Protein AF-0000000087009519 (afdb_homodimer)

pLDDT: mean 85.81, std 14.4, range [35.56, 98.75]

Nearest PDB structures (foldseek):
  3fkq-assembly1_A-2  TM=5.319E-01  e=2.788E-12  Agathobacter rectalis
  5auq-assembly4_D  TM=7.251E-01  e=7.169E-06  Thermococcus kodakarensis KOD1
  5auq-assembly2_B  TM=7.111E-01  e=2.049E-05  Thermococcus kodakarensis KOD1
  5auq-assembly1_A  TM=6.808E-01  e=6.018E-06  Thermococcus kodakarensis KOD1
  2qez-assembly4_C  TM=3.106E-01  e=1.372E-01  Listeria monocytogenes serotype 4b str. F2365

Solvent-accessible surface area (backbone atoms only — not comparable to full-atom values): 41038 Å² total; per-residue (Å²): 110,24,25,33,38,32,52,55,72,68,53,42,52,47,24,46,51,58,22,48,74,72,70,47,47,74,36,50,63,39,81,27,90,46,54,69,47,44,49,50,39,28,74,66,55,62,26,49,33,34,42,32,36,58,78,43,72,81,63,28,46,59,51,49,55,57,42,39,74,51,16,41,43,31,35,25,44,52,93,64,73,79,63,48,31,60,58,44,40,46,66,57,55,83,44,44,76,37,66,78,38,39,69,58,49,39,51,48,61,68,54,52,68,68,69,69,75,63,70,70,78,62,73,57,63,64,54,65,61,44,50,95,80,37,32,43,37,35,35,42,34,31,26,53,91,45,58,58,59,67,59,48,51,51,35,38,42,40,61,50,22,74,76,40,62,29,33,37,34,34,49,15,48,61,67,43,55,53,30,56,56,52,56,33,74,85,45,46,16,45,54,52,49,34,47,26,56,27,56,10,45,84,76,61,65,73,80,34,41,51,78,54,50,66,86,48,53,64,43,36,36,29,28,16,43,81,48,41,82,55,44,78,71,41,42,44,74,41,38,56,52,48,54,46,52,48,17,58,71,45,25,29,30,42,32,41,34,47,46,54,80,76,80,82,82,55,91,72,50,89,47,20,47,46,50,35,46,68,72,61,41,61,29,41,35,39,35,24,25,40,34,70,66,30,47,50,40,38,53,53,42,51,52,53,39,60,71,67,62,58,70,81,82,78,41,52,34,36,37,26,26,58,32,40,42,58,47,46,35,90,53,26,65,63,45,50,49,50,57,37,39,74,74,66,57,64,90,52,57,75,46,58,30,54,58,51,63,60,58,52,29,43,20,48,75,65,48,42,37,50,51,72,78,39,56,84,38,72,49,29,50,35,44,47,54,55,40,50,59,50,56,76,72,98,110,25,26,32,38,30,52,55,72,69,53,41,52,45,23,45,51,58,22,47,74,71,71,47,48,74,36,51,65,40,81,28,90,45,53,68,49,44,50,50,39,29,76,66,54,63,25,49,33,35,42,32,34,59,78,42,72,80,64,29,47,60,51,49,54,56,42,40,74,50,16,42,45,32,35,25,43,52,96,64,73,79,62,47,32,61,58,43,41,45,64,58,55,84,44,44,76,38,66,78,39,38,69,58,49,39,49,47,61,68,54,50,69,68,69,70,73,62,72,71,78,62,73,57,63,65,54,66,64,44,51,95,79,36,33,43,37,34,34,41,33,30,26,54,90,47,58,58,59,66,59,48,52,53,34,37,42,42,61,48,22,73,76,39,59,27,33,36,36,36,49,15,48,61,67,45,56,54,32,55,55,52,55,32,74,84,45,46,17,43,56,53,50,34,48,27,56,27,56,10,46,85,75,63,65,73,80,34,42,50,78,53,50,67,86,48,54,66,42,37,35,30,27,18,42,82,49,40,84,54,42,78,71,42,42,45,74,41,39,56,51,47,53,46,52,48,16,61,72,44,25,29,30,41,33,42,34,47,46,55,79,77,79,82,81,54,92,73,49,89,48,19,48,47,52,34,47,68,74,61,42,61,28,42,35,40,35,24,25,41,34,70,66,30,46,51,39,40,51,52,41,52,53,53,39,59,72,67,62,57,70,81,81,78,41,51,35,37,38,26,26,58,31,40,41,57,48,46,35,91,53,26,64,62,45,50,49,49,58,38,37,74,75,68,56,67,90,52,56,75,46,58,30,54,57,50,63,59,58,52,30,44,21,48,75,65,47,42,38,50,50,72,78,39,56,83,37,70,48,29,50,34,43,48,55,56,40,51,58,51,55,74,71,94

Secondary structure (DSSP, 8-state):
--EEEE--HHHHHHHHHHHHHTT-GGGEEEE-SSHHHHHHHHHTT--SEEEEETT-TT--HHHHHHHHTTSEEEEEPPSS---THHHHHHHTSSPEEE-S-HHHHHHHHHHGGG--S-----THHHHHHS-TTPPPEEEEE--TT---HHHHHHHHHHHHHTTS-EEEEEE-SSS--HHHHTT-----HHHHHHHHHHHT----SGGG-B---GGGTT-EEE---SSGGGGGGS-HHHHHHHHHHHHHHHSEEEEEE-S--PPP-SSS-TTHHHHHHHHH-SEEEEEEESSHHHHHHHHHHHHHHHHTT----S-EEEEEEEE-HHHH-SSHHHHHHHHHHHTT--SS-EEEEE--HHHHHHHHHHT--HHHHSTTSHHHHHHHHHHHHHHTT-/--EEEE--HHHHHHHHHHHHHTT-GGGEEEE-SSHHHHHHHHHTT--SEEEEETT-TT--HHHHHHHHTTSEEEEEPPSS---THHHHHHHTSSPEEE-S-HHHHHHHHHHGGG--S-----THHHHHHS-TTPPPEEEEE--TT---HHHHHHHHHHHHHTTS-EEEEEE-SSS--HHHHTT-----HHHHHHHHHHHT----SGGG-B---GGGTT-EEE---SSGGGGGGS-HHHHHHHHHHHHHHHSEEEEEE-S------SSS-TTHHHHHHHHH-SEEEEEEESSHHHHHHHHHHHHHHHHTT----S-EEEEEEEE-HHHH-SSHHHHHHHHHHHTT--SS-EEEEE--HHHHHHHHHHT--HHHHSTTSHHHHHHHHHHHHHHTT-

Foldseek 3Di:
DAEEEADPPVLVVLLCVLCVVVPNNVSHVDHDPALVVLLVCQVVLVHAEYEHEPPGPPPWCLSQVSSLQRHAYEYEYDPDNPFQRVVLNVLQPRHHYHYSDSNRVNVCSVVVPDDDRSPDSPPVSLVVLQDPQFAFEEEQEAAAPFDDSLLLLLQLLLVLCVPFFEEEEEAALADFDNCLLQVFDDDALVLVQLVCSGSRHDRDSPVSWTDGDCLSPNYIYRGHDSHSVCLQSHALSSLLNVRSVCRRPGNYYYYYYHYDADDDDDPGGSCSNVVSSLVRGPAYEHEFELAPVRLVSRLVVVVVCVVVVSDPPVRYAYEYEQFDCVGQHDPSQVSSQVVCVVSPNHSHHYAYAHHDPVLSVVCSVVSHRCCSVPVPDPRVVSSVVVSVSVVVRD/DAEEEADPPVLVVLLCVLCVVVPNNVSHVDHDPALVVLLVCQVVLVHAEYEHEPPGPPPWCLSQVSSLQRHAYEYEYDPDNPFQRVVLNVLQPRHHYHYSDSNRVNVCSVVVPDDDRSPDSPPVSLVVLQDPQFAFEEEQEAAAPFDDSLLLLLQLLLVLCVPFFEEEEEAALADFDNCLLQVFDDDALVLVQLVCSGSRHDRDSPVSWTDGDCLSPNYIYRGHDSHSVCLQSHALSSLLNVRSVCRRVGNYYYYYYHHDADDDDDPGGSCSNVVSSLVRGPAYEHEFELAPVRLVSRLVVVVVCVVVVSDPPVRYAYEYEQFDCVGQHDPSQVSSQVVCVVSPNHSHHYAYAHHDPVLSVVCSVVSHRCCSVPVPDPRVVSSVVVSVSVVVRD

InterPro domains:
  IPR0274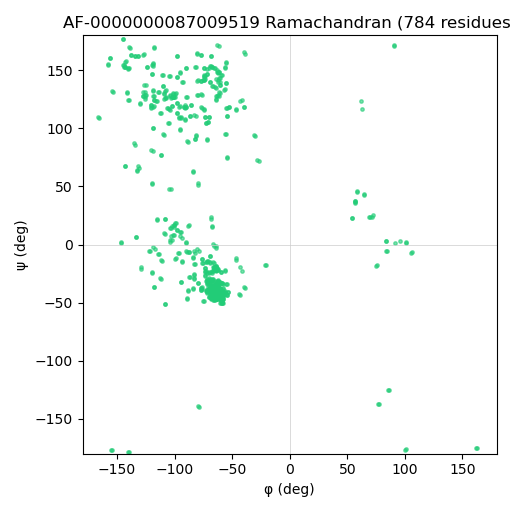17 P-loop containing nucleoside triphosphate hydrolase [G3DSA:3.40.50.300] (133-390)
  IPR027417 P-loop containing nucleoside triphosphate hydrolase [SSF52540] (136-393)

Organism: NCBI:txid2722751

Structure (mmCIF, N/CA/C/O backbone):
data_AF-0000000087009519-model_v1
#
loop_
_entity.id
_entity.type
_entity.pdbx_description
1 polymer 'Uncharacterized protein'
#
loop_
_atom_site.group_PDB
_atom_site.id
_atom_site.type_symbol
_atom_site.label_atom_id
_atom_site.label_alt_id
_atom_site.label_comp_id
_atom_site.label_asym_id
_atom_site.label_entity_id
_atom_site.label_seq_id
_atom_site.pdbx_PDB_ins_code
_atom_site.Cartn_x
_atom_site.Cartn_y
_atom_site.Cartn_z
_atom_site.occupancy
_atom_site.B_iso_or_equiv
_atom_site.auth_seq_id
_atom_site.auth_comp_id
_atom_site.auth_asym_id
_atom_site.auth_atom_id
_atom_site.pdbx_PDB_model_num
ATOM 1 N N . MET A 1 1 ? -41.25 -16.688 3.658 1 59.81 1 MET A N 1
ATOM 2 C CA . MET A 1 1 ? -39.969 -16.734 2.957 1 59.81 1 MET A CA 1
ATOM 3 C C . MET A 1 1 ? -40.125 -16.297 1.504 1 59.81 1 MET A C 1
ATOM 5 O O . MET A 1 1 ? -41.156 -16.609 0.869 1 59.81 1 MET A O 1
ATOM 9 N N . SER A 1 2 ? -39.5 -15.258 1.015 1 84.94 2 SER A N 1
ATOM 10 C CA . SER A 1 2 ? -39.656 -14.578 -0.261 1 84.94 2 SER A CA 1
ATOM 11 C C . SER A 1 2 ? -38.5 -14.844 -1.209 1 84.94 2 SER A C 1
ATOM 13 O O . SER A 1 2 ? -37.375 -15.062 -0.768 1 84.94 2 SER A O 1
ATOM 15 N N . VAL A 1 3 ? -38.969 -15.188 -2.502 1 91.38 3 VAL A N 1
ATOM 16 C CA . VAL A 1 3 ? -38 -15.664 -3.482 1 91.38 3 VAL A CA 1
ATOM 17 C C . VAL A 1 3 ? -37.812 -14.609 -4.574 1 91.38 3 VAL A C 1
ATOM 19 O O . VAL A 1 3 ? -38.781 -14.008 -5.039 1 91.38 3 VAL A O 1
ATOM 22 N N . LEU A 1 4 ? -36.562 -14.414 -4.902 1 93.19 4 LEU A N 1
ATOM 23 C CA . LEU A 1 4 ? -36.188 -13.695 -6.117 1 93.19 4 LEU A CA 1
ATOM 24 C C . LEU A 1 4 ? -36.031 -14.656 -7.293 1 93.19 4 LEU A C 1
ATOM 26 O O . LEU A 1 4 ? -35.25 -15.594 -7.23 1 93.19 4 LEU A O 1
ATOM 30 N N . LEU A 1 5 ? -36.875 -14.438 -8.281 1 93.88 5 LEU A N 1
ATOM 31 C CA . LEU A 1 5 ? -36.875 -15.352 -9.414 1 93.88 5 LEU A CA 1
ATOM 32 C C . LEU A 1 5 ? -36.25 -14.688 -10.648 1 93.88 5 LEU A C 1
ATOM 34 O O . LEU A 1 5 ? -36.625 -13.555 -10.984 1 93.88 5 LEU A O 1
ATOM 38 N N . CYS A 1 6 ? -35.25 -15.352 -11.211 1 93.88 6 CYS A N 1
ATOM 39 C CA . CYS A 1 6 ? -34.625 -14.875 -12.445 1 93.88 6 CYS A CA 1
ATOM 40 C C . CYS A 1 6 ? -34.438 -16.031 -13.422 1 93.88 6 CYS A C 1
ATOM 42 O O . CYS A 1 6 ? -33.344 -16.625 -13.445 1 93.88 6 CYS A O 1
ATOM 44 N N . LEU A 1 7 ? -35.469 -16.297 -14.172 1 92.75 7 LEU A N 1
ATOM 45 C CA . LEU A 1 7 ? -35.469 -17.422 -15.102 1 92.75 7 LEU A CA 1
ATOM 46 C C . LEU A 1 7 ? -35.844 -16.969 -16.5 1 92.75 7 LEU A C 1
ATOM 48 O O . LEU A 1 7 ? -36.25 -15.82 -16.703 1 92.75 7 LEU A O 1
ATOM 52 N N . SER A 1 8 ? -35.562 -17.828 -17.469 1 87.75 8 SER A N 1
ATOM 53 C CA . SER A 1 8 ? -36.062 -17.547 -18.812 1 87.75 8 SER A CA 1
ATOM 54 C C . SER A 1 8 ? -37.594 -17.359 -18.797 1 87.75 8 SER A C 1
ATOM 56 O O . SER A 1 8 ? -38.281 -17.875 -17.906 1 87.75 8 SER A O 1
ATOM 58 N N . SER A 1 9 ? -38.031 -16.641 -19.828 1 85.06 9 SER A N 1
ATOM 59 C CA . SER A 1 9 ? -39.469 -16.281 -19.891 1 85.06 9 SER A CA 1
ATOM 60 C C . SER A 1 9 ? -40.344 -17.516 -19.828 1 85.06 9 SER A C 1
ATOM 62 O O . SER A 1 9 ? -41.344 -17.547 -19.094 1 85.06 9 SER A O 1
ATOM 64 N N . GLU A 1 10 ? -39.938 -18.578 -20.547 1 87.56 10 GLU A N 1
ATOM 65 C CA . GLU A 1 10 ? -40.75 -19.781 -20.609 1 87.56 10 GLU A CA 1
ATOM 66 C C . GLU A 1 10 ? -40.781 -20.5 -19.25 1 87.56 10 GLU A C 1
ATOM 68 O O . GLU A 1 10 ? -41.844 -20.859 -18.766 1 87.56 10 GLU A O 1
ATOM 73 N N . LEU A 1 11 ? -39.656 -20.625 -18.672 1 91.12 11 LEU A N 1
ATOM 74 C CA . LEU A 1 11 ? -39.562 -21.328 -17.406 1 91.12 11 LEU A CA 1
ATOM 75 C C . LEU A 1 11 ? -40.188 -20.516 -16.281 1 91.12 11 LEU A C 1
ATOM 77 O O . LEU A 1 11 ? -40.844 -21.078 -15.398 1 91.12 11 LEU A O 1
ATOM 81 N N . ASP A 1 12 ? -40.031 -19.328 -16.344 1 91.88 12 ASP A N 1
ATOM 82 C CA . ASP A 1 12 ? -40.594 -18.391 -15.367 1 91.88 12 ASP A CA 1
ATOM 83 C C . ASP A 1 12 ? -42.125 -18.516 -15.328 1 91.88 12 ASP A C 1
ATOM 85 O O . ASP A 1 12 ? -42.719 -18.688 -14.258 1 91.88 12 ASP A O 1
ATOM 89 N N . SER A 1 13 ? -42.656 -18.469 -16.516 1 91.81 13 SER A N 1
ATOM 90 C CA . SER A 1 13 ? -44.094 -18.562 -16.641 1 91.81 13 SER A CA 1
ATOM 91 C C . SER A 1 13 ? -44.625 -19.906 -16.125 1 91.81 13 SER A C 1
ATOM 93 O O . SER A 1 13 ? -45.656 -19.969 -15.453 1 91.81 13 SER A O 1
ATOM 95 N N . ALA A 1 14 ? -43.875 -20.938 -16.469 1 93.38 14 ALA A N 1
ATOM 96 C CA . ALA A 1 14 ? -44.25 -22.297 -16.062 1 93.38 14 ALA A CA 1
ATOM 97 C C . ALA A 1 14 ? -44.219 -22.438 -14.539 1 93.38 14 ALA A C 1
ATOM 99 O O . ALA A 1 14 ? -45.094 -23.031 -13.938 1 93.38 14 ALA A O 1
ATOM 100 N N . VAL A 1 15 ? -43.219 -21.875 -13.922 1 94.38 15 VAL A N 1
ATOM 101 C CA . VAL A 1 15 ? -43.062 -21.938 -12.477 1 94.38 15 VAL A CA 1
ATOM 102 C C . VAL A 1 15 ? -44.188 -21.172 -11.797 1 94.38 15 VAL A C 1
ATOM 104 O O . VAL A 1 15 ? -44.812 -21.656 -10.844 1 94.38 15 VAL A O 1
ATOM 107 N N . LEU A 1 16 ? -44.5 -20.047 -12.328 1 92.62 16 LEU A N 1
ATO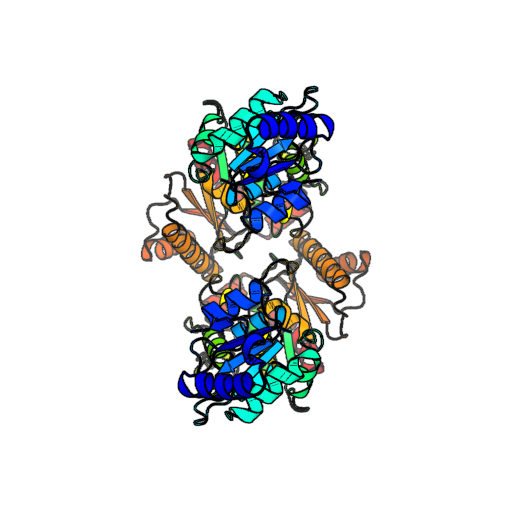M 108 C CA . LEU A 1 16 ? -45.562 -19.219 -11.773 1 92.62 16 LEU A CA 1
ATOM 109 C C . LEU A 1 16 ? -46.906 -19.938 -11.875 1 92.62 16 LEU A C 1
ATOM 111 O O . LEU A 1 16 ? -47.75 -19.859 -10.953 1 92.62 16 LEU A O 1
ATOM 115 N N . ALA A 1 17 ? -47.094 -20.578 -12.992 1 93.12 17 ALA A N 1
ATOM 116 C CA . ALA A 1 17 ? -48.312 -21.328 -13.18 1 93.12 17 ALA A CA 1
ATOM 117 C C . ALA A 1 17 ? -48.469 -22.422 -12.125 1 93.12 17 ALA A C 1
ATOM 119 O O . ALA A 1 17 ? -49.562 -22.594 -11.547 1 93.12 17 ALA A O 1
ATOM 120 N N . HIS A 1 18 ? -47.406 -23.062 -11.867 1 92.88 18 HIS A N 1
ATOM 121 C CA . HIS A 1 18 ? -47.438 -24.125 -10.867 1 92.88 18 HIS A CA 1
ATOM 122 C C . HIS A 1 18 ? -47.719 -23.578 -9.477 1 92.88 18 HIS A C 1
ATOM 124 O O . HIS A 1 18 ? -48.469 -24.172 -8.711 1 92.88 18 HIS A O 1
ATOM 130 N N . LEU A 1 19 ? -47.219 -22.438 -9.188 1 91.88 19 LEU A N 1
ATOM 131 C CA . LEU A 1 19 ? -47.406 -21.828 -7.879 1 91.88 19 LEU A CA 1
ATOM 132 C C . LEU A 1 19 ? -48.812 -21.234 -7.75 1 91.88 19 LEU A C 1
ATOM 134 O O . LEU A 1 19 ? -49.406 -21.266 -6.668 1 91.88 19 LEU A O 1
ATOM 138 N N . ALA A 1 20 ? -49.219 -20.703 -8.812 1 90.81 20 ALA A N 1
ATOM 139 C CA . ALA A 1 20 ? -50.562 -20.141 -8.812 1 90.81 20 ALA A CA 1
ATOM 140 C C . ALA A 1 20 ? -51.625 -21.219 -8.555 1 90.81 20 ALA A C 1
ATOM 142 O O . ALA A 1 20 ? -52.625 -20.953 -7.871 1 90.81 20 ALA A O 1
ATOM 143 N N . GLU A 1 21 ? -51.406 -22.375 -9.047 1 91.06 21 GLU A N 1
ATOM 144 C CA . GLU A 1 21 ? -52.312 -23.5 -8.859 1 91.06 21 GLU A CA 1
ATOM 145 C C . GLU A 1 21 ? -52.469 -23.844 -7.379 1 91.06 21 GLU A C 1
ATOM 147 O O . GLU A 1 21 ? -53.562 -24.266 -6.949 1 91.06 21 GLU A O 1
ATOM 152 N N . THR A 1 22 ? -51.469 -23.641 -6.648 1 88.75 22 THR A N 1
ATOM 153 C CA . THR A 1 22 ? -51.5 -23.969 -5.227 1 88.75 22 THR A CA 1
ATOM 154 C C . THR A 1 22 ? -51.688 -22.719 -4.391 1 88.75 22 THR A C 1
ATOM 156 O O . THR A 1 22 ? -51.625 -22.766 -3.16 1 88.75 22 THR A O 1
ATOM 159 N N . GLY A 1 23 ? -51.875 -21.578 -5.012 1 89.12 23 GLY A N 1
ATOM 160 C CA . GLY A 1 23 ? -52.094 -20.312 -4.328 1 89.12 23 GLY A CA 1
ATOM 161 C C . GLY A 1 23 ? -50.844 -19.766 -3.66 1 89.12 23 GLY A C 1
ATOM 162 O O . GLY A 1 23 ? -50.938 -19.031 -2.668 1 89.12 23 GLY A O 1
ATOM 163 N N . GLU A 1 24 ? -49.719 -20.156 -4.184 1 89.44 24 GLU A N 1
ATOM 164 C CA . GLU A 1 24 ? -48.469 -19.797 -3.496 1 89.44 24 GLU A CA 1
ATOM 165 C C . GLU A 1 24 ? -47.625 -18.875 -4.348 1 89.44 24 GLU A C 1
ATOM 167 O O . GLU A 1 24 ? -46.406 -18.781 -4.152 1 89.44 24 GLU A O 1
ATOM 172 N N . ALA A 1 25 ? -48.188 -18.188 -5.309 1 89.31 25 ALA A N 1
ATOM 173 C CA . ALA A 1 25 ? -47.469 -17.266 -6.188 1 89.31 25 ALA A CA 1
ATOM 174 C C . ALA A 1 25 ? -46.875 -16.109 -5.395 1 89.31 25 ALA A C 1
ATOM 176 O O . ALA A 1 25 ? -45.906 -15.477 -5.84 1 89.31 25 ALA A O 1
ATOM 177 N N . HIS A 1 26 ? -47.438 -15.891 -4.227 1 87.25 26 HIS A N 1
ATOM 178 C CA . HIS A 1 26 ? -47 -14.781 -3.383 1 87.25 26 HIS A CA 1
ATOM 179 C C . HIS A 1 26 ? -45.594 -15.039 -2.828 1 87.25 26 HIS A C 1
ATOM 181 O O . HIS A 1 26 ? -44.938 -14.125 -2.316 1 87.25 26 HIS A O 1
ATOM 187 N N . LEU A 1 27 ? -45.156 -16.219 -2.9 1 89.69 27 LEU A N 1
ATOM 188 C CA . LEU A 1 27 ? -43.812 -16.562 -2.424 1 89.69 27 LEU A CA 1
ATOM 189 C C . LEU A 1 27 ? -42.75 -15.891 -3.281 1 89.69 27 LEU A C 1
ATOM 191 O O . LEU A 1 27 ? -41.594 -15.75 -2.852 1 89.69 27 LEU A O 1
ATOM 195 N N . ILE A 1 28 ? -43.125 -15.531 -4.512 1 91.81 28 ILE A N 1
ATOM 196 C CA . ILE A 1 28 ? -42.219 -14.781 -5.379 1 91.81 28 ILE A CA 1
ATOM 197 C C . ILE A 1 28 ? -42.375 -13.289 -5.098 1 91.81 28 ILE A C 1
ATOM 199 O O . ILE A 1 28 ? -43.375 -12.68 -5.426 1 91.81 28 ILE A O 1
ATOM 203 N N . VAL A 1 29 ? -41.406 -12.758 -4.547 1 91.19 29 VAL A N 1
ATOM 204 C CA . VAL A 1 29 ? -41.5 -11.359 -4.145 1 91.19 29 VAL A CA 1
ATOM 205 C C . VAL A 1 29 ? -41.094 -10.461 -5.309 1 91.19 29 VAL A C 1
ATOM 207 O O . VAL A 1 29 ? -41.5 -9.297 -5.367 1 91.19 29 VAL A O 1
ATOM 210 N N . ARG A 1 30 ? -40.219 -11.023 -6.176 1 91.12 30 ARG A N 1
ATOM 211 C CA . ARG A 1 30 ? -39.781 -10.242 -7.336 1 91.12 30 ARG A CA 1
ATOM 212 C C . ARG A 1 30 ? -39.375 -11.148 -8.484 1 91.12 30 ARG A C 1
ATOM 214 O O . ARG A 1 30 ? -38.656 -12.141 -8.266 1 91.12 30 ARG A O 1
ATOM 221 N N . ARG A 1 31 ? -39.906 -10.789 -9.586 1 92.19 31 ARG A N 1
ATOM 222 C CA . ARG A 1 31 ? -39.438 -11.367 -10.836 1 92.19 31 ARG A CA 1
ATOM 223 C C . ARG A 1 31 ? -38.375 -10.477 -11.5 1 92.19 31 ARG A C 1
ATOM 225 O O . ARG A 1 31 ? -38.719 -9.398 -12 1 92.19 31 ARG A O 1
ATOM 232 N N . CYS A 1 32 ? -37.156 -11.023 -11.453 1 93.62 32 CYS A N 1
ATOM 233 C CA . CYS A 1 32 ? -36.031 -10.203 -11.898 1 93.62 32 CYS A CA 1
ATOM 234 C C . CYS A 1 32 ? -35.719 -10.461 -13.375 1 93.62 32 CYS A C 1
ATOM 236 O O . CYS A 1 32 ? -35.719 -11.602 -13.82 1 93.62 32 CYS A O 1
ATOM 238 N N . ALA A 1 33 ? -35.406 -9.328 -14.062 1 90.44 33 ALA A N 1
ATOM 239 C CA . ALA A 1 33 ? -35.094 -9.445 -15.484 1 90.44 33 ALA A CA 1
ATOM 240 C C . ALA A 1 33 ? -33.656 -9.844 -15.688 1 90.44 33 ALA A C 1
ATOM 242 O O . ALA A 1 33 ? -33.281 -10.438 -16.719 1 90.44 33 ALA A O 1
ATOM 243 N N . ASP A 1 34 ? -32.875 -9.461 -14.773 1 89.88 34 ASP A N 1
ATOM 244 C CA . ASP A 1 34 ? -31.438 -9.727 -14.906 1 89.88 34 ASP A CA 1
ATOM 245 C C . ASP A 1 34 ? -30.75 -9.766 -13.539 1 89.88 34 ASP A C 1
ATOM 247 O O . ASP A 1 34 ? -31.422 -9.664 -12.508 1 89.88 34 ASP A O 1
ATOM 251 N N . MET A 1 35 ? -29.469 -9.922 -13.555 1 87.88 35 MET A N 1
ATOM 252 C CA . MET A 1 35 ? -28.688 -10.094 -12.328 1 87.88 35 MET A CA 1
ATOM 253 C C . MET A 1 35 ? -28.656 -8.797 -11.531 1 87.88 35 MET A C 1
ATOM 255 O O . MET A 1 35 ? -28.516 -8.812 -10.305 1 87.88 35 MET A O 1
ATOM 259 N N . VAL A 1 36 ? -28.734 -7.703 -12.195 1 85.75 36 VAL A N 1
ATOM 260 C CA . VAL A 1 36 ? -28.734 -6.414 -11.508 1 85.75 36 VAL A CA 1
ATOM 261 C C . VAL A 1 36 ? -29.938 -6.328 -10.578 1 85.75 36 VAL A C 1
ATOM 263 O O . VAL A 1 36 ? -29.812 -5.938 -9.414 1 85.75 36 VAL A O 1
ATOM 266 N N . GLU A 1 37 ? -31.047 -6.758 -11.023 1 87 37 GLU A N 1
ATOM 267 C CA . GLU A 1 37 ? -32.281 -6.738 -10.234 1 87 37 GLU A CA 1
ATOM 268 C C . GLU A 1 37 ? -32.219 -7.754 -9.102 1 87 37 GLU A C 1
ATOM 270 O O . GLU A 1 37 ? -32.688 -7.48 -7.992 1 87 37 GLU A O 1
ATOM 275 N N . VAL A 1 38 ? -31.609 -8.898 -9.422 1 92.06 38 VAL A N 1
ATOM 276 C CA . VAL A 1 38 ? -31.484 -9.914 -8.383 1 92.06 38 VAL A CA 1
ATOM 277 C C . VAL A 1 38 ? -30.625 -9.375 -7.242 1 92.06 38 VAL A C 1
ATOM 279 O O . VAL A 1 38 ? -31 -9.469 -6.07 1 92.06 38 VAL A O 1
ATOM 282 N N . LEU A 1 39 ? -29.516 -8.781 -7.609 1 88.38 39 LEU A N 1
ATOM 283 C CA . LEU A 1 39 ? -28.578 -8.266 -6.617 1 88.38 39 LEU A CA 1
ATOM 284 C C . LEU A 1 39 ? -29.203 -7.129 -5.816 1 88.38 39 LEU A C 1
ATOM 286 O O . LEU A 1 39 ? -29.031 -7.051 -4.598 1 88.38 39 LEU A O 1
ATOM 290 N N . ALA A 1 40 ? -29.906 -6.32 -6.527 1 85.12 40 ALA A N 1
ATOM 291 C CA . ALA A 1 40 ? -30.609 -5.23 -5.848 1 85.12 40 ALA A CA 1
ATOM 292 C C . ALA A 1 40 ? -31.625 -5.762 -4.84 1 85.12 40 ALA A C 1
ATOM 294 O O . ALA A 1 40 ? -31.688 -5.281 -3.709 1 85.12 40 ALA A O 1
ATOM 295 N N . GLY A 1 41 ? -32.375 -6.699 -5.207 1 85.88 41 GLY A N 1
ATOM 296 C CA . GLY A 1 41 ? -33.344 -7.316 -4.324 1 85.88 41 GLY A CA 1
ATOM 297 C C . GLY A 1 41 ? -32.719 -8.016 -3.131 1 85.88 41 GLY A C 1
ATOM 298 O O . GLY A 1 41 ? -33.219 -7.906 -2.008 1 85.88 41 GLY A O 1
ATOM 299 N N . ALA A 1 42 ? -31.641 -8.688 -3.404 1 86 42 ALA A N 1
ATOM 300 C CA . ALA A 1 42 ? -30.922 -9.383 -2.342 1 86 42 ALA A CA 1
ATOM 301 C C . ALA A 1 42 ? -30.344 -8.391 -1.327 1 86 42 ALA A C 1
ATOM 303 O O . ALA A 1 42 ? -30.484 -8.586 -0.117 1 86 42 ALA A O 1
ATOM 304 N N . ARG A 1 43 ? -29.781 -7.34 -1.814 1 78.75 43 ARG A N 1
ATOM 305 C CA . ARG A 1 43 ? -29.188 -6.312 -0.96 1 78.75 43 ARG A CA 1
ATOM 306 C C . ARG A 1 43 ? -30.266 -5.629 -0.114 1 78.75 43 ARG A C 1
ATOM 308 O O . ARG A 1 43 ? -30.016 -5.277 1.041 1 78.75 43 ARG A O 1
ATOM 315 N N . ALA A 1 44 ? -31.359 -5.539 -0.75 1 76.94 44 ALA A N 1
ATOM 316 C CA . ALA A 1 44 ? -32.5 -4.93 -0.053 1 76.94 44 ALA A CA 1
ATOM 317 C C . ALA A 1 44 ? -33.156 -5.922 0.899 1 76.94 44 ALA A C 1
ATOM 319 O O . ALA A 1 44 ? -34.062 -5.57 1.634 1 76.94 44 ALA A O 1
ATOM 320 N N . ARG A 1 45 ? -32.688 -7.18 0.863 1 77.88 45 ARG A N 1
ATOM 321 C CA . ARG A 1 45 ? -33.188 -8.266 1.714 1 77.88 45 ARG A CA 1
ATOM 322 C C . ARG A 1 45 ? -34.688 -8.461 1.549 1 77.88 45 ARG A C 1
ATOM 324 O O . ARG A 1 45 ? -35.375 -8.711 2.525 1 77.88 45 ARG A O 1
ATOM 331 N N . ILE A 1 46 ? -35.125 -8.273 0.321 1 82.38 46 ILE A N 1
ATOM 332 C CA . ILE A 1 46 ? -36.562 -8.445 0.095 1 82.38 46 ILE A CA 1
ATOM 333 C C . ILE A 1 46 ? -36.875 -9.922 -0.133 1 82.38 46 ILE A C 1
ATOM 335 O O . ILE A 1 46 ? -38.062 -10.32 -0.14 1 82.38 46 ILE A O 1
ATOM 339 N N . GLY A 1 47 ? -35.938 -10.75 -0.32 1 83.88 47 GLY A N 1
ATOM 340 C CA . GLY A 1 47 ? -36.062 -12.188 -0.48 1 83.88 47 GLY A CA 1
ATOM 341 C C . GLY A 1 47 ? -35.062 -12.969 0.339 1 83.88 47 GLY A C 1
ATOM 342 O O . GLY A 1 47 ? -34.062 -12.406 0.828 1 83.88 47 GLY A O 1
ATOM 343 N N . THR A 1 48 ? -35.344 -14.242 0.518 1 85.06 48 THR A N 1
ATOM 344 C CA . THR A 1 48 ? -34.438 -15.086 1.284 1 85.06 48 THR A CA 1
ATOM 345 C C . THR A 1 48 ? -33.75 -16.109 0.379 1 85.06 48 THR A C 1
ATOM 347 O O . THR A 1 48 ? -32.75 -16.734 0.767 1 85.06 48 THR A O 1
ATOM 350 N N . LEU A 1 49 ? -34.219 -16.312 -0.831 1 88.94 49 LEU A N 1
ATOM 351 C CA . LEU A 1 49 ? -33.719 -17.25 -1.82 1 88.94 49 LEU A CA 1
ATOM 352 C C . LEU A 1 49 ? -33.781 -16.641 -3.221 1 88.94 49 LEU A C 1
ATOM 354 O O . LEU A 1 49 ? -34.781 -16.016 -3.592 1 88.94 49 LEU A O 1
ATOM 358 N N . ALA A 1 50 ? -32.656 -16.766 -3.842 1 91.56 50 ALA A N 1
ATOM 359 C CA . ALA A 1 50 ? -32.625 -16.406 -5.254 1 91.56 50 ALA A CA 1
ATOM 360 C C . ALA A 1 50 ? -32.5 -17.641 -6.137 1 91.56 50 ALA A C 1
ATOM 362 O O . ALA A 1 50 ? -31.656 -18.5 -5.918 1 91.56 50 ALA A O 1
ATOM 363 N N . ILE A 1 51 ? -33.406 -17.781 -7.082 1 91.62 51 ILE A N 1
ATOM 364 C CA . ILE A 1 51 ? -33.375 -18.844 -8.07 1 91.62 51 ILE A CA 1
ATOM 365 C C . ILE A 1 51 ? -33.094 -18.266 -9.453 1 91.62 51 ILE A C 1
ATOM 367 O O . ILE A 1 51 ? -33.875 -17.516 -10 1 91.62 51 ILE A O 1
ATOM 371 N N . ILE A 1 52 ? -31.906 -18.656 -9.906 1 91.38 52 ILE A N 1
ATOM 372 C CA . ILE A 1 52 ? -31.375 -17.984 -11.078 1 91.38 52 ILE A CA 1
ATOM 373 C C . ILE A 1 52 ? -31.031 -19.016 -12.156 1 91.38 52 ILE A C 1
ATOM 375 O O . ILE A 1 52 ? -30.453 -20.062 -11.859 1 91.38 52 ILE A O 1
ATOM 379 N N . SER A 1 53 ? -31.422 -18.625 -13.406 1 89.88 53 SER A N 1
ATOM 380 C CA . SER A 1 53 ? -31.031 -19.484 -14.523 1 89.88 53 SER A CA 1
ATOM 381 C C . SER A 1 53 ? -29.531 -19.438 -14.758 1 89.88 53 SER A C 1
ATOM 383 O O . SER A 1 53 ? -28.906 -18.375 -14.656 1 89.88 53 SER A O 1
ATOM 385 N N . GLU A 1 54 ? -28.922 -20.562 -15.055 1 82.56 54 GLU A N 1
ATOM 386 C CA . GLU A 1 54 ? -27.469 -20.688 -15.266 1 82.56 54 GLU A CA 1
ATOM 387 C C . GLU A 1 54 ? -27.016 -19.797 -16.422 1 82.56 54 GLU A C 1
ATOM 389 O O . GLU A 1 54 ? -25.859 -19.375 -16.453 1 82.56 54 GLU A O 1
ATOM 394 N N . ASP A 1 55 ? -27.938 -19.453 -17.344 1 80.44 55 ASP A N 1
ATOM 395 C CA . ASP A 1 55 ? -27.547 -18.75 -18.562 1 80.44 55 ASP A CA 1
ATOM 396 C C . ASP A 1 55 ? -27.719 -17.25 -18.406 1 80.44 55 ASP A C 1
ATOM 398 O O . ASP A 1 55 ? -27.609 -16.5 -19.375 1 80.44 55 ASP A O 1
ATOM 402 N N . MET A 1 56 ? -28.016 -16.906 -17.219 1 83.31 56 MET A N 1
ATOM 403 C CA . MET A 1 56 ? -28.188 -15.477 -17 1 83.31 56 MET A CA 1
ATOM 404 C C . MET A 1 56 ? -26.859 -14.727 -17.219 1 83.31 56 MET A C 1
ATOM 406 O O . MET A 1 56 ? -25.812 -15.188 -16.781 1 83.31 56 MET A O 1
ATOM 410 N N . GLU A 1 57 ? -27.016 -13.641 -17.922 1 81.06 57 GLU A N 1
ATOM 411 C CA . GLU A 1 57 ? -25.844 -12.797 -18.156 1 81.06 57 GLU A CA 1
ATOM 412 C C . GLU A 1 57 ? -25.281 -12.281 -16.844 1 81.06 57 GLU A C 1
ATOM 414 O O . GLU A 1 57 ? -26.031 -11.898 -15.938 1 81.06 57 GLU A O 1
ATOM 419 N N . TYR A 1 58 ? -23.969 -12.406 -16.625 1 75.94 58 TYR A N 1
ATOM 420 C CA . TYR A 1 58 ? -23.219 -11.867 -15.5 1 75.94 58 TYR A CA 1
ATOM 421 C C . TYR A 1 58 ? -23.297 -12.781 -14.289 1 75.94 58 TYR A C 1
ATOM 423 O O . TYR A 1 58 ? -22.938 -12.391 -13.18 1 75.94 58 TYR A O 1
ATOM 431 N N . LEU A 1 59 ? -24 -13.945 -14.531 1 78.44 59 LEU A N 1
ATOM 432 C CA . LEU A 1 59 ? -23.906 -14.945 -13.469 1 78.44 59 LEU A CA 1
ATOM 433 C C . LEU A 1 59 ? -22.5 -15.547 -13.422 1 78.44 59 LEU A C 1
ATOM 435 O O . LEU A 1 59 ? -22.078 -16.234 -14.359 1 78.44 59 LEU A O 1
ATOM 439 N N . ASP A 1 60 ? -21.828 -15.242 -12.453 1 76.12 60 ASP A N 1
ATOM 440 C CA . ASP A 1 60 ? -20.484 -15.758 -12.281 1 76.12 60 ASP A CA 1
ATOM 441 C C . ASP A 1 60 ? -20.172 -16 -10.805 1 76.12 60 ASP A C 1
ATOM 443 O O . ASP A 1 60 ? -21.031 -15.812 -9.945 1 76.12 60 ASP A O 1
ATOM 447 N N . VAL A 1 61 ? -19.031 -16.516 -10.516 1 75.25 61 VAL A N 1
ATOM 448 C CA . VAL A 1 61 ? -18.641 -16.906 -9.172 1 75.25 61 VAL A CA 1
ATOM 449 C C . VAL A 1 61 ? -18.719 -15.695 -8.234 1 75.25 61 VAL A C 1
ATOM 451 O O . VAL A 1 61 ? -19.203 -15.805 -7.105 1 75.25 61 VAL A O 1
ATOM 454 N N . THR A 1 62 ? -18.312 -14.562 -8.68 1 74.44 62 THR A N 1
ATOM 455 C CA . THR A 1 62 ? -18.281 -13.344 -7.875 1 74.44 62 THR A CA 1
ATOM 456 C C . THR A 1 62 ? -19.703 -12.906 -7.516 1 74.44 62 THR A C 1
ATOM 458 O O . THR A 1 62 ? -20 -12.641 -6.348 1 74.44 62 THR A O 1
ATOM 461 N N . THR A 1 63 ? -20.5 -12.922 -8.523 1 78.94 63 THR A N 1
ATOM 462 C CA . THR A 1 63 ? -21.859 -12.469 -8.289 1 78.94 63 THR A CA 1
ATOM 463 C C . THR A 1 63 ? -22.609 -13.445 -7.391 1 78.94 63 THR A C 1
ATOM 465 O O . THR A 1 63 ? -23.391 -13.039 -6.523 1 78.94 63 THR A O 1
ATOM 468 N N . VAL A 1 64 ? -22.344 -14.664 -7.539 1 79.31 64 VAL A N 1
ATOM 469 C CA . VAL A 1 64 ? -23 -15.672 -6.703 1 79.31 64 VAL A CA 1
ATOM 470 C C . VAL A 1 64 ? -22.5 -15.547 -5.266 1 79.31 64 VAL A C 1
ATOM 472 O O . VAL A 1 64 ? -23.297 -15.609 -4.32 1 79.31 64 VAL A O 1
ATOM 475 N N . SER A 1 65 ? -21.25 -15.375 -5.18 1 75.5 65 SER A N 1
ATOM 476 C CA . SER A 1 65 ? -20.688 -15.195 -3.85 1 75.5 65 SER A CA 1
ATOM 477 C C . SER A 1 65 ? -21.266 -13.969 -3.162 1 75.5 65 SER A C 1
ATOM 479 O O . SER A 1 65 ? -21.562 -14 -1.965 1 75.5 65 SER A O 1
ATOM 481 N N . GLN A 1 66 ? -21.438 -12.945 -3.92 1 76.19 66 GLN A N 1
ATOM 482 C CA . GLN A 1 66 ? -22.047 -11.734 -3.391 1 76.19 66 GLN A CA 1
ATOM 483 C C . GLN A 1 66 ? -23.484 -11.992 -2.947 1 76.19 66 GLN A C 1
ATOM 485 O O . GLN A 1 66 ? -23.891 -11.578 -1.857 1 76.19 66 GLN A O 1
ATOM 490 N N . LEU A 1 67 ? -24.156 -12.688 -3.77 1 80.38 67 LEU A N 1
ATOM 491 C CA . LEU A 1 67 ? -25.562 -12.977 -3.482 1 80.38 67 LEU A CA 1
ATOM 492 C C . LEU A 1 67 ? -25.688 -13.828 -2.219 1 80.38 67 LEU A C 1
ATOM 494 O O . LEU A 1 67 ? -26.594 -13.594 -1.405 1 80.38 67 LEU A O 1
ATOM 498 N N . ARG A 1 68 ? -24.766 -14.656 -2.037 1 78.81 68 ARG A N 1
ATOM 499 C CA . ARG A 1 68 ? -24.844 -15.609 -0.932 1 78.81 68 ARG A CA 1
ATOM 500 C C . ARG A 1 68 ? -24.641 -14.906 0.407 1 78.81 68 ARG A C 1
ATOM 502 O O . ARG A 1 68 ? -24.938 -15.477 1.461 1 78.81 68 ARG A O 1
ATOM 509 N N . GLN A 1 69 ? -24.188 -13.75 0.314 1 72.06 69 GLN A N 1
ATOM 510 C CA . GLN A 1 69 ? -24.047 -12.961 1.536 1 72.06 69 GLN A CA 1
ATOM 511 C C . GLN A 1 69 ? -25.422 -12.484 2.029 1 72.06 69 GLN A C 1
ATOM 513 O O . GLN A 1 69 ? -25.562 -12.133 3.199 1 72.06 69 GLN A O 1
ATOM 518 N N . TYR A 1 70 ? -26.359 -12.492 1.133 1 76 70 TYR A N 1
ATOM 519 C CA . TYR A 1 70 ? -27.641 -11.883 1.462 1 76 70 TYR A CA 1
ATOM 520 C C . TYR A 1 70 ? -28.766 -12.922 1.414 1 76 70 TYR A C 1
ATOM 522 O O . TYR A 1 70 ? -29.719 -12.844 2.193 1 76 70 TYR A O 1
ATOM 530 N N . VAL A 1 71 ? -28.609 -13.812 0.461 1 81.31 71 VAL A N 1
ATOM 531 C CA . VAL A 1 71 ? -29.719 -14.734 0.205 1 81.31 71 VAL A CA 1
ATOM 532 C C . VAL A 1 71 ? -29.172 -16.109 -0.137 1 81.31 71 VAL A C 1
ATOM 534 O O . VAL A 1 71 ? -28.016 -16.25 -0.54 1 81.31 71 VAL A O 1
ATOM 537 N N . GLY A 1 72 ? -29.984 -17.172 0.154 1 81.12 72 GLY A N 1
ATOM 538 C CA . GLY A 1 72 ? -29.703 -18.438 -0.472 1 81.12 72 GLY A CA 1
ATOM 539 C C . GLY A 1 72 ? -29.734 -18.391 -1.987 1 81.12 72 GLY A C 1
ATOM 540 O O . GLY A 1 72 ? -30.484 -17.594 -2.564 1 81.12 72 GLY A O 1
ATOM 541 N N . VAL A 1 73 ? -28.891 -19.172 -2.6 1 85.38 73 VAL A N 1
ATOM 542 C CA . VAL A 1 73 ? -28.844 -19.125 -4.059 1 85.38 73 VAL A CA 1
ATOM 543 C C . VAL A 1 73 ? -29.031 -20.531 -4.629 1 85.38 73 VAL A C 1
ATOM 545 O O . VAL A 1 73 ? -28.375 -21.484 -4.191 1 85.38 73 VAL A O 1
ATOM 548 N N . ALA A 1 74 ? -29.969 -20.625 -5.496 1 86.06 74 ALA A N 1
ATOM 549 C CA . ALA A 1 74 ? -30.141 -21.812 -6.328 1 86.06 74 ALA A CA 1
ATOM 550 C C . ALA A 1 74 ? -30 -21.469 -7.809 1 86.06 74 ALA A C 1
ATOM 552 O O . ALA A 1 74 ? -30.547 -20.469 -8.273 1 86.06 74 ALA A O 1
ATOM 553 N N . VAL A 1 75 ? -29.219 -22.281 -8.445 1 87.5 75 VAL A N 1
ATOM 554 C CA . VAL A 1 75 ? -29.016 -22.062 -9.875 1 87.5 75 VAL A CA 1
ATOM 555 C C . VAL A 1 75 ? -29.719 -23.172 -10.664 1 87.5 75 VAL A C 1
ATOM 557 O O . VAL A 1 75 ? -29.594 -24.344 -10.352 1 87.5 75 VAL A O 1
ATOM 560 N N . VAL A 1 76 ? -30.5 -22.719 -11.641 1 87.19 76 VAL A N 1
ATOM 561 C CA . VAL A 1 76 ? -31.234 -23.656 -12.484 1 87.19 76 VAL A CA 1
ATOM 562 C C . VAL A 1 76 ? -30.391 -24 -13.719 1 87.19 76 VAL A C 1
ATOM 564 O O . VAL A 1 76 ? -30.031 -23.109 -14.5 1 87.19 76 VAL A O 1
ATOM 567 N N . ALA A 1 77 ? -30.078 -25.266 -13.828 1 82.56 77 ALA A N 1
ATOM 568 C CA . ALA A 1 77 ? -29.25 -25.719 -14.938 1 82.56 77 ALA A CA 1
ATOM 569 C C . ALA A 1 77 ? -29.953 -25.5 -16.281 1 82.56 77 ALA A C 1
ATOM 571 O O . ALA A 1 77 ? -31.172 -25.531 -16.359 1 82.56 77 ALA A O 1
ATOM 572 N N . SER A 1 78 ? -29.109 -25.125 -17.234 1 75.88 78 SER A N 1
ATOM 573 C CA . SER A 1 78 ? -29.641 -24.984 -18.594 1 75.88 78 SER A CA 1
ATOM 574 C C . SER A 1 78 ? -29.891 -26.344 -19.234 1 75.88 78 SER A C 1
ATOM 576 O O . SER A 1 78 ? -29.266 -27.344 -18.859 1 75.88 78 SER A O 1
ATOM 578 N N . THR A 1 79 ? -30.938 -26.406 -20.016 1 66.88 79 THR A N 1
ATOM 579 C CA . THR A 1 79 ? -31.172 -27.609 -20.781 1 66.88 79 THR A CA 1
ATOM 580 C C . THR A 1 79 ? -30.047 -27.844 -21.797 1 66.88 79 THR A C 1
ATOM 582 O O . THR A 1 79 ? -29.891 -28.969 -22.297 1 66.88 79 THR A O 1
ATOM 585 N N . HIS A 1 80 ? -29.328 -26.797 -22.062 1 61.31 80 HIS A N 1
ATOM 586 C CA . HIS A 1 80 ? -28.156 -26.875 -22.953 1 61.31 80 HIS A CA 1
ATOM 587 C C . HIS A 1 80 ? -26.891 -26.484 -22.219 1 61.31 80 HIS A C 1
ATOM 589 O O . HIS A 1 80 ? -26.5 -25.312 -22.203 1 61.31 80 HIS A O 1
ATOM 595 N N . PRO A 1 81 ? -26.438 -27.453 -21.516 1 53.56 81 PRO A N 1
ATOM 596 C CA . PRO A 1 81 ? -25.281 -27.109 -20.688 1 53.56 81 PRO A CA 1
ATOM 597 C C . PRO A 1 81 ? -24.125 -26.5 -21.469 1 53.56 81 PRO A C 1
ATOM 599 O O . PRO A 1 81 ? -23.641 -27.109 -22.438 1 53.56 81 PRO A O 1
ATOM 602 N N . HIS A 1 82 ? -24.219 -25.359 -21.828 1 51.28 82 HIS A N 1
ATOM 603 C CA . HIS A 1 82 ? -23.125 -24.828 -22.641 1 51.28 82 HIS A CA 1
ATOM 604 C C . HIS A 1 82 ? -21.844 -24.688 -21.828 1 51.28 82 HIS A C 1
ATOM 606 O O . HIS A 1 82 ? -20.75 -24.672 -22.375 1 51.28 82 HIS A O 1
ATOM 612 N N . GLY A 1 83 ? -21.922 -24.406 -20.516 1 54.66 83 GLY A N 1
ATOM 613 C CA . GLY A 1 83 ? -20.672 -24.031 -19.844 1 54.66 83 GLY A CA 1
ATOM 614 C C . GLY A 1 83 ? -20.547 -24.609 -18.453 1 54.66 83 GLY A C 1
ATOM 615 O O . GLY A 1 83 ? -21.453 -25.297 -17.969 1 54.66 83 GLY A O 1
ATOM 616 N N . ASN A 1 84 ? -19.297 -24.844 -18 1 57.09 84 ASN A N 1
ATOM 617 C CA . ASN A 1 84 ? -18.812 -25.406 -16.75 1 57.09 84 ASN A CA 1
ATOM 618 C C . ASN A 1 84 ? -19.094 -24.5 -15.562 1 57.09 84 ASN A C 1
ATOM 620 O O . ASN A 1 84 ? -18.531 -24.688 -14.477 1 57.09 84 ASN A O 1
ATOM 624 N N . ILE A 1 85 ? -19.953 -23.609 -15.805 1 58.88 85 ILE A N 1
ATOM 625 C CA . ILE A 1 85 ? -20.141 -22.656 -14.711 1 58.88 85 ILE A CA 1
ATOM 626 C C . ILE A 1 85 ? -20.781 -23.359 -13.516 1 58.88 85 ILE A C 1
ATOM 628 O O . ILE A 1 85 ? -20.453 -23.062 -12.359 1 58.88 85 ILE A O 1
ATOM 632 N N . ILE A 1 86 ? -21.578 -24.344 -13.891 1 61.94 86 ILE A N 1
ATOM 633 C CA . ILE A 1 86 ? -22.281 -25.031 -12.812 1 61.94 86 ILE A CA 1
ATOM 634 C C . ILE A 1 86 ? -21.25 -25.719 -11.898 1 61.94 86 ILE A C 1
ATOM 636 O O . ILE A 1 86 ? -21.406 -25.719 -10.672 1 61.94 86 ILE A O 1
ATOM 640 N N . ASP A 1 87 ? -20.281 -26.203 -12.617 1 62.84 87 ASP A N 1
ATOM 641 C CA . ASP A 1 87 ? -19.266 -26.875 -11.805 1 62.84 87 ASP A CA 1
ATOM 642 C C . ASP A 1 87 ? -18.531 -25.875 -10.922 1 62.84 87 ASP A C 1
ATOM 644 O O . ASP A 1 87 ? -18.219 -26.172 -9.766 1 62.84 87 ASP A O 1
ATOM 648 N N . ASP A 1 88 ? -18.375 -24.797 -11.516 1 62.06 88 ASP A N 1
ATOM 649 C CA . ASP A 1 88 ? -17.656 -23.766 -10.766 1 62.06 88 ASP A CA 1
ATOM 650 C C . ASP A 1 88 ? -18.531 -23.203 -9.641 1 62.06 88 ASP A C 1
ATOM 652 O O . ASP A 1 88 ? -18.031 -22.953 -8.539 1 62.06 88 ASP A O 1
ATOM 656 N N . ILE A 1 89 ? -19.703 -23.094 -10.023 1 63.41 89 ILE A N 1
ATOM 657 C CA . ILE A 1 89 ? -20.625 -22.562 -9.031 1 63.41 89 ILE A CA 1
ATOM 658 C C . ILE A 1 89 ? -20.844 -23.594 -7.922 1 63.41 89 ILE A C 1
ATOM 660 O O . ILE A 1 89 ? -20.938 -23.234 -6.746 1 63.41 89 ILE A O 1
ATOM 664 N N . ARG A 1 90 ? -20.781 -24.797 -8.414 1 59.47 90 ARG A N 1
ATOM 665 C CA . ARG A 1 90 ? -20.922 -25.875 -7.438 1 59.47 90 ARG A CA 1
ATOM 666 C C . ARG A 1 90 ? -19.766 -25.859 -6.438 1 59.47 90 ARG A C 1
ATOM 668 O O . ARG A 1 90 ? -19.953 -26.188 -5.266 1 59.47 90 ARG A O 1
ATOM 675 N N . SER A 1 91 ? -18.75 -25.422 -7.055 1 57.19 91 SER A N 1
ATOM 676 C CA . SER A 1 91 ? -17.547 -25.406 -6.215 1 57.19 91 SER A CA 1
ATOM 677 C C . SER A 1 91 ? -17.641 -24.344 -5.129 1 57.19 91 SER A C 1
ATOM 679 O O . SER A 1 91 ? -16.891 -24.359 -4.156 1 57.19 91 SER A O 1
ATOM 681 N N . LEU A 1 92 ? -18.453 -23.359 -5.398 1 58.25 92 LEU A N 1
ATOM 682 C CA . LEU A 1 92 ? -18.641 -22.328 -4.383 1 58.25 92 LEU A CA 1
ATOM 683 C C . LEU A 1 92 ? -19.297 -22.906 -3.135 1 58.25 92 LEU A C 1
ATOM 685 O O . LEU A 1 92 ? -19.344 -22.266 -2.086 1 58.25 92 LEU A O 1
ATOM 689 N N . GLY A 1 93 ? -19.625 -24 -3.068 1 51.44 93 GLY A N 1
ATOM 690 C CA . GLY A 1 93 ? -20.234 -24.578 -1.879 1 51.44 93 GLY A CA 1
ATOM 691 C C . GLY A 1 93 ? -21.562 -23.953 -1.52 1 51.44 93 GLY A C 1
ATOM 692 O O . GLY A 1 93 ? -21.828 -22.812 -1.887 1 51.44 93 GLY A O 1
ATOM 693 N N . ASP A 1 94 ? -22.609 -24.703 -1.549 1 60.97 94 ASP A N 1
ATOM 694 C CA . ASP A 1 94 ? -23.906 -24.406 -0.95 1 60.97 94 ASP A CA 1
ATOM 695 C C . ASP A 1 94 ? -24.859 -23.797 -1.973 1 60.97 94 ASP A C 1
ATOM 697 O O . ASP A 1 94 ? -25.812 -23.109 -1.606 1 60.97 94 ASP A O 1
ATOM 701 N N . VAL A 1 95 ? -24.25 -23.766 -3.188 1 71.31 95 VAL A N 1
ATOM 702 C CA . VAL A 1 95 ? -25.219 -23.344 -4.191 1 71.31 95 VAL A CA 1
ATOM 703 C C . VAL A 1 95 ? -26 -24.547 -4.703 1 71.31 95 VAL A C 1
ATOM 705 O O . VAL A 1 95 ? -25.406 -25.547 -5.137 1 71.31 95 VAL A O 1
ATOM 708 N N . GLU A 1 96 ? -27.266 -24.469 -4.5 1 76.25 96 GLU A N 1
ATOM 709 C CA . GLU A 1 96 ? -28.141 -25.547 -4.98 1 76.25 96 GLU A CA 1
ATOM 710 C C . GLU A 1 96 ? -28.359 -25.438 -6.488 1 76.25 96 GLU A C 1
ATOM 712 O O . GLU A 1 96 ? -28.531 -24.344 -7.027 1 76.25 96 GLU A O 1
ATOM 717 N N . VAL A 1 97 ? -28.109 -26.625 -7.105 1 81.81 97 VAL A N 1
ATOM 718 C CA . VAL A 1 97 ? -28.391 -26.672 -8.539 1 81.81 97 VAL A CA 1
ATOM 719 C C . VAL A 1 97 ? -29.703 -27.406 -8.781 1 81.81 97 VAL A C 1
ATOM 721 O O . VAL A 1 97 ? -29.891 -28.531 -8.32 1 81.81 97 VAL A O 1
ATOM 724 N N . LEU A 1 98 ? -30.594 -26.719 -9.508 1 83.88 98 LEU A N 1
ATOM 725 C CA . LEU A 1 98 ? -31.906 -27.281 -9.805 1 83.88 98 LEU A CA 1
ATOM 726 C C . LEU A 1 98 ? -32.031 -27.641 -11.273 1 83.88 98 LEU A C 1
ATOM 728 O O . LEU A 1 98 ? -31.406 -27.016 -12.133 1 83.88 98 LEU A O 1
ATOM 732 N N . ALA A 1 99 ? -32.781 -28.734 -11.539 1 85.06 99 ALA A N 1
ATOM 733 C CA . ALA A 1 99 ? -33.094 -29.062 -12.922 1 85.06 99 ALA A CA 1
ATOM 734 C C . ALA A 1 99 ? -34.062 -28.031 -13.523 1 85.06 99 ALA A C 1
ATOM 736 O O . ALA A 1 99 ? -34.812 -27.391 -12.797 1 85.06 99 ALA A O 1
ATOM 737 N N . PRO A 1 100 ? -33.969 -27.922 -14.805 1 88.75 100 PRO A N 1
ATOM 738 C CA . PRO A 1 100 ? -34.812 -26.938 -15.461 1 88.75 100 PRO A CA 1
ATOM 739 C C . PRO A 1 100 ? -36.25 -27.438 -15.656 1 88.75 100 PRO A C 1
ATOM 741 O O . PRO A 1 100 ? -36.781 -27.406 -16.781 1 88.75 100 PRO A O 1
ATOM 744 N N . GLN A 1 101 ? -36.781 -27.906 -14.57 1 90.75 101 GLN A N 1
ATOM 745 C CA . GLN A 1 101 ? -38.156 -28.375 -14.539 1 90.75 101 GLN A CA 1
ATOM 746 C C . GLN A 1 101 ? -39.031 -27.516 -13.625 1 90.75 101 GLN A C 1
ATOM 748 O O . GLN A 1 101 ? -38.75 -27.406 -12.43 1 90.75 101 GLN A O 1
ATOM 753 N N . ALA A 1 102 ? -40.031 -27.031 -14.219 1 92.62 102 ALA A N 1
ATOM 754 C CA . ALA A 1 102 ? -40.844 -26.047 -13.523 1 92.62 102 ALA A CA 1
ATOM 755 C C . ALA A 1 102 ? -41.406 -26.625 -12.211 1 92.62 102 ALA A C 1
ATOM 757 O O . ALA A 1 102 ? -41.438 -25.938 -11.195 1 92.62 102 ALA A O 1
ATOM 758 N N . HIS A 1 103 ? -41.812 -27.859 -12.266 1 90.62 103 HIS A N 1
ATOM 759 C CA . HIS A 1 103 ? -42.406 -28.469 -11.078 1 90.62 103 HIS A CA 1
ATOM 760 C C . HIS A 1 103 ? -41.375 -28.609 -9.961 1 90.62 103 HIS A C 1
ATOM 762 O O . HIS A 1 103 ? -41.688 -28.422 -8.789 1 90.62 103 HIS A O 1
ATOM 768 N N . GLU A 1 104 ? -40.188 -28.906 -10.305 1 89.19 104 GLU A N 1
ATOM 769 C CA . GLU A 1 104 ? -39.125 -29.062 -9.312 1 89.19 104 GLU A CA 1
ATOM 770 C C . GLU A 1 104 ? -38.75 -27.703 -8.711 1 89.19 104 GLU A C 1
ATOM 772 O O . GLU A 1 104 ? -38.531 -27.609 -7.504 1 89.19 104 GLU A O 1
ATOM 777 N N . ILE A 1 105 ? -38.688 -26.719 -9.523 1 92.31 105 ILE A N 1
ATOM 778 C CA . ILE A 1 105 ? -38.375 -25.375 -9.078 1 92.31 105 ILE A CA 1
ATOM 779 C C . ILE A 1 105 ? -39.469 -24.859 -8.141 1 92.31 105 ILE A C 1
ATOM 781 O O . ILE A 1 105 ? -39.156 -24.297 -7.078 1 92.31 105 ILE A O 1
ATOM 785 N N . ALA A 1 106 ? -40.688 -25.047 -8.492 1 91.75 106 ALA A N 1
ATOM 786 C CA . ALA A 1 106 ? -41.812 -24.641 -7.66 1 91.75 106 ALA A CA 1
ATOM 787 C C . ALA A 1 106 ? -41.781 -25.344 -6.305 1 91.75 106 ALA A C 1
ATOM 789 O O . ALA A 1 106 ? -42.062 -24.719 -5.27 1 91.75 106 ALA A O 1
ATOM 790 N N . GLU A 1 107 ? -41.438 -26.609 -6.355 1 88.62 107 GLU A N 1
ATOM 791 C CA . GLU A 1 107 ? -41.344 -27.359 -5.109 1 88.62 107 GLU A CA 1
ATOM 792 C C . GLU A 1 107 ? -40.25 -26.797 -4.207 1 88.62 107 GLU A C 1
ATOM 794 O O . GLU A 1 107 ? -40.406 -26.703 -2.988 1 88.62 107 GLU A O 1
ATOM 799 N N . ARG A 1 108 ? -39.156 -26.438 -4.844 1 87.94 108 ARG A N 1
ATOM 800 C CA . ARG A 1 108 ? -38.062 -25.859 -4.074 1 87.94 108 ARG A CA 1
ATOM 801 C C . ARG A 1 108 ? -38.469 -24.516 -3.455 1 87.94 108 ARG A C 1
ATOM 803 O O . ARG A 1 108 ? -38.094 -24.203 -2.332 1 87.94 108 ARG A O 1
ATOM 810 N N . ILE A 1 109 ? -39.156 -23.734 -4.141 1 88.62 109 ILE A N 1
ATOM 811 C CA . ILE A 1 109 ? -39.656 -22.453 -3.65 1 88.62 109 ILE A CA 1
ATOM 812 C C . ILE A 1 109 ? -40.562 -22.672 -2.441 1 88.62 109 ILE A C 1
ATOM 814 O O . ILE A 1 109 ? -40.438 -21.969 -1.437 1 88.62 109 ILE A O 1
ATOM 818 N N . ARG A 1 110 ? -41.312 -23.688 -2.49 1 84 110 ARG A N 1
ATOM 819 C CA . ARG A 1 110 ? -42.25 -24.016 -1.405 1 84 110 ARG A CA 1
ATOM 820 C C . ARG A 1 110 ? -41.5 -24.438 -0.151 1 84 110 ARG A C 1
ATOM 822 O O . ARG A 1 110 ? -41.875 -24.094 0.965 1 84 110 ARG A O 1
ATOM 829 N N . SER A 1 111 ? -40.406 -25.156 -0.481 1 75.81 111 SER A N 1
ATOM 830 C CA . SER A 1 111 ? -39.656 -25.703 0.635 1 75.81 111 SER A CA 1
ATOM 831 C C . SER A 1 111 ? -38.688 -24.656 1.213 1 75.81 111 SER A C 1
ATOM 833 O O . SER A 1 111 ? -38.062 -24.891 2.246 1 75.81 111 SER A O 1
ATOM 835 N N . ALA A 1 112 ? -38.25 -23.688 0.477 1 64.19 112 ALA A N 1
ATOM 836 C CA . ALA A 1 112 ? -37.281 -22.656 0.885 1 64.19 112 ALA A CA 1
ATOM 837 C C . ALA A 1 112 ? -37.656 -22.094 2.258 1 64.19 112 ALA A C 1
ATOM 839 O O . ALA A 1 112 ? -36.875 -21.344 2.85 1 64.19 112 ALA A O 1
ATOM 840 N N . LYS A 1 113 ? -38.844 -22.375 2.779 1 51.12 113 LYS A N 1
ATOM 841 C CA . LYS A 1 113 ? -39.188 -21.938 4.137 1 51.12 113 LYS A CA 1
ATOM 842 C C . LYS A 1 113 ? -38 -22.203 5.09 1 51.12 113 LYS A C 1
ATOM 844 O O . LYS A 1 113 ? -37.812 -21.469 6.059 1 51.12 113 LYS A O 1
ATOM 849 N N . LEU A 1 114 ? -37.281 -23.391 5.027 1 41.03 114 LEU A N 1
ATOM 850 C CA . LEU A 1 114 ? -36.438 -23.891 6.102 1 41.03 114 LEU A CA 1
ATOM 851 C C . LEU A 1 114 ? -34.969 -23.562 5.828 1 41.03 114 LEU A C 1
ATOM 853 O O . LEU A 1 114 ? -34.062 -24.078 6.504 1 41.03 114 LEU A O 1
ATOM 857 N N . VAL A 1 115 ? -34.656 -23.172 4.738 1 40.47 115 VAL A N 1
ATOM 858 C CA . VAL A 1 115 ? -33.219 -23.219 4.488 1 40.47 115 VAL A CA 1
ATOM 859 C C . VAL A 1 115 ? -32.5 -22.141 5.316 1 40.47 115 VAL A C 1
ATOM 861 O O . VAL A 1 115 ? -32.844 -20.953 5.242 1 40.47 115 VAL A O 1
ATOM 864 N N . GLU A 1 116 ? -31.844 -22.547 6.352 1 39.97 116 GLU A N 1
ATOM 865 C CA . GLU A 1 116 ? -30.938 -21.906 7.293 1 39.97 116 GLU A CA 1
ATOM 866 C C . GLU A 1 116 ? -30.016 -20.922 6.578 1 39.97 116 GLU A C 1
ATOM 868 O O . GLU A 1 116 ? -29.828 -21 5.363 1 39.97 116 GLU A O 1
ATOM 873 N N . SER A 1 117 ? -29.422 -20.078 7.391 1 39.97 117 SER A N 1
ATOM 874 C CA . SER A 1 117 ? -28.422 -19.016 7.219 1 39.97 117 SER A CA 1
ATOM 875 C C . SER A 1 117 ? -27.328 -19.438 6.254 1 39.97 117 SER A C 1
ATOM 877 O O . SER A 1 117 ? -26.953 -20.609 6.203 1 39.97 117 SER A O 1
ATOM 879 N N . PRO A 1 118 ? -27.109 -18.672 5.219 1 41.19 118 PRO A N 1
ATOM 880 C CA . PRO A 1 118 ? -25.984 -18.938 4.324 1 41.19 118 PRO A CA 1
ATOM 881 C C . PRO A 1 118 ? -24.797 -19.562 5.047 1 41.19 118 PRO A C 1
ATOM 883 O O . PRO A 1 118 ? -24.375 -19.078 6.102 1 41.19 118 PRO A O 1
ATOM 886 N N . ARG A 1 119 ? -24.641 -20.797 5.086 1 36.53 119 ARG A N 1
ATOM 887 C CA . ARG A 1 119 ? -23.438 -21.406 5.645 1 36.53 119 ARG A CA 1
ATOM 888 C C . ARG A 1 119 ? -22.188 -20.703 5.109 1 36.53 119 ARG A C 1
ATOM 890 O O . ARG A 1 119 ? -22.125 -20.344 3.932 1 36.53 119 ARG A O 1
ATOM 897 N N . SER A 1 120 ? -21.484 -20.094 5.996 1 37.19 120 SER A N 1
ATOM 898 C CA . SER A 1 120 ? -20.172 -19.516 5.738 1 37.19 120 SER A CA 1
ATOM 899 C C . SER A 1 120 ? -19.328 -20.406 4.82 1 37.19 120 SER A C 1
ATOM 901 O O . SER A 1 120 ? -19.5 -21.625 4.82 1 37.19 120 SER A O 1
ATOM 903 N N . PHE A 1 121 ? -18.953 -19.984 3.707 1 37.31 121 PHE A N 1
ATOM 904 C CA . PHE A 1 121 ? -17.984 -20.625 2.83 1 37.31 121 PHE A CA 1
ATOM 905 C C . PHE A 1 121 ? -16.984 -21.453 3.635 1 37.31 121 PHE A C 1
ATOM 907 O O . PHE A 1 121 ? -16.172 -20.891 4.371 1 37.31 121 PHE A O 1
ATOM 914 N N . ASP A 1 122 ? -17.328 -22.594 4.199 1 35.91 122 ASP A N 1
ATOM 915 C CA . ASP A 1 122 ? -16.375 -23.406 4.918 1 35.91 122 ASP A CA 1
ATOM 916 C C . ASP A 1 122 ? -15.156 -23.719 4.047 1 35.91 122 ASP A C 1
ATOM 918 O O . ASP A 1 122 ? -15.297 -24.078 2.877 1 35.91 122 ASP A O 1
ATOM 922 N N . GLY A 1 123 ? -14 -23.219 4.281 1 40.06 123 GLY A N 1
ATOM 923 C CA . GLY A 1 123 ? -12.641 -23.594 3.904 1 40.06 123 GLY A CA 1
ATOM 924 C C . GLY A 1 123 ? -12.523 -25.047 3.518 1 40.06 123 GLY A C 1
ATOM 925 O O . GLY A 1 123 ? -11.461 -25.484 3.061 1 40.06 123 GLY A O 1
ATOM 926 N N . ASP A 1 124 ? -13.477 -25.844 3.887 1 41.09 124 ASP A N 1
ATOM 927 C CA . ASP A 1 124 ? -13.297 -27.297 3.812 1 41.09 124 ASP A CA 1
ATOM 928 C C . ASP A 1 124 ? -13.445 -27.797 2.377 1 41.09 124 ASP A C 1
ATOM 930 O O . ASP A 1 124 ? -12.781 -28.75 1.978 1 41.09 124 ASP A O 1
ATOM 934 N N . TYR A 1 125 ? -14.367 -27.266 1.634 1 41.47 125 TYR A N 1
ATOM 935 C CA . TYR A 1 125 ? -14.57 -27.812 0.295 1 41.47 125 TYR A CA 1
ATOM 936 C C . TYR A 1 125 ? -13.344 -27.578 -0.578 1 41.47 125 TYR A C 1
ATOM 938 O O . TYR A 1 125 ? -12.969 -28.453 -1.373 1 41.47 125 TYR A O 1
ATOM 946 N N . LEU A 1 126 ? -12.75 -26.406 -0.471 1 45.97 126 LEU A N 1
ATOM 947 C CA . LEU A 1 126 ? -11.547 -26.141 -1.259 1 45.97 126 LEU A CA 1
ATOM 948 C C . LEU A 1 126 ? -10.422 -27.094 -0.874 1 45.97 126 LEU A C 1
ATOM 950 O O . LEU A 1 126 ? -9.594 -27.453 -1.713 1 45.97 126 LEU A O 1
ATOM 954 N N . ALA A 1 127 ? -10.438 -27.469 0.411 1 47.09 127 ALA A N 1
ATOM 955 C CA . ALA A 1 127 ? -9.469 -28.453 0.902 1 47.09 127 ALA A CA 1
ATOM 956 C C . ALA A 1 127 ? -9.664 -29.797 0.222 1 47.09 127 ALA A C 1
ATOM 958 O O . ALA A 1 127 ? -8.688 -30.516 -0.036 1 47.09 127 ALA A O 1
ATOM 959 N N . GLU A 1 128 ? -10.867 -30.094 -0.113 1 48.31 128 GLU A N 1
ATOM 960 C CA . GLU A 1 128 ? -11.141 -31.391 -0.727 1 48.31 128 GLU A CA 1
ATOM 961 C C . GLU A 1 128 ? -10.617 -31.438 -2.16 1 48.31 128 GLU A C 1
ATOM 963 O O . GLU A 1 128 ? -10.305 -32.531 -2.67 1 48.31 128 GLU A O 1
ATOM 968 N N . GLN A 1 129 ? -10.477 -30.266 -2.709 1 52.28 129 GLN A N 1
ATOM 969 C CA . GLN A 1 129 ? -10.055 -30.328 -4.105 1 52.28 129 GLN A CA 1
ATOM 970 C C . GLN A 1 129 ? -8.547 -30.484 -4.219 1 52.28 129 GLN A C 1
ATOM 972 O O . GLN A 1 129 ? -8.031 -30.828 -5.285 1 52.28 129 GLN A O 1
ATOM 977 N N . LYS A 1 130 ? -7.902 -30.188 -3.125 1 56.38 130 LYS A N 1
ATOM 978 C CA . LYS A 1 130 ? -6.465 -30.422 -3.166 1 56.38 130 LYS A CA 1
ATOM 979 C C . LYS A 1 130 ? -6.148 -31.906 -3.123 1 56.38 130 LYS A C 1
ATOM 981 O O . LYS A 1 130 ? -6.473 -32.594 -2.148 1 56.38 130 LYS A O 1
ATOM 986 N N . ARG A 1 131 ? -5.781 -32.406 -4.324 1 58.97 131 ARG A N 1
ATOM 987 C CA . ARG A 1 131 ? -5.379 -33.781 -4.422 1 58.97 131 ARG A CA 1
ATOM 988 C C . ARG A 1 131 ? -4.16 -34.062 -3.549 1 58.97 131 ARG A C 1
ATOM 990 O O . ARG A 1 131 ? -3.373 -33.156 -3.264 1 58.97 131 ARG A O 1
ATOM 997 N N . ALA A 1 132 ? -4.113 -35.219 -2.869 1 55.66 132 ALA A N 1
ATOM 998 C CA . ALA A 1 132 ? -2.992 -35.688 -2.059 1 55.66 132 ALA A CA 1
ATOM 999 C C . ALA A 1 132 ? -1.662 -35.406 -2.764 1 55.66 132 ALA A C 1
ATOM 1001 O O . ALA A 1 132 ? -0.64 -35.188 -2.113 1 55.66 132 ALA A O 1
ATOM 1002 N N . THR A 1 133 ? -1.762 -35.25 -4.129 1 67.25 133 THR A N 1
ATOM 1003 C CA . THR A 1 133 ? -0.539 -35.156 -4.918 1 67.25 133 THR A CA 1
ATOM 1004 C C . THR A 1 133 ? -0.287 -33.688 -5.312 1 67.25 133 THR A C 1
ATOM 1006 O O . THR A 1 133 ? 0.671 -33.406 -6.027 1 67.25 133 THR A O 1
ATOM 1009 N N . ALA A 1 134 ? -0.96 -32.812 -4.699 1 74.69 134 ALA A N 1
ATOM 1010 C CA . ALA A 1 134 ? -0.825 -31.422 -5.121 1 74.69 134 ALA A CA 1
ATOM 1011 C C . ALA A 1 134 ? 0.447 -30.797 -4.555 1 74.69 134 ALA A C 1
ATOM 1013 O O . ALA A 1 134 ? 0.918 -31.188 -3.486 1 74.69 134 ALA A O 1
ATOM 1014 N N . GLY A 1 135 ? 1.055 -29.984 -5.395 1 93 135 GLY A N 1
ATOM 1015 C CA . GLY A 1 135 ? 2.201 -29.234 -4.93 1 93 135 GLY A CA 1
ATOM 1016 C C . GLY A 1 135 ? 1.861 -28.266 -3.807 1 93 135 GLY A C 1
ATOM 1017 O O . GLY A 1 135 ? 0.709 -28.188 -3.377 1 93 135 GLY A O 1
ATOM 1018 N N . LYS A 1 136 ? 2.834 -27.719 -3.258 1 95.06 136 LYS A N 1
ATOM 1019 C CA . LYS A 1 136 ? 2.688 -26.812 -2.131 1 95.06 136 LYS A CA 1
ATOM 1020 C C . LYS A 1 136 ? 2.658 -25.359 -2.605 1 95.06 136 LYS A C 1
ATOM 1022 O O . LYS A 1 136 ? 3.26 -25.016 -3.627 1 95.06 136 LYS A O 1
ATOM 1027 N N . LEU A 1 137 ? 1.917 -24.562 -1.854 1 96.62 137 LEU A N 1
ATOM 1028 C CA . LEU A 1 137 ? 1.868 -23.125 -2.08 1 96.62 137 LEU A CA 1
ATOM 1029 C C . LEU A 1 137 ? 2.809 -22.391 -1.131 1 96.62 137 LEU A C 1
ATOM 1031 O O . LEU A 1 137 ? 2.613 -22.422 0.087 1 96.62 137 LEU A O 1
ATOM 1035 N N . VAL A 1 138 ? 3.855 -21.781 -1.685 1 97.44 138 VAL A N 1
ATOM 1036 C CA . VAL A 1 138 ? 4.844 -21.031 -0.928 1 97.44 138 VAL A CA 1
ATOM 1037 C C . VAL A 1 138 ? 4.609 -19.531 -1.126 1 97.44 138 VAL A C 1
ATOM 1039 O O . VAL A 1 138 ? 4.758 -19.016 -2.236 1 97.44 138 VAL A O 1
ATOM 1042 N N . ALA A 1 139 ? 4.281 -18.844 -0.081 1 97.69 139 ALA A N 1
ATOM 1043 C CA . ALA A 1 139 ? 3.963 -17.422 -0.172 1 97.69 139 ALA A CA 1
ATOM 1044 C C . ALA A 1 139 ? 5.141 -16.562 0.285 1 97.69 139 ALA A C 1
ATOM 1046 O O . ALA A 1 139 ? 5.734 -16.828 1.333 1 97.69 139 ALA A O 1
ATOM 1047 N N . PHE A 1 140 ? 5.559 -15.633 -0.536 1 98 140 PHE A N 1
ATOM 1048 C CA . PHE A 1 140 ? 6.484 -14.562 -0.183 1 98 140 PHE A CA 1
ATOM 1049 C C . PHE A 1 140 ? 5.73 -13.289 0.183 1 98 140 PHE A C 1
ATOM 1051 O O . PHE A 1 140 ? 5.121 -12.656 -0.679 1 98 140 PHE A O 1
ATOM 1058 N N . TRP A 1 141 ? 5.746 -12.977 1.407 1 96.75 141 TRP A N 1
ATOM 1059 C CA . TRP A 1 141 ? 4.945 -11.891 1.958 1 96.75 141 TRP A CA 1
ATOM 1060 C C . TRP A 1 141 ? 5.738 -11.102 2.994 1 96.75 141 TRP A C 1
ATOM 1062 O O . TRP A 1 141 ? 6.918 -11.375 3.219 1 96.75 141 TRP A O 1
ATOM 1072 N N . GLY A 1 142 ? 5.184 -10.133 3.609 1 95.31 142 GLY A N 1
ATOM 1073 C CA . GLY A 1 142 ? 5.828 -9.328 4.641 1 95.31 142 GLY A CA 1
ATOM 1074 C C . GLY A 1 142 ? 5.133 -8.008 4.891 1 95.31 142 GLY A C 1
ATOM 1075 O O . GLY A 1 142 ? 4.031 -7.773 4.387 1 95.31 142 GLY A O 1
ATOM 1076 N N . PRO A 1 143 ? 5.773 -7.266 5.727 1 92.94 143 PRO A N 1
ATOM 1077 C CA . PRO A 1 143 ? 5.188 -5.957 6.023 1 92.94 143 PRO A CA 1
ATOM 1078 C C . PRO A 1 143 ? 5.234 -5.004 4.828 1 92.94 143 PRO A C 1
ATOM 1080 O O . PRO A 1 143 ? 5.988 -5.238 3.881 1 92.94 143 PRO A O 1
ATOM 1083 N N . GLU A 1 144 ? 4.438 -3.98 4.887 1 88.06 144 GLU A N 1
ATOM 1084 C CA . GLU A 1 144 ? 4.496 -2.908 3.898 1 88.06 144 GLU A CA 1
ATOM 1085 C C . GLU A 1 144 ? 5.844 -2.197 3.932 1 88.06 144 GLU A C 1
ATOM 1087 O O . GLU A 1 144 ? 6.449 -2.049 4.996 1 88.06 144 GLU A O 1
ATOM 1092 N N . GLY A 1 145 ? 6.227 -1.734 2.762 1 81.19 145 GLY A N 1
ATOM 1093 C CA . GLY A 1 145 ? 7.426 -0.916 2.691 1 81.19 145 GLY A CA 1
ATOM 1094 C C . GLY A 1 145 ? 8.703 -1.732 2.619 1 81.19 145 GLY A C 1
ATOM 1095 O O . GLY A 1 145 ? 9.797 -1.176 2.484 1 81.19 145 GLY A O 1
ATOM 1096 N N . SER A 1 146 ? 8.57 -3.031 2.752 1 75.5 146 SER A N 1
ATOM 1097 C CA . SER A 1 146 ? 9.75 -3.879 2.609 1 75.5 146 SER A CA 1
ATOM 1098 C C . SER A 1 146 ? 10.172 -4 1.147 1 75.5 146 SER A C 1
ATOM 1100 O O . SER A 1 146 ? 9.328 -3.934 0.248 1 75.5 146 SER A O 1
ATOM 1102 N N . HIS A 1 147 ? 11.477 -4.094 0.975 1 83.69 147 HIS A N 1
ATOM 1103 C CA . HIS A 1 147 ? 11.992 -4.207 -0.385 1 83.69 147 HIS A CA 1
ATOM 1104 C C . HIS A 1 147 ? 12.758 -5.508 -0.575 1 83.69 147 HIS A C 1
ATOM 1106 O O . HIS A 1 147 ? 13.18 -6.133 0.402 1 83.69 147 HIS A O 1
ATOM 1112 N N . GLY A 1 148 ? 12.805 -5.949 -1.761 1 92.19 148 GLY A N 1
ATOM 1113 C CA . GLY A 1 148 ? 13.617 -7.102 -2.109 1 92.19 148 GLY A CA 1
ATOM 1114 C C . GLY A 1 148 ? 12.805 -8.359 -2.344 1 92.19 148 GLY A C 1
ATOM 1115 O O . GLY A 1 148 ? 13.344 -9.375 -2.793 1 92.19 148 GLY A O 1
ATOM 1116 N N . ARG A 1 149 ? 11.586 -8.32 -2.088 1 95.44 149 ARG A N 1
ATOM 1117 C CA . ARG A 1 149 ? 10.75 -9.508 -2.174 1 95.44 149 ARG A CA 1
ATOM 1118 C C . ARG A 1 149 ? 10.75 -10.078 -3.59 1 95.44 149 ARG A C 1
ATOM 1120 O O . ARG A 1 149 ? 10.961 -11.281 -3.783 1 95.44 149 ARG A O 1
ATOM 1127 N N . SER A 1 150 ? 10.586 -9.25 -4.586 1 95.5 150 SER A N 1
ATOM 1128 C CA . SER A 1 150 ? 10.516 -9.727 -5.969 1 95.5 150 SER A CA 1
ATOM 1129 C C . SER A 1 150 ? 11.852 -10.312 -6.418 1 95.5 150 SER A C 1
ATOM 1131 O O . SER A 1 150 ? 11.883 -11.297 -7.156 1 95.5 150 SER A O 1
ATOM 1133 N N . SER A 1 151 ? 12.938 -9.695 -5.965 1 96.88 151 SER A N 1
ATOM 1134 C CA . SER A 1 151 ? 14.25 -10.258 -6.258 1 96.88 151 SER A CA 1
ATOM 1135 C C . SER A 1 151 ? 14.414 -11.641 -5.633 1 96.88 151 SER A C 1
ATOM 1137 O O . SER A 1 151 ? 14.945 -12.555 -6.262 1 96.88 151 SER A O 1
ATOM 1139 N N . LEU A 1 152 ? 13.961 -11.734 -4.398 1 98 152 LEU A N 1
ATOM 1140 C CA . LEU A 1 152 ? 14.031 -13.008 -3.689 1 98 152 LEU A CA 1
ATOM 1141 C C . LEU A 1 152 ? 13.211 -14.07 -4.402 1 98 152 LEU A C 1
ATOM 1143 O O . LEU A 1 152 ? 13.656 -15.211 -4.551 1 98 152 LEU A O 1
ATOM 1147 N N . VAL A 1 153 ? 12.016 -13.711 -4.832 1 98.44 153 VAL A N 1
ATOM 1148 C CA . VAL A 1 153 ? 11.141 -14.641 -5.531 1 98.44 153 VAL A CA 1
ATOM 1149 C C . VAL A 1 153 ? 11.828 -15.141 -6.805 1 98.44 153 VAL A C 1
ATOM 1151 O O . VAL A 1 153 ? 11.883 -16.344 -7.059 1 98.44 153 VAL A O 1
ATOM 1154 N N . ARG A 1 154 ? 12.383 -14.211 -7.582 1 98.25 154 ARG A N 1
ATOM 1155 C CA . ARG A 1 154 ? 13.07 -14.586 -8.805 1 98.25 154 ARG A CA 1
ATOM 1156 C C . ARG A 1 154 ? 14.227 -15.547 -8.508 1 98.25 154 ARG A C 1
ATOM 1158 O O . ARG A 1 154 ? 14.312 -16.625 -9.109 1 98.25 154 ARG A O 1
ATOM 1165 N N . ASP A 1 155 ? 15.016 -15.164 -7.598 1 98.69 155 ASP A N 1
ATOM 1166 C CA . ASP A 1 155 ? 16.25 -15.891 -7.359 1 98.69 155 ASP A CA 1
ATOM 1167 C C . ASP A 1 155 ? 15.977 -17.25 -6.707 1 98.69 155 ASP A C 1
ATOM 1169 O O . ASP A 1 155 ? 16.594 -18.25 -7.07 1 98.69 155 ASP A O 1
ATOM 1173 N N . CYS A 1 156 ? 15.07 -17.312 -5.758 1 98.69 156 CYS A N 1
ATOM 1174 C CA . CYS A 1 156 ? 14.703 -18.594 -5.148 1 98.69 156 CYS A CA 1
ATOM 1175 C C . CYS A 1 156 ? 14.047 -19.516 -6.168 1 98.69 156 CYS A C 1
ATOM 1177 O O . CYS A 1 156 ? 14.305 -20.719 -6.172 1 98.69 156 CYS A O 1
ATOM 1179 N N . SER A 1 157 ? 13.219 -18.938 -7.012 1 98.44 157 SER A N 1
ATOM 1180 C CA . SER A 1 157 ? 12.477 -19.75 -7.965 1 98.44 157 SER A CA 1
ATOM 1181 C C . SER A 1 157 ? 13.414 -20.453 -8.945 1 98.44 157 SER A C 1
ATOM 1183 O O . SER A 1 157 ? 13.18 -21.594 -9.328 1 98.44 157 SER A O 1
ATOM 1185 N N . VAL A 1 158 ? 14.43 -19.75 -9.359 1 97.88 158 VAL A N 1
ATOM 1186 C CA . VAL A 1 158 ? 15.391 -20.328 -10.289 1 97.88 158 VAL A CA 1
ATOM 1187 C C . VAL A 1 158 ? 16.109 -21.516 -9.625 1 97.88 158 VAL A C 1
ATOM 1189 O O . VAL A 1 158 ? 16.344 -22.531 -10.258 1 97.88 158 VAL A O 1
ATOM 1192 N N . VAL A 1 159 ? 16.453 -21.375 -8.375 1 97.94 159 VAL A N 1
ATOM 1193 C CA . VAL A 1 159 ? 17.109 -22.438 -7.625 1 97.94 159 VAL A CA 1
ATOM 1194 C C . VAL A 1 159 ? 16.141 -23.594 -7.414 1 97.94 159 VAL A C 1
ATOM 1196 O O . VAL A 1 159 ? 16.469 -24.75 -7.684 1 97.94 159 VAL A O 1
ATOM 1199 N N . LEU A 1 160 ? 14.938 -23.312 -7.016 1 97.5 160 LEU A N 1
ATOM 1200 C CA . LEU A 1 160 ? 13.945 -24.328 -6.695 1 97.5 160 LEU A CA 1
ATOM 1201 C C . LEU A 1 160 ? 13.5 -25.078 -7.949 1 97.5 160 LEU A C 1
ATOM 1203 O O . LEU A 1 160 ? 13.203 -26.266 -7.898 1 97.5 160 LEU A O 1
ATOM 1207 N N . ALA A 1 161 ? 13.398 -24.359 -9.047 1 95.75 161 ALA A N 1
ATOM 1208 C CA . ALA A 1 161 ? 12.945 -24.938 -10.312 1 95.75 161 ALA A CA 1
ATOM 1209 C C . ALA A 1 161 ? 13.922 -26 -10.805 1 95.75 161 ALA A C 1
ATOM 1211 O O . ALA A 1 161 ? 13.578 -26.828 -11.656 1 95.75 161 ALA A O 1
ATOM 1212 N N . GLY A 1 162 ? 15.125 -25.938 -10.352 1 91.94 162 GLY A N 1
ATOM 1213 C CA . GLY A 1 162 ? 16.094 -26.969 -10.688 1 91.94 162 GLY A CA 1
ATOM 1214 C C . GLY A 1 162 ? 15.766 -28.328 -10.094 1 91.94 162 GLY A C 1
ATOM 1215 O O . GLY A 1 162 ? 16.281 -29.344 -10.539 1 91.94 162 GLY A O 1
ATOM 1216 N N . HIS A 1 163 ? 14.875 -28.375 -9.148 1 88.25 163 HIS A N 1
ATOM 1217 C CA . HIS A 1 163 ? 14.586 -29.609 -8.422 1 88.25 163 HIS A CA 1
ATOM 1218 C C . HIS A 1 163 ? 13.188 -30.109 -8.742 1 88.25 163 HIS A C 1
ATOM 1220 O O . HIS A 1 163 ? 12.914 -31.312 -8.602 1 88.25 163 HIS A O 1
ATOM 1226 N N . SER A 1 164 ? 12.289 -29.266 -9.055 1 86.38 164 SER A N 1
ATOM 1227 C CA . SER A 1 164 ? 10.906 -29.641 -9.297 1 86.38 164 SER A CA 1
ATOM 1228 C C . SER A 1 164 ? 10.203 -28.625 -10.195 1 86.38 164 SER A C 1
ATOM 1230 O O . SER A 1 164 ? 10.695 -27.516 -10.383 1 86.38 164 SER A O 1
ATOM 1232 N N . GLN A 1 165 ? 9.172 -29.047 -10.75 1 88.88 165 GLN A N 1
ATOM 1233 C CA . GLN A 1 165 ? 8.336 -28.109 -11.484 1 88.88 165 GLN A CA 1
ATOM 1234 C C . GLN A 1 165 ? 7.875 -26.953 -10.586 1 88.88 165 GLN A C 1
ATOM 1236 O O . GLN A 1 165 ? 7.504 -27.172 -9.43 1 88.88 165 GLN A O 1
ATOM 1241 N N . LEU A 1 166 ? 8.008 -25.797 -11.117 1 96.44 166 LEU A N 1
ATOM 1242 C CA . LEU A 1 166 ? 7.699 -24.656 -10.281 1 96.44 166 LEU A CA 1
ATOM 1243 C C . LEU A 1 166 ? 6.949 -23.594 -11.07 1 96.44 166 LEU A C 1
ATOM 1245 O O . LEU A 1 166 ? 7.387 -23.172 -12.148 1 96.44 166 LEU A O 1
ATOM 1249 N N . LEU A 1 167 ? 5.781 -23.219 -10.578 1 97.81 167 LEU A N 1
ATOM 1250 C CA . LEU A 1 167 ? 5.043 -22.062 -11.094 1 97.81 167 LEU A CA 1
ATOM 1251 C C . LEU A 1 167 ? 5.211 -20.859 -10.188 1 97.81 167 LEU A C 1
ATOM 1253 O O . LEU A 1 167 ? 5.07 -20.969 -8.961 1 97.81 167 LEU A O 1
ATOM 1257 N N . VAL A 1 168 ? 5.625 -19.781 -10.797 1 98.38 168 VAL A N 1
ATOM 1258 C CA . VAL A 1 168 ? 5.684 -18.5 -10.086 1 98.38 168 VAL A CA 1
ATOM 1259 C C . VAL A 1 168 ? 4.457 -17.672 -10.43 1 98.38 168 VAL A C 1
ATOM 1261 O O . VAL A 1 168 ? 4.094 -17.531 -11.602 1 98.38 168 VAL A O 1
ATOM 1264 N N . VAL A 1 169 ? 3.771 -17.141 -9.422 1 98.12 169 VAL A N 1
ATOM 1265 C CA . VAL A 1 169 ? 2.604 -16.281 -9.625 1 98.12 169 VAL A CA 1
ATOM 1266 C C . VAL A 1 169 ? 2.873 -14.898 -9.047 1 98.12 169 VAL A C 1
ATOM 1268 O O . VAL A 1 169 ? 3.283 -14.766 -7.895 1 98.12 169 VAL A O 1
ATOM 1271 N N . ASP A 1 170 ? 2.73 -13.898 -9.875 1 97.25 170 ASP A N 1
ATOM 1272 C CA . ASP A 1 170 ? 2.764 -12.523 -9.383 1 97.25 170 ASP A CA 1
ATOM 1273 C C . ASP A 1 170 ? 1.41 -12.117 -8.805 1 97.25 170 ASP A C 1
ATOM 1275 O O . ASP A 1 170 ? 0.531 -11.656 -9.539 1 97.25 170 ASP A O 1
ATOM 1279 N N . GLY A 1 171 ? 1.293 -12.289 -7.508 1 96.69 171 GLY A N 1
ATOM 1280 C CA . GLY A 1 171 ? 0.062 -11.945 -6.812 1 96.69 171 GLY A CA 1
ATOM 1281 C C . GLY A 1 171 ? 0.115 -10.586 -6.141 1 96.69 171 GLY A C 1
ATOM 1282 O O . GLY A 1 171 ? -0.698 -10.289 -5.262 1 96.69 171 GLY A O 1
ATOM 1283 N N . ASP A 1 172 ? 1.097 -9.781 -6.449 1 94.75 172 ASP A N 1
ATOM 1284 C CA . ASP A 1 172 ? 1.187 -8.43 -5.906 1 94.75 172 ASP A CA 1
ATOM 1285 C C . ASP A 1 172 ? 0.163 -7.508 -6.562 1 94.75 172 ASP A C 1
ATOM 1287 O O . ASP A 1 172 ? 0.344 -7.078 -7.703 1 94.75 172 ASP A O 1
ATOM 1291 N N . THR A 1 173 ? -0.825 -7.129 -5.781 1 92.06 173 THR A N 1
ATOM 1292 C CA . THR A 1 173 ? -1.911 -6.32 -6.324 1 92.06 173 THR A CA 1
ATOM 1293 C C . THR A 1 173 ? -1.595 -4.832 -6.195 1 92.06 173 THR A C 1
ATOM 1295 O O . THR A 1 173 ? -2.406 -3.984 -6.574 1 92.06 173 THR A O 1
ATOM 1298 N N . VAL A 1 174 ? -0.418 -4.508 -5.668 1 90.19 174 VAL A N 1
ATOM 1299 C CA . VAL A 1 174 ? -0.08 -3.113 -5.414 1 90.19 174 VAL A CA 1
ATOM 1300 C C . VAL A 1 174 ? 0.979 -2.646 -6.41 1 90.19 174 VAL A C 1
ATOM 1302 O O . VAL A 1 174 ? 0.794 -1.639 -7.098 1 90.19 174 VAL A O 1
ATOM 1305 N N . SER A 1 175 ? 1.991 -3.4 -6.488 1 89.25 175 SER A N 1
ATOM 1306 C CA . SER A 1 175 ? 3.096 -3.033 -7.367 1 89.25 175 SER A CA 1
ATOM 1307 C C . SER A 1 175 ? 3.703 -4.262 -8.039 1 89.25 175 SER A C 1
ATOM 1309 O O . SER A 1 175 ? 4.871 -4.586 -7.809 1 89.25 175 SER A O 1
ATOM 1311 N N . PRO A 1 176 ? 2.947 -4.906 -8.922 1 91.81 176 PRO A N 1
ATOM 1312 C CA . PRO A 1 176 ? 3.482 -6.098 -9.586 1 91.81 176 PRO A CA 1
ATOM 1313 C C . PRO A 1 176 ? 4.738 -5.801 -10.398 1 91.81 176 PRO A C 1
ATOM 1315 O O . PRO A 1 176 ? 4.816 -4.773 -11.078 1 91.81 176 PRO A O 1
ATOM 1318 N N . SER A 1 177 ? 5.77 -6.703 -10.312 1 92.81 177 SER A N 1
ATOM 1319 C CA . SER A 1 177 ? 7.02 -6.391 -11 1 92.81 177 SER A CA 1
ATOM 1320 C C . SER A 1 177 ? 7.695 -7.656 -11.516 1 92.81 177 SER A C 1
ATOM 1322 O O . SER A 1 177 ? 8.75 -7.586 -12.148 1 92.81 177 SER A O 1
ATOM 1324 N N . LEU A 1 178 ? 7.141 -8.836 -11.359 1 96.12 178 LEU A N 1
ATOM 1325 C CA . LEU A 1 178 ? 7.844 -10.078 -11.68 1 96.12 178 LEU A CA 1
ATOM 1326 C C . LEU A 1 178 ? 8.047 -10.211 -13.188 1 96.12 178 LEU A C 1
ATOM 1328 O O . LEU A 1 178 ? 9.023 -10.82 -13.633 1 96.12 178 LEU A O 1
ATOM 1332 N N . ALA A 1 179 ? 7.121 -9.656 -14.008 1 94.56 179 ALA A N 1
ATOM 1333 C CA . ALA A 1 179 ? 7.34 -9.688 -15.453 1 94.56 179 ALA A CA 1
ATOM 1334 C C . ALA A 1 179 ? 8.695 -9.086 -15.812 1 94.56 179 ALA A C 1
ATOM 1336 O O . ALA A 1 179 ? 9.438 -9.648 -16.625 1 94.56 179 ALA A O 1
ATOM 1337 N N . GLN A 1 180 ? 9.023 -7.996 -15.203 1 93.56 180 GLN A N 1
ATOM 1338 C CA . GLN A 1 180 ? 10.297 -7.34 -15.461 1 93.56 180 GLN A CA 1
ATOM 1339 C C . GLN A 1 180 ? 11.461 -8.156 -14.898 1 93.56 180 GLN A C 1
ATOM 1341 O O . GLN A 1 180 ? 12.516 -8.266 -15.523 1 93.56 180 GLN A O 1
ATOM 1346 N N . PHE A 1 181 ? 11.273 -8.727 -13.766 1 96 181 PHE A N 1
ATOM 1347 C CA . PHE A 1 181 ? 12.336 -9.492 -13.117 1 96 181 PHE A CA 1
ATOM 1348 C C . PHE A 1 181 ? 12.664 -10.742 -13.922 1 96 181 PHE A C 1
ATOM 1350 O O . PHE A 1 181 ? 13.805 -11.203 -13.914 1 96 181 PHE A O 1
ATOM 1357 N N . PHE A 1 182 ? 11.672 -11.266 -14.617 1 96.75 182 PHE A N 1
ATOM 1358 C CA . PHE A 1 182 ? 11.898 -12.453 -15.422 1 96.75 182 PHE A CA 1
ATOM 1359 C C . PHE A 1 182 ? 12.062 -12.094 -16.891 1 96.75 182 PHE A C 1
ATOM 1361 O O . PHE A 1 182 ? 12.086 -12.969 -17.75 1 96.75 182 PHE A O 1
ATOM 1368 N N . ASP A 1 183 ? 12.141 -10.844 -17.125 1 94.88 183 ASP A N 1
ATOM 1369 C CA . ASP A 1 183 ? 12.43 -10.32 -18.453 1 94.88 183 ASP A CA 1
ATOM 1370 C C . ASP A 1 183 ? 11.398 -10.789 -19.469 1 94.88 183 ASP A C 1
ATOM 1372 O O . ASP A 1 183 ? 11.758 -11.32 -20.531 1 94.88 183 ASP A O 1
ATOM 1376 N N . VAL A 1 184 ? 10.164 -10.688 -19.047 1 93.31 184 VAL A N 1
ATOM 1377 C CA . VAL A 1 184 ? 9.078 -11.008 -19.953 1 93.31 184 VAL A CA 1
ATOM 1378 C C . VAL A 1 184 ? 8.203 -9.781 -20.172 1 93.31 184 VAL A C 1
ATOM 1380 O O . VAL A 1 184 ? 8.25 -8.828 -19.391 1 93.31 184 VAL A O 1
ATOM 1383 N N . ALA A 1 185 ? 7.527 -9.742 -21.25 1 86.69 185 ALA A N 1
ATOM 1384 C CA . ALA A 1 185 ? 6.598 -8.648 -21.531 1 86.69 185 ALA A CA 1
ATOM 1385 C C . ALA A 1 185 ? 5.461 -8.617 -20.516 1 86.69 185 ALA A C 1
ATOM 1387 O O . ALA A 1 185 ? 5.082 -9.664 -19.969 1 86.69 185 ALA A O 1
ATOM 1388 N N . GLU A 1 186 ? 5.008 -7.449 -20.312 1 81.56 186 GLU A N 1
ATOM 1389 C CA . GLU A 1 186 ? 3.859 -7.328 -19.422 1 81.56 186 GLU A CA 1
ATOM 1390 C C . GLU A 1 186 ? 2.645 -8.055 -19.984 1 81.56 186 GLU A C 1
ATOM 1392 O O . GLU A 1 186 ? 2.389 -8.008 -21.188 1 81.56 186 GLU A O 1
ATOM 1397 N N . SER A 1 187 ? 2.105 -8.852 -19.172 1 81.62 187 SER A N 1
ATOM 1398 C CA . SER A 1 187 ? 0.863 -9.555 -19.469 1 81.62 187 SER A CA 1
ATOM 1399 C C . SER A 1 187 ? -0.061 -9.594 -18.266 1 81.62 187 SER A C 1
ATOM 1401 O O . SER A 1 187 ? 0.285 -9.086 -17.188 1 81.62 187 SER A O 1
ATOM 1403 N N . SER A 1 188 ? -1.307 -10.008 -18.484 1 85.38 188 SER A N 1
ATOM 1404 C CA . SER A 1 188 ? -2.275 -10.117 -17.391 1 85.38 188 SER A CA 1
ATOM 1405 C C . SER A 1 188 ? -2.768 -11.547 -17.234 1 85.38 188 SER A C 1
ATOM 1407 O O . SER A 1 188 ? -3.975 -11.797 -17.188 1 85.38 188 SER A O 1
ATOM 1409 N N . GLY A 1 189 ? -1.713 -12.422 -17.109 1 91.19 189 GLY A N 1
ATOM 1410 C CA . GLY A 1 189 ? -2.049 -13.836 -17.047 1 91.19 189 GLY A CA 1
ATOM 1411 C C . GLY A 1 189 ? -2.938 -14.172 -15.859 1 91.19 189 GLY A C 1
ATOM 1412 O O . GLY A 1 189 ? -3.898 -14.938 -16 1 91.19 189 GLY A O 1
ATOM 1413 N N . LEU A 1 190 ? -2.643 -13.617 -14.742 1 94.25 190 LEU A N 1
ATOM 1414 C CA . LEU A 1 190 ? -3.41 -13.898 -13.531 1 94.25 190 LEU A CA 1
ATOM 1415 C C . LEU A 1 190 ? -4.848 -13.414 -13.68 1 94.25 190 LEU A C 1
ATOM 1417 O O . LEU A 1 190 ? -5.785 -14.102 -13.266 1 94.25 190 LEU A O 1
ATOM 1421 N N . ILE A 1 191 ? -4.988 -12.258 -14.273 1 91.75 191 ILE A N 1
ATOM 1422 C CA . ILE A 1 191 ? -6.316 -11.703 -14.5 1 91.75 191 ILE A CA 1
ATOM 1423 C C . ILE A 1 191 ? -7.082 -12.578 -15.484 1 91.75 191 ILE A C 1
ATOM 1425 O O . ILE A 1 191 ? -8.273 -12.844 -15.297 1 91.75 191 ILE A O 1
ATOM 1429 N N . GLY A 1 192 ? -6.371 -12.992 -16.531 1 89.56 192 GLY A N 1
ATOM 1430 C CA . GLY A 1 192 ? -6.988 -13.898 -17.484 1 89.56 192 GLY A CA 1
ATOM 1431 C C . GLY A 1 192 ? -7.477 -15.188 -16.844 1 89.56 192 GLY A C 1
ATOM 1432 O O . GLY A 1 192 ? -8.602 -15.633 -17.109 1 89.56 192 GLY A O 1
ATOM 1433 N N . LEU A 1 193 ? -6.672 -15.773 -16.016 1 91.62 193 LEU A N 1
ATOM 1434 C CA . LEU A 1 193 ? -7.051 -16.984 -15.297 1 91.62 193 LEU A CA 1
ATOM 1435 C C . LEU A 1 193 ? -8.242 -16.734 -14.383 1 91.62 193 LEU A C 1
ATOM 1437 O O . LEU A 1 193 ? -9.188 -17.531 -14.344 1 91.62 193 LEU A O 1
ATOM 1441 N N . ALA A 1 194 ? -8.203 -15.633 -13.664 1 90.06 194 ALA A N 1
ATOM 1442 C CA . ALA A 1 194 ? -9.297 -15.258 -12.766 1 90.06 194 ALA A CA 1
ATOM 1443 C C . ALA A 1 194 ? -10.609 -15.125 -13.523 1 90.06 194 ALA A C 1
ATOM 1445 O O . ALA A 1 194 ? -11.656 -15.562 -13.039 1 90.06 194 ALA A O 1
ATOM 1446 N N . ARG A 1 195 ? -10.516 -14.555 -14.648 1 84.75 195 ARG A N 1
ATOM 1447 C CA . ARG A 1 195 ? -11.703 -14.375 -15.469 1 84.75 195 ARG A CA 1
ATOM 1448 C C . ARG A 1 195 ? -12.266 -15.719 -15.922 1 84.75 195 ARG A C 1
ATOM 1450 O O . ARG A 1 195 ? -13.477 -15.93 -15.914 1 84.75 195 ARG A O 1
ATOM 1457 N N . MET A 1 196 ? -11.398 -16.578 -16.312 1 82.25 196 MET A N 1
ATOM 1458 C CA . MET A 1 196 ? -11.828 -17.922 -16.703 1 82.25 196 MET A CA 1
ATOM 1459 C C . MET A 1 196 ? -12.531 -18.641 -15.562 1 82.25 196 MET A C 1
ATOM 1461 O O . MET A 1 196 ? -13.578 -19.25 -15.758 1 82.25 196 MET A O 1
ATOM 1465 N N . ILE A 1 197 ? -11.938 -18.531 -14.43 1 81.5 197 ILE A N 1
ATOM 1466 C CA . ILE A 1 197 ? -12.492 -19.156 -13.242 1 81.5 197 ILE A CA 1
ATOM 1467 C C . ILE A 1 197 ? -13.852 -18.547 -12.914 1 81.5 197 ILE A C 1
ATOM 1469 O O . ILE A 1 197 ? -14.812 -19.266 -12.648 1 81.5 197 ILE A O 1
ATOM 1473 N N . ASP A 1 198 ? -13.906 -17.25 -12.992 1 80.5 198 ASP A N 1
ATOM 1474 C CA . ASP A 1 198 ? -15.117 -16.516 -12.625 1 80.5 198 ASP A CA 1
ATOM 1475 C C . ASP A 1 198 ? -16.266 -16.875 -13.555 1 80.5 198 ASP A C 1
ATOM 1477 O O . ASP A 1 198 ? -17.406 -17 -13.109 1 80.5 198 ASP A O 1
ATOM 1481 N N . GLN A 1 199 ? -15.914 -17.047 -14.789 1 70.06 199 GLN A N 1
ATOM 1482 C CA . GLN A 1 199 ? -16.922 -17.297 -15.812 1 70.06 199 GLN A CA 1
ATOM 1483 C C . GLN A 1 199 ? -17.234 -18.781 -15.922 1 70.06 199 GLN A C 1
ATOM 1485 O O . GLN A 1 199 ? -18.172 -19.172 -16.625 1 70.06 199 GLN A O 1
ATOM 1490 N N . GLY A 1 200 ? -16.562 -19.562 -15.273 1 65.56 200 GLY A N 1
ATOM 1491 C CA . GLY A 1 200 ? -16.797 -21 -15.328 1 65.56 200 GLY A CA 1
ATOM 1492 C C . GLY A 1 200 ? -16.422 -21.609 -16.656 1 65.56 200 GLY A C 1
ATOM 1493 O O . GLY A 1 200 ? -17.047 -22.594 -17.094 1 65.56 200 GLY A O 1
ATOM 1494 N N . ARG A 1 201 ? -15.594 -21.062 -17.406 1 63.91 201 ARG A N 1
ATOM 1495 C CA . ARG A 1 201 ? -15.133 -21.578 -18.688 1 63.91 201 ARG A CA 1
ATOM 1496 C C . ARG A 1 201 ? -14.055 -22.641 -18.5 1 63.91 201 ARG A C 1
ATOM 1498 O O . ARG A 1 201 ? -13.555 -22.828 -17.391 1 63.91 201 ARG A O 1
ATOM 1505 N N . ASN A 1 202 ? -13.898 -23.281 -19.562 1 69.25 202 ASN A N 1
ATOM 1506 C CA . ASN A 1 202 ? -12.75 -24.172 -19.578 1 69.25 202 ASN A CA 1
ATOM 1507 C C . ASN A 1 202 ? -11.453 -23.438 -19.25 1 69.25 202 ASN A C 1
ATOM 1509 O O . ASN A 1 202 ? -11.125 -22.438 -19.875 1 69.25 202 ASN A O 1
ATOM 1513 N N . ILE A 1 203 ? -10.93 -23.922 -18.141 1 76.75 203 ILE A N 1
ATOM 1514 C CA . ILE A 1 203 ? -9.727 -23.266 -17.641 1 76.75 203 ILE A CA 1
ATOM 1515 C C . ILE A 1 203 ? -8.5 -23.781 -18.375 1 76.75 203 ILE A C 1
ATOM 1517 O O . ILE A 1 203 ? -8.211 -24.984 -18.328 1 76.75 203 ILE A O 1
ATOM 1521 N N . ASP A 1 204 ? -7.895 -22.969 -19.172 1 83.69 204 ASP A N 1
ATOM 1522 C CA . ASP A 1 204 ? -6.594 -23.234 -19.781 1 83.69 204 ASP A CA 1
ATOM 1523 C C . ASP A 1 204 ? -5.512 -22.344 -19.188 1 83.69 204 ASP A C 1
ATOM 1525 O O . ASP A 1 204 ? -5.266 -21.234 -19.688 1 83.69 204 ASP A O 1
ATOM 1529 N N . CYS A 1 205 ? -4.855 -22.859 -18.234 1 88.06 205 CYS A N 1
ATOM 1530 C CA . CYS A 1 205 ? -3.848 -22.078 -17.516 1 88.06 205 CYS A CA 1
ATOM 1531 C C . CYS A 1 205 ? -2.607 -21.859 -18.391 1 88.06 205 CYS A C 1
ATOM 1533 O O . CYS A 1 205 ? -1.954 -20.828 -18.297 1 88.06 205 CYS A O 1
ATOM 1535 N N . ASP A 1 206 ? -2.34 -22.766 -19.266 1 91.81 206 ASP A N 1
ATOM 1536 C CA . ASP A 1 206 ? -1.119 -22.734 -20.062 1 91.81 206 ASP A CA 1
ATOM 1537 C C . ASP A 1 206 ? -1.099 -21.516 -20.984 1 91.81 206 ASP A C 1
ATOM 1539 O O . ASP A 1 206 ? -0.046 -20.906 -21.188 1 91.81 206 ASP A O 1
ATOM 1543 N N . VAL A 1 207 ? -2.271 -21.156 -21.438 1 90.94 207 VAL A N 1
ATOM 1544 C CA . VAL A 1 207 ? -2.352 -20.047 -22.391 1 90.94 207 VAL A CA 1
ATOM 1545 C C . VAL A 1 207 ? -2.096 -18.734 -21.656 1 90.94 207 VAL A C 1
ATOM 1547 O O . VAL A 1 207 ? -1.756 -17.734 -22.297 1 90.94 207 VAL A O 1
ATOM 1550 N N . MET A 1 208 ? -2.164 -18.797 -20.375 1 92.38 208 MET A N 1
ATOM 1551 C CA . MET A 1 208 ? -2.021 -17.562 -19.594 1 92.38 208 MET A CA 1
ATOM 1552 C C . MET A 1 208 ? -0.585 -17.391 -19.109 1 92.38 208 MET A C 1
ATOM 1554 O O . MET A 1 208 ? -0.218 -16.328 -18.625 1 92.38 208 MET A O 1
ATOM 1558 N N . LEU A 1 209 ? 0.251 -18.406 -19.312 1 95.44 209 LEU A N 1
ATOM 1559 C CA . LEU A 1 209 ? 1.626 -18.375 -18.828 1 95.44 209 LEU A CA 1
ATOM 1560 C C . LEU A 1 209 ? 2.477 -17.438 -19.688 1 95.44 209 LEU A C 1
ATOM 1562 O O . LEU A 1 209 ? 2.316 -17.391 -20.906 1 95.44 209 LEU A O 1
ATOM 1566 N N . SER A 1 210 ? 3.393 -16.703 -19.016 1 94.56 210 SER A N 1
ATOM 1567 C CA . SER A 1 210 ? 4.375 -15.891 -19.734 1 94.56 210 SER A CA 1
ATOM 1568 C C . SER A 1 210 ? 5.461 -16.766 -20.359 1 94.56 210 SER A C 1
ATOM 1570 O O . SER A 1 210 ? 5.75 -17.859 -19.859 1 94.56 210 SER A O 1
ATOM 1572 N N . SER A 1 211 ? 6.047 -16.312 -21.438 1 92.56 211 SER A N 1
ATOM 1573 C CA . SER A 1 211 ? 7.176 -16.984 -22.062 1 92.56 211 SER A CA 1
ATOM 1574 C C . SER A 1 211 ? 8.484 -16.625 -21.375 1 92.56 211 SER A C 1
ATOM 1576 O O . SER A 1 211 ? 9.188 -15.703 -21.797 1 92.56 211 SER A O 1
ATOM 1578 N N . VAL A 1 212 ? 8.859 -17.375 -20.422 1 95.94 212 VAL A N 1
ATOM 1579 C CA . VAL A 1 212 ? 10.055 -17.094 -19.641 1 95.94 212 VAL A CA 1
ATOM 1580 C C . VAL A 1 212 ? 11.297 -17.547 -20.391 1 95.94 212 VAL A C 1
ATOM 1582 O O . VAL A 1 212 ? 11.359 -18.688 -20.859 1 95.94 212 VAL A O 1
ATOM 1585 N N . PRO A 1 213 ? 12.289 -16.688 -20.547 1 95.94 213 PRO A N 1
ATOM 1586 C CA . PRO A 1 213 ? 13.539 -17.078 -21.203 1 95.94 213 PRO A CA 1
ATOM 1587 C C . PRO A 1 213 ? 14.188 -18.281 -20.531 1 95.94 213 PRO A C 1
ATOM 1589 O O . PRO A 1 213 ? 14.117 -18.438 -19.297 1 95.94 213 PRO A O 1
ATOM 1592 N N . LYS A 1 214 ? 14.922 -19.047 -21.234 1 94.38 214 LYS A N 1
ATOM 1593 C CA . LYS A 1 214 ? 15.531 -20.297 -20.781 1 94.38 214 LYS A CA 1
ATOM 1594 C C . LYS A 1 214 ? 16.578 -20.031 -19.688 1 94.38 214 LYS A C 1
ATOM 1596 O O . LYS A 1 214 ? 16.875 -20.922 -18.891 1 94.38 214 LYS A O 1
ATOM 1601 N N . ILE A 1 215 ? 17.047 -18.844 -19.672 1 95 215 ILE A N 1
ATOM 1602 C CA . ILE A 1 215 ? 18.094 -18.484 -18.734 1 95 215 ILE A CA 1
ATOM 1603 C C . ILE A 1 215 ? 17.562 -18.594 -17.297 1 95 215 ILE A C 1
ATOM 1605 O O . ILE A 1 215 ? 18.328 -18.719 -16.344 1 95 215 ILE A O 1
ATOM 1609 N N . PHE A 1 216 ? 16.266 -18.594 -17.125 1 96.25 216 PHE A N 1
ATOM 1610 C CA . PHE A 1 216 ? 15.641 -18.719 -15.812 1 96.25 216 PHE A CA 1
ATOM 1611 C C . PHE A 1 216 ? 15.266 -20.172 -15.531 1 96.25 216 PHE A C 1
ATOM 1613 O O . PHE A 1 216 ? 14.508 -20.453 -14.609 1 96.25 216 PHE A O 1
ATOM 1620 N N . GLY A 1 217 ? 15.727 -21.109 -16.359 1 94.06 217 GLY A N 1
ATOM 1621 C CA . GLY A 1 217 ? 15.461 -22.531 -16.172 1 94.06 217 GLY A CA 1
ATOM 1622 C C . GLY A 1 217 ? 14.062 -22.938 -16.578 1 94.06 217 GLY A C 1
ATOM 1623 O O . GLY A 1 217 ? 13.578 -22.531 -17.641 1 94.06 217 GLY A O 1
ATOM 1624 N N . SER A 1 218 ? 13.445 -23.781 -15.75 1 95.06 218 SER A N 1
ATOM 1625 C CA . SER A 1 218 ? 12.133 -24.328 -16.078 1 95.06 218 SER A CA 1
ATOM 1626 C C . SER A 1 218 ? 11.023 -23.562 -15.359 1 95.06 218 SER A C 1
ATOM 1628 O O . SER A 1 218 ? 9.906 -24.078 -15.227 1 95.06 218 SER A O 1
ATOM 1630 N N . VAL A 1 219 ? 11.352 -22.391 -14.922 1 97.06 219 VAL A N 1
ATOM 1631 C CA . VAL A 1 219 ? 10.367 -21.594 -14.203 1 97.06 219 VAL A CA 1
ATOM 1632 C C . VAL A 1 219 ? 9.203 -21.25 -15.125 1 97.06 219 VAL A C 1
ATOM 1634 O O . VAL A 1 219 ? 9.406 -20.844 -16.266 1 97.06 219 VAL A O 1
ATOM 1637 N N . LYS A 1 220 ? 8.023 -21.531 -14.688 1 97.25 220 LYS A N 1
ATOM 1638 C CA . LYS A 1 220 ? 6.816 -21 -15.32 1 97.25 220 LYS A CA 1
ATOM 1639 C C . LYS A 1 220 ? 6.297 -19.781 -14.57 1 97.25 220 LYS A C 1
ATOM 1641 O O . LYS A 1 220 ? 6.41 -19.703 -13.344 1 97.25 220 LYS A O 1
ATOM 1646 N N . LEU A 1 221 ? 5.758 -18.828 -15.32 1 97.69 221 LEU A N 1
ATOM 1647 C CA . LEU A 1 221 ? 5.352 -17.578 -14.695 1 97.69 221 LEU A CA 1
ATOM 1648 C C . LEU A 1 221 ? 3.93 -17.203 -15.094 1 97.69 221 LEU A C 1
ATOM 1650 O O . LEU A 1 221 ? 3.598 -17.188 -16.281 1 97.69 221 LEU A O 1
ATOM 1654 N N . LEU A 1 222 ? 3.113 -17.062 -14.156 1 96.81 222 LEU A N 1
ATOM 1655 C CA . LEU A 1 222 ? 1.844 -16.359 -14.297 1 96.81 222 LEU A CA 1
ATOM 1656 C C . LEU A 1 222 ? 1.975 -14.906 -13.852 1 96.81 222 LEU A C 1
ATOM 1658 O O . LEU A 1 222 ? 1.936 -14.609 -12.656 1 96.81 222 LEU A O 1
ATOM 1662 N N . ALA A 1 223 ? 2.145 -14.031 -14.781 1 94.12 223 ALA A N 1
ATOM 1663 C CA . ALA A 1 223 ? 2.352 -12.617 -14.5 1 94.12 223 ALA A CA 1
ATOM 1664 C C . ALA A 1 223 ? 1.112 -12 -13.859 1 94.12 223 ALA A C 1
ATOM 1666 O O . ALA A 1 223 ? 0.005 -12.523 -14.008 1 94.12 223 ALA A O 1
ATOM 1667 N N . GLY A 1 224 ? 1.362 -11 -13.086 1 91.44 224 GLY A N 1
ATOM 1668 C CA . GLY A 1 224 ? 0.34 -10.383 -12.258 1 91.44 224 GLY A CA 1
ATOM 1669 C C . GLY A 1 224 ? -0.561 -9.438 -13.023 1 91.44 224 GLY A C 1
ATOM 1670 O O . GLY A 1 224 ? -1.019 -9.758 -14.125 1 91.44 224 GLY A O 1
ATOM 1671 N N . MET A 1 225 ? -0.817 -8.305 -12.227 1 83.56 225 MET A N 1
ATOM 1672 C CA . MET A 1 225 ? -1.683 -7.27 -12.789 1 83.56 225 MET A CA 1
ATOM 1673 C C . MET A 1 225 ? -0.86 -6.164 -13.445 1 83.56 225 MET A C 1
ATOM 1675 O O . MET A 1 225 ? 0.274 -5.906 -13.039 1 83.56 225 MET A O 1
ATOM 1679 N N . ASN A 1 226 ? -0.933 -5.855 -14.68 1 76.81 226 ASN A N 1
ATOM 1680 C CA . ASN A 1 226 ? -0.207 -4.785 -15.359 1 76.81 226 ASN A CA 1
ATOM 1681 C C . ASN A 1 226 ? -0.129 -3.527 -14.5 1 76.81 226 ASN A C 1
ATOM 1683 O O . ASN A 1 226 ? 0.919 -2.885 -14.422 1 76.81 226 ASN A O 1
ATOM 1687 N N . THR A 1 227 ? -1.188 -3.246 -13.766 1 77.56 227 THR A N 1
ATOM 1688 C CA . THR A 1 227 ? -1.249 -2.111 -12.852 1 77.56 227 THR A CA 1
ATOM 1689 C C . THR A 1 227 ? -1.968 -2.494 -11.562 1 77.56 227 THR A C 1
ATOM 1691 O O . THR A 1 227 ? -2.807 -3.396 -11.562 1 77.56 227 THR A O 1
ATOM 1694 N N . GLY A 1 228 ? -1.628 -1.853 -10.508 1 75.25 228 GLY A N 1
ATOM 1695 C CA . GLY A 1 228 ? -2.277 -2.082 -9.227 1 75.25 228 GLY A CA 1
ATOM 1696 C C . GLY A 1 228 ? -3.736 -1.666 -9.211 1 75.25 228 GLY A C 1
ATOM 1697 O O . GLY A 1 228 ? -4.473 -1.987 -8.273 1 75.25 228 GLY A O 1
ATOM 1698 N N . GLN A 1 229 ? -4.23 -1.167 -10.242 1 77 229 GLN A N 1
ATOM 1699 C CA . GLN A 1 229 ? -5.586 -0.63 -10.266 1 77 229 GLN A CA 1
ATOM 1700 C C . GLN A 1 229 ? -6.598 -1.709 -10.641 1 77 229 GLN A C 1
ATOM 1702 O O . GLN A 1 229 ? -7.809 -1.51 -10.5 1 77 229 GLN A O 1
ATOM 1707 N N . ARG A 1 230 ? -6.133 -2.889 -11 1 83.19 230 ARG A N 1
ATOM 1708 C CA . ARG A 1 230 ? -7.02 -3.947 -11.461 1 83.19 230 ARG A CA 1
ATOM 1709 C C . ARG A 1 230 ? -7.297 -4.957 -10.359 1 83.19 230 ARG A C 1
ATOM 1711 O O . ARG A 1 230 ? -7.793 -6.055 -10.617 1 83.19 230 ARG A O 1
ATOM 1718 N N . TRP A 1 231 ? -7.023 -4.57 -9.141 1 87.06 231 TRP A N 1
ATOM 1719 C CA . TRP A 1 231 ? -7.152 -5.492 -8.016 1 87.06 231 TRP A CA 1
ATOM 1720 C C . TRP A 1 231 ? -8.602 -5.953 -7.859 1 87.06 231 TRP A C 1
ATOM 1722 O O . TRP A 1 231 ? -8.852 -7.043 -7.34 1 87.06 231 TRP A O 1
ATOM 1732 N N . ARG A 1 232 ? -9.531 -5.254 -8.344 1 83 232 ARG A N 1
ATOM 1733 C CA . ARG A 1 232 ? -10.945 -5.551 -8.172 1 83 232 ARG A CA 1
ATOM 1734 C C . ARG A 1 232 ? -11.375 -6.711 -9.062 1 83 232 ARG A C 1
ATOM 1736 O O . ARG A 1 232 ? -12.445 -7.293 -8.867 1 83 232 ARG A O 1
ATOM 1743 N N . GLU A 1 233 ? -10.586 -6.977 -9.969 1 85.94 233 GLU A N 1
ATOM 1744 C CA . GLU A 1 233 ? -10.945 -7.992 -10.953 1 85.94 233 GLU A CA 1
ATOM 1745 C C . GLU A 1 233 ? -10.805 -9.398 -10.383 1 85.94 233 GLU A C 1
ATOM 1747 O O . GLU A 1 233 ? -11.273 -10.367 -10.977 1 85.94 233 GLU A O 1
ATOM 1752 N N . ILE A 1 234 ? -10.172 -9.508 -9.242 1 88.5 234 ILE A N 1
ATOM 1753 C CA . ILE A 1 234 ? -10.031 -10.812 -8.602 1 88.5 234 ILE A CA 1
ATOM 1754 C C . ILE A 1 234 ? -10.711 -10.789 -7.234 1 88.5 234 ILE A C 1
ATOM 1756 O O . ILE A 1 234 ? -10.148 -10.289 -6.258 1 88.5 234 ILE A O 1
ATOM 1760 N N . SER A 1 235 ? -11.859 -11.32 -7.254 1 82.44 235 SER A N 1
ATOM 1761 C CA . SER A 1 235 ? -12.602 -11.406 -6 1 82.44 235 SER A CA 1
ATOM 1762 C C . SER A 1 235 ? -12.07 -12.539 -5.121 1 82.44 235 SER A C 1
ATOM 1764 O O . SER A 1 235 ? -11.352 -13.414 -5.602 1 82.44 235 SER A O 1
ATOM 1766 N N . ARG A 1 236 ? -12.391 -12.531 -3.855 1 83.81 236 ARG A N 1
ATOM 1767 C CA . ARG A 1 236 ? -11.906 -13.531 -2.904 1 83.81 236 ARG A CA 1
ATOM 1768 C C . ARG A 1 236 ? -12.352 -14.93 -3.311 1 83.81 236 ARG A C 1
ATOM 1770 O O . ARG A 1 236 ? -11.539 -15.859 -3.338 1 83.81 236 ARG A O 1
ATOM 1777 N N . PRO A 1 237 ? -13.586 -15.125 -3.734 1 78.31 237 PRO A N 1
ATOM 1778 C CA . PRO A 1 237 ? -13.992 -16.469 -4.145 1 78.31 237 PRO A CA 1
ATOM 1779 C C . PRO A 1 237 ? -13.219 -16.969 -5.363 1 78.31 237 PRO A C 1
ATOM 1781 O O . PRO A 1 237 ? -12.914 -18.172 -5.457 1 78.31 237 PRO A O 1
ATOM 1784 N N . VAL A 1 238 ? -12.938 -16.094 -6.215 1 83.56 238 VAL A N 1
ATOM 1785 C CA . VAL A 1 238 ? -12.172 -16.469 -7.395 1 83.56 238 VAL A CA 1
ATOM 1786 C C . VAL A 1 238 ? -10.734 -16.797 -6.992 1 83.56 238 VAL A C 1
ATOM 1788 O O . VAL A 1 238 ? -10.172 -17.797 -7.422 1 83.56 238 VAL A O 1
ATOM 1791 N N . ALA A 1 239 ? -10.172 -15.945 -6.168 1 90.94 239 ALA A N 1
ATOM 1792 C CA . ALA A 1 239 ? -8.805 -16.141 -5.699 1 90.94 239 ALA A CA 1
ATOM 1793 C C . ALA A 1 239 ? -8.641 -17.5 -5.035 1 90.94 239 ALA A C 1
ATOM 1795 O O . ALA A 1 239 ? -7.664 -18.219 -5.297 1 90.94 239 ALA A O 1
ATOM 1796 N N . ASP A 1 240 ? -9.586 -17.875 -4.289 1 87.19 240 ASP A N 1
ATOM 1797 C CA . ASP A 1 240 ? -9.516 -19.125 -3.529 1 87.19 240 ASP A CA 1
ATOM 1798 C C . ASP A 1 240 ? -9.484 -20.328 -4.461 1 87.19 240 ASP A C 1
ATOM 1800 O O . ASP A 1 240 ? -9.016 -21.406 -4.078 1 87.19 240 ASP A O 1
ATOM 1804 N N . ARG A 1 241 ? -9.898 -20.172 -5.609 1 85.12 241 ARG A N 1
ATOM 1805 C CA . ARG A 1 241 ? -9.977 -21.281 -6.555 1 85.12 241 ARG A CA 1
ATOM 1806 C C . ARG A 1 241 ? -8.711 -21.359 -7.402 1 85.12 241 ARG A C 1
ATOM 1808 O O . ARG A 1 241 ? -8.461 -22.375 -8.055 1 85.12 241 ARG A O 1
ATOM 1815 N N . ILE A 1 242 ? -7.973 -20.375 -7.363 1 92.19 242 ILE A N 1
ATOM 1816 C CA . ILE A 1 242 ? -6.762 -20.344 -8.172 1 92.19 242 ILE A CA 1
ATOM 1817 C C . ILE A 1 242 ? -5.754 -21.359 -7.648 1 92.19 242 ILE A C 1
ATOM 1819 O O . ILE A 1 242 ? -5.148 -22.094 -8.422 1 92.19 242 ILE A O 1
ATOM 1823 N N . TRP A 1 243 ? -5.625 -21.453 -6.406 1 93.69 243 TRP A N 1
ATOM 1824 C CA . TRP A 1 243 ? -4.484 -22.125 -5.801 1 93.69 243 TRP A CA 1
ATOM 1825 C C . TRP A 1 243 ? -4.609 -23.641 -5.949 1 93.69 243 TRP A C 1
ATOM 1827 O O . TRP A 1 243 ? -3.68 -24.312 -6.418 1 93.69 243 TRP A O 1
ATOM 1837 N N . PRO A 1 244 ? -5.766 -24.219 -5.617 1 88.94 244 PRO A N 1
ATOM 1838 C CA . PRO A 1 244 ? -5.883 -25.656 -5.887 1 88.94 244 PRO A CA 1
ATOM 1839 C C . PRO A 1 244 ? -5.688 -26 -7.363 1 88.94 244 PRO A C 1
ATOM 1841 O O . PRO A 1 244 ? -5.09 -27.031 -7.688 1 88.94 244 PRO A O 1
ATOM 1844 N N . LEU A 1 245 ? -6.102 -25.125 -8.156 1 87 245 LEU A N 1
ATOM 1845 C CA . LEU A 1 245 ? -5.98 -25.344 -9.594 1 87 245 LEU A CA 1
ATOM 1846 C C . LEU A 1 245 ? -4.516 -25.375 -10.016 1 87 245 LEU A C 1
ATOM 1848 O O . LEU A 1 245 ? -4.074 -26.328 -10.656 1 87 245 LEU A O 1
ATOM 1852 N N . VAL A 1 246 ? -3.773 -24.422 -9.57 1 94.81 246 VAL A N 1
ATOM 1853 C CA . VAL A 1 246 ? -2.412 -24.297 -10.078 1 94.81 246 VAL A CA 1
ATOM 1854 C C . VAL A 1 246 ? -1.498 -25.297 -9.367 1 94.81 246 VAL A C 1
ATOM 1856 O O . VAL A 1 246 ? -0.556 -25.812 -9.961 1 94.81 246 VAL A O 1
ATOM 1859 N N . THR A 1 247 ? -1.739 -25.594 -8.148 1 94.81 247 THR A N 1
ATOM 1860 C CA . THR A 1 247 ? -0.902 -26.562 -7.445 1 94.81 247 THR A CA 1
ATOM 1861 C C . THR A 1 247 ? -1.148 -27.969 -7.973 1 94.81 247 THR A C 1
ATOM 1863 O O . THR A 1 247 ? -0.233 -28.797 -8.008 1 94.81 247 THR A O 1
ATOM 1866 N N . ASN A 1 248 ? -2.359 -28.234 -8.383 1 90.81 248 ASN A N 1
ATOM 1867 C CA . ASN A 1 248 ? -2.674 -29.531 -8.977 1 90.81 248 ASN A CA 1
ATOM 1868 C C . ASN A 1 248 ? -2.076 -29.656 -10.375 1 90.81 248 ASN A C 1
ATOM 1870 O O . ASN A 1 248 ? -1.69 -30.75 -10.789 1 90.81 248 ASN A O 1
ATOM 1874 N N . THR A 1 249 ? -1.993 -28.594 -11 1 91.25 249 THR A N 1
ATOM 1875 C CA . THR A 1 249 ? -1.587 -28.625 -12.406 1 91.25 249 THR A CA 1
ATOM 1876 C C . THR A 1 249 ? -0.068 -28.547 -12.531 1 91.25 249 THR A C 1
ATOM 1878 O O . THR A 1 249 ? 0.532 -29.25 -13.336 1 91.25 249 THR A O 1
ATOM 1881 N N . TYR A 1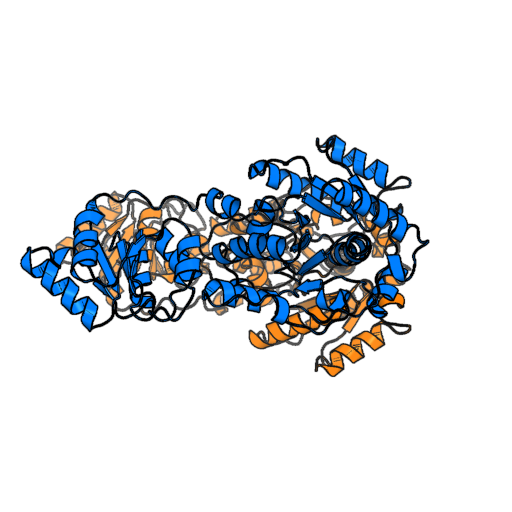 250 ? 0.595 -27.734 -11.703 1 93.38 250 TYR A N 1
ATOM 1882 C CA . TYR A 1 250 ? 1.996 -27.422 -11.953 1 93.38 250 TYR A CA 1
ATOM 1883 C C . TYR A 1 250 ? 2.877 -27.891 -10.805 1 93.38 250 TYR A C 1
ATOM 1885 O O . TYR A 1 250 ? 4.102 -27.766 -10.859 1 93.38 250 TYR A O 1
ATOM 1893 N N . GLY A 1 251 ? 2.201 -28.422 -9.82 1 93.81 251 GLY A N 1
ATOM 1894 C CA . GLY A 1 251 ? 2.982 -28.797 -8.656 1 93.81 251 GLY A CA 1
ATOM 1895 C C . GLY A 1 251 ? 3.188 -27.656 -7.684 1 93.81 251 GLY A C 1
ATOM 1896 O O . GLY A 1 251 ? 2.225 -27 -7.273 1 93.81 251 GLY A O 1
ATOM 1897 N N . ASN A 1 252 ? 4.488 -27.406 -7.375 1 96.38 252 ASN A N 1
ATOM 1898 C CA . ASN A 1 252 ? 4.777 -26.344 -6.406 1 96.38 252 ASN A CA 1
ATOM 1899 C C . ASN A 1 252 ? 4.59 -24.953 -7.012 1 96.38 252 ASN A C 1
ATOM 1901 O O . ASN A 1 252 ? 4.938 -24.734 -8.172 1 96.38 252 ASN A O 1
ATOM 1905 N N . VAL A 1 253 ? 4.055 -24.125 -6.168 1 97.88 253 VAL A N 1
ATOM 1906 C CA . VAL A 1 253 ? 3.758 -22.766 -6.605 1 97.88 253 VAL A CA 1
ATOM 1907 C C . VAL A 1 253 ? 4.383 -21.766 -5.637 1 97.88 253 VAL A C 1
ATOM 1909 O O . VAL A 1 253 ? 4.254 -21.906 -4.418 1 97.88 253 VAL A O 1
ATOM 1912 N N . VAL A 1 254 ? 5.129 -20.844 -6.184 1 98.25 254 VAL A N 1
ATOM 1913 C CA . VAL A 1 254 ? 5.633 -19.688 -5.438 1 98.25 254 VAL A CA 1
ATOM 1914 C C . VAL A 1 254 ? 4.828 -18.438 -5.797 1 98.25 254 VAL A C 1
ATOM 1916 O O . VAL A 1 254 ? 4.633 -18.141 -6.977 1 98.25 254 VAL A O 1
ATOM 1919 N N . VAL A 1 255 ? 4.324 -17.734 -4.801 1 98.38 255 VAL A N 1
ATOM 1920 C CA . VAL A 1 255 ? 3.508 -16.562 -5.078 1 98.38 255 VAL A CA 1
ATOM 1921 C C . VAL A 1 255 ? 4.086 -15.344 -4.352 1 98.38 255 VAL A C 1
ATOM 1923 O O . VAL A 1 255 ? 4.406 -15.422 -3.162 1 98.38 255 VAL A O 1
ATOM 1926 N N . ASP A 1 256 ? 4.285 -14.258 -5.117 1 97.62 256 ASP A N 1
ATOM 1927 C CA . ASP A 1 256 ? 4.664 -12.953 -4.594 1 97.62 256 ASP A CA 1
ATOM 1928 C C . ASP A 1 256 ? 3.432 -12.109 -4.266 1 97.62 256 ASP A C 1
ATOM 1930 O O . ASP A 1 256 ? 2.646 -11.773 -5.156 1 97.62 256 ASP A O 1
ATOM 1934 N N . ILE A 1 257 ? 3.232 -11.719 -3.021 1 96.19 257 ILE A N 1
ATOM 1935 C CA . ILE A 1 257 ? 2.055 -10.914 -2.703 1 96.19 257 ILE A CA 1
ATOM 1936 C C . ILE A 1 257 ? 2.482 -9.609 -2.033 1 96.19 257 ILE A C 1
ATOM 1938 O O . ILE A 1 257 ? 3.551 -9.547 -1.421 1 96.19 257 ILE A O 1
ATOM 1942 N N . ALA A 1 258 ? 1.669 -8.578 -2.189 1 91.75 258 ALA A N 1
ATOM 1943 C CA . ALA A 1 258 ? 1.96 -7.254 -1.65 1 91.75 258 ALA A CA 1
ATOM 1944 C C . ALA A 1 258 ? 2.076 -7.293 -0.129 1 91.75 258 ALA A C 1
ATOM 1946 O O . ALA A 1 258 ? 1.376 -8.062 0.534 1 91.75 258 ALA A O 1
ATOM 1947 N N . GLY A 1 259 ? 2.914 -6.422 0.352 1 89.62 259 GLY A N 1
ATOM 1948 C CA . GLY A 1 259 ? 3.076 -6.324 1.794 1 89.62 259 GLY A CA 1
ATOM 1949 C C . GLY A 1 259 ? 1.879 -5.699 2.488 1 89.62 259 GLY A C 1
ATOM 1950 O O . GLY A 1 259 ? 1.261 -4.773 1.959 1 89.62 259 GLY A O 1
ATOM 1951 N N . GLY A 1 260 ? 1.66 -6.215 3.744 1 86 260 GLY A N 1
ATOM 1952 C CA . GLY A 1 260 ? 0.601 -5.656 4.566 1 86 260 GLY A CA 1
ATOM 1953 C C . GLY A 1 260 ? -0.732 -6.355 4.383 1 86 260 GLY A C 1
ATOM 1954 O O . GLY A 1 260 ? -0.867 -7.23 3.523 1 86 260 GLY A O 1
ATOM 1955 N N . LEU A 1 261 ? -1.68 -6.02 5.215 1 85.94 261 LEU A N 1
ATOM 1956 C CA . LEU A 1 261 ? -3.033 -6.566 5.195 1 85.94 261 LEU A CA 1
ATOM 1957 C C . LEU A 1 261 ? -3.965 -5.734 6.074 1 85.94 261 LEU A C 1
ATOM 1959 O O . LEU A 1 261 ? -3.844 -5.75 7.301 1 85.94 261 LEU A O 1
ATOM 1963 N N . ASP A 1 262 ? -4.852 -5.031 5.414 1 80.5 262 ASP A N 1
ATOM 1964 C CA . ASP A 1 262 ? -5.84 -4.285 6.188 1 80.5 262 ASP A CA 1
ATOM 1965 C C . ASP A 1 262 ? -7 -5.184 6.605 1 80.5 262 ASP A C 1
ATOM 1967 O O . ASP A 1 262 ? -7.273 -6.195 5.957 1 80.5 262 ASP A O 1
ATOM 1971 N N . GLN A 1 263 ? -7.582 -4.785 7.707 1 74.44 263 GLN A N 1
ATOM 1972 C CA . GLN A 1 263 ? -8.82 -5.461 8.078 1 74.44 263 GLN A CA 1
ATOM 1973 C C . GLN A 1 263 ? -9.891 -5.281 7.008 1 74.44 263 GLN A C 1
ATOM 1975 O O . GLN A 1 263 ? -9.953 -4.234 6.355 1 74.44 263 GLN A O 1
ATOM 1980 N N . ARG A 1 264 ? -10.617 -6.379 6.879 1 65.25 264 ARG A N 1
ATOM 1981 C CA . ARG A 1 264 ? -11.688 -6.305 5.891 1 65.25 264 ARG A CA 1
ATOM 1982 C C . ARG A 1 264 ? -12.852 -5.465 6.406 1 65.25 264 ARG A C 1
ATOM 1984 O O . ARG A 1 264 ? -13.359 -5.707 7.5 1 65.25 264 ARG A O 1
ATOM 1991 N N . ILE A 1 265 ? -13.117 -4.406 5.789 1 56.59 265 ILE A N 1
ATOM 1992 C CA . ILE A 1 265 ? -14.203 -3.582 6.32 1 56.59 265 ILE A CA 1
ATOM 1993 C C . ILE A 1 265 ? -15.305 -3.441 5.273 1 56.59 265 ILE A C 1
ATOM 1995 O O . ILE A 1 265 ? -16.469 -3.205 5.613 1 56.59 265 ILE A O 1
ATOM 1999 N N . GLU A 1 266 ? -14.867 -3.619 4.07 1 59.34 266 GLU A N 1
ATOM 2000 C CA . GLU A 1 266 ? -15.836 -3.248 3.045 1 59.34 266 GLU A CA 1
ATOM 2001 C C . GLU A 1 266 ? -16.219 -4.449 2.182 1 59.34 266 GLU A C 1
ATOM 2003 O O . GLU A 1 266 ? -15.656 -5.539 2.348 1 59.34 266 GLU A O 1
ATOM 2008 N N . ARG A 1 267 ? -17.156 -4.195 1.458 1 58.84 267 ARG A N 1
ATOM 2009 C CA . ARG A 1 267 ? -17.656 -5.199 0.522 1 58.84 267 ARG A CA 1
ATOM 2010 C C . ARG A 1 267 ? -16.562 -5.625 -0.457 1 58.84 267 ARG A C 1
ATOM 2012 O O . ARG A 1 267 ? -16.344 -6.816 -0.657 1 58.84 267 ARG A O 1
ATOM 2019 N N . MET A 1 268 ? -15.969 -4.609 -0.985 1 69.94 268 MET A N 1
ATOM 2020 C CA . MET A 1 268 ? -14.82 -4.926 -1.83 1 69.94 268 MET A CA 1
ATOM 2021 C C . MET A 1 268 ? -13.531 -4.965 -1.011 1 69.94 268 MET A C 1
ATOM 2023 O O . MET A 1 268 ? -13.289 -4.086 -0.184 1 69.94 268 MET A O 1
ATOM 2027 N N . ASP A 1 269 ? -12.852 -6.055 -1.158 1 79.81 269 ASP A N 1
ATOM 2028 C CA . ASP A 1 269 ? -11.648 -6.266 -0.359 1 79.81 269 ASP A CA 1
ATOM 2029 C C . ASP A 1 269 ? -10.391 -6.078 -1.203 1 79.81 269 ASP A C 1
ATOM 2031 O O . ASP A 1 269 ? -10.023 -6.957 -1.988 1 79.81 269 ASP A O 1
ATOM 2035 N N . ARG A 1 270 ? -9.758 -5 -1.022 1 83.12 270 ARG A N 1
ATOM 2036 C CA . ARG A 1 270 ? -8.516 -4.688 -1.72 1 83.12 270 ARG A CA 1
ATOM 2037 C C . ARG A 1 270 ? -7.473 -5.777 -1.488 1 83.12 270 ARG A C 1
ATOM 2039 O O . ARG A 1 270 ? -6.594 -5.992 -2.328 1 83.12 270 ARG A O 1
ATOM 2046 N N . TRP A 1 271 ? -7.629 -6.5 -0.44 1 89.25 271 TRP A N 1
ATOM 2047 C CA . TRP A 1 271 ? -6.656 -7.508 -0.035 1 89.25 271 TRP A CA 1
ATOM 2048 C C . TRP A 1 271 ? -7.199 -8.914 -0.269 1 89.25 271 TRP A C 1
ATOM 2050 O O . TRP A 1 271 ? -6.723 -9.883 0.335 1 89.25 271 TRP A O 1
ATOM 2060 N N . ALA A 1 272 ? -8.156 -9.008 -1.152 1 88.38 272 ALA A N 1
ATOM 2061 C CA . ALA A 1 272 ? -8.797 -10.305 -1.385 1 88.38 272 ALA A CA 1
ATOM 2062 C C . ALA A 1 272 ? -7.777 -11.359 -1.806 1 88.38 272 ALA A C 1
ATOM 2064 O O . ALA A 1 272 ? -7.762 -12.461 -1.266 1 88.38 272 ALA A O 1
ATOM 2065 N N . LEU A 1 273 ? -6.922 -11.023 -2.723 1 93.19 273 LEU A N 1
ATOM 2066 C CA . LEU A 1 273 ? -5.934 -11.984 -3.211 1 93.19 273 LEU A CA 1
ATOM 2067 C C . LEU A 1 273 ? -4.918 -12.32 -2.125 1 93.19 273 LEU A C 1
ATOM 2069 O O . LEU A 1 273 ? -4.598 -13.492 -1.905 1 93.19 273 LEU A O 1
ATOM 2073 N N . THR A 1 274 ? -4.406 -11.297 -1.446 1 93.94 274 THR A N 1
ATOM 2074 C CA . THR A 1 274 ? -3.461 -11.516 -0.359 1 93.94 274 THR A CA 1
ATOM 2075 C C . THR A 1 274 ? -4.078 -12.391 0.729 1 93.94 274 THR A C 1
ATOM 2077 O O . THR A 1 274 ? -3.449 -13.344 1.197 1 93.94 274 THR A O 1
ATOM 2080 N N . ARG A 1 275 ? -5.273 -12.055 1.083 1 91.5 275 ARG A N 1
ATOM 2081 C CA . ARG A 1 275 ? -5.969 -12.828 2.107 1 91.5 275 ARG A CA 1
ATOM 2082 C C . ARG A 1 275 ? -6.117 -14.281 1.685 1 91.5 275 ARG A C 1
ATOM 2084 O O . ARG A 1 275 ? -5.977 -15.188 2.506 1 91.5 275 ARG A O 1
ATOM 2091 N N . SER A 1 276 ? -6.453 -14.477 0.474 1 91.81 276 SER A N 1
ATOM 2092 C CA . SER A 1 276 ? -6.598 -15.82 -0.067 1 91.81 276 SER A CA 1
ATOM 2093 C C . SER A 1 276 ? -5.285 -16.594 0.015 1 91.81 276 SER A C 1
ATOM 2095 O O . SER A 1 276 ? -5.266 -17.75 0.448 1 91.81 276 SER A O 1
ATOM 2097 N N . VAL A 1 277 ? -4.191 -15.984 -0.364 1 95.38 277 VAL A N 1
ATOM 2098 C CA . VAL A 1 277 ? -2.889 -16.641 -0.33 1 95.38 277 VAL A CA 1
ATOM 2099 C C . VAL A 1 277 ? -2.516 -16.969 1.112 1 95.38 277 VAL A C 1
ATOM 2101 O O . VAL A 1 277 ? -2.078 -18.094 1.403 1 95.38 277 VAL A O 1
ATOM 2104 N N . VAL A 1 278 ? -2.707 -16.031 1.984 1 92 278 VAL A N 1
ATOM 2105 C CA . VAL A 1 278 ? -2.352 -16.203 3.389 1 92 278 VAL A CA 1
ATOM 2106 C C . VAL A 1 278 ? -3.145 -17.375 3.98 1 92 278 VAL A C 1
ATOM 2108 O O . VAL A 1 278 ? -2.609 -18.172 4.754 1 92 278 VAL A O 1
ATOM 2111 N N . ALA A 1 279 ? -4.352 -17.484 3.574 1 88.12 279 ALA A N 1
ATOM 2112 C CA . ALA A 1 279 ? -5.227 -18.531 4.094 1 88.12 279 ALA A CA 1
ATOM 2113 C C . ALA A 1 279 ? -4.848 -19.891 3.527 1 88.12 279 ALA A C 1
ATOM 2115 O O . ALA A 1 279 ? -5.09 -20.922 4.156 1 88.12 279 ALA A O 1
ATOM 2116 N N . ASN A 1 280 ? -4.188 -19.938 2.379 1 90.81 280 ASN A N 1
ATOM 2117 C CA . ASN A 1 280 ? -4.008 -21.203 1.676 1 90.81 280 ASN A CA 1
ATOM 2118 C C . ASN A 1 280 ? -2.537 -21.609 1.629 1 90.81 280 ASN A C 1
ATOM 2120 O O . ASN A 1 280 ? -2.217 -22.75 1.254 1 90.81 280 ASN A O 1
ATOM 2124 N N . ALA A 1 281 ? -1.702 -20.781 2.035 1 94.44 281 ALA A N 1
ATOM 2125 C CA . ALA A 1 281 ? -0.273 -21.047 1.907 1 94.44 281 ALA A CA 1
ATOM 2126 C C . ALA A 1 281 ? 0.147 -22.203 2.801 1 94.44 281 ALA A C 1
ATOM 2128 O O . ALA A 1 281 ? -0.287 -22.312 3.951 1 94.44 281 ALA A O 1
ATOM 2129 N N . ASP A 1 282 ? 0.967 -23.078 2.229 1 93.75 282 ASP A N 1
ATOM 2130 C CA . ASP A 1 282 ? 1.581 -24.156 2.994 1 93.75 282 ASP A CA 1
ATOM 2131 C C . ASP A 1 282 ? 2.842 -23.688 3.709 1 93.75 282 ASP A C 1
ATOM 2133 O O . ASP A 1 282 ? 3.172 -24.172 4.793 1 93.75 282 ASP A O 1
ATOM 2137 N N . ILE A 1 283 ? 3.582 -22.875 3.066 1 95.75 283 ILE A N 1
ATOM 2138 C CA . ILE A 1 283 ? 4.809 -22.266 3.574 1 95.75 283 ILE A CA 1
ATOM 2139 C C . ILE A 1 283 ? 4.73 -20.75 3.441 1 95.75 283 ILE A C 1
ATOM 2141 O O . ILE A 1 283 ? 4.301 -20.234 2.406 1 95.75 283 ILE A O 1
ATOM 2145 N N . MET A 1 284 ? 5.059 -20.078 4.527 1 95.81 284 MET A N 1
ATOM 2146 C CA . MET A 1 284 ? 5.008 -18.625 4.523 1 95.81 284 MET A CA 1
ATOM 2147 C C . MET A 1 284 ? 6.375 -18.031 4.84 1 95.81 284 MET A C 1
ATOM 2149 O O . MET A 1 284 ? 6.953 -18.312 5.891 1 95.81 284 MET A O 1
ATOM 2153 N N . LEU A 1 285 ? 6.918 -17.25 3.941 1 97.12 285 LEU A N 1
ATOM 2154 C CA . LEU A 1 285 ? 8.125 -16.469 4.207 1 97.12 285 LEU A CA 1
ATOM 2155 C C . LEU A 1 285 ? 7.785 -15.008 4.48 1 97.12 285 LEU A C 1
ATOM 2157 O O . LEU A 1 285 ? 7.172 -14.344 3.645 1 97.12 285 LEU A O 1
ATOM 2161 N N . HIS A 1 286 ? 8.125 -14.555 5.645 1 96.62 286 HIS A N 1
ATOM 2162 C CA . HIS A 1 286 ? 7.969 -13.148 6.008 1 96.62 286 HIS A CA 1
ATOM 2163 C C . HIS A 1 286 ? 9.234 -12.352 5.684 1 96.62 286 HIS A C 1
ATOM 2165 O O . HIS A 1 286 ? 10.242 -12.477 6.383 1 96.62 286 HIS A O 1
ATOM 2171 N N . ILE A 1 287 ? 9.109 -11.555 4.656 1 97.88 287 ILE A N 1
ATOM 2172 C CA . ILE A 1 287 ? 10.273 -10.844 4.125 1 97.88 287 ILE A CA 1
ATOM 2173 C C . ILE A 1 287 ? 10.273 -9.406 4.633 1 97.88 287 ILE A C 1
ATOM 2175 O O . ILE A 1 287 ? 9.281 -8.688 4.48 1 97.88 287 ILE A O 1
ATOM 2179 N N . ALA A 1 288 ? 11.328 -8.961 5.215 1 97.19 288 ALA A N 1
ATOM 2180 C CA . ALA A 1 288 ? 11.477 -7.594 5.711 1 97.19 288 ALA A CA 1
ATOM 2181 C C . ALA A 1 288 ? 12.898 -7.086 5.492 1 97.19 288 ALA A C 1
ATOM 2183 O O . ALA A 1 288 ? 13.828 -7.879 5.305 1 97.19 288 ALA A O 1
ATOM 2184 N N . CYS A 1 289 ? 13.039 -5.801 5.461 1 95.75 289 CYS A N 1
ATOM 2185 C CA . CYS A 1 289 ? 14.359 -5.199 5.312 1 95.75 289 CYS A CA 1
ATOM 2186 C C . CYS A 1 289 ? 15.133 -5.242 6.625 1 95.75 289 CYS A C 1
ATOM 2188 O O . CYS A 1 289 ? 14.562 -5.012 7.691 1 95.75 289 CYS A O 1
ATOM 2190 N N . ALA A 1 290 ? 16.438 -5.516 6.523 1 96.94 290 ALA A N 1
ATOM 2191 C CA . ALA A 1 290 ? 17.297 -5.598 7.699 1 96.94 290 ALA A CA 1
ATOM 2192 C C . ALA A 1 290 ? 17.781 -4.211 8.125 1 96.94 290 ALA A C 1
ATOM 2194 O O . ALA A 1 290 ? 18.984 -3.943 8.117 1 96.94 290 ALA A O 1
ATOM 2195 N N . THR A 1 291 ? 16.938 -3.346 8.484 1 94.81 291 THR A N 1
ATOM 2196 C CA . THR A 1 291 ? 17.156 -2.014 9.039 1 94.81 291 THR A CA 1
ATOM 2197 C C . THR A 1 291 ? 16.297 -1.801 10.289 1 94.81 291 THR A C 1
ATOM 2199 O O . THR A 1 291 ? 15.367 -2.564 10.547 1 94.81 291 THR A O 1
ATOM 2202 N N . PRO A 1 292 ? 16.641 -0.823 11.094 1 93.19 292 PRO A N 1
ATOM 2203 C CA . PRO A 1 292 ? 15.797 -0.563 12.266 1 93.19 292 PRO A CA 1
ATOM 2204 C C . PRO A 1 292 ? 14.328 -0.358 11.914 1 93.19 292 PRO A C 1
ATOM 2206 O O . PRO A 1 292 ? 13.445 -0.895 12.586 1 93.19 292 PRO A O 1
ATOM 2209 N N . ILE A 1 293 ? 14.062 0.348 10.859 1 92.12 293 ILE A N 1
ATOM 2210 C CA . ILE A 1 293 ? 12.695 0.597 10.414 1 92.12 293 ILE A CA 1
ATOM 2211 C C . ILE A 1 293 ? 12.07 -0.704 9.914 1 92.12 293 ILE A C 1
ATOM 2213 O O . ILE A 1 293 ? 10.914 -1.008 10.227 1 92.12 293 ILE A O 1
ATOM 2217 N N . GLY A 1 294 ? 12.828 -1.416 9.133 1 94.44 294 GLY A N 1
ATOM 2218 C CA . GLY A 1 294 ? 12.336 -2.693 8.633 1 94.44 294 GLY A CA 1
ATOM 2219 C C . GLY A 1 294 ? 11.992 -3.672 9.742 1 94.44 294 GLY A C 1
ATOM 2220 O O . GLY A 1 294 ? 10.992 -4.387 9.656 1 94.44 294 GLY A O 1
ATOM 2221 N N . LEU A 1 295 ? 12.812 -3.738 10.773 1 94.62 295 LEU A N 1
ATOM 2222 C CA . LEU A 1 295 ? 12.555 -4.629 11.898 1 94.62 295 LEU A CA 1
ATOM 2223 C C . LEU A 1 295 ? 11.312 -4.195 12.664 1 94.62 295 LEU A C 1
ATOM 2225 O O . LEU A 1 295 ? 10.516 -5.035 13.086 1 94.62 295 LEU A O 1
ATOM 2229 N N . ARG A 1 296 ? 11.156 -2.924 12.836 1 91.38 296 ARG A N 1
ATOM 2230 C CA . ARG A 1 296 ? 9.953 -2.432 13.5 1 91.38 296 ARG A CA 1
ATOM 2231 C C . ARG A 1 296 ? 8.703 -2.832 12.727 1 91.38 296 ARG A C 1
ATOM 2233 O O . ARG A 1 296 ? 7.73 -3.311 13.312 1 91.38 296 ARG A O 1
ATOM 2240 N N . ARG A 1 297 ? 8.734 -2.621 11.438 1 92.88 297 ARG A N 1
ATOM 2241 C CA . ARG A 1 297 ? 7.602 -2.982 10.594 1 92.88 297 ARG A CA 1
ATOM 2242 C C . ARG A 1 297 ? 7.328 -4.48 10.664 1 92.88 297 ARG A C 1
ATOM 2244 O O . ARG A 1 297 ? 6.168 -4.906 10.633 1 92.88 297 ARG A O 1
ATOM 2251 N N . LEU A 1 298 ? 8.391 -5.258 10.703 1 94.75 298 LEU A N 1
ATOM 2252 C CA . LEU A 1 298 ? 8.242 -6.707 10.82 1 94.75 298 LEU A CA 1
ATOM 2253 C C . LEU A 1 298 ? 7.566 -7.078 12.133 1 94.75 298 LEU A C 1
ATOM 2255 O O . LEU A 1 298 ? 6.68 -7.938 12.156 1 94.75 298 LEU A O 1
ATOM 2259 N N . ILE A 1 299 ? 7.977 -6.453 13.195 1 93.19 299 ILE A N 1
ATOM 2260 C CA . ILE A 1 299 ? 7.398 -6.711 14.508 1 93.19 299 ILE A CA 1
ATOM 2261 C C . ILE A 1 299 ? 5.918 -6.348 14.5 1 93.19 299 ILE A C 1
ATOM 2263 O O . ILE A 1 299 ? 5.082 -7.113 14.984 1 93.19 299 ILE A O 1
ATOM 2267 N N . GLU A 1 300 ? 5.566 -5.219 13.914 1 88.81 300 GLU A N 1
ATOM 2268 C CA . GLU A 1 300 ? 4.168 -4.816 13.789 1 88.81 300 GLU A CA 1
ATOM 2269 C C . GLU A 1 300 ? 3.377 -5.82 12.961 1 88.81 300 GLU A C 1
ATOM 2271 O O . GLU A 1 300 ? 2.225 -6.125 13.273 1 88.81 300 GLU A O 1
ATOM 2276 N N . HIS A 1 301 ? 4.008 -6.219 11.938 1 91.38 301 HIS A N 1
ATOM 2277 C CA . HIS A 1 301 ? 3.428 -7.227 11.062 1 91.38 301 HIS A CA 1
ATOM 2278 C C . HIS A 1 301 ? 3.137 -8.516 11.82 1 91.38 301 HIS A C 1
ATOM 2280 O O . HIS A 1 301 ? 2.047 -9.086 11.695 1 91.38 301 HIS A O 1
ATOM 2286 N N . TRP A 1 302 ? 4.043 -8.883 12.539 1 88.62 302 TRP A N 1
ATOM 2287 C CA . TRP A 1 302 ? 3.926 -10.109 13.32 1 88.62 302 TRP A CA 1
ATOM 2288 C C . TRP A 1 302 ? 2.824 -9.984 14.367 1 88.62 302 TRP A C 1
ATOM 2290 O O . TRP A 1 302 ? 2.031 -10.906 14.562 1 88.62 302 TRP A O 1
ATOM 2300 N N . ASP A 1 303 ? 2.723 -8.867 14.977 1 85.12 303 ASP A N 1
ATOM 2301 C CA . ASP A 1 303 ? 1.696 -8.602 15.977 1 85.12 303 ASP A CA 1
ATOM 2302 C C . ASP A 1 303 ? 0.302 -8.633 15.352 1 85.12 303 ASP A C 1
ATOM 2304 O O . ASP A 1 303 ? -0.634 -9.172 15.945 1 85.12 303 ASP A O 1
ATOM 2308 N N . ALA A 1 304 ? 0.26 -8.102 14.242 1 83.38 304 ALA A N 1
ATOM 2309 C CA . ALA A 1 304 ? -1.028 -8.047 13.555 1 83.38 304 ALA A CA 1
ATOM 2310 C C . ALA A 1 304 ? -1.513 -9.453 13.188 1 83.38 304 ALA A C 1
ATOM 2312 O O . ALA A 1 304 ? -2.713 -9.727 13.219 1 83.38 304 ALA A O 1
ATOM 2313 N N . LEU A 1 305 ? -0.638 -10.273 12.797 1 82.12 305 LEU A N 1
ATOM 2314 C CA . LEU A 1 305 ? -0.976 -11.648 12.445 1 82.12 305 LEU A CA 1
ATOM 2315 C C . LEU A 1 305 ? -1.423 -12.43 13.672 1 82.12 305 LEU A C 1
ATOM 2317 O O . LEU A 1 305 ? -2.338 -13.258 13.594 1 82.12 305 LEU A O 1
ATOM 2321 N N . ALA A 1 306 ? -0.788 -12.211 14.734 1 76.88 306 ALA A N 1
ATOM 2322 C CA . ALA A 1 306 ? -1.157 -12.883 15.977 1 76.88 306 ALA A CA 1
ATOM 2323 C C . ALA A 1 306 ? -2.58 -12.523 16.391 1 76.88 306 ALA A C 1
ATOM 2325 O O . ALA A 1 306 ? -3.324 -13.375 16.891 1 76.88 306 ALA A O 1
ATOM 2326 N N . ASP A 1 307 ? -2.93 -11.328 16.078 1 73.25 307 ASP A N 1
ATOM 2327 C CA . ASP A 1 307 ? -4.258 -10.836 16.422 1 73.25 307 ASP A CA 1
ATOM 2328 C C . ASP A 1 307 ? -5.332 -11.484 15.555 1 73.25 307 ASP A C 1
ATOM 2330 O O . ASP A 1 307 ? -6.473 -11.656 15.984 1 73.25 307 ASP A O 1
ATOM 2334 N N . GLN A 1 308 ? -4.949 -11.734 14.344 1 66.38 308 GLN A N 1
ATOM 2335 C CA . GLN A 1 308 ? -5.922 -12.289 13.406 1 66.38 308 GLN A CA 1
ATOM 2336 C C . GLN A 1 308 ? -5.953 -13.812 13.477 1 66.38 308 GLN A C 1
ATOM 2338 O O . GLN A 1 308 ? -6.699 -14.453 12.734 1 66.38 308 GLN A O 1
ATOM 2343 N N . HIS A 1 309 ? -5.457 -14.414 14.469 1 57.59 309 HIS A N 1
ATOM 2344 C CA . HIS A 1 309 ? -5.441 -15.836 14.781 1 57.59 309 HIS A CA 1
ATOM 2345 C C . HIS A 1 309 ? -4.863 -16.641 13.625 1 57.59 309 HIS A C 1
ATOM 2347 O O . HIS A 1 309 ? -5.223 -17.812 13.438 1 57.59 309 HIS A O 1
ATOM 2353 N N . GLN A 1 310 ? -4.16 -16 12.898 1 58.12 310 GLN A N 1
ATOM 2354 C CA . GLN A 1 310 ? -3.553 -16.828 11.859 1 58.12 310 GLN A CA 1
ATOM 2355 C C . GLN A 1 310 ? -2.465 -17.734 12.445 1 58.12 310 GLN A C 1
ATOM 2357 O O . GLN A 1 310 ? -1.493 -17.234 13.023 1 58.12 310 GLN A O 1
ATOM 2362 N N . GLU A 1 311 ? -2.857 -18.906 12.852 1 53.22 311 GLU A N 1
ATOM 2363 C CA . GLU A 1 311 ? -1.957 -19.875 13.469 1 53.22 311 GLU A CA 1
ATOM 2364 C C . GLU A 1 311 ? -0.728 -20.125 12.602 1 53.22 311 GLU A C 1
ATOM 2366 O O . GLU A 1 311 ? -0.838 -20.234 11.383 1 53.22 311 GLU A O 1
ATOM 2371 N N . SER A 1 312 ? 0.391 -19.781 13.227 1 58.31 312 SER A N 1
ATOM 2372 C CA . SER A 1 312 ? 1.658 -20.172 12.609 1 58.31 312 SER A CA 1
ATOM 2373 C C . SER A 1 312 ? 1.725 -21.672 12.367 1 58.31 312 SER A C 1
ATOM 2375 O O . SER A 1 312 ? 1.433 -22.469 13.266 1 58.31 312 SER A O 1
ATOM 2377 N N . HIS A 1 313 ? 1.396 -22.234 11.188 1 58.84 313 HIS A N 1
ATOM 2378 C CA . HIS A 1 313 ? 1.313 -23.641 10.852 1 58.84 313 HIS A CA 1
ATOM 2379 C C . HIS A 1 313 ? 2.695 -24.297 10.852 1 58.84 313 HIS A C 1
ATOM 2381 O O . HIS A 1 313 ? 2.883 -25.359 10.266 1 58.84 313 HIS A O 1
ATOM 2387 N N . GLY A 1 314 ? 3.719 -23.703 11.578 1 72.12 314 GLY A N 1
ATOM 2388 C CA . GLY A 1 314 ? 5.035 -24.328 11.648 1 72.12 314 GLY A CA 1
ATOM 2389 C C . GLY A 1 314 ? 5.84 -24.156 10.375 1 72.12 314 GLY A C 1
ATOM 2390 O O . GLY A 1 314 ? 7.043 -24.422 10.352 1 72.12 314 GLY A O 1
ATOM 2391 N N . ASN A 1 315 ? 5.367 -23.859 9.328 1 91.88 315 ASN A N 1
ATOM 2392 C CA . ASN A 1 315 ? 6.062 -23.703 8.055 1 91.88 315 ASN A CA 1
ATOM 2393 C C . ASN A 1 315 ? 6.234 -22.234 7.688 1 91.88 315 ASN A C 1
ATOM 2395 O O . ASN A 1 315 ? 5.98 -21.844 6.547 1 91.88 315 ASN A O 1
ATOM 2399 N N . GLU A 1 316 ? 6.711 -21.469 8.711 1 94.19 316 GLU A N 1
ATOM 2400 C CA . GLU A 1 316 ? 6.98 -20.047 8.5 1 94.19 316 GLU A CA 1
ATOM 2401 C C . GLU A 1 316 ? 8.445 -19.719 8.758 1 94.19 316 GLU A C 1
ATOM 2403 O O . GLU A 1 316 ? 9.078 -20.328 9.625 1 94.19 316 GLU A O 1
ATOM 2408 N N . ALA A 1 317 ? 8.969 -18.797 8.062 1 97 317 ALA A N 1
ATOM 2409 C CA . ALA A 1 317 ? 10.32 -18.297 8.273 1 97 317 ALA A CA 1
ATOM 2410 C C . ALA A 1 317 ? 10.406 -16.812 8 1 97 317 ALA A C 1
ATOM 2412 O O . ALA A 1 317 ? 9.562 -16.25 7.293 1 97 317 ALA A O 1
ATOM 2413 N N . ILE A 1 318 ? 11.352 -16.172 8.625 1 97.31 318 ILE A N 1
ATOM 2414 C CA . ILE A 1 318 ? 11.656 -14.773 8.383 1 97.31 318 ILE A CA 1
ATOM 2415 C C . ILE A 1 318 ? 12.883 -14.656 7.484 1 97.31 318 ILE A C 1
ATOM 2417 O O . ILE A 1 318 ? 13.875 -15.367 7.684 1 97.31 318 ILE A O 1
ATOM 2421 N N . VAL A 1 319 ? 12.805 -13.891 6.453 1 98.62 319 VAL A N 1
ATOM 2422 C CA . VAL A 1 319 ? 13.945 -13.578 5.598 1 98.62 319 VAL A CA 1
ATOM 2423 C C . VAL A 1 319 ? 14.219 -12.078 5.617 1 98.62 319 VAL A C 1
ATOM 2425 O O . VAL A 1 319 ? 13.367 -11.281 5.219 1 98.62 319 VAL A O 1
ATOM 2428 N N . LEU A 1 320 ? 15.391 -11.695 6.07 1 98.5 320 LEU A N 1
ATOM 2429 C CA . LEU A 1 320 ? 15.797 -10.297 6.125 1 98.5 320 LEU A CA 1
ATOM 2430 C C . LEU A 1 320 ? 16.656 -9.93 4.914 1 98.5 320 LEU A C 1
ATOM 2432 O O . LEU A 1 320 ? 17.688 -10.547 4.672 1 98.5 320 LEU A O 1
ATOM 2436 N N . THR A 1 321 ? 16.188 -8.945 4.172 1 98 321 THR A N 1
ATOM 2437 C CA . THR A 1 321 ? 16.891 -8.539 2.957 1 98 321 THR A CA 1
ATOM 2438 C C . THR A 1 321 ? 17.781 -7.332 3.229 1 98 321 THR A C 1
ATOM 2440 O O . THR A 1 321 ? 17.656 -6.676 4.262 1 98 321 THR A O 1
ATOM 2443 N N . ALA A 1 322 ? 18.75 -7.094 2.303 1 97.19 322 ALA A N 1
ATOM 2444 C CA . ALA A 1 322 ? 19.688 -5.977 2.346 1 97.19 322 ALA A CA 1
ATOM 2445 C C . ALA A 1 322 ? 20.469 -5.973 3.654 1 97.19 322 ALA A C 1
ATOM 2447 O O . ALA A 1 322 ? 20.672 -4.922 4.266 1 97.19 322 ALA A O 1
ATOM 2448 N N . LEU A 1 323 ? 20.797 -7.148 4.094 1 98 323 LEU A N 1
ATOM 2449 C CA . LEU A 1 323 ? 21.562 -7.297 5.328 1 98 323 LEU A CA 1
ATOM 2450 C C . LEU A 1 323 ? 22.953 -6.672 5.191 1 98 323 LEU A C 1
ATOM 2452 O O . LEU A 1 323 ? 23.703 -7.016 4.277 1 98 323 LEU A O 1
ATOM 2456 N N . ARG A 1 324 ? 23.297 -5.77 6.066 1 97.38 324 ARG A N 1
ATOM 2457 C CA . ARG A 1 324 ? 24.578 -5.066 6.016 1 97.38 324 ARG A CA 1
ATOM 2458 C C . ARG A 1 324 ? 24.953 -4.504 7.383 1 97.38 324 ARG A C 1
ATOM 2460 O O . ARG A 1 324 ? 24.062 -4.141 8.172 1 97.38 324 ARG A O 1
ATOM 2467 N N . SER A 1 325 ? 26.203 -4.324 7.586 1 97.56 325 SER A N 1
ATOM 2468 C CA . SER A 1 325 ? 26.719 -3.904 8.883 1 97.56 325 SER A CA 1
ATOM 2469 C C . SER A 1 325 ? 26.422 -2.432 9.148 1 97.56 325 SER A C 1
ATOM 2471 O O . SER A 1 325 ? 26.25 -2.029 10.305 1 97.56 325 SER A O 1
ATOM 2473 N N . SER A 1 326 ? 26.281 -1.64 8.148 1 96.88 326 SER A N 1
ATOM 2474 C CA . SER A 1 326 ? 26.031 -0.217 8.352 1 96.88 326 SER A CA 1
ATOM 2475 C C . SER A 1 326 ? 24.656 0.018 8.969 1 96.88 326 SER A C 1
ATOM 2477 O O . SER A 1 326 ? 24.453 1.005 9.68 1 96.88 326 SER A O 1
ATOM 2479 N N . ALA A 1 327 ? 23.734 -0.956 8.758 1 95.94 327 ALA A N 1
ATOM 2480 C CA . ALA A 1 327 ? 22.359 -0.758 9.203 1 95.94 327 ALA A CA 1
ATOM 2481 C C . ALA A 1 327 ? 22.141 -1.354 10.586 1 95.94 327 ALA A C 1
ATOM 2483 O O . ALA A 1 327 ? 21.328 -0.841 11.367 1 95.94 327 ALA A O 1
ATOM 2484 N N . LEU A 1 328 ? 22.844 -2.434 10.875 1 96.12 328 LEU A N 1
ATOM 2485 C CA . LEU A 1 328 ? 22.484 -3.139 12.094 1 96.12 328 LEU A CA 1
ATOM 2486 C C . LEU A 1 328 ? 23.719 -3.479 12.914 1 96.12 328 LEU A C 1
ATOM 2488 O O . LEU A 1 328 ? 23.641 -4.258 13.867 1 96.12 328 LEU A O 1
ATOM 2492 N N . GLY A 1 329 ? 24.891 -2.98 12.469 1 93.75 329 GLY A N 1
ATOM 2493 C CA . GLY A 1 329 ? 26.109 -3.252 13.227 1 93.75 329 GLY A CA 1
ATOM 2494 C C . GLY A 1 329 ? 26.953 -4.359 12.617 1 93.75 329 GLY A C 1
ATOM 2495 O O . GLY A 1 329 ? 26.609 -4.891 11.555 1 93.75 329 GLY A O 1
ATOM 2496 N N . PRO A 1 330 ? 28.031 -4.738 13.266 1 94.75 330 PRO A N 1
ATOM 2497 C CA . PRO A 1 330 ? 29.031 -5.629 12.688 1 94.75 330 PRO A CA 1
ATOM 2498 C C . PRO A 1 330 ? 28.516 -7.051 12.477 1 94.75 330 PRO A C 1
ATOM 2500 O O . PRO A 1 330 ? 28.953 -7.746 11.555 1 94.75 330 PRO A O 1
ATOM 2503 N N . GLN A 1 331 ? 27.688 -7.52 13.352 1 97.06 331 GLN A N 1
ATOM 2504 C CA . GLN A 1 331 ? 27 -8.797 13.195 1 97.06 331 GLN A CA 1
ATOM 2505 C C . GLN A 1 331 ? 25.5 -8.602 12.992 1 97.06 331 GLN A C 1
ATOM 2507 O O . GLN A 1 331 ? 24.703 -8.922 13.875 1 97.06 331 GLN A O 1
ATOM 2512 N N . PRO A 1 332 ? 25.234 -8.211 11.781 1 97.38 332 PRO A N 1
ATOM 2513 C CA . PRO A 1 332 ? 23.891 -7.672 11.586 1 97.38 332 PRO A CA 1
ATOM 2514 C C . PRO A 1 332 ? 22.797 -8.727 11.781 1 97.38 332 PRO A C 1
ATOM 2516 O O . PRO A 1 332 ? 21.75 -8.422 12.344 1 97.38 332 PRO A O 1
ATOM 2519 N N . LEU A 1 333 ? 23 -9.977 11.281 1 98.12 333 LEU A N 1
ATOM 2520 C CA . LEU A 1 333 ? 21.969 -11 11.445 1 98.12 333 LEU A CA 1
ATOM 2521 C C . LEU A 1 333 ? 21.766 -11.336 12.914 1 98.12 333 LEU A C 1
ATOM 2523 O O . LEU A 1 333 ? 20.625 -11.5 13.359 1 98.12 333 LEU A O 1
ATOM 2527 N N . SER A 1 334 ? 22.844 -11.469 13.656 1 97.31 334 SER A N 1
ATOM 2528 C CA . SER A 1 334 ? 22.75 -11.727 15.094 1 97.31 334 SER A CA 1
ATOM 2529 C C . SER A 1 334 ? 22 -10.602 15.812 1 97.31 334 SER A C 1
ATOM 2531 O O . SER A 1 334 ? 21.172 -10.859 16.688 1 97.31 334 SER A O 1
ATOM 2533 N N . GLN A 1 335 ? 22.344 -9.383 15.43 1 94.75 335 GLN A N 1
ATOM 2534 C CA . GLN A 1 335 ? 21.672 -8.227 16.016 1 94.75 335 GLN A CA 1
ATOM 2535 C C . GLN A 1 335 ? 20.172 -8.266 15.719 1 94.75 335 GLN A C 1
ATOM 2537 O O . GLN A 1 335 ? 19.359 -7.992 16.609 1 94.75 335 GLN A O 1
ATOM 2542 N N . ALA A 1 336 ? 19.828 -8.562 14.5 1 97.25 336 ALA A N 1
ATOM 2543 C CA . ALA A 1 336 ? 18.406 -8.656 14.133 1 97.25 336 ALA A CA 1
ATOM 2544 C C . ALA A 1 336 ? 17.703 -9.734 14.945 1 97.25 336 ALA A C 1
ATOM 2546 O O . ALA A 1 336 ? 16.594 -9.508 15.461 1 97.25 336 ALA A O 1
ATOM 2547 N N . ARG A 1 337 ? 18.297 -10.867 15.102 1 97.38 337 ARG A N 1
ATOM 2548 C CA . ARG A 1 337 ? 17.719 -11.961 15.867 1 97.38 337 ARG A CA 1
ATOM 2549 C C . ARG A 1 337 ? 17.484 -11.555 17.312 1 97.38 337 ARG A C 1
ATOM 2551 O O . ARG A 1 337 ? 16.469 -11.914 17.922 1 97.38 337 ARG A O 1
ATOM 2558 N N . GLU A 1 338 ? 18.391 -10.836 17.828 1 94.12 338 GLU A N 1
ATOM 2559 C CA . GLU A 1 338 ? 18.281 -10.375 19.219 1 94.12 338 GLU A CA 1
ATOM 2560 C C . GLU A 1 338 ? 17.094 -9.43 19.391 1 94.12 338 GLU A C 1
ATOM 2562 O O . GLU A 1 338 ? 16.344 -9.547 20.359 1 94.12 338 GLU A O 1
ATOM 2567 N N . VAL A 1 339 ? 16.984 -8.523 18.453 1 94.88 339 VAL A N 1
ATOM 2568 C CA . VAL A 1 339 ? 15.875 -7.578 18.5 1 94.88 339 VAL A CA 1
ATOM 2569 C C . VAL A 1 339 ? 14.547 -8.336 18.422 1 94.88 339 VAL A C 1
ATOM 2571 O O . VAL A 1 339 ? 13.625 -8.055 19.188 1 94.88 339 VAL A O 1
ATOM 2574 N N . LEU A 1 340 ? 14.43 -9.273 17.531 1 95.81 340 LEU A N 1
ATOM 2575 C CA . LEU A 1 340 ? 13.211 -10.055 17.359 1 95.81 340 LEU A CA 1
ATOM 2576 C C . LEU A 1 340 ? 12.938 -10.914 18.594 1 95.81 340 LEU A C 1
ATOM 2578 O O . LEU A 1 340 ? 11.805 -10.984 19.062 1 95.81 340 LEU A O 1
ATOM 2582 N N . ALA A 1 341 ? 13.977 -11.484 19.141 1 94.88 341 ALA A N 1
ATOM 2583 C CA . ALA A 1 341 ? 13.844 -12.328 20.328 1 94.88 341 ALA A CA 1
ATOM 2584 C C . ALA A 1 341 ? 13.336 -11.516 21.516 1 94.88 341 ALA A C 1
ATOM 2586 O O . ALA A 1 341 ? 12.57 -12.023 22.344 1 94.88 341 ALA A O 1
ATOM 2587 N N . ALA A 1 342 ? 13.758 -10.312 21.578 1 91.44 342 ALA A N 1
ATOM 2588 C CA . ALA A 1 342 ? 13.398 -9.438 22.688 1 91.44 342 ALA A CA 1
ATOM 2589 C C . ALA A 1 342 ? 11.898 -9.18 22.719 1 91.44 342 ALA A C 1
ATOM 2591 O O . ALA A 1 342 ? 11.328 -8.906 23.781 1 91.44 342 ALA A O 1
ATOM 2592 N N . VAL A 1 343 ? 11.305 -9.352 21.562 1 92.44 343 VAL A N 1
ATOM 2593 C CA . VAL A 1 343 ? 9.867 -9.094 21.547 1 92.44 343 VAL A CA 1
ATOM 2594 C C . VAL A 1 343 ? 9.102 -10.406 21.406 1 92.44 343 VAL A C 1
ATOM 2596 O O . VAL A 1 343 ? 7.922 -10.414 21.062 1 92.44 343 VAL A O 1
ATOM 2599 N N . GLY A 1 344 ? 9.789 -11.492 21.531 1 90.81 344 GLY A N 1
ATOM 2600 C CA . GLY A 1 344 ? 9.125 -12.781 21.641 1 90.81 344 GLY A CA 1
ATOM 2601 C C . GLY A 1 344 ? 9.117 -13.562 20.328 1 90.81 344 GLY A C 1
ATOM 2602 O O . GLY A 1 344 ? 8.492 -14.617 20.234 1 90.81 344 GLY A O 1
ATOM 2603 N N . ILE A 1 345 ? 9.711 -13.062 19.297 1 91.5 345 ILE A N 1
ATOM 2604 C CA . ILE A 1 345 ? 9.836 -13.789 18.047 1 91.5 345 ILE A CA 1
ATOM 2605 C C . ILE A 1 345 ? 11.109 -14.625 18.047 1 91.5 345 ILE A C 1
ATOM 2607 O O . ILE A 1 345 ? 12.18 -14.141 17.656 1 91.5 345 ILE A O 1
ATOM 2611 N N . LYS A 1 346 ? 10.992 -15.852 18.547 1 87.75 346 LYS A N 1
ATOM 2612 C CA . LYS A 1 346 ? 12.211 -16.641 18.766 1 87.75 346 LYS A CA 1
ATOM 2613 C C . LYS A 1 346 ? 12.086 -18.031 18.125 1 87.75 346 LYS A C 1
ATOM 2615 O O . LYS A 1 346 ? 13.094 -18.688 17.875 1 87.75 346 LYS A O 1
ATOM 2620 N N . ASP A 1 347 ? 11 -18.531 17.859 1 87.31 347 ASP A N 1
ATOM 2621 C CA . ASP A 1 347 ? 10.789 -19.906 17.422 1 87.31 347 ASP A CA 1
ATOM 2622 C C . ASP A 1 347 ? 10.602 -19.969 15.906 1 87.31 347 ASP A C 1
ATOM 2624 O O . ASP A 1 347 ? 10.055 -20.953 15.391 1 87.31 347 ASP A O 1
ATOM 2628 N N . VAL A 1 348 ? 10.922 -19 15.234 1 92.75 348 VAL A N 1
ATOM 2629 C CA . VAL A 1 348 ? 10.82 -18.984 13.781 1 92.75 348 VAL A CA 1
ATOM 2630 C C . VAL A 1 348 ? 12.203 -18.797 13.172 1 92.75 348 VAL A C 1
ATOM 2632 O O . VAL A 1 348 ? 12.977 -17.938 13.617 1 92.75 348 VAL A O 1
ATOM 2635 N N . PRO A 1 349 ? 12.609 -19.656 12.234 1 95.94 349 PRO A N 1
ATOM 2636 C CA . PRO A 1 349 ? 13.898 -19.469 11.578 1 95.94 349 PRO A CA 1
ATOM 2637 C C . PRO A 1 349 ? 14.031 -18.078 10.945 1 95.94 349 PRO A C 1
ATOM 2639 O O . PRO A 1 349 ? 13.07 -17.562 10.383 1 95.94 349 PRO A O 1
ATOM 2642 N N . VAL A 1 350 ? 15.25 -17.5 11.117 1 97.94 350 VAL A N 1
ATOM 2643 C CA . VAL A 1 350 ? 15.547 -16.188 10.523 1 97.94 350 VAL A CA 1
ATOM 2644 C C . VAL A 1 350 ? 16.734 -16.312 9.57 1 97.94 350 VAL A C 1
ATOM 2646 O O . VAL A 1 350 ? 17.828 -16.688 9.984 1 97.94 350 VAL A O 1
ATOM 2649 N N . PHE A 1 351 ? 16.516 -16.031 8.305 1 98.5 351 PHE A N 1
ATOM 2650 C CA . PHE A 1 351 ? 17.562 -16.031 7.289 1 98.5 351 PHE A CA 1
ATOM 2651 C C . PHE A 1 351 ? 17.953 -14.602 6.922 1 98.5 351 PHE A C 1
ATOM 2653 O O . PHE A 1 351 ? 17.109 -13.695 6.949 1 98.5 351 PHE A O 1
ATOM 2660 N N . GLY A 1 352 ? 19.203 -14.391 6.645 1 98.69 352 GLY A N 1
ATOM 2661 C CA . GLY A 1 352 ? 19.688 -13.109 6.156 1 98.69 352 GLY A CA 1
ATOM 2662 C C . GLY A 1 352 ? 20.203 -13.172 4.73 1 98.69 352 GLY A C 1
ATOM 2663 O O . GLY A 1 352 ? 20.953 -14.086 4.371 1 98.69 352 GLY A O 1
ATOM 2664 N N . ILE A 1 353 ? 19.766 -12.25 3.924 1 98.69 353 ILE A N 1
ATOM 2665 C CA . ILE A 1 353 ? 20.297 -12.062 2.578 1 98.69 353 ILE A CA 1
ATOM 2666 C C . ILE A 1 353 ? 21.172 -10.812 2.541 1 98.69 353 ILE A C 1
ATOM 2668 O O . ILE A 1 353 ? 20.688 -9.695 2.729 1 98.69 353 ILE A O 1
ATOM 2672 N N . ARG A 1 354 ? 22.406 -10.969 2.266 1 98.25 354 ARG A N 1
ATOM 2673 C CA . ARG A 1 354 ? 23.344 -9.859 2.299 1 98.25 354 ARG A CA 1
ATOM 2674 C C . ARG A 1 354 ? 23.047 -8.844 1.2 1 98.25 354 ARG A C 1
ATOM 2676 O O . ARG A 1 354 ? 22.484 -9.203 0.163 1 98.25 354 ARG A O 1
ATOM 2683 N N . ASP A 1 355 ? 23.406 -7.621 1.42 1 96.75 355 ASP A N 1
ATOM 2684 C CA . ASP A 1 355 ? 23.219 -6.551 0.447 1 96.75 355 ASP A CA 1
ATOM 2685 C C . ASP A 1 355 ? 24.266 -6.633 -0.667 1 96.75 355 ASP A C 1
ATOM 2687 O O . ASP A 1 355 ? 25.469 -6.582 -0.403 1 96.75 355 ASP A O 1
ATOM 2691 N N . GLU A 1 356 ? 23.828 -6.824 -1.833 1 96.69 356 GLU A N 1
ATOM 2692 C CA . GLU A 1 356 ? 24.641 -6.789 -3.047 1 96.69 356 GLU A CA 1
ATOM 2693 C C . GLU A 1 356 ? 23.969 -5.953 -4.133 1 96.69 356 GLU A C 1
ATOM 2695 O O . GLU A 1 356 ? 23.766 -6.43 -5.25 1 96.69 356 GLU A O 1
ATOM 2700 N N . ARG A 1 357 ? 23.844 -4.781 -3.865 1 94.5 357 ARG A N 1
ATOM 2701 C CA . ARG A 1 357 ? 22.969 -3.908 -4.645 1 94.5 357 ARG A CA 1
ATOM 2702 C C . ARG A 1 357 ? 23.469 -3.775 -6.078 1 94.5 357 ARG A C 1
ATOM 2704 O O . ARG A 1 357 ? 22.688 -3.896 -7.023 1 94.5 357 ARG A O 1
ATOM 2711 N N . SER A 1 358 ? 24.781 -3.535 -6.266 1 96.19 358 SER A N 1
ATOM 2712 C CA . SER A 1 358 ? 25.312 -3.354 -7.609 1 96.19 358 SER A CA 1
ATOM 2713 C C . SER A 1 358 ? 25.125 -4.605 -8.461 1 96.19 358 SER A C 1
ATOM 2715 O O . SER A 1 358 ? 24.797 -4.516 -9.641 1 96.19 358 SER A O 1
ATOM 2717 N N . ARG A 1 359 ? 25.281 -5.723 -7.852 1 97.5 359 ARG A N 1
ATOM 2718 C CA . ARG A 1 359 ? 25.094 -6.98 -8.57 1 97.5 359 ARG A CA 1
ATOM 2719 C C . ARG A 1 359 ? 23.625 -7.234 -8.867 1 97.5 359 ARG A C 1
ATOM 2721 O O . ARG A 1 359 ? 23.266 -7.75 -9.938 1 97.5 359 ARG A O 1
ATOM 2728 N N . LEU A 1 360 ? 22.797 -6.914 -7.91 1 97.25 360 LEU A N 1
ATOM 2729 C CA . LEU A 1 360 ? 21.359 -7.062 -8.117 1 97.25 360 LEU A CA 1
ATOM 2730 C C . LEU A 1 360 ? 20.875 -6.18 -9.258 1 97.25 360 LEU A C 1
ATOM 2732 O O . LEU A 1 360 ? 20.031 -6.598 -10.062 1 97.25 360 LEU A O 1
ATOM 2736 N N . ASP A 1 361 ? 21.422 -4.965 -9.328 1 96.81 361 ASP A N 1
ATOM 2737 C CA . ASP A 1 361 ? 21.109 -4.082 -10.445 1 96.81 361 ASP A CA 1
ATOM 2738 C C . ASP A 1 361 ? 21.5 -4.719 -11.773 1 96.81 361 ASP A C 1
ATOM 2740 O O . ASP A 1 361 ? 20.719 -4.719 -12.727 1 96.81 361 ASP A O 1
ATOM 2744 N N . ARG A 1 362 ? 22.688 -5.273 -11.805 1 96.44 362 ARG A N 1
ATOM 2745 C CA . ARG A 1 362 ? 23.188 -5.898 -13.023 1 96.44 362 ARG A CA 1
ATOM 2746 C C . ARG A 1 362 ? 22.328 -7.094 -13.422 1 96.44 362 ARG A C 1
ATOM 2748 O O . ARG A 1 362 ? 22.062 -7.305 -14.609 1 96.44 362 ARG A O 1
ATOM 2755 N N . ALA A 1 363 ? 21.953 -7.84 -12.438 1 97.06 363 ALA A N 1
ATOM 2756 C CA . ALA A 1 363 ? 21.094 -8.992 -12.703 1 97.06 363 ALA A CA 1
ATOM 2757 C C . ALA A 1 363 ? 19.766 -8.562 -13.32 1 97.06 363 ALA A C 1
ATOM 2759 O O . ALA A 1 363 ? 19.281 -9.188 -14.273 1 97.06 363 ALA A O 1
ATOM 2760 N N . LEU A 1 364 ? 19.203 -7.527 -12.773 1 95.12 364 LEU A N 1
ATOM 2761 C CA . LEU A 1 364 ? 17.922 -7.031 -13.281 1 95.12 364 LEU A CA 1
ATOM 2762 C C . LEU A 1 364 ? 18.078 -6.512 -14.703 1 95.12 364 LEU A C 1
ATOM 2764 O O . LEU A 1 364 ? 17.297 -6.879 -15.586 1 95.12 364 LEU A O 1
ATOM 2768 N N . ILE A 1 365 ? 19.094 -5.727 -14.906 1 94.25 365 ILE A N 1
ATOM 2769 C CA . ILE A 1 365 ? 19.328 -5.137 -16.219 1 94.25 365 ILE A CA 1
ATOM 2770 C C . ILE A 1 365 ? 19.656 -6.234 -17.234 1 94.25 365 ILE A C 1
ATOM 2772 O O . ILE A 1 365 ? 19.219 -6.176 -18.391 1 94.25 365 ILE A O 1
ATOM 2776 N N . GLY A 1 366 ? 20.328 -7.227 -16.781 1 94.25 366 GLY A N 1
ATOM 2777 C CA . GLY A 1 366 ? 20.75 -8.312 -17.641 1 94.25 366 GLY A CA 1
ATOM 2778 C C . GLY A 1 366 ? 19.672 -9.359 -17.875 1 94.25 366 GLY A C 1
ATOM 2779 O O . GLY A 1 366 ? 19.828 -10.266 -18.688 1 94.25 366 GLY A O 1
ATOM 2780 N N . GLY A 1 367 ? 18.641 -9.219 -17.203 1 94.56 367 GLY A N 1
ATOM 2781 C CA . GLY A 1 367 ? 17.562 -10.195 -17.328 1 94.56 367 GLY A CA 1
ATOM 2782 C C . GLY A 1 367 ? 17.969 -11.578 -16.844 1 94.56 367 GLY A C 1
ATOM 2783 O O . GLY A 1 367 ? 17.734 -12.57 -17.547 1 94.56 367 GLY A O 1
ATOM 2784 N N . GLN A 1 368 ? 18.641 -11.648 -15.727 1 96.88 368 GLN A N 1
ATOM 2785 C CA . GLN A 1 368 ? 19.094 -12.914 -15.164 1 96.88 368 GLN A CA 1
ATOM 2786 C C . GLN A 1 368 ? 18.891 -12.953 -13.656 1 96.88 368 GLN A C 1
ATOM 2788 O O . GLN A 1 368 ? 18.703 -11.914 -13.023 1 96.88 368 GLN A O 1
ATOM 2793 N N . ALA A 1 369 ? 18.938 -14.125 -13.117 1 98.12 369 ALA A N 1
ATOM 2794 C CA . ALA A 1 369 ? 18.922 -14.305 -11.672 1 98.12 369 ALA A CA 1
ATOM 2795 C C . ALA A 1 369 ? 20.328 -14.312 -11.094 1 98.12 369 ALA A C 1
ATOM 2797 O O . ALA A 1 369 ? 21.281 -14.703 -11.766 1 98.12 369 ALA A O 1
ATOM 2798 N N . MET A 1 370 ? 20.469 -13.906 -9.883 1 98.19 370 MET A N 1
ATOM 2799 C CA . MET A 1 370 ? 21.75 -13.82 -9.195 1 98.19 370 MET A CA 1
ATOM 2800 C C . MET A 1 370 ? 22.422 -15.188 -9.109 1 98.19 370 MET A C 1
ATOM 2802 O O . MET A 1 370 ? 23.609 -15.32 -9.383 1 98.19 370 MET A O 1
ATOM 2806 N N . PRO A 1 371 ? 21.641 -16.266 -8.805 1 97.81 371 PRO A N 1
ATOM 2807 C CA . PRO A 1 371 ? 22.312 -17.562 -8.703 1 97.81 371 PRO A CA 1
ATOM 2808 C C . PRO A 1 371 ? 22.875 -18.047 -10.039 1 97.81 371 PRO A C 1
ATOM 2810 O O . PRO A 1 371 ? 23.75 -18.922 -10.07 1 97.81 371 PRO A O 1
ATOM 2813 N N . VAL A 1 372 ? 22.406 -17.516 -11.133 1 97.38 372 VAL A N 1
ATOM 2814 C CA . VAL A 1 372 ? 22.891 -17.859 -12.469 1 97.38 372 VAL A CA 1
ATOM 2815 C C . VAL A 1 372 ? 24.047 -16.953 -12.852 1 97.38 372 VAL A C 1
ATOM 2817 O O . VAL A 1 372 ? 25.109 -17.422 -13.258 1 97.38 372 VAL A O 1
ATOM 2820 N N . MET A 1 373 ? 23.922 -15.656 -12.641 1 97.44 373 MET A N 1
ATOM 2821 C CA . MET A 1 373 ? 24.906 -14.656 -13.062 1 97.44 373 MET A CA 1
ATOM 2822 C C . MET A 1 373 ? 26.109 -14.656 -12.133 1 97.44 373 MET A C 1
ATOM 2824 O O . MET A 1 373 ? 27.25 -14.438 -12.586 1 97.44 373 MET A O 1
ATOM 2828 N N . PHE A 1 374 ? 25.875 -14.844 -10.875 1 98 374 PHE A N 1
ATOM 2829 C CA . PHE A 1 374 ? 26.922 -14.836 -9.859 1 98 374 PHE A CA 1
ATOM 2830 C C . PHE A 1 374 ? 26.781 -16.047 -8.938 1 98 374 PHE A C 1
ATOM 2832 O O . PHE A 1 374 ? 26.578 -15.891 -7.73 1 98 374 PHE A O 1
ATOM 2839 N N . PRO A 1 375 ? 26.984 -17.25 -9.391 1 97.56 375 PRO A N 1
ATOM 2840 C CA . PRO A 1 375 ? 26.719 -18.484 -8.641 1 97.56 375 PRO A CA 1
ATOM 2841 C C . PRO A 1 375 ? 27.594 -18.625 -7.41 1 97.56 375 PRO A C 1
ATOM 2843 O O . PRO A 1 375 ? 27.219 -19.297 -6.445 1 97.56 375 PRO A O 1
ATOM 2846 N N . LYS A 1 376 ? 28.734 -17.922 -7.34 1 97.81 376 LYS A N 1
ATOM 2847 C CA . LYS A 1 376 ? 29.688 -18.109 -6.238 1 97.81 376 LYS A CA 1
ATOM 2848 C C . LYS A 1 376 ? 29.594 -16.953 -5.246 1 97.81 376 LYS A C 1
ATOM 2850 O O . LYS A 1 376 ? 30.375 -16.891 -4.289 1 97.81 376 LYS A O 1
ATOM 2855 N N . SER A 1 377 ? 28.719 -16.047 -5.477 1 98 377 SER A N 1
ATOM 2856 C CA . SER A 1 377 ? 28.578 -14.891 -4.598 1 98 377 SER A CA 1
ATOM 2857 C C . SER A 1 377 ? 28 -15.289 -3.246 1 98 377 SER A C 1
ATOM 2859 O O . SER A 1 377 ? 27.328 -16.312 -3.129 1 98 377 SER A O 1
ATOM 2861 N N . GLY A 1 378 ? 28.375 -14.484 -2.203 1 98.19 378 GLY A N 1
ATOM 2862 C CA . GLY A 1 378 ? 27.75 -14.664 -0.903 1 98.19 378 GLY A CA 1
ATOM 2863 C C . GLY A 1 378 ? 26.234 -14.57 -0.953 1 98.19 378 GLY A C 1
ATOM 2864 O O . GLY A 1 378 ? 25.531 -15.297 -0.241 1 98.19 378 GLY A O 1
ATOM 2865 N N . TYR A 1 379 ? 25.766 -13.727 -1.821 1 98.44 379 TYR A N 1
ATOM 2866 C CA . TYR A 1 379 ? 24.328 -13.57 -2.021 1 98.44 379 TYR A CA 1
ATOM 2867 C C . TYR A 1 379 ? 23.688 -14.883 -2.467 1 98.44 379 TYR A C 1
ATOM 2869 O O . TYR A 1 379 ? 22.672 -15.305 -1.908 1 98.44 379 TYR A O 1
ATOM 2877 N N . SER A 1 380 ? 24.25 -15.508 -3.475 1 98.69 380 SER A N 1
ATOM 2878 C CA . SER A 1 380 ? 23.719 -16.766 -4.004 1 98.69 380 SER A CA 1
ATOM 2879 C C . SER A 1 380 ? 23.75 -17.859 -2.947 1 98.69 380 SER A C 1
ATOM 2881 O O . SER A 1 380 ? 22.859 -18.719 -2.914 1 98.69 380 SER A O 1
ATOM 2883 N N . ARG A 1 381 ? 24.734 -17.797 -2.09 1 98.62 381 ARG A N 1
ATOM 2884 C CA . ARG A 1 381 ? 24.781 -18.75 -0.983 1 98.62 381 ARG A CA 1
ATOM 2885 C C . ARG A 1 381 ? 23.641 -18.5 -0.005 1 98.62 381 ARG A C 1
ATOM 2887 O O . ARG A 1 381 ? 23.047 -19.453 0.515 1 98.62 381 ARG A O 1
ATOM 2894 N N . ASP A 1 382 ? 23.406 -17.234 0.311 1 98.75 382 ASP A N 1
ATOM 2895 C CA . ASP A 1 382 ? 22.281 -16.891 1.179 1 98.75 382 ASP A CA 1
ATOM 2896 C C . ASP A 1 382 ? 20.969 -17.391 0.598 1 98.75 382 ASP A C 1
ATOM 2898 O O . ASP A 1 382 ? 20.141 -17.953 1.321 1 98.75 382 ASP A O 1
ATOM 2902 N N . ILE A 1 383 ? 20.766 -17.266 -0.696 1 98.75 383 ILE A N 1
ATOM 2903 C CA . ILE A 1 383 ? 19.578 -17.734 -1.399 1 98.75 383 ILE A CA 1
ATOM 2904 C C . ILE A 1 383 ? 19.469 -19.25 -1.267 1 98.75 383 ILE A C 1
ATOM 2906 O O . ILE A 1 383 ? 18.391 -19.781 -0.985 1 98.75 383 ILE A O 1
ATOM 2910 N N . ALA A 1 384 ? 20.531 -19.906 -1.46 1 98.38 384 ALA A N 1
ATOM 2911 C CA . ALA A 1 384 ? 20.562 -21.359 -1.384 1 98.38 384 ALA A CA 1
ATOM 2912 C C . ALA A 1 384 ? 20.094 -21.844 -0.016 1 98.38 384 ALA A C 1
ATOM 2914 O O . ALA A 1 384 ? 19.422 -22.875 0.086 1 98.38 384 ALA A O 1
ATOM 2915 N N . ARG A 1 385 ? 20.453 -21.141 1.005 1 98.38 385 ARG A N 1
ATOM 2916 C CA . ARG A 1 385 ? 20.047 -21.516 2.355 1 98.38 385 ARG A CA 1
ATOM 2917 C C . ARG A 1 385 ? 18.531 -21.422 2.516 1 98.38 385 ARG A C 1
ATOM 2919 O O . ARG A 1 385 ? 17.906 -22.312 3.088 1 98.38 385 ARG A O 1
ATOM 2926 N N . VAL A 1 386 ? 17.953 -20.375 2.039 1 98.56 386 VAL A N 1
ATOM 2927 C CA . VAL A 1 386 ? 16.5 -20.203 2.09 1 98.56 386 VAL A CA 1
ATOM 2928 C C . VAL A 1 386 ? 15.828 -21.312 1.288 1 98.56 386 VAL A C 1
ATOM 2930 O O . VAL A 1 386 ? 14.867 -21.922 1.756 1 98.56 386 VAL A O 1
ATOM 2933 N N . CYS A 1 387 ? 16.391 -21.594 0.104 1 98.31 387 CYS A N 1
ATOM 2934 C CA . CYS A 1 387 ? 15.805 -22.594 -0.787 1 98.31 387 CYS A CA 1
ATOM 2935 C C . CYS A 1 387 ? 15.891 -23.984 -0.179 1 98.31 387 CYS A C 1
ATOM 2937 O O . CYS A 1 387 ? 14.992 -24.797 -0.367 1 98.31 387 CYS A O 1
ATOM 2939 N N . SER A 1 388 ? 17 -24.25 0.479 1 97.75 388 SER A N 1
ATOM 2940 C CA . SER A 1 388 ? 17.125 -25.531 1.159 1 97.75 388 SER A CA 1
ATOM 2941 C C . SER A 1 388 ? 16.016 -25.734 2.191 1 97.75 388 SER A C 1
ATOM 2943 O O . SER A 1 388 ? 15.43 -26.812 2.283 1 97.75 388 SER A O 1
ATOM 2945 N N . TRP A 1 389 ? 15.766 -24.719 2.924 1 97.56 389 TRP A N 1
ATOM 2946 C CA . TRP A 1 389 ? 14.703 -24.766 3.926 1 97.56 389 TRP A CA 1
ATOM 2947 C C . TRP A 1 389 ? 13.352 -25 3.275 1 97.56 389 TRP A C 1
ATOM 2949 O O . TRP A 1 389 ? 12.547 -25.797 3.77 1 97.56 389 TRP A O 1
ATOM 2959 N N . ILE A 1 390 ? 13.062 -24.312 2.199 1 97.31 390 ILE A N 1
ATOM 2960 C CA . ILE A 1 390 ? 11.805 -24.484 1.478 1 97.31 390 ILE A CA 1
ATOM 2961 C C . ILE A 1 390 ? 11.703 -25.906 0.926 1 97.31 390 ILE A C 1
ATOM 2963 O O . ILE A 1 390 ? 10.664 -26.562 1.07 1 97.31 390 ILE A O 1
ATOM 2967 N N . SER A 1 391 ? 12.758 -26.391 0.302 1 95.62 391 SER A N 1
ATOM 2968 C CA . SER A 1 391 ? 12.789 -27.703 -0.351 1 95.62 391 SER A CA 1
ATOM 2969 C C . SER A 1 391 ? 12.492 -28.812 0.641 1 95.62 391 SER A C 1
ATOM 2971 O O . SER A 1 391 ? 11.867 -29.812 0.289 1 95.62 391 SER A O 1
ATOM 2973 N N . ASP A 1 392 ? 12.906 -28.625 1.841 1 94.12 392 ASP A N 1
ATOM 2974 C CA . ASP A 1 392 ? 12.688 -29.625 2.885 1 94.12 392 ASP A CA 1
ATOM 2975 C C . ASP A 1 392 ? 11.211 -29.719 3.262 1 94.12 392 ASP A C 1
ATOM 2977 O O . ASP A 1 392 ? 10.797 -30.672 3.926 1 94.12 392 ASP A O 1
ATOM 2981 N N . ARG A 1 393 ? 10.492 -28.812 2.768 1 92.56 393 ARG A N 1
ATOM 2982 C CA . ARG A 1 393 ? 9.117 -28.719 3.262 1 92.56 393 ARG A CA 1
ATOM 2983 C C . ARG A 1 393 ? 8.117 -28.859 2.123 1 92.56 393 ARG A C 1
ATOM 2985 O O . ARG A 1 393 ? 6.902 -28.812 2.348 1 92.56 393 ARG A O 1
ATOM 2992 N N . ILE A 1 394 ? 8.625 -28.922 0.953 1 89.69 394 ILE A N 1
ATOM 2993 C CA . ILE A 1 394 ? 7.715 -29.078 -0.172 1 89.69 394 ILE A CA 1
ATOM 2994 C C . ILE A 1 394 ? 7.828 -30.5 -0.731 1 89.69 394 ILE A C 1
ATOM 2996 O O . ILE A 1 394 ? 8.859 -31.156 -0.576 1 89.69 394 ILE A O 1
ATOM 3000 N N . MET B 1 1 ? -41.656 15.891 1.151 1 59.81 1 MET B N 1
ATOM 3001 C CA . MET B 1 1 ? -40.312 15.977 1.701 1 59.81 1 MET B CA 1
ATOM 3002 C C . MET B 1 1 ? -40.281 15.539 3.16 1 59.81 1 MET B C 1
ATOM 3004 O O . MET B 1 1 ? -41.219 15.812 3.912 1 59.81 1 MET B O 1
ATOM 3008 N N . SER B 1 2 ? -39.562 14.516 3.564 1 84.88 2 SER B N 1
ATOM 3009 C CA . SER B 1 2 ? -39.562 13.828 4.852 1 84.88 2 SER B CA 1
ATOM 3010 C C . SER B 1 2 ? -38.312 14.125 5.656 1 84.88 2 SER B C 1
ATOM 3012 O O . SER B 1 2 ? -37.25 14.367 5.082 1 84.88 2 SER B O 1
ATOM 3014 N N . VAL B 1 3 ? -38.625 14.469 6.98 1 91.38 3 VAL B N 1
ATOM 3015 C CA . VAL B 1 3 ? -37.531 14.961 7.84 1 91.38 3 VAL B CA 1
ATOM 3016 C C . VAL B 1 3 ? -37.219 13.914 8.906 1 91.38 3 VAL B C 1
ATOM 3018 O O . VAL B 1 3 ? -38.125 13.305 9.484 1 91.38 3 VAL B O 1
ATOM 3021 N N . LEU B 1 4 ? -35.906 13.75 9.07 1 93.12 4 LEU B N 1
ATOM 3022 C CA . LEU B 1 4 ? -35.406 13.039 10.242 1 93.12 4 LEU B CA 1
ATOM 3023 C C . LEU B 1 4 ? -35.125 14 11.383 1 93.12 4 LEU B C 1
ATOM 3025 O O . LEU B 1 4 ? -34.375 14.961 11.227 1 93.12 4 LEU B O 1
ATOM 3029 N N . LEU B 1 5 ? -35.812 13.773 12.469 1 93.88 5 LEU B N 1
ATOM 3030 C CA . LEU B 1 5 ? -35.688 14.688 13.594 1 93.88 5 LEU B CA 1
ATOM 3031 C C . LEU B 1 5 ? -34.938 14.039 14.75 1 93.88 5 LEU B C 1
ATOM 3033 O O . LEU B 1 5 ? -35.219 12.898 15.125 1 93.88 5 LEU B O 1
ATOM 3037 N N . CYS B 1 6 ? -33.875 14.711 15.188 1 93.81 6 CYS B N 1
ATOM 3038 C CA . CYS B 1 6 ? -33.125 14.25 16.344 1 93.81 6 CYS B CA 1
ATOM 3039 C C . CYS B 1 6 ? -32.812 15.406 17.281 1 93.81 6 CYS B C 1
ATOM 3041 O O . CYS B 1 6 ? -31.734 16.016 17.188 1 93.81 6 CYS B O 1
ATOM 3043 N N . LEU B 1 7 ? -33.719 15.664 18.156 1 92.69 7 LEU B N 1
ATOM 3044 C CA . LEU B 1 7 ? -33.656 16.797 19.078 1 92.69 7 LEU B CA 1
ATOM 3045 C C . LEU B 1 7 ? -33.844 16.328 20.516 1 92.69 7 LEU B C 1
ATOM 3047 O O . LEU B 1 7 ? -34.219 15.172 20.766 1 92.69 7 LEU B O 1
ATOM 3051 N N . SER B 1 8 ? -33.469 17.188 21.438 1 87.62 8 SER B N 1
ATOM 3052 C CA . SER B 1 8 ? -33.812 16.906 22.828 1 87.62 8 SER B CA 1
ATOM 3053 C C . SER B 1 8 ? -35.312 16.703 23 1 87.62 8 SER B C 1
ATOM 3055 O O . SER B 1 8 ? -36.125 17.203 22.203 1 87.62 8 SER B O 1
ATOM 3057 N N . SER B 1 9 ? -35.656 15.961 24.078 1 85 9 SER B N 1
ATOM 3058 C CA . SER B 1 9 ? -37.031 15.586 24.312 1 85 9 SER B CA 1
ATOM 3059 C C . SER B 1 9 ? -37.938 16.812 24.344 1 85 9 SER B C 1
ATOM 3061 O O . SER B 1 9 ? -39 16.828 23.734 1 85 9 SER B O 1
ATOM 3063 N N . GLU B 1 10 ? -37.469 17.875 25.016 1 87.44 10 GLU B N 1
ATOM 3064 C CA . GLU B 1 10 ? -38.281 19.078 25.172 1 87.44 10 GLU B CA 1
ATOM 3065 C C . GLU B 1 10 ? -38.469 19.781 23.828 1 87.44 10 GLU B C 1
ATOM 3067 O O . GLU B 1 10 ? -39.594 20.125 23.469 1 87.44 10 GLU B O 1
ATOM 3072 N N . LEU B 1 11 ? -37.438 19.938 23.125 1 90.94 11 LEU B N 1
ATOM 3073 C CA . LEU B 1 11 ? -37.5 20.641 21.844 1 90.94 11 LEU B CA 1
ATOM 3074 C C . LEU B 1 11 ? -38.25 19.812 20.812 1 90.94 11 LEU B C 1
ATOM 3076 O O . LEU B 1 11 ? -39 20.359 20 1 90.94 11 LEU B O 1
ATOM 3080 N N . ASP B 1 12 ? -38.062 18.609 20.844 1 91.69 12 ASP B N 1
ATOM 3081 C CA . ASP B 1 12 ? -38.719 17.672 19.953 1 91.69 12 ASP B CA 1
ATOM 3082 C C . ASP B 1 12 ? -40.25 17.781 20.094 1 91.69 12 ASP B C 1
ATOM 3084 O O . ASP B 1 12 ? -40.969 17.922 19.094 1 91.69 12 ASP B O 1
ATOM 3088 N N . SER B 1 13 ? -40.625 17.719 21.328 1 91.75 13 SER B N 1
ATOM 3089 C CA . SER B 1 13 ? -42.062 17.797 21.609 1 91.75 13 SER B CA 1
ATOM 3090 C C . SER B 1 13 ? -42.656 19.141 21.172 1 91.75 13 SER B C 1
ATOM 3092 O O . SER B 1 13 ? -43.75 19.188 20.625 1 91.75 13 SER B O 1
ATOM 3094 N N . ALA B 1 14 ? -41.875 20.188 21.422 1 93.31 14 ALA B N 1
ATOM 3095 C CA . ALA B 1 14 ? -42.344 21.516 21.047 1 93.31 14 ALA B CA 1
ATOM 3096 C C . ALA B 1 14 ? -42.469 21.672 19.547 1 93.31 14 ALA B C 1
ATOM 3098 O O . ALA B 1 14 ? -43.438 22.25 19.047 1 93.31 14 ALA B O 1
ATOM 3099 N N . VAL B 1 15 ? -41.562 21.109 18.812 1 94.31 15 VAL B N 1
ATOM 3100 C CA . VAL B 1 15 ? -41.562 21.172 17.359 1 94.31 15 VAL B CA 1
ATOM 3101 C C . VAL B 1 15 ? -42.781 20.391 16.812 1 94.31 15 VAL B C 1
ATOM 3103 O O . VAL B 1 15 ? -43.5 20.859 15.945 1 94.31 15 VAL B O 1
ATOM 3106 N N . LEU B 1 16 ? -43 19.266 17.375 1 92.56 16 LEU B N 1
ATOM 3107 C CA . LEU B 1 16 ? -44.125 18.422 16.953 1 92.56 16 LEU B CA 1
ATOM 3108 C C . LEU B 1 16 ? -45.438 19.125 17.219 1 92.56 16 LEU B C 1
ATOM 3110 O O . LEU B 1 16 ? -46.375 19.031 16.406 1 92.56 16 LEU B O 1
ATOM 3114 N N . ALA B 1 17 ? -45.5 19.766 18.344 1 93.06 17 ALA B N 1
ATOM 3115 C CA . ALA B 1 17 ? -46.719 20.5 18.672 1 93.06 17 ALA B CA 1
ATOM 3116 C C . ALA B 1 17 ? -47 21.578 17.641 1 93.06 17 ALA B C 1
ATOM 3118 O O . ALA B 1 17 ? -48.156 21.734 17.203 1 93.06 17 ALA B O 1
ATOM 3119 N N . HIS B 1 18 ? -46 22.25 17.266 1 92.75 18 HIS B N 1
ATOM 3120 C CA . HIS B 1 18 ? -46.125 23.312 16.266 1 92.75 18 HIS B CA 1
ATOM 3121 C C . HIS B 1 18 ? -46.594 22.75 14.93 1 92.75 18 HIS B C 1
ATOM 3123 O O . HIS B 1 18 ? -47.438 23.344 14.258 1 92.75 18 HIS B O 1
ATOM 3129 N N . LEU B 1 19 ? -46.094 21.609 14.586 1 91.81 19 LEU B N 1
ATOM 3130 C CA . LEU B 1 19 ? -46.438 21 13.305 1 91.81 19 LEU B CA 1
ATOM 3131 C C . LEU B 1 19 ? -47.812 20.391 13.336 1 91.81 19 LEU B C 1
ATOM 3133 O O . LEU B 1 19 ? -48.531 20.406 12.336 1 91.81 19 LEU B O 1
ATOM 3137 N N . ALA B 1 20 ? -48.094 19.859 14.445 1 90.75 20 ALA B N 1
ATOM 3138 C CA . ALA B 1 20 ? -49.438 19.281 14.602 1 90.75 20 ALA B CA 1
ATOM 3139 C C . ALA B 1 20 ? -50.531 20.328 14.469 1 90.75 20 ALA B C 1
ATOM 3141 O O . ALA B 1 20 ? -51.594 20.062 13.906 1 90.75 20 ALA B O 1
ATOM 3142 N N . GLU B 1 21 ? -50.25 21.5 14.938 1 90.94 21 GLU B N 1
ATOM 3143 C CA . GLU B 1 21 ? -51.219 22.609 14.859 1 90.94 21 GLU B CA 1
ATOM 3144 C C . GLU B 1 21 ? -51.531 22.938 13.406 1 90.94 21 GLU B C 1
ATOM 3146 O O . GLU B 1 21 ? -52.656 23.359 13.109 1 90.94 21 GLU B O 1
ATOM 3151 N N . THR B 1 22 ? -50.625 22.75 12.562 1 88.56 22 THR B N 1
ATOM 3152 C CA . THR B 1 22 ? -50.844 23.078 11.156 1 88.56 22 THR B CA 1
ATOM 3153 C C . THR B 1 22 ? -51.094 21.812 10.344 1 88.56 22 THR B C 1
ATOM 3155 O O . THR B 1 22 ? -51.156 21.859 9.117 1 88.56 22 THR B O 1
ATOM 3158 N N . GLY B 1 23 ? -51.219 20.672 11 1 89.06 23 GLY B N 1
ATOM 3159 C CA . GLY B 1 23 ? -51.5 19.406 10.344 1 89.06 23 GLY B CA 1
ATOM 3160 C C . GLY B 1 23 ? -50.312 18.875 9.539 1 89.06 23 GLY B C 1
ATOM 3161 O O . GLY B 1 23 ? -50.5 18.141 8.562 1 89.06 23 GLY B O 1
ATOM 3162 N N . GLU B 1 24 ? -49.156 19.297 9.914 1 89.38 24 GLU B N 1
ATOM 3163 C CA . GLU B 1 24 ? -48 18.953 9.086 1 89.38 24 GLU B CA 1
ATOM 3164 C C . GLU B 1 24 ? -47.031 18.047 9.836 1 89.38 24 GLU B C 1
ATOM 3166 O O . GLU B 1 24 ? -45.844 17.969 9.5 1 89.38 24 GLU B O 1
ATOM 3171 N N . ALA B 1 25 ? -47.469 17.344 10.852 1 89.19 25 ALA B N 1
ATOM 3172 C CA . ALA B 1 25 ? -46.656 16.438 11.641 1 89.19 25 ALA B CA 1
ATOM 3173 C C . ALA B 1 25 ? -46.125 15.281 10.781 1 89.19 25 ALA B C 1
ATOM 3175 O O . ALA B 1 25 ? -45.125 14.664 11.117 1 89.19 25 ALA B O 1
ATOM 3176 N N . HIS B 1 26 ? -46.812 15.055 9.695 1 87.25 26 HIS B N 1
ATOM 3177 C CA . HIS B 1 26 ? -46.469 13.953 8.805 1 87.25 26 HIS B CA 1
ATOM 3178 C C . HIS B 1 26 ? -45.125 14.227 8.086 1 87.25 26 HIS B C 1
ATOM 3180 O O . HIS B 1 26 ? -44.562 13.32 7.5 1 87.25 26 HIS B O 1
ATOM 3186 N N . LEU B 1 27 ? -44.688 15.406 8.117 1 89.56 27 LEU B N 1
ATOM 3187 C CA . LEU B 1 27 ? -43.438 15.773 7.484 1 89.56 27 LEU B CA 1
ATOM 3188 C C . LEU B 1 27 ? -42.25 15.117 8.203 1 89.56 27 LEU B C 1
ATOM 3190 O O . LEU B 1 27 ? -41.188 14.992 7.645 1 89.56 27 LEU B O 1
ATOM 3194 N N . ILE B 1 28 ? -42.5 14.766 9.469 1 91.75 28 ILE B N 1
ATOM 3195 C CA . ILE B 1 28 ? -41.5 14.031 10.227 1 91.75 28 ILE B CA 1
ATOM 3196 C C . ILE B 1 28 ? -41.656 12.531 9.969 1 91.75 28 ILE B C 1
ATOM 3198 O O . ILE B 1 28 ? -42.625 11.914 10.414 1 91.75 28 ILE B O 1
ATOM 3202 N N . VAL B 1 29 ? -40.75 12.016 9.312 1 91.12 29 VAL B N 1
ATOM 3203 C CA . VAL B 1 29 ? -40.875 10.617 8.922 1 91.12 29 VAL B CA 1
ATOM 3204 C C . VAL B 1 29 ? -40.312 9.727 10.031 1 91.12 29 VAL B C 1
ATOM 3206 O O . VAL B 1 29 ? -40.688 8.555 10.141 1 91.12 29 VAL B O 1
ATOM 3209 N N . ARG B 1 30 ? -39.344 10.305 10.781 1 91.06 30 ARG B N 1
ATOM 3210 C CA . ARG B 1 30 ? -38.781 9.531 11.883 1 91.06 30 ARG B CA 1
ATOM 3211 C C . ARG B 1 30 ? -38.219 10.445 12.969 1 91.06 30 ARG B C 1
ATOM 3213 O O . ARG B 1 30 ? -37.562 11.445 12.672 1 91.06 30 ARG B O 1
ATOM 3220 N N . ARG B 1 31 ? -38.625 10.078 14.125 1 92.12 31 ARG B N 1
ATOM 3221 C CA . ARG B 1 31 ? -38.031 10.664 15.312 1 92.12 31 ARG B CA 1
ATOM 3222 C C . ARG B 1 31 ? -36.906 9.797 15.836 1 92.12 31 ARG B C 1
ATOM 3224 O O . ARG B 1 31 ? -37.125 8.711 16.375 1 92.12 31 ARG B O 1
ATOM 3231 N N . CYS B 1 32 ? -35.688 10.352 15.648 1 93.56 32 CYS B N 1
ATOM 3232 C CA . CYS B 1 32 ? -34.5 9.555 15.961 1 93.56 32 CYS B CA 1
ATOM 3233 C C . CYS B 1 32 ? -34.031 9.812 17.391 1 93.56 32 CYS B C 1
ATOM 3235 O O . CYS B 1 32 ? -33.969 10.961 17.828 1 93.56 32 CYS B O 1
ATOM 3237 N N . ALA B 1 33 ? -33.625 8.695 18.031 1 90.5 33 ALA B N 1
ATOM 3238 C CA . ALA B 1 33 ? -33.156 8.812 19.406 1 90.5 33 ALA B CA 1
ATOM 3239 C C . ALA B 1 33 ? -31.688 9.234 19.438 1 90.5 33 ALA B C 1
ATOM 3241 O O . ALA B 1 33 ? -31.219 9.836 20.422 1 90.5 33 ALA B O 1
ATOM 3242 N N . ASP B 1 34 ? -31 8.859 18.438 1 89.81 34 ASP B N 1
ATOM 3243 C CA . ASP B 1 34 ? -29.562 9.141 18.391 1 89.81 34 ASP B CA 1
ATOM 3244 C C . ASP B 1 34 ? -29.047 9.195 16.953 1 89.81 34 ASP B C 1
ATOM 3246 O O . ASP B 1 34 ? -29.844 9.078 16 1 89.81 34 ASP B O 1
ATOM 3250 N N . MET B 1 35 ? -27.781 9.367 16.812 1 87.88 35 MET B N 1
ATOM 3251 C CA . MET B 1 35 ? -27.172 9.539 15.5 1 87.88 35 MET B CA 1
ATOM 3252 C C . MET B 1 35 ? -27.203 8.242 14.703 1 87.88 35 MET B C 1
ATOM 3254 O O . MET B 1 35 ? -27.219 8.266 13.477 1 87.88 35 MET B O 1
ATOM 3258 N N . VAL B 1 36 ? -27.188 7.156 15.383 1 86.06 36 VAL B N 1
ATOM 3259 C CA . VAL B 1 36 ? -27.25 5.867 14.711 1 86.06 36 VAL B CA 1
ATOM 3260 C C . VAL B 1 36 ? -28.562 5.762 13.922 1 86.06 36 VAL B C 1
ATOM 3262 O O . VAL B 1 36 ? -28.562 5.367 12.758 1 86.06 36 VAL B O 1
ATOM 3265 N N . GLU B 1 37 ? -29.609 6.184 14.5 1 86.94 37 GLU B N 1
ATOM 3266 C CA . GLU B 1 37 ? -30.922 6.148 13.867 1 86.94 37 GLU B CA 1
ATOM 3267 C C . GLU B 1 37 ? -31.016 7.156 12.719 1 86.94 37 GLU B C 1
ATOM 3269 O O . GLU B 1 37 ? -31.609 6.875 11.68 1 86.94 37 GLU B O 1
ATOM 3274 N N . VAL B 1 38 ? -30.391 8.312 12.969 1 92.12 38 VAL B N 1
ATOM 3275 C CA . VAL B 1 38 ? -30.406 9.32 11.922 1 92.12 38 VAL B CA 1
ATOM 3276 C C . VAL B 1 38 ? -29.672 8.797 10.688 1 92.12 38 VAL B C 1
ATOM 3278 O O . VAL B 1 38 ? -30.188 8.883 9.57 1 92.12 38 VAL B O 1
ATOM 3281 N N . LEU B 1 39 ? -28.516 8.219 10.914 1 88.31 39 LEU B N 1
ATOM 3282 C CA . LEU B 1 39 ? -27.703 7.707 9.82 1 88.31 39 LEU B CA 1
ATOM 3283 C C . LEU B 1 39 ? -28.406 6.562 9.102 1 88.31 39 LEU B C 1
ATOM 3285 O O . LEU B 1 39 ? -28.375 6.484 7.871 1 88.31 39 LEU B O 1
ATOM 3289 N N . ALA B 1 40 ? -29.016 5.746 9.898 1 85.12 40 ALA B N 1
ATOM 3290 C CA . ALA B 1 40 ? -29.766 4.641 9.312 1 85.12 40 ALA B CA 1
ATOM 3291 C C . ALA B 1 40 ? -30.906 5.16 8.43 1 85.12 40 ALA B C 1
ATOM 3293 O O . ALA B 1 40 ? -31.109 4.672 7.316 1 85.12 40 ALA B O 1
ATOM 3294 N N . GLY B 1 41 ? -31.625 6.086 8.891 1 86 41 GLY B N 1
ATOM 3295 C CA . GLY B 1 41 ? -32.719 6.691 8.125 1 86 41 GLY B CA 1
ATOM 3296 C C . GLY B 1 41 ? -32.219 7.391 6.867 1 86 41 GLY B C 1
ATOM 3297 O O . GLY B 1 41 ? -32.844 7.277 5.812 1 86 41 GLY B O 1
ATOM 3298 N N . ALA B 1 42 ? -31.125 8.078 7.012 1 86 42 ALA B N 1
ATOM 3299 C CA . ALA B 1 42 ? -30.562 8.781 5.867 1 86 42 ALA B CA 1
ATOM 3300 C C . ALA B 1 42 ? -30.094 7.797 4.793 1 86 42 ALA B C 1
ATOM 3302 O O . ALA B 1 42 ? -30.375 7.988 3.609 1 86 42 ALA B O 1
ATOM 3303 N N . ARG B 1 43 ? -29.453 6.754 5.203 1 78.88 43 ARG B N 1
ATOM 3304 C CA . ARG B 1 43 ? -28.953 5.73 4.285 1 78.88 43 ARG B CA 1
ATOM 3305 C C . ARG B 1 43 ? -30.109 5.031 3.576 1 78.88 43 ARG B C 1
ATOM 3307 O O . ARG B 1 43 ? -30 4.68 2.398 1 78.88 43 ARG B O 1
ATOM 3314 N N . ALA B 1 44 ? -31.125 4.926 4.34 1 77 44 ALA B N 1
ATOM 3315 C CA . ALA B 1 44 ? -32.312 4.297 3.785 1 77 44 ALA B CA 1
ATOM 3316 C C . ALA B 1 44 ? -33.125 5.277 2.92 1 77 44 ALA B C 1
ATOM 3318 O O . ALA B 1 44 ? -34.125 4.91 2.309 1 77 44 ALA B O 1
ATOM 3319 N N . ARG B 1 45 ? -32.656 6.543 2.898 1 77.75 45 ARG B N 1
ATOM 3320 C CA . ARG B 1 45 ? -33.281 7.617 2.111 1 77.75 45 ARG B CA 1
ATOM 3321 C C . ARG B 1 45 ? -34.75 7.797 2.463 1 77.75 45 ARG B C 1
ATOM 3323 O O . ARG B 1 45 ? -35.562 8.031 1.58 1 77.75 45 ARG B O 1
ATOM 3330 N N . ILE B 1 46 ? -35.031 7.609 3.738 1 82.06 46 ILE B N 1
ATOM 3331 C CA . ILE B 1 46 ? -36.438 7.762 4.137 1 82.06 46 ILE B CA 1
ATOM 3332 C C . ILE B 1 46 ? -36.75 9.234 4.398 1 82.06 46 ILE B C 1
ATOM 3334 O O . ILE B 1 46 ? -37.906 9.617 4.543 1 82.06 46 ILE B O 1
ATOM 3338 N N . GLY B 1 47 ? -35.781 10.07 4.457 1 83.5 47 GLY B N 1
ATOM 3339 C CA . GLY B 1 47 ? -35.906 11.508 4.633 1 83.5 47 GLY B CA 1
ATOM 3340 C C . GLY B 1 47 ? -35.031 12.305 3.697 1 83.5 47 GLY B C 1
ATOM 3341 O O . GLY B 1 47 ? -34.094 11.75 3.094 1 83.5 47 GLY B O 1
ATOM 3342 N N . THR B 1 48 ? -35.344 13.57 3.545 1 84.88 48 THR B N 1
ATOM 3343 C CA . THR B 1 48 ? -34.531 14.43 2.674 1 84.88 48 THR B CA 1
ATOM 3344 C C . THR B 1 48 ? -33.781 15.469 3.49 1 84.88 48 THR B C 1
ATOM 3346 O O . THR B 1 48 ? -32.844 16.094 2.986 1 84.88 48 THR B O 1
ATOM 3349 N N . LEU B 1 49 ? -34.125 15.656 4.758 1 88.88 49 LEU B N 1
ATOM 3350 C CA . LEU B 1 49 ? -33.5 16.594 5.676 1 88.88 49 LEU B CA 1
ATOM 3351 C C . LEU B 1 49 ? -33.375 16 7.074 1 88.88 49 LEU B C 1
ATOM 3353 O O . LEU B 1 49 ? -34.312 15.367 7.562 1 88.88 49 LEU B O 1
ATOM 3357 N N . ALA B 1 50 ? -32.188 16.141 7.555 1 91.56 50 ALA B N 1
ATOM 3358 C CA . ALA B 1 50 ? -31.984 15.789 8.953 1 91.56 50 ALA B CA 1
ATOM 3359 C C . ALA B 1 50 ? -31.797 17.031 9.812 1 91.56 50 ALA B C 1
ATOM 3361 O O . ALA B 1 50 ? -30.969 17.891 9.492 1 91.56 50 ALA B O 1
ATOM 3362 N N . ILE B 1 51 ? -32.562 17.156 10.859 1 91.56 51 ILE B N 1
ATOM 3363 C CA . ILE B 1 51 ? -32.438 18.234 11.836 1 91.56 51 ILE B CA 1
ATOM 3364 C C . ILE B 1 51 ? -31.969 17.656 13.172 1 91.56 51 ILE B C 1
ATOM 3366 O O . ILE B 1 51 ? -32.688 16.891 13.805 1 91.56 51 ILE B O 1
ATOM 3370 N N . ILE B 1 52 ? -30.75 18.062 13.484 1 91.31 52 ILE B N 1
ATOM 3371 C CA . ILE B 1 52 ? -30.078 17.391 14.586 1 91.31 52 ILE B CA 1
ATOM 3372 C C . ILE B 1 52 ? -29.609 18.438 15.609 1 91.31 52 ILE B C 1
ATOM 3374 O O . ILE B 1 52 ? -29.094 19.484 15.25 1 91.31 52 ILE B O 1
ATOM 3378 N N . SER B 1 53 ? -29.844 18.031 16.906 1 89.88 53 SER B N 1
ATOM 3379 C CA . SER B 1 53 ? -29.328 18.906 17.969 1 89.88 53 SER B CA 1
ATOM 3380 C C . SER B 1 53 ? -27.812 18.875 18.016 1 89.88 53 SER B C 1
ATOM 3382 O O . SER B 1 53 ? -27.188 17.828 17.844 1 89.88 53 SER B O 1
ATOM 3384 N N . GLU B 1 54 ? -27.172 20.016 18.234 1 82.56 54 GLU B N 1
ATOM 3385 C CA . GLU B 1 54 ? -25.719 20.141 18.281 1 82.56 54 GLU B CA 1
ATOM 3386 C C . GLU B 1 54 ? -25.125 19.266 19.375 1 82.56 54 GLU B C 1
ATOM 3388 O O . GLU B 1 54 ? -23.969 18.844 19.281 1 82.56 54 GLU B O 1
ATOM 3393 N N . ASP B 1 55 ? -25.938 18.922 20.406 1 80.38 55 ASP B N 1
ATOM 3394 C CA . ASP B 1 55 ? -25.406 18.219 21.578 1 80.38 55 ASP B CA 1
ATOM 3395 C C . ASP B 1 55 ? -25.562 16.703 21.422 1 80.38 55 ASP B C 1
ATOM 3397 O O . ASP B 1 55 ? -25.328 15.961 22.375 1 80.38 55 ASP B O 1
ATOM 3401 N N . MET B 1 56 ? -26 16.375 20.297 1 83 56 MET B N 1
ATOM 3402 C CA . MET B 1 56 ? -26.172 14.93 20.094 1 83 56 MET B CA 1
ATOM 3403 C C . MET B 1 56 ? -24.828 14.211 20.156 1 83 56 MET B C 1
ATOM 3405 O O . MET B 1 56 ? -23.828 14.68 19.609 1 83 56 MET B O 1
ATOM 3409 N N . GLU B 1 57 ? -24.859 13.117 20.875 1 81 57 GLU B N 1
ATOM 3410 C CA . GLU B 1 57 ? -23.672 12.289 20.953 1 81 57 GLU B CA 1
ATOM 3411 C C . GLU B 1 57 ? -23.25 11.781 19.578 1 81 57 GLU B C 1
ATOM 3413 O O . GLU B 1 57 ? -24.094 11.391 18.766 1 81 57 GLU B O 1
ATOM 3418 N N . TYR B 1 58 ? -21.984 11.922 19.203 1 76 58 TYR B N 1
ATOM 3419 C CA . TYR B 1 58 ? -21.359 11.391 18 1 76 58 TYR B CA 1
ATOM 3420 C C . TYR B 1 58 ? -21.594 12.305 16.797 1 76 58 TYR B C 1
ATOM 3422 O O . TYR B 1 58 ? -21.359 11.93 15.656 1 76 58 TYR B O 1
ATOM 3430 N N . LEU B 1 59 ? -22.281 13.461 17.125 1 78.31 59 LEU B N 1
ATOM 3431 C CA . LEU B 1 59 ? -22.328 14.461 16.062 1 78.31 59 LEU B CA 1
ATOM 3432 C C . LEU B 1 59 ? -20.938 15.078 15.852 1 78.31 59 LEU B C 1
ATOM 3434 O O . LEU B 1 59 ? -20.422 15.773 16.734 1 78.31 59 LEU B O 1
ATOM 3438 N N . ASP B 1 60 ? -20.391 14.781 14.82 1 75.94 60 ASP B N 1
ATOM 3439 C CA . ASP B 1 60 ? -19.062 15.305 14.484 1 75.94 60 ASP B CA 1
ATOM 3440 C C . ASP B 1 60 ? -18.938 15.555 12.984 1 75.94 60 ASP B C 1
ATOM 3442 O O . ASP B 1 60 ? -19.906 15.352 12.234 1 75.94 60 ASP B O 1
ATOM 3446 N N . VAL B 1 61 ? -17.859 16.062 12.555 1 74.88 61 VAL B N 1
ATOM 3447 C CA . VAL B 1 61 ? -17.625 16.469 11.172 1 74.88 61 VAL B CA 1
ATOM 3448 C C . VAL B 1 61 ? -17.797 15.25 10.25 1 74.88 61 VAL B C 1
ATOM 3450 O O . VAL B 1 61 ? -18.422 15.352 9.188 1 74.88 61 VAL B O 1
ATOM 3453 N N . THR B 1 62 ? -17.328 14.125 10.633 1 74.12 62 THR B N 1
ATOM 3454 C CA . THR B 1 62 ? -17.391 12.906 9.836 1 74.12 62 THR B CA 1
ATOM 3455 C C . THR B 1 62 ? -18.828 12.461 9.648 1 74.12 62 THR B C 1
ATOM 3457 O O . THR B 1 62 ? -19.266 12.188 8.523 1 74.12 62 THR B O 1
ATOM 3460 N N . THR B 1 63 ? -19.5 12.461 10.75 1 78.75 63 THR B N 1
ATOM 3461 C CA . THR B 1 63 ? -20.875 11.992 10.672 1 78.75 63 THR B CA 1
ATOM 3462 C C . THR B 1 63 ? -21.75 12.961 9.875 1 78.75 63 THR B C 1
ATOM 3464 O O . THR B 1 63 ? -22.609 12.547 9.102 1 78.75 63 THR B O 1
ATOM 3467 N N . VAL B 1 64 ? -21.484 14.188 10 1 79.12 64 VAL B N 1
ATOM 3468 C CA . VAL B 1 64 ? -22.234 15.188 9.25 1 79.12 64 VAL B CA 1
ATOM 3469 C C . VAL B 1 64 ? -21.906 15.062 7.762 1 79.12 64 VAL B C 1
ATOM 3471 O O . VAL B 1 64 ? -22.797 15.125 6.922 1 79.12 64 VAL B O 1
ATOM 3474 N N . SER B 1 65 ? -20.672 14.914 7.527 1 75.38 65 SER B N 1
ATOM 3475 C CA . SER B 1 65 ? -20.266 14.734 6.141 1 75.38 65 SER B CA 1
ATOM 3476 C C . SER B 1 65 ? -20.922 13.5 5.523 1 75.38 65 SER B C 1
ATOM 3478 O O . SER B 1 65 ? -21.359 13.531 4.371 1 75.38 65 SER B O 1
ATOM 3480 N N . GLN B 1 66 ? -20.969 12.477 6.293 1 76.12 66 GLN B N 1
ATOM 3481 C CA . GLN B 1 66 ? -21.641 11.258 5.836 1 76.12 66 GLN B CA 1
ATOM 3482 C C . GLN B 1 66 ? -23.109 11.5 5.566 1 76.12 66 GLN B C 1
ATOM 3484 O O . GLN B 1 66 ? -23.641 11.078 4.531 1 76.12 66 GLN B O 1
ATOM 3489 N N . LEU B 1 67 ? -23.703 12.188 6.473 1 80.19 67 LEU B N 1
ATOM 3490 C CA . LEU B 1 67 ? -25.125 12.461 6.355 1 80.19 67 LEU B CA 1
ATOM 3491 C C . LEU B 1 67 ? -25.422 13.305 5.117 1 80.19 67 LEU B C 1
ATOM 3493 O O . LEU B 1 67 ? -26.406 13.07 4.418 1 80.19 67 LEU B O 1
ATOM 3497 N N . ARG B 1 68 ? -24.531 14.141 4.82 1 78.62 68 ARG B N 1
ATOM 3498 C CA . ARG B 1 68 ? -24.75 15.086 3.73 1 78.62 68 ARG B CA 1
ATOM 3499 C C . ARG B 1 68 ? -24.703 14.383 2.377 1 78.62 68 ARG B C 1
ATOM 3501 O O . ARG B 1 68 ? -25.125 14.945 1.367 1 78.62 68 ARG B O 1
ATOM 3508 N N . GLN B 1 69 ? -24.219 13.234 2.414 1 71.94 69 GLN B N 1
ATOM 3509 C CA . GLN B 1 69 ? -24.234 12.445 1.185 1 71.94 69 GLN B CA 1
ATOM 3510 C C . GLN B 1 69 ? -25.641 11.953 0.861 1 71.94 69 GLN B C 1
ATOM 3512 O O . GLN B 1 69 ? -25.938 11.586 -0.281 1 71.94 69 GLN B O 1
ATOM 3517 N N . TYR B 1 70 ? -26.469 11.945 1.871 1 75.94 70 TYR B N 1
ATOM 3518 C CA . TYR B 1 70 ? -27.781 11.328 1.701 1 75.94 70 TYR B CA 1
ATOM 3519 C C . TYR B 1 70 ? -28.906 12.344 1.879 1 75.94 70 TYR B C 1
ATOM 3521 O O . TYR B 1 70 ? -29.938 12.258 1.221 1 75.94 70 TYR B O 1
ATOM 3529 N N . VAL B 1 71 ? -28.656 13.242 2.801 1 81.31 71 VAL B N 1
ATOM 3530 C CA . VAL B 1 71 ? -29.734 14.141 3.186 1 81.31 71 VAL B CA 1
ATOM 3531 C C . VAL B 1 71 ? -29.172 15.531 3.463 1 81.31 71 VAL B C 1
ATOM 3533 O O . VAL B 1 71 ? -27.969 15.688 3.727 1 81.31 71 VAL B O 1
ATOM 3536 N N . GLY B 1 72 ? -30.016 16.562 3.27 1 81.06 72 GLY B N 1
ATOM 3537 C CA . GLY B 1 72 ? -29.672 17.859 3.855 1 81.06 72 GLY B CA 1
ATOM 3538 C C . GLY B 1 72 ? -29.531 17.797 5.367 1 81.06 72 GLY B C 1
ATOM 3539 O O . GLY B 1 72 ? -30.203 17 6.027 1 81.06 72 GLY B O 1
ATOM 3540 N N . VAL B 1 73 ? -28.625 18.594 5.871 1 85.31 73 VAL B N 1
ATOM 3541 C CA . VAL B 1 73 ? -28.391 18.547 7.312 1 85.31 73 VAL B CA 1
ATOM 3542 C C . VAL B 1 73 ? -28.531 19.953 7.898 1 85.31 73 VAL B C 1
ATOM 3544 O O . VAL B 1 73 ? -27.953 20.906 7.387 1 85.31 73 VAL B O 1
ATOM 3547 N N . ALA B 1 74 ? -29.375 20.047 8.875 1 85.94 74 ALA B N 1
ATOM 3548 C CA . ALA B 1 74 ? -29.453 21.234 9.719 1 85.94 74 ALA B CA 1
ATOM 3549 C C . ALA B 1 74 ? -29.141 20.891 11.172 1 85.94 74 ALA B C 1
ATOM 3551 O O . ALA B 1 74 ? -29.609 19.875 11.695 1 85.94 74 ALA B O 1
ATOM 3552 N N . VAL B 1 75 ? -28.297 21.719 11.711 1 87.38 75 VAL B N 1
ATOM 3553 C CA . VAL B 1 75 ? -27.922 21.5 13.102 1 87.38 75 VAL B CA 1
ATOM 3554 C C . VAL B 1 75 ? -28.547 22.594 13.977 1 87.38 75 VAL B C 1
ATOM 3556 O O . VAL B 1 75 ? -28.453 23.781 13.648 1 87.38 75 VAL B O 1
ATOM 3559 N N . VAL B 1 76 ? -29.203 22.141 15.039 1 87.19 76 VAL B N 1
ATOM 3560 C CA . VAL B 1 76 ? -29.828 23.078 15.969 1 87.19 76 VAL B CA 1
ATOM 3561 C C . VAL B 1 76 ? -28.859 23.422 17.094 1 87.19 76 VAL B C 1
ATOM 3563 O O . VAL B 1 76 ? -28.406 22.547 17.812 1 87.19 76 VAL B O 1
ATOM 3566 N N . ALA B 1 77 ? -28.547 24.688 17.156 1 82.38 77 ALA B N 1
ATOM 3567 C CA . ALA B 1 77 ? -27.594 25.172 18.156 1 82.38 77 ALA B CA 1
ATOM 3568 C C . ALA B 1 77 ? -28.109 24.938 19.562 1 82.38 77 ALA B C 1
ATOM 3570 O O . ALA B 1 77 ? -29.328 24.953 19.797 1 82.38 77 ALA B O 1
ATOM 3571 N N . SER B 1 78 ? -27.156 24.562 20.422 1 75.69 78 SER B N 1
ATOM 3572 C CA . SER B 1 78 ? -27.531 24.422 21.828 1 75.69 78 SER B CA 1
ATOM 3573 C C . SER B 1 78 ? -27.703 25.781 22.5 1 75.69 78 SER B C 1
ATOM 3575 O O . SER B 1 78 ? -27.156 26.781 22.047 1 75.69 78 SER B O 1
ATOM 3577 N N . THR B 1 79 ? -28.656 25.812 23.406 1 66.5 79 THR B N 1
ATOM 3578 C CA . THR B 1 79 ? -28.812 27.031 24.203 1 66.5 79 THR B CA 1
ATOM 3579 C C . THR B 1 79 ? -27.578 27.281 25.062 1 66.5 79 THR B C 1
ATOM 3581 O O . THR B 1 79 ? -27.359 28.391 25.547 1 66.5 79 THR B O 1
ATOM 3584 N N . HIS B 1 80 ? -26.797 26.234 25.234 1 61.16 80 HIS B N 1
ATOM 3585 C CA . HIS B 1 80 ? -25.547 26.328 25.984 1 61.16 80 HIS B CA 1
ATOM 3586 C C . HIS B 1 80 ? -24.359 25.938 25.094 1 61.16 80 HIS B C 1
ATOM 3588 O O . HIS B 1 80 ? -23.984 24.766 25.031 1 61.16 80 HIS B O 1
ATOM 3594 N N . PRO B 1 81 ? -24 26.906 24.359 1 53.28 81 PRO B N 1
ATOM 3595 C CA . PRO B 1 81 ? -22.953 26.578 23.391 1 53.28 81 PRO B CA 1
ATOM 3596 C C . PRO B 1 81 ? -21.703 25.969 24.031 1 53.28 81 PRO B C 1
ATOM 3598 O O . PRO B 1 81 ? -21.109 26.578 24.922 1 53.28 81 PRO B O 1
ATOM 3601 N N . HIS B 1 82 ? -21.75 24.828 24.406 1 51.25 82 HIS B N 1
ATOM 3602 C CA . HIS B 1 82 ? -20.578 24.297 25.078 1 51.25 82 HIS B CA 1
ATOM 3603 C C . HIS B 1 82 ? -19.391 24.172 24.125 1 51.25 82 HIS B C 1
ATOM 3605 O O . HIS B 1 82 ? -18.234 24.141 24.547 1 51.25 82 HIS B O 1
ATOM 3611 N N . GLY B 1 83 ? -19.609 23.953 22.812 1 54.59 83 GLY B N 1
ATOM 3612 C CA . GLY B 1 83 ? -18.453 23.609 22 1 54.59 83 GLY B CA 1
ATOM 3613 C C . GLY B 1 83 ? -18.5 24.188 20.594 1 54.59 83 GLY B C 1
ATOM 3614 O O . GLY B 1 83 ? -19.469 24.875 20.234 1 54.59 83 GLY B O 1
ATOM 3615 N N . ASN B 1 84 ? -17.297 24.422 20 1 56.78 84 ASN B N 1
ATOM 3616 C CA . ASN B 1 84 ? -16.969 25 18.703 1 56.78 84 ASN B CA 1
ATOM 3617 C C . ASN B 1 84 ? -17.406 24.078 17.562 1 56.78 84 ASN B C 1
ATOM 3619 O O . ASN B 1 84 ? -16.984 24.266 16.422 1 56.78 84 ASN B O 1
ATOM 3623 N N . ILE B 1 85 ? -18.219 23.172 17.906 1 58.5 85 ILE B N 1
ATOM 3624 C CA . ILE B 1 85 ? -18.531 22.219 16.844 1 58.5 85 ILE B CA 1
ATOM 3625 C C . ILE B 1 85 ? -19.312 22.922 15.742 1 58.5 85 ILE B C 1
ATOM 3627 O O . ILE B 1 85 ? -19.141 22.609 14.562 1 58.5 85 ILE B O 1
ATOM 3631 N N . ILE B 1 86 ? -20.078 23.875 16.219 1 61.59 86 ILE B N 1
ATOM 3632 C CA . ILE B 1 86 ? -20.906 24.562 15.234 1 61.59 86 ILE B CA 1
ATOM 3633 C C . ILE B 1 86 ? -20.016 25.266 14.211 1 61.59 86 ILE B C 1
ATOM 3635 O O . ILE B 1 86 ? -20.312 25.25 13.008 1 61.59 86 ILE B O 1
ATOM 3639 N N . ASP B 1 87 ? -18.969 25.766 14.797 1 62.34 87 ASP B N 1
ATOM 3640 C CA . ASP B 1 87 ? -18.062 26.438 13.875 1 62.34 87 ASP B CA 1
ATOM 3641 C C . ASP B 1 87 ? -17.422 25.453 12.914 1 62.34 87 ASP B C 1
ATOM 3643 O O . ASP B 1 87 ? -17.266 25.734 11.727 1 62.34 87 ASP B O 1
ATOM 3647 N N . ASP B 1 88 ? -17.188 24.375 13.484 1 61.69 88 ASP B N 1
ATOM 3648 C CA . ASP B 1 88 ? -16.562 23.344 12.664 1 61.69 88 ASP B CA 1
ATOM 3649 C C . ASP B 1 88 ? -17.547 22.766 11.648 1 61.69 88 ASP B C 1
ATOM 3651 O O . ASP B 1 88 ? -17.172 22.516 10.492 1 61.69 88 ASP B O 1
ATOM 3655 N N . ILE B 1 89 ? -18.656 22.641 12.164 1 63.06 89 ILE B N 1
ATOM 3656 C CA . ILE B 1 89 ? -19.688 22.109 11.289 1 63.06 89 ILE B CA 1
ATOM 3657 C C . ILE B 1 89 ? -20.047 23.141 10.219 1 63.06 89 ILE B C 1
ATOM 3659 O O . ILE B 1 89 ? -20.281 22.781 9.062 1 63.06 89 ILE B O 1
ATOM 3663 N N . ARG B 1 90 ? -19.938 24.328 10.703 1 59.12 90 ARG B N 1
ATOM 3664 C CA . ARG B 1 90 ? -20.203 25.406 9.75 1 59.12 90 ARG B CA 1
ATOM 3665 C C . ARG B 1 90 ? -19.172 25.391 8.625 1 59.12 90 ARG B C 1
ATOM 3667 O O . ARG B 1 90 ? -19.5 25.734 7.484 1 59.12 90 ARG B O 1
ATOM 3674 N N . SER B 1 91 ? -18.078 24.969 9.125 1 56.62 91 SER B N 1
ATOM 3675 C CA . SER B 1 91 ? -17 24.969 8.148 1 56.62 91 SER B CA 1
ATOM 3676 C C . SER B 1 91 ? -17.219 23.891 7.078 1 56.62 91 SER B C 1
ATOM 3678 O O . SER B 1 91 ? -16.578 23.922 6.023 1 56.62 91 SER B O 1
ATOM 3680 N N . LEU B 1 92 ? -17.969 22.891 7.457 1 58.09 92 LEU B N 1
ATOM 3681 C CA . LEU B 1 92 ? -18.266 21.859 6.469 1 58.09 92 LEU B CA 1
ATOM 3682 C C . LEU B 1 92 ? -19.078 22.453 5.316 1 58.09 92 LEU B C 1
ATOM 3684 O O . LEU B 1 92 ? -19.234 21.812 4.27 1 58.09 92 LEU B O 1
ATOM 3688 N N . GLY B 1 93 ? -19.406 23.562 5.285 1 52.22 93 GLY B N 1
ATOM 3689 C CA . GLY B 1 93 ? -20.172 24.156 4.203 1 52.22 93 GLY B CA 1
ATOM 3690 C C . GLY B 1 93 ? -21.547 23.516 4.02 1 52.22 93 GLY B C 1
ATOM 3691 O O . GLY B 1 93 ? -21.75 22.359 4.379 1 52.22 93 GLY B O 1
ATOM 3692 N N . ASP B 1 94 ? -22.562 24.219 4.074 1 60.72 94 ASP B N 1
ATOM 3693 C CA . ASP B 1 94 ? -23.922 23.891 3.629 1 60.72 94 ASP B CA 1
ATOM 3694 C C . ASP B 1 94 ? -24.75 23.281 4.762 1 60.72 94 ASP B C 1
ATOM 3696 O O . ASP B 1 94 ? -25.734 22.594 4.516 1 60.72 94 ASP B O 1
ATOM 3700 N N . VAL B 1 95 ? -24 23.234 5.898 1 71.06 95 VAL B N 1
ATOM 3701 C CA . VAL B 1 95 ? -24.844 22.797 7.012 1 71.06 95 VAL B CA 1
ATOM 3702 C C . VAL B 1 95 ? -25.562 24 7.609 1 71.06 95 VAL B C 1
ATOM 3704 O O . VAL B 1 95 ? -24.938 25 7.973 1 71.06 95 VAL B O 1
ATOM 3707 N N . GLU B 1 96 ? -26.844 23.906 7.559 1 76 96 GLU B N 1
ATOM 3708 C CA . GLU B 1 96 ? -27.672 24.969 8.141 1 76 96 GLU B CA 1
ATOM 3709 C C . GLU B 1 96 ? -27.703 24.875 9.664 1 76 96 GLU B C 1
ATOM 3711 O O . GLU B 1 96 ? -27.797 23.781 10.219 1 76 96 GLU B O 1
ATOM 3716 N N . VAL B 1 97 ? -27.406 26.047 10.25 1 81.56 97 VAL B N 1
ATOM 3717 C CA . VAL B 1 97 ? -27.516 26.094 11.703 1 81.56 97 VAL B CA 1
ATOM 3718 C C . VAL B 1 97 ? -28.812 26.812 12.102 1 81.56 97 VAL B C 1
ATOM 3720 O O . VAL B 1 97 ? -29.062 27.938 11.656 1 81.56 97 VAL B O 1
ATOM 3723 N N . LEU B 1 98 ? -29.594 26.125 12.938 1 83.75 98 LEU B N 1
ATOM 3724 C CA . LEU B 1 98 ? -30.859 26.672 13.383 1 83.75 98 LEU B CA 1
ATOM 3725 C C . LEU B 1 98 ? -30.812 27.031 14.867 1 83.75 98 LEU B C 1
ATOM 3727 O O . LEU B 1 98 ? -30.078 26.406 15.641 1 83.75 98 LEU B O 1
ATOM 3731 N N . ALA B 1 99 ? -31.547 28.125 15.203 1 84.81 99 ALA B N 1
ATOM 3732 C CA . ALA B 1 99 ? -31.703 28.453 16.625 1 84.81 99 ALA B CA 1
ATOM 3733 C C . ALA B 1 99 ? -32.562 27.406 17.328 1 84.81 99 ALA B C 1
ATOM 3735 O O . ALA B 1 99 ? -33.406 26.766 16.703 1 84.81 99 ALA B O 1
ATOM 3736 N N . PRO B 1 100 ? -32.312 27.297 18.594 1 88.62 100 PRO B N 1
ATOM 3737 C CA . PRO B 1 100 ? -33.094 26.297 19.344 1 88.62 100 PRO B CA 1
ATOM 3738 C C . PRO B 1 100 ? -34.5 26.797 19.719 1 88.62 100 PRO B C 1
ATOM 3740 O O . PRO B 1 100 ? -34.875 26.75 20.891 1 88.62 100 PRO B O 1
ATOM 3743 N N . GLN B 1 101 ? -35.156 27.234 18.703 1 90.81 101 GLN B N 1
ATOM 3744 C CA . GLN B 1 101 ? -36.531 27.688 18.828 1 90.81 101 GLN B CA 1
ATOM 3745 C C . GLN B 1 101 ? -37.5 26.812 18.031 1 90.81 101 GLN B C 1
ATOM 3747 O O . GLN B 1 101 ? -37.344 26.703 16.812 1 90.81 101 GLN B O 1
ATOM 3752 N N . ALA B 1 102 ? -38.406 26.328 18.734 1 92.56 102 ALA B N 1
ATOM 3753 C CA . ALA B 1 102 ? -39.312 25.328 18.141 1 92.56 102 ALA B CA 1
ATOM 3754 C C . ALA B 1 102 ? -40 25.891 16.906 1 92.56 102 ALA B C 1
ATOM 3756 O O . ALA B 1 102 ? -40.156 25.203 15.898 1 92.56 102 ALA B O 1
ATOM 3757 N N . HIS B 1 103 ? -40.438 27.125 17.016 1 90.56 103 HIS B N 1
ATOM 3758 C CA . HIS B 1 103 ? -41.156 27.703 15.898 1 90.56 103 HIS B CA 1
ATOM 3759 C C . HIS B 1 103 ? -40.281 27.859 14.672 1 90.56 103 HIS B C 1
ATOM 3761 O O . HIS B 1 103 ? -40.719 27.656 13.539 1 90.56 103 HIS B O 1
ATOM 3767 N N . GLU B 1 104 ? -39.062 28.188 14.867 1 89.25 104 GLU B N 1
ATOM 3768 C CA . GLU B 1 104 ? -38.156 28.344 13.758 1 89.25 104 GLU B CA 1
ATOM 3769 C C . GLU B 1 104 ? -37.812 27 13.117 1 89.25 104 GLU B C 1
ATOM 3771 O O . GLU B 1 104 ? -37.719 26.891 11.891 1 89.25 104 GLU B O 1
ATOM 3776 N N . ILE B 1 105 ? -37.656 26.031 13.922 1 92.31 105 ILE B N 1
ATOM 3777 C CA . ILE B 1 105 ? -37.375 24.688 13.438 1 92.31 105 ILE B CA 1
ATOM 3778 C C . ILE B 1 105 ? -38.562 24.156 12.641 1 92.31 105 ILE B C 1
ATOM 3780 O O . ILE B 1 105 ? -38.375 23.594 11.547 1 92.31 105 ILE B O 1
ATOM 3784 N N . ALA B 1 106 ? -39.75 24.312 13.125 1 91.69 106 ALA B N 1
ATOM 3785 C CA . ALA B 1 106 ? -40.938 23.891 12.43 1 91.69 106 ALA B CA 1
ATOM 3786 C C . ALA B 1 106 ? -41.094 24.594 11.086 1 91.69 106 ALA B C 1
ATOM 3788 O O . ALA B 1 106 ? -41.469 23.969 10.094 1 91.69 106 ALA B O 1
ATOM 3789 N N . GLU B 1 107 ? -40.75 25.844 11.086 1 88.5 107 GLU B N 1
ATOM 3790 C CA . GLU B 1 107 ? -40.812 26.594 9.836 1 88.5 107 GLU B CA 1
ATOM 3791 C C . GLU B 1 107 ? -39.812 26.047 8.805 1 88.5 107 GLU B C 1
ATOM 3793 O O . GLU B 1 107 ? -40.156 25.953 7.621 1 88.5 107 GLU B O 1
ATOM 3798 N N . ARG B 1 108 ? -38.688 25.703 9.32 1 87.88 108 ARG B N 1
ATOM 3799 C CA . ARG B 1 108 ? -37.688 25.141 8.422 1 87.88 108 ARG B CA 1
ATOM 3800 C C . ARG B 1 108 ? -38.125 23.797 7.859 1 87.88 108 ARG B C 1
ATOM 3802 O O . ARG B 1 108 ? -37.875 23.484 6.695 1 87.88 108 ARG B O 1
ATOM 3809 N N . ILE B 1 109 ? -38.719 23.016 8.617 1 88.56 109 ILE B N 1
ATOM 3810 C CA . ILE B 1 109 ? -39.219 21.719 8.195 1 88.56 109 ILE B CA 1
ATOM 3811 C C . ILE B 1 109 ? -40.281 21.922 7.098 1 88.56 109 ILE B C 1
ATOM 3813 O O . ILE B 1 109 ? -40.281 21.219 6.086 1 88.56 109 ILE B O 1
ATOM 3817 N N . ARG B 1 110 ? -41.062 22.922 7.238 1 83.94 110 ARG B N 1
ATOM 3818 C CA . ARG B 1 110 ? -42.125 23.234 6.27 1 83.94 110 ARG B CA 1
ATOM 3819 C C . ARG B 1 110 ? -41.531 23.672 4.934 1 83.94 110 ARG B C 1
ATOM 3821 O O . ARG B 1 110 ? -42.031 23.312 3.873 1 83.94 110 ARG B O 1
ATOM 3828 N N . SER B 1 111 ? -40.406 24.391 5.137 1 75.62 111 SER B N 1
ATOM 3829 C CA . SER B 1 111 ? -39.781 24.953 3.939 1 75.62 111 SER B CA 1
ATOM 3830 C C . SER B 1 111 ? -38.906 23.922 3.252 1 75.62 111 SER B C 1
ATOM 3832 O O . SER B 1 111 ? -38.375 24.172 2.156 1 75.62 111 SER B O 1
ATOM 3834 N N . ALA B 1 112 ? -38.375 22.938 3.928 1 63.62 112 ALA B N 1
ATOM 3835 C CA . ALA B 1 112 ? -37.469 21.938 3.402 1 63.62 112 ALA B CA 1
ATOM 3836 C C . ALA B 1 112 ? -37.969 21.375 2.078 1 63.62 112 ALA B C 1
ATOM 3838 O O . ALA B 1 112 ? -37.25 20.625 1.4 1 63.62 112 ALA B O 1
ATOM 3839 N N . LYS B 1 113 ? -39.219 21.625 1.698 1 50.97 113 LYS B N 1
ATOM 3840 C CA . LYS B 1 113 ? -39.688 21.203 0.385 1 50.97 113 LYS B CA 1
ATOM 3841 C C . LYS B 1 113 ? -38.656 21.484 -0.695 1 50.97 113 LYS B C 1
ATOM 3843 O O . LYS B 1 113 ? -38.562 20.766 -1.686 1 50.97 113 LYS B O 1
ATOM 3848 N N . LEU B 1 114 ? -37.969 22.672 -0.729 1 40.72 114 LEU B N 1
ATOM 3849 C CA . LEU B 1 114 ? -37.25 23.188 -1.887 1 40.72 114 LEU B CA 1
ATOM 3850 C C . LEU B 1 114 ? -35.75 22.891 -1.78 1 40.72 114 LEU B C 1
ATOM 3852 O O . LEU B 1 114 ? -34.938 23.422 -2.543 1 40.72 114 LEU B O 1
ATOM 3856 N N . VAL B 1 115 ? -35.312 22.5 -0.726 1 40.41 115 VAL B N 1
ATOM 3857 C CA . VAL B 1 115 ? -33.844 22.562 -0.648 1 40.41 115 VAL B CA 1
ATOM 3858 C C . VAL B 1 115 ? -33.219 21.5 -1.559 1 40.41 115 VAL B C 1
ATOM 3860 O O . VAL B 1 115 ? -33.562 20.312 -1.437 1 40.41 115 VAL B O 1
ATOM 3863 N N . GLU B 1 116 ? -32.688 21.906 -2.66 1 39.91 116 GLU B N 1
ATOM 3864 C CA . GLU B 1 116 ? -31.891 21.281 -3.707 1 39.91 116 GLU B CA 1
ATOM 3865 C C . GLU B 1 116 ? -30.875 20.312 -3.113 1 39.91 116 GLU B C 1
ATOM 3867 O O . GLU B 1 116 ? -30.547 20.391 -1.925 1 39.91 116 GLU B O 1
ATOM 3872 N N . SER B 1 117 ? -30.328 19.5 -4.016 1 39.91 117 SER B N 1
ATOM 3873 C CA . SER B 1 117 ? -29.312 18.453 -3.982 1 39.91 117 SER B CA 1
ATOM 3874 C C . SER B 1 117 ? -28.109 18.875 -3.131 1 39.91 117 SER B C 1
ATOM 3876 O O . SER B 1 117 ? -27.766 20.047 -3.084 1 39.91 117 SER B O 1
ATOM 3878 N N . PRO B 1 118 ? -27.797 18.078 -2.148 1 41.09 118 PRO B N 1
ATOM 3879 C CA . PRO B 1 118 ? -26.562 18.344 -1.384 1 41.09 118 PRO B CA 1
ATOM 3880 C C . PRO B 1 118 ? -25.469 19 -2.223 1 41.09 118 PRO B C 1
ATOM 3882 O O . PRO B 1 118 ? -25.188 18.547 -3.328 1 41.09 118 PRO B O 1
ATOM 3885 N N . ARG B 1 119 ? -25.359 20.234 -2.252 1 36.41 119 ARG B N 1
ATOM 3886 C CA . ARG B 1 119 ? -24.234 20.859 -2.945 1 36.41 119 ARG B CA 1
ATOM 3887 C C . ARG B 1 119 ? -22.922 20.188 -2.572 1 36.41 119 ARG B C 1
ATOM 3889 O O . ARG B 1 119 ? -22.703 19.828 -1.413 1 36.41 119 ARG B O 1
ATOM 3896 N N . SER B 1 120 ? -22.328 19.609 -3.562 1 36.78 120 SER B N 1
ATOM 3897 C CA . SER B 1 120 ? -20.969 19.047 -3.477 1 36.78 120 SER B CA 1
ATOM 3898 C C . SER B 1 120 ? -20.047 19.953 -2.664 1 36.78 120 SER B C 1
ATOM 3900 O O . SER B 1 120 ? -20.234 21.172 -2.639 1 36.78 120 SER B O 1
ATOM 3902 N N . PHE B 1 121 ? -19.516 19.547 -1.611 1 37.16 121 PHE B N 1
ATOM 3903 C CA . PHE B 1 121 ? -18.438 20.188 -0.859 1 37.16 121 PHE B CA 1
ATOM 3904 C C . PHE B 1 121 ? -17.578 21.031 -1.777 1 37.16 121 PHE B C 1
ATOM 3906 O O . PHE B 1 121 ? -16.844 20.5 -2.611 1 37.16 121 PHE B O 1
ATOM 3913 N N . ASP B 1 122 ? -18.016 22.156 -2.281 1 35.56 122 ASP B N 1
ATOM 3914 C CA . ASP B 1 122 ? -17.156 22.984 -3.109 1 35.56 122 ASP B CA 1
ATOM 3915 C C . ASP B 1 122 ? -15.852 23.312 -2.385 1 35.56 122 ASP B C 1
ATOM 3917 O O . ASP B 1 122 ? -15.859 23.688 -1.207 1 35.56 122 ASP B O 1
ATOM 3921 N N . GLY B 1 123 ? -14.703 22.828 -2.734 1 39.84 123 GLY B N 1
ATOM 3922 C CA . GLY B 1 123 ? -13.32 23.219 -2.521 1 39.84 123 GLY B CA 1
ATOM 3923 C C . GLY B 1 123 ? -13.172 24.688 -2.154 1 39.84 123 GLY B C 1
ATOM 3924 O O . GLY B 1 123 ? -12.07 25.141 -1.823 1 39.84 123 GLY B O 1
ATOM 3925 N N . ASP B 1 124 ? -14.156 25.484 -2.408 1 40.84 124 ASP B N 1
ATOM 3926 C CA . ASP B 1 124 ? -13.984 26.938 -2.359 1 40.84 124 ASP B CA 1
ATOM 3927 C C . ASP B 1 124 ? -13.969 27.438 -0.918 1 40.84 124 ASP B C 1
ATOM 3929 O O . ASP B 1 124 ? -13.281 28.406 -0.6 1 40.84 124 ASP B O 1
ATOM 3933 N N . TYR B 1 125 ? -14.789 26.906 -0.063 1 41.25 125 TYR B N 1
ATOM 3934 C CA . TYR B 1 125 ? -14.844 27.438 1.29 1 41.25 125 TYR B CA 1
ATOM 3935 C C . TYR B 1 125 ? -13.523 27.234 2.016 1 41.25 125 TYR B C 1
ATOM 3937 O O . TYR B 1 125 ? -13.07 28.094 2.764 1 41.25 125 TYR B O 1
ATOM 3945 N N . LEU B 1 126 ? -12.93 26.062 1.841 1 46 126 LEU B N 1
ATOM 3946 C CA . LEU B 1 126 ? -11.648 25.812 2.484 1 46 126 LEU B CA 1
ATOM 3947 C C . LEU B 1 126 ? -10.586 26.781 1.973 1 46 126 LEU B C 1
ATOM 3949 O O . LEU B 1 126 ? -9.664 27.141 2.709 1 46 126 LEU B O 1
ATOM 3953 N N . ALA B 1 127 ? -10.742 27.141 0.697 1 46.88 127 ALA B N 1
ATOM 3954 C CA . ALA B 1 127 ? -9.852 28.125 0.089 1 46.88 127 ALA B CA 1
ATOM 3955 C C . ALA B 1 127 ? -9.969 29.484 0.787 1 46.88 127 ALA B C 1
ATOM 3957 O O . ALA B 1 127 ? -8.984 30.219 0.918 1 46.88 127 ALA B O 1
ATOM 3958 N N . GLU B 1 128 ? -11.125 29.781 1.276 1 48.38 128 GLU B N 1
ATOM 3959 C CA . GLU B 1 128 ? -11.344 31.062 1.917 1 48.38 128 GLU B CA 1
ATOM 3960 C C . GLU B 1 128 ? -10.648 31.125 3.277 1 48.38 128 GLU B C 1
ATOM 3962 O O . GLU B 1 128 ? -10.289 32.219 3.744 1 48.38 128 GLU B O 1
ATOM 3967 N N . GLN B 1 129 ? -10.445 29.969 3.826 1 52.28 129 GLN B N 1
ATOM 3968 C CA . GLN B 1 129 ? -9.859 30.031 5.16 1 52.28 129 GLN B CA 1
ATOM 3969 C C . GLN B 1 129 ? -8.344 30.203 5.094 1 52.28 129 GLN B C 1
ATOM 3971 O O . GLN B 1 129 ? -7.707 30.547 6.09 1 52.28 129 GLN B O 1
ATOM 3976 N N . LYS B 1 130 ? -7.84 29.922 3.93 1 56.34 130 LYS B N 1
ATOM 3977 C CA . LYS B 1 130 ? -6.406 30.172 3.795 1 56.34 130 LYS B CA 1
ATOM 3978 C C . LYS B 1 130 ? -6.117 31.672 3.715 1 56.34 130 LYS B C 1
ATOM 3980 O O . LYS B 1 130 ? -6.562 32.344 2.785 1 56.34 130 LYS B O 1
ATOM 3985 N N . ARG B 1 131 ? -5.605 32.156 4.855 1 59 131 ARG B N 1
ATOM 3986 C CA . ARG B 1 131 ? -5.215 33.562 4.902 1 59 131 ARG B CA 1
ATOM 3987 C C . ARG B 1 131 ? -4.109 33.844 3.891 1 59 131 ARG B C 1
ATOM 3989 O O . ARG B 1 131 ? -3.352 32.938 3.516 1 59 131 ARG B O 1
ATOM 3996 N N . ALA B 1 132 ? -4.152 34.969 3.207 1 55.72 132 ALA B N 1
ATOM 3997 C CA . ALA B 1 132 ? -3.139 35.438 2.271 1 55.72 132 ALA B CA 1
ATOM 3998 C C . ALA B 1 132 ? -1.732 35.219 2.814 1 55.72 132 ALA B C 1
ATOM 4000 O O . ALA B 1 132 ? -0.791 35 2.047 1 55.72 132 ALA B O 1
ATOM 4001 N N . THR B 1 133 ? -1.669 35.031 4.188 1 67.12 133 THR B N 1
ATOM 4002 C CA . THR B 1 133 ? -0.36 34.938 4.824 1 67.12 133 THR B CA 1
ATOM 4003 C C . THR B 1 133 ? -0.05 33.5 5.18 1 67.12 133 THR B C 1
ATOM 4005 O O . THR B 1 133 ? 0.989 33.188 5.777 1 67.12 133 THR B O 1
ATOM 4008 N N . ALA B 1 134 ? -0.787 32.594 4.641 1 74.62 134 ALA B N 1
ATOM 4009 C CA . ALA B 1 134 ? -0.587 31.219 5.043 1 74.62 134 ALA B CA 1
ATOM 4010 C C . ALA B 1 134 ? 0.613 30.594 4.324 1 74.62 134 ALA B C 1
ATOM 4012 O O . ALA B 1 134 ? 0.948 31 3.209 1 74.62 134 ALA B O 1
ATOM 4013 N N . GLY B 1 135 ? 1.323 29.812 5.086 1 92.88 135 GLY B N 1
ATOM 4014 C CA . GLY B 1 135 ? 2.416 29.062 4.488 1 92.88 135 GLY B CA 1
ATOM 4015 C C . GLY B 1 135 ? 1.956 28.094 3.408 1 92.88 135 GLY B C 1
ATOM 4016 O O . GLY B 1 135 ? 0.762 28 3.115 1 92.88 135 GLY B O 1
ATOM 4017 N N . LYS B 1 136 ? 2.861 27.562 2.754 1 94.94 136 LYS B N 1
ATOM 4018 C CA . LYS B 1 136 ? 2.594 26.641 1.652 1 94.94 136 LYS B CA 1
ATOM 4019 C C . LYS B 1 136 ? 2.639 25.188 2.125 1 94.94 136 LYS B C 1
ATOM 4021 O O . LYS B 1 136 ? 3.361 24.859 3.066 1 94.94 136 LYS B O 1
ATOM 4026 N N . LEU B 1 137 ? 1.82 24.391 1.475 1 96.62 137 LEU B N 1
ATOM 4027 C CA . LEU B 1 137 ? 1.815 22.953 1.704 1 96.62 137 LEU B CA 1
ATOM 4028 C C . LEU B 1 137 ? 2.645 22.234 0.646 1 96.62 137 LEU B C 1
ATOM 4030 O O . LEU B 1 137 ? 2.305 22.25 -0.539 1 96.62 137 LEU B O 1
ATOM 4034 N N . VAL B 1 138 ? 3.752 21.641 1.061 1 97.44 138 VAL B N 1
ATOM 4035 C CA . VAL B 1 138 ? 4.652 20.891 0.189 1 97.44 138 VAL B CA 1
ATOM 4036 C C . VAL B 1 138 ? 4.461 19.391 0.412 1 97.44 138 VAL B C 1
ATOM 4038 O O . VAL B 1 138 ? 4.746 18.875 1.497 1 97.44 138 VAL B O 1
ATOM 4041 N N . ALA B 1 139 ? 4.016 18.703 -0.589 1 97.69 139 ALA B N 1
ATOM 4042 C CA . ALA B 1 139 ? 3.73 17.266 -0.462 1 97.69 139 ALA B CA 1
ATOM 4043 C C . ALA B 1 139 ? 4.855 16.422 -1.058 1 97.69 139 ALA B C 1
ATOM 4045 O O . ALA B 1 139 ? 5.32 16.703 -2.168 1 97.69 139 ALA B O 1
ATOM 4046 N N . PHE B 1 140 ? 5.379 15.5 -0.292 1 98 140 PHE B N 1
ATOM 4047 C CA . PHE B 1 140 ? 6.27 14.445 -0.755 1 98 140 PHE B CA 1
ATOM 4048 C C . PHE B 1 140 ? 5.492 13.164 -1.029 1 98 140 PHE B C 1
ATOM 4050 O O . PHE B 1 140 ? 5 12.516 -0.101 1 98 140 PHE B O 1
ATOM 4057 N N . TRP B 1 141 ? 5.371 12.836 -2.248 1 96.75 141 TRP B N 1
ATOM 4058 C CA . TRP B 1 141 ? 4.52 11.742 -2.699 1 96.75 141 TRP B CA 1
ATOM 4059 C C . TRP B 1 141 ? 5.191 10.961 -3.824 1 96.75 141 TRP B C 1
ATOM 4061 O O . TRP B 1 141 ? 6.336 11.242 -4.188 1 96.75 141 TRP B O 1
ATOM 4071 N N . GLY B 1 142 ? 4.578 9.984 -4.363 1 95.31 142 GLY B N 1
ATOM 4072 C CA . GLY B 1 142 ? 5.102 9.195 -5.465 1 95.31 142 GLY B CA 1
ATOM 4073 C C . GLY B 1 142 ? 4.395 7.863 -5.629 1 95.31 142 GLY B C 1
ATOM 4074 O O . GLY B 1 142 ? 3.371 7.613 -4.992 1 95.31 142 GLY B O 1
ATOM 4075 N N . PRO B 1 143 ? 4.945 7.137 -6.543 1 93 143 PRO B N 1
ATOM 4076 C CA . PRO B 1 143 ? 4.344 5.82 -6.766 1 93 143 PRO B CA 1
ATOM 4077 C C . PRO B 1 143 ? 4.547 4.871 -5.586 1 93 143 PRO B C 1
ATOM 4079 O O . PRO B 1 143 ? 5.418 5.105 -4.742 1 93 143 PRO B O 1
ATOM 4082 N N . GLU B 1 144 ? 3.756 3.838 -5.551 1 88.12 144 GLU B N 1
ATOM 4083 C CA . GLU B 1 144 ? 3.943 2.77 -4.574 1 88.12 144 GLU B CA 1
ATOM 4084 C C . GLU B 1 144 ? 5.289 2.074 -4.766 1 88.12 144 GLU B C 1
ATOM 4086 O O . GLU B 1 144 ? 5.762 1.93 -5.895 1 88.12 144 GLU B O 1
ATOM 4091 N N . GLY B 1 145 ? 5.824 1.63 -3.652 1 81.25 145 GLY B N 1
ATOM 4092 C CA . GLY B 1 145 ? 7.035 0.83 -3.725 1 81.25 145 GLY B CA 1
ATOM 4093 C C . GLY B 1 145 ? 8.297 1.666 -3.805 1 81.25 145 GLY B C 1
ATOM 4094 O O . GLY B 1 145 ? 9.406 1.127 -3.803 1 81.25 145 GLY B O 1
ATOM 4095 N N . SER B 1 146 ? 8.125 2.953 -3.92 1 75.38 146 SER B N 1
ATOM 4096 C CA . SER B 1 146 ? 9.297 3.818 -3.92 1 75.38 146 SER B CA 1
ATOM 4097 C C . SER B 1 146 ? 9.898 3.939 -2.521 1 75.38 146 SER B C 1
ATOM 4099 O O . SER B 1 146 ? 9.172 3.873 -1.525 1 75.38 146 SER B O 1
ATOM 4101 N N . HIS B 1 147 ? 11.219 4.039 -2.516 1 83.94 147 HIS B N 1
ATOM 4102 C CA . HIS B 1 147 ? 11.898 4.152 -1.23 1 83.94 147 HIS B CA 1
ATOM 4103 C C . HIS B 1 147 ? 12.672 5.461 -1.13 1 83.94 147 HIS B C 1
ATOM 4105 O O . HIS B 1 147 ? 12.969 6.09 -2.148 1 83.94 147 HIS B O 1
ATOM 4111 N N . GLY B 1 148 ? 12.844 5.906 0.042 1 92.19 148 GLY B N 1
ATOM 4112 C CA . GLY B 1 148 ? 13.68 7.066 0.294 1 92.19 148 GLY B CA 1
ATOM 4113 C C . GLY B 1 148 ? 12.891 8.32 0.625 1 92.19 148 GLY B C 1
ATOM 4114 O O . GLY B 1 148 ? 13.461 9.336 1.008 1 92.19 148 GLY B O 1
ATOM 4115 N N . ARG B 1 149 ? 11.641 8.258 0.525 1 95.5 149 ARG B N 1
ATOM 4116 C CA . ARG B 1 149 ? 10.805 9.438 0.716 1 95.5 149 ARG B CA 1
ATOM 4117 C C . ARG B 1 149 ? 10.969 10 2.121 1 95.5 149 ARG B C 1
ATOM 4119 O O . ARG B 1 149 ? 11.195 11.203 2.289 1 95.5 149 ARG B O 1
ATOM 4126 N N . SER B 1 150 ? 10.938 9.18 3.125 1 95.56 150 SER B N 1
ATOM 4127 C CA . SER B 1 150 ? 11.031 9.648 4.504 1 95.56 150 SER B CA 1
ATOM 4128 C C . SER B 1 150 ? 12.398 10.25 4.793 1 95.56 150 SER B C 1
ATOM 4130 O O . SER B 1 150 ? 12.508 11.242 5.523 1 95.56 150 SER B O 1
ATOM 4132 N N . SER B 1 151 ? 13.43 9.648 4.215 1 96.81 151 SER B N 1
ATOM 4133 C CA . SER B 1 151 ? 14.766 10.227 4.348 1 96.81 151 SER B CA 1
ATOM 4134 C C . SER B 1 151 ? 14.836 11.609 3.709 1 96.81 151 SER B C 1
ATOM 4136 O O . SER B 1 151 ? 15.43 12.531 4.273 1 96.81 151 SER B O 1
ATOM 4138 N N . LEU B 1 152 ? 14.234 11.695 2.539 1 98 152 LEU B N 1
ATOM 4139 C CA . LEU B 1 152 ? 14.211 12.969 1.826 1 98 152 LEU B CA 1
ATOM 4140 C C . LEU B 1 152 ? 13.469 14.023 2.631 1 98 152 LEU B C 1
ATOM 4142 O O . LEU B 1 152 ? 13.914 15.172 2.727 1 98 152 LEU B O 1
ATOM 4146 N N . VAL B 1 153 ? 12.344 13.648 3.197 1 98.44 153 VAL B N 1
ATOM 4147 C CA . VAL B 1 153 ? 11.547 14.57 4 1 98.44 153 VAL B CA 1
ATOM 4148 C C . VAL B 1 153 ? 12.367 15.078 5.18 1 98.44 153 VAL B C 1
ATOM 4150 O O . VAL B 1 153 ? 12.438 16.281 5.43 1 98.44 153 VAL B O 1
ATOM 4153 N N . ARG B 1 154 ? 13.023 14.156 5.887 1 98.25 154 ARG B N 1
ATOM 4154 C CA . ARG B 1 154 ? 13.852 14.547 7.02 1 98.25 154 ARG B CA 1
ATOM 4155 C C . ARG B 1 154 ? 14.945 15.516 6.594 1 98.25 154 ARG B C 1
ATOM 4157 O O . ARG B 1 154 ? 15.094 16.594 7.176 1 98.25 154 ARG B O 1
ATOM 4164 N N . ASP B 1 155 ? 15.625 15.141 5.594 1 98.69 155 ASP B N 1
ATOM 4165 C CA . ASP B 1 155 ? 16.812 15.891 5.211 1 98.69 155 ASP B CA 1
ATOM 4166 C C . ASP B 1 155 ? 16.453 17.234 4.602 1 98.69 155 ASP B C 1
ATOM 4168 O O . ASP B 1 155 ? 17.094 18.25 4.895 1 98.69 155 ASP B O 1
ATOM 4172 N N . CYS B 1 156 ? 15.43 17.297 3.766 1 98.69 156 CYS B N 1
ATOM 4173 C CA . CYS B 1 156 ? 14.977 18.562 3.205 1 98.69 156 CYS B CA 1
ATOM 4174 C C . CYS B 1 156 ? 14.438 19.484 4.297 1 98.69 156 CYS B C 1
ATOM 4176 O O . CYS B 1 156 ? 14.68 20.688 4.27 1 98.69 156 CYS B O 1
ATOM 4178 N N . SER B 1 157 ? 13.727 18.891 5.227 1 98.44 157 SER B N 1
ATOM 4179 C CA . SER B 1 157 ? 13.094 19.703 6.262 1 98.44 157 SER B CA 1
ATOM 4180 C C . SER B 1 157 ? 14.133 20.406 7.125 1 98.44 157 SER B C 1
ATOM 4182 O O . SER B 1 157 ? 13.938 21.562 7.531 1 98.44 157 SER B O 1
ATOM 4184 N N . VAL B 1 158 ? 15.188 19.734 7.418 1 97.88 158 VAL B N 1
ATOM 4185 C CA . VAL B 1 158 ? 16.25 20.312 8.227 1 97.88 158 VAL B CA 1
ATOM 4186 C C . VAL B 1 158 ? 16.875 21.5 7.484 1 97.88 158 VAL B C 1
ATOM 4188 O O . VAL B 1 158 ? 17.172 22.531 8.086 1 97.88 158 VAL B O 1
ATOM 4191 N N . VAL B 1 159 ? 17.062 21.375 6.199 1 97.88 159 VAL B N 1
ATOM 4192 C CA . VAL B 1 159 ? 17.609 22.438 5.383 1 97.88 159 VAL B CA 1
ATOM 4193 C C . VAL B 1 159 ? 16.609 23.594 5.289 1 97.88 159 VAL B C 1
ATOM 4195 O O . VAL B 1 159 ? 16.953 24.75 5.52 1 97.88 159 VAL B O 1
ATOM 4198 N N . LEU B 1 160 ? 15.367 23.297 5.047 1 97.5 160 LEU B N 1
ATOM 4199 C CA . LEU B 1 160 ? 14.328 24.297 4.848 1 97.5 160 LEU B CA 1
ATOM 4200 C C . LEU B 1 160 ? 14.031 25.031 6.148 1 97.5 160 LEU B C 1
ATOM 4202 O O . LEU B 1 160 ? 13.711 26.219 6.133 1 97.5 160 LEU B O 1
ATOM 4206 N N . ALA B 1 161 ? 14.078 24.312 7.246 1 95.69 161 ALA B N 1
ATOM 4207 C CA . ALA B 1 161 ? 13.781 24.891 8.555 1 95.69 161 ALA B CA 1
ATOM 4208 C C . ALA B 1 161 ? 14.797 25.969 8.922 1 95.69 161 ALA B C 1
ATOM 4210 O O . ALA B 1 161 ? 14.555 26.781 9.812 1 95.69 161 ALA B O 1
ATOM 4211 N N . GLY B 1 162 ? 15.938 25.922 8.336 1 91.75 162 GLY B N 1
ATOM 4212 C CA . GLY B 1 162 ? 16.938 26.953 8.547 1 91.75 162 GLY B CA 1
ATOM 4213 C C . GLY B 1 162 ? 16.516 28.312 8 1 91.75 162 GLY B C 1
ATOM 4214 O O . GLY B 1 162 ? 17.062 29.344 8.391 1 91.75 162 GLY B O 1
ATOM 4215 N N . HIS B 1 163 ? 15.523 28.344 7.172 1 88 163 HIS B N 1
ATOM 4216 C CA . HIS B 1 163 ? 15.133 29.578 6.492 1 88 163 HIS B CA 1
ATOM 4217 C C . HIS B 1 163 ? 13.773 30.078 6.984 1 88 163 HIS B C 1
ATOM 4219 O O . HIS B 1 163 ? 13.477 31.266 6.898 1 88 163 HIS B O 1
ATOM 4225 N N . SER B 1 164 ? 12.93 29.203 7.395 1 86.06 164 SER B N 1
ATOM 4226 C CA . SER B 1 164 ? 11.578 29.562 7.812 1 86.06 164 SER B CA 1
ATOM 4227 C C . SER B 1 164 ? 11 28.531 8.773 1 86.06 164 SER B C 1
ATOM 4229 O O . SER B 1 164 ? 11.523 27.422 8.891 1 86.06 164 SER B O 1
ATOM 4231 N N . GLN B 1 165 ? 10.047 28.938 9.461 1 88.62 165 GLN B N 1
ATOM 4232 C CA . GLN B 1 165 ? 9.312 27.984 10.289 1 88.62 165 GLN B CA 1
ATOM 4233 C C . GLN B 1 165 ? 8.766 26.844 9.445 1 88.62 165 GLN B C 1
ATOM 4235 O O . GLN B 1 165 ? 8.266 27.062 8.344 1 88.62 165 GLN B O 1
ATOM 4240 N N . LEU B 1 166 ? 8.961 25.688 9.953 1 96.31 166 LEU B N 1
ATOM 4241 C CA . LEU B 1 166 ? 8.57 24.547 9.148 1 96.31 166 LEU B CA 1
ATOM 4242 C C . LEU B 1 166 ? 7.926 23.469 10.016 1 96.31 166 LEU B C 1
ATOM 4244 O O . LEU B 1 166 ? 8.492 23.062 11.031 1 96.31 166 LEU B O 1
ATOM 4248 N N . LEU B 1 167 ? 6.715 23.078 9.672 1 97.81 167 LEU B N 1
ATOM 4249 C CA . LEU B 1 167 ? 6.059 21.922 10.266 1 97.81 167 LEU B CA 1
ATOM 4250 C C . LEU B 1 167 ? 6.133 20.719 9.336 1 97.81 167 LEU B C 1
ATOM 4252 O O . LEU B 1 167 ? 5.84 20.828 8.148 1 97.81 167 LEU B O 1
ATOM 4256 N N . VAL B 1 168 ? 6.633 19.641 9.891 1 98.38 168 VAL B N 1
ATOM 4257 C CA . VAL B 1 168 ? 6.617 18.375 9.18 1 98.38 168 VAL B CA 1
ATOM 4258 C C . VAL B 1 168 ? 5.453 17.516 9.664 1 98.38 168 VAL B C 1
ATOM 4260 O O . VAL B 1 168 ? 5.23 17.391 10.875 1 98.38 168 VAL B O 1
ATOM 4263 N N . VAL B 1 169 ? 4.652 16.984 8.742 1 98.06 169 VAL B N 1
ATOM 4264 C CA . VAL B 1 169 ? 3.527 16.109 9.078 1 98.06 169 VAL B CA 1
ATOM 4265 C C . VAL B 1 169 ? 3.744 14.727 8.477 1 98.06 169 VAL B C 1
ATOM 4267 O O . VAL B 1 169 ? 4.016 14.602 7.277 1 98.06 169 VAL B O 1
ATOM 4270 N N . ASP B 1 170 ? 3.715 13.727 9.312 1 97.25 170 ASP B N 1
ATOM 4271 C CA . ASP B 1 170 ? 3.707 12.352 8.82 1 97.25 170 ASP B CA 1
ATOM 4272 C C . ASP B 1 170 ? 2.301 11.93 8.406 1 97.25 170 ASP B C 1
ATOM 4274 O O . ASP B 1 170 ? 1.523 11.453 9.242 1 97.25 170 ASP B O 1
ATOM 4278 N N . GLY B 1 171 ? 2.021 12.102 7.137 1 96.69 171 GLY B N 1
ATOM 4279 C CA . GLY B 1 171 ? 0.721 11.742 6.594 1 96.69 171 GLY B CA 1
ATOM 4280 C C . GLY B 1 171 ? 0.709 10.383 5.922 1 96.69 171 GLY B C 1
ATOM 4281 O O . GLY B 1 171 ? -0.199 10.078 5.145 1 96.69 171 GLY B O 1
ATOM 4282 N N . ASP B 1 172 ? 1.723 9.586 6.105 1 94.75 172 ASP B N 1
ATOM 4283 C CA . ASP B 1 172 ? 1.764 8.234 5.555 1 94.75 172 ASP B CA 1
ATOM 4284 C C . ASP B 1 172 ? 0.836 7.301 6.324 1 94.75 172 ASP B C 1
ATOM 4286 O O . ASP B 1 172 ? 1.154 6.883 7.438 1 94.75 172 ASP B O 1
ATOM 4290 N N . THR B 1 173 ? -0.219 6.914 5.668 1 92.06 173 THR B N 1
ATOM 4291 C CA . THR B 1 173 ? -1.224 6.094 6.336 1 92.06 173 THR B CA 1
ATOM 4292 C C . THR B 1 173 ? -0.907 4.609 6.168 1 92.06 173 THR B C 1
ATOM 4294 O O . THR B 1 173 ? -1.653 3.752 6.645 1 92.06 173 THR B O 1
ATOM 4297 N N . VAL B 1 174 ? 0.196 4.301 5.5 1 90.25 174 VAL B N 1
ATOM 4298 C CA . VAL B 1 174 ? 0.517 2.908 5.207 1 90.25 174 VAL B CA 1
ATOM 4299 C C . VAL B 1 174 ? 1.689 2.455 6.074 1 90.25 174 VAL B C 1
ATOM 4301 O O . VAL B 1 174 ? 1.599 1.442 6.773 1 90.25 174 VAL B O 1
ATOM 4304 N N . SER B 1 175 ? 2.699 3.225 6.031 1 89.19 175 SER B N 1
ATOM 4305 C CA . SER B 1 175 ? 3.904 2.869 6.773 1 89.19 175 SER B CA 1
ATOM 4306 C C . SER B 1 175 ? 4.578 4.105 7.359 1 89.19 175 SER B C 1
ATOM 4308 O O . SER B 1 175 ? 5.707 4.438 6.992 1 89.19 175 SER B O 1
ATOM 4310 N N . PRO B 1 176 ? 3.924 4.75 8.328 1 91.81 176 PRO B N 1
ATOM 4311 C CA . PRO B 1 176 ? 4.523 5.945 8.922 1 91.81 176 PRO B CA 1
ATOM 4312 C C . PRO B 1 176 ? 5.871 5.668 9.586 1 91.81 176 PRO B C 1
ATOM 4314 O O . PRO B 1 176 ? 6.039 4.637 10.242 1 91.81 176 PRO B O 1
ATOM 4317 N N . SER B 1 177 ? 6.875 6.578 9.375 1 92.81 177 SER B N 1
ATOM 4318 C CA . SER B 1 177 ? 8.203 6.281 9.906 1 92.81 177 SER B CA 1
ATOM 4319 C C . SER B 1 177 ? 8.922 7.551 10.344 1 92.81 177 SER B C 1
ATOM 4321 O O . SER B 1 177 ? 10.047 7.496 10.844 1 92.81 177 SER B O 1
ATOM 4323 N N . LEU B 1 178 ? 8.336 8.727 10.25 1 96.12 178 LEU B N 1
ATOM 4324 C CA . LEU B 1 178 ? 9.055 9.969 10.492 1 96.12 178 LEU B CA 1
ATOM 4325 C C . LEU B 1 178 ? 9.43 10.109 11.961 1 96.12 178 LEU B C 1
ATOM 4327 O O . LEU B 1 178 ? 10.445 10.734 12.289 1 96.12 178 LEU B O 1
ATOM 4331 N N . ALA B 1 179 ? 8.617 9.547 12.883 1 94.5 179 ALA B N 1
ATOM 4332 C CA . ALA B 1 179 ? 9.008 9.578 14.297 1 94.5 179 ALA B CA 1
ATOM 4333 C C . ALA B 1 179 ? 10.398 8.992 14.492 1 94.5 179 ALA B C 1
ATOM 4335 O O . ALA B 1 179 ? 11.227 9.57 15.203 1 94.5 179 ALA B O 1
ATOM 4336 N N . GLN B 1 180 ? 10.672 7.906 13.852 1 93.5 180 GLN B N 1
ATOM 4337 C CA . GLN B 1 180 ? 11.977 7.27 13.953 1 93.5 180 GLN B CA 1
ATOM 4338 C C . GLN B 1 180 ? 13.047 8.102 13.258 1 93.5 180 GLN B C 1
ATOM 4340 O O . GLN B 1 180 ? 14.172 8.227 13.758 1 93.5 180 GLN B O 1
ATOM 4345 N N . PHE B 1 181 ? 12.727 8.664 12.156 1 95.94 181 PHE B N 1
ATOM 4346 C CA . PHE B 1 181 ? 13.688 9.438 11.383 1 95.94 181 PHE B CA 1
ATOM 4347 C C . PHE B 1 181 ? 14.102 10.695 12.141 1 95.94 181 PHE B C 1
ATOM 4349 O O . PHE B 1 181 ? 15.227 11.172 12 1 95.94 181 PHE B O 1
ATOM 4356 N N . PHE B 1 182 ? 13.188 11.211 12.953 1 96.75 182 PHE B N 1
ATOM 4357 C CA . PHE B 1 182 ? 13.492 12.406 13.727 1 96.75 182 PHE B CA 1
ATOM 4358 C C . PHE B 1 182 ? 13.836 12.047 15.172 1 96.75 182 PHE B C 1
ATOM 4360 O O . PHE B 1 182 ? 13.945 12.922 16.031 1 96.75 182 PHE B O 1
ATOM 4367 N N . ASP B 1 183 ? 13.953 10.797 15.398 1 94.81 183 ASP B N 1
ATOM 4368 C CA . ASP B 1 183 ? 14.406 10.266 16.672 1 94.81 183 ASP B CA 1
ATOM 4369 C C . ASP B 1 183 ? 13.5 10.734 17.812 1 94.81 183 ASP B C 1
ATOM 4371 O O . ASP B 1 183 ? 13.977 11.266 18.812 1 94.81 183 ASP B O 1
ATOM 4375 N N . VAL B 1 184 ? 12.227 10.609 17.531 1 93.31 184 VAL B N 1
ATOM 4376 C CA . VAL B 1 184 ? 11.25 10.922 18.562 1 93.31 184 VAL B CA 1
ATOM 4377 C C . VAL B 1 184 ? 10.422 9.68 18.891 1 93.31 184 VAL B C 1
ATOM 4379 O O . VAL B 1 184 ? 10.391 8.727 18.109 1 93.31 184 VAL B O 1
ATOM 4382 N N . ALA B 1 185 ? 9.883 9.625 20.031 1 86.62 185 ALA B N 1
ATOM 4383 C CA . ALA B 1 185 ? 9.008 8.523 20.422 1 86.62 185 ALA B CA 1
ATOM 4384 C C . ALA B 1 185 ? 7.762 8.477 19.547 1 86.62 185 ALA B C 1
ATOM 4386 O O . ALA B 1 185 ? 7.305 9.516 19.047 1 86.62 185 ALA B O 1
ATOM 4387 N N . GLU B 1 186 ? 7.305 7.297 19.375 1 81.62 186 GLU B N 1
ATOM 4388 C CA . GLU B 1 186 ? 6.059 7.156 18.641 1 81.62 186 GLU B CA 1
ATOM 4389 C C . GLU B 1 186 ? 4.91 7.871 19.344 1 81.62 186 GLU B C 1
ATOM 4391 O O . GLU B 1 186 ? 4.801 7.816 20.562 1 81.62 186 GLU B O 1
ATOM 4396 N N . SER B 1 187 ? 4.262 8.664 18.609 1 81.5 187 SER B N 1
ATOM 4397 C CA . SER B 1 187 ? 3.057 9.352 19.062 1 81.5 187 SER B CA 1
ATOM 4398 C C . SER B 1 187 ? 1.995 9.391 17.969 1 81.5 187 SER B C 1
ATOM 4400 O O . SER B 1 187 ? 2.221 8.898 16.859 1 81.5 187 SER B O 1
ATOM 4402 N N . SER B 1 188 ? 0.787 9.797 18.328 1 85.5 188 SER B N 1
ATOM 4403 C CA . SER B 1 188 ? -0.304 9.891 17.375 1 85.5 188 SER B CA 1
ATOM 4404 C C . SER B 1 188 ? -0.827 11.32 17.266 1 85.5 188 SER B C 1
ATOM 4406 O O . SER B 1 188 ? -2.033 11.555 17.359 1 85.5 188 SER B O 1
ATOM 4408 N N . GLY B 1 189 ? 0.19 12.203 17.031 1 91.25 189 GLY B N 1
ATOM 4409 C CA . GLY B 1 189 ? -0.166 13.617 17 1 91.25 189 GLY B CA 1
ATOM 4410 C C . GLY B 1 189 ? -1.196 13.945 15.93 1 91.25 189 GLY B C 1
ATOM 4411 O O . GLY B 1 189 ? -2.143 14.695 16.188 1 91.25 189 GLY B O 1
ATOM 4412 N N . LEU B 1 190 ? -1.03 13.398 14.781 1 94.25 190 LEU B N 1
ATOM 4413 C CA . LEU B 1 190 ? -1.941 13.664 13.672 1 94.25 190 LEU B CA 1
ATOM 4414 C C . LEU B 1 190 ? -3.346 13.164 13.992 1 94.25 190 LEU B C 1
ATOM 4416 O O . LEU B 1 190 ? -4.332 13.836 13.695 1 94.25 190 LEU B O 1
ATOM 4420 N N . ILE B 1 191 ? -3.398 12 14.594 1 91.81 191 ILE B N 1
ATOM 4421 C CA . ILE B 1 191 ? -4.684 11.422 14.977 1 91.81 191 ILE B CA 1
ATOM 4422 C C . ILE B 1 191 ? -5.336 12.297 16.047 1 91.81 191 ILE B C 1
ATOM 4424 O O . ILE B 1 191 ? -6.543 12.539 16 1 91.81 191 ILE B O 1
ATOM 4428 N N . GLY B 1 192 ? -4.508 12.711 16.984 1 89.44 192 GLY B N 1
ATOM 4429 C CA . GLY B 1 192 ? -5.016 13.609 18.016 1 89.44 192 GLY B CA 1
ATOM 4430 C C . GLY B 1 192 ? -5.594 14.898 17.453 1 89.44 192 GLY B C 1
ATOM 4431 O O . GLY B 1 192 ? -6.676 15.328 17.844 1 89.44 192 GLY B O 1
ATOM 4432 N N . LEU B 1 193 ? -4.895 15.492 16.531 1 91.38 193 LEU B N 1
ATOM 4433 C CA . LEU B 1 193 ? -5.371 16.703 15.875 1 91.38 193 LEU B CA 1
ATOM 4434 C C . LEU B 1 193 ? -6.656 16.438 15.102 1 91.38 193 LEU B C 1
ATOM 4436 O O . LEU B 1 193 ? -7.609 17.219 15.18 1 91.38 193 LEU B O 1
ATOM 4440 N N . ALA B 1 194 ? -6.703 15.336 14.383 1 89.94 194 ALA B N 1
ATOM 4441 C CA . ALA B 1 194 ? -7.887 14.953 13.617 1 89.94 194 ALA B CA 1
ATOM 4442 C C . ALA B 1 194 ? -9.102 14.805 14.531 1 89.94 194 ALA B C 1
ATOM 4444 O O . ALA B 1 194 ? -10.203 15.227 14.172 1 89.94 194 ALA B O 1
ATOM 4445 N N . ARG B 1 195 ? -8.867 14.227 15.625 1 84.56 195 ARG B N 1
ATOM 4446 C CA . ARG B 1 195 ? -9.945 14.039 16.594 1 84.56 195 ARG B CA 1
ATOM 4447 C C . ARG B 1 195 ? -10.461 15.375 17.109 1 84.56 195 ARG B C 1
ATOM 4449 O O . ARG B 1 195 ? -11.672 15.57 17.25 1 84.56 195 ARG B O 1
ATOM 4456 N N . MET B 1 196 ? -9.562 16.25 17.391 1 82.06 196 MET B N 1
ATOM 4457 C CA . MET B 1 196 ? -9.961 17.578 17.844 1 82.06 196 MET B CA 1
ATOM 4458 C C . MET B 1 196 ? -10.805 18.297 16.797 1 82.06 196 MET B C 1
ATOM 4460 O O . MET B 1 196 ? -11.828 18.891 17.109 1 82.06 196 MET B O 1
ATOM 4464 N N . ILE B 1 197 ? -10.344 18.188 15.594 1 81.25 197 ILE B N 1
ATOM 4465 C CA . ILE B 1 197 ? -11.047 18.812 14.477 1 81.25 197 ILE B CA 1
ATOM 4466 C C . ILE B 1 197 ? -12.43 18.188 14.32 1 81.25 197 ILE B C 1
ATOM 4468 O O . ILE B 1 197 ? -13.43 18.891 14.164 1 81.25 197 ILE B O 1
ATOM 4472 N N . ASP B 1 198 ? -12.453 16.891 14.398 1 80.25 198 ASP B N 1
ATOM 4473 C CA . ASP B 1 198 ? -13.688 16.141 14.18 1 80.25 198 ASP B CA 1
ATOM 4474 C C . ASP B 1 198 ? -14.727 16.484 15.25 1 80.25 198 ASP B C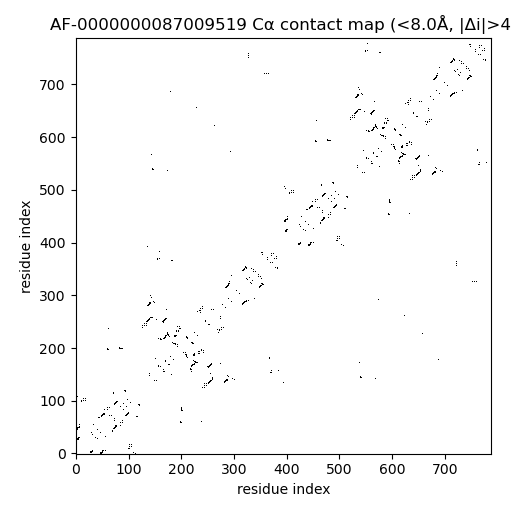 1
ATOM 4476 O O . ASP B 1 198 ? -15.914 16.594 14.945 1 80.25 198 ASP B O 1
ATOM 4480 N N . GLN B 1 199 ? -14.219 16.672 16.438 1 69.19 199 GLN B N 1
ATOM 4481 C CA . GLN B 1 199 ? -15.102 16.906 17.578 1 69.19 199 GLN B CA 1
ATOM 4482 C C . GLN B 1 199 ? -15.422 18.391 17.719 1 69.19 199 GLN B C 1
ATOM 4484 O O . GLN B 1 199 ? -16.266 18.766 18.547 1 69.19 199 GLN B O 1
ATOM 4489 N N . GLY B 1 200 ? -14.836 19.172 16.984 1 65.38 200 GLY B N 1
ATOM 4490 C CA . GLY B 1 200 ? -15.094 20.609 17.062 1 65.38 200 GLY B CA 1
ATOM 4491 C C . GLY B 1 200 ? -14.57 21.234 18.344 1 65.38 200 GLY B C 1
ATOM 4492 O 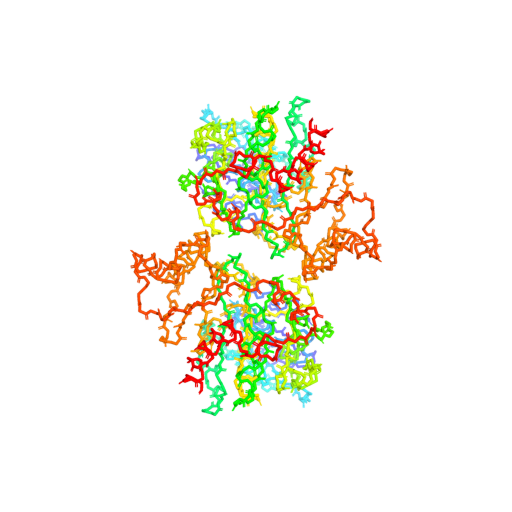O . GLY B 1 200 ? -15.141 22.203 18.844 1 65.38 200 GLY B O 1
ATOM 4493 N N . ARG B 1 201 ? -13.648 20.688 18.969 1 62.72 201 ARG B N 1
ATOM 4494 C CA . ARG B 1 201 ? -13.039 21.188 20.188 1 62.72 201 ARG B CA 1
ATOM 4495 C C . ARG B 1 201 ? -12.008 22.281 19.891 1 62.72 201 ARG B C 1
ATOM 4497 O O . ARG B 1 201 ? -11.656 22.484 18.719 1 62.72 201 ARG B O 1
ATOM 4504 N N . ASN B 1 202 ? -11.734 22.922 20.922 1 69.75 202 ASN B N 1
ATOM 4505 C CA . ASN B 1 202 ? -10.602 23.828 20.812 1 69.75 202 ASN B CA 1
ATOM 4506 C C . ASN B 1 202 ? -9.352 23.109 20.328 1 69.75 202 ASN B C 1
ATOM 4508 O O . ASN B 1 202 ? -8.938 22.109 20.906 1 69.75 202 ASN B O 1
ATOM 4512 N N . ILE B 1 203 ? -8.953 23.594 19.172 1 76.31 203 ILE B N 1
ATOM 4513 C CA . ILE B 1 203 ? -7.816 22.953 18.531 1 76.31 203 ILE B CA 1
ATOM 4514 C C . ILE B 1 203 ? -6.516 23.5 19.109 1 76.31 203 ILE B C 1
ATOM 4516 O O . ILE B 1 203 ? -6.246 24.688 19.031 1 76.31 203 ILE B O 1
ATOM 4520 N N . ASP B 1 204 ? -5.812 22.688 19.828 1 83.38 204 ASP B N 1
ATOM 4521 C CA . ASP B 1 204 ? -4.449 22.969 20.266 1 83.38 204 ASP B CA 1
ATOM 4522 C C . ASP B 1 204 ? -3.439 22.078 19.547 1 83.38 204 ASP B C 1
ATOM 4524 O O . ASP B 1 204 ? -3.121 20.984 20.016 1 83.38 204 ASP B O 1
ATOM 4528 N N . CYS B 1 205 ? -2.904 22.594 18.531 1 87.88 205 CYS B N 1
ATOM 4529 C CA . CYS B 1 205 ? -1.98 21.844 17.688 1 87.88 205 CYS B CA 1
ATOM 4530 C C . CYS B 1 205 ? -0.646 21.641 18.406 1 87.88 205 CYS B C 1
ATOM 4532 O O . CYS B 1 205 ? 0.007 20.609 18.219 1 87.88 205 CYS B O 1
ATOM 4534 N N . ASP B 1 206 ? -0.293 22.547 19.234 1 91.62 206 ASP B N 1
ATOM 4535 C CA . ASP B 1 206 ? 1.015 22.516 19.891 1 91.62 206 ASP B CA 1
ATOM 4536 C C . ASP B 1 206 ? 1.156 21.297 20.797 1 91.62 206 ASP B C 1
ATOM 4538 O O . ASP B 1 206 ? 2.232 20.703 20.891 1 91.62 206 ASP B O 1
ATOM 4542 N N . VAL B 1 207 ? 0.051 20.938 21.406 1 90.75 207 VAL B N 1
ATOM 4543 C CA . VAL B 1 207 ? 0.093 19.828 22.344 1 90.75 207 VAL B CA 1
ATOM 4544 C C . VAL B 1 207 ? 0.277 18.516 21.594 1 90.75 207 VAL B C 1
ATOM 4546 O O . VAL B 1 207 ? 0.701 17.516 22.172 1 90.75 207 VAL B O 1
ATOM 4549 N N . MET B 1 208 ? 0.057 18.578 20.312 1 92.25 208 MET B N 1
ATOM 4550 C CA . MET B 1 208 ? 0.12 17.344 19.531 1 92.25 208 MET B CA 1
ATOM 4551 C C . MET B 1 208 ? 1.493 17.188 18.875 1 92.25 208 MET B C 1
ATOM 4553 O O . MET B 1 208 ? 1.812 16.125 18.344 1 92.25 208 MET B O 1
ATOM 4557 N N . LEU B 1 209 ? 2.33 18.219 18.969 1 95.38 209 LEU B N 1
ATOM 4558 C CA . LEU B 1 209 ? 3.639 18.188 18.328 1 95.38 209 LEU B CA 1
ATOM 4559 C C . LEU B 1 209 ? 4.598 17.266 19.078 1 95.38 209 LEU B C 1
ATOM 4561 O O . LEU B 1 209 ? 4.582 17.219 20.312 1 95.38 209 LEU B O 1
ATOM 4565 N N . SER B 1 210 ? 5.441 16.547 18.312 1 94.5 210 SER B N 1
ATOM 4566 C CA . SER B 1 210 ? 6.508 15.75 18.906 1 94.5 210 SER B CA 1
ATOM 4567 C C . SER B 1 210 ? 7.652 16.625 19.391 1 94.5 210 SER B C 1
ATOM 4569 O O . SER B 1 210 ? 7.871 17.719 18.875 1 94.5 210 SER B O 1
ATOM 4571 N N . SER B 1 211 ? 8.359 16.188 20.391 1 92.5 211 SER B N 1
ATOM 4572 C CA . SER B 1 211 ? 9.547 16.875 20.891 1 92.5 211 SER B CA 1
ATOM 4573 C C . SER B 1 211 ? 10.773 16.531 20.047 1 92.5 211 SER B C 1
ATOM 4575 O O . SER B 1 211 ? 11.523 15.609 20.375 1 92.5 211 SER B O 1
ATOM 4577 N N . VAL B 1 212 ? 11.023 17.281 19.062 1 95.94 212 VAL B N 1
ATOM 4578 C CA . VAL B 1 212 ? 12.109 17 18.125 1 95.94 212 VAL B CA 1
ATOM 4579 C C . VAL B 1 212 ? 13.438 17.484 18.734 1 95.94 212 VAL B C 1
ATOM 4581 O O . VAL B 1 212 ? 13.539 18.625 19.188 1 95.94 212 VAL B O 1
ATOM 4584 N N . PRO B 1 213 ? 14.445 16.625 18.766 1 95.81 213 PRO B N 1
ATOM 4585 C CA . PRO B 1 213 ? 15.758 17.047 19.266 1 95.81 213 PRO B CA 1
ATOM 4586 C C . PRO B 1 213 ? 16.312 18.25 18.531 1 95.81 213 PRO B C 1
ATOM 4588 O O . PRO B 1 213 ? 16.094 18.406 17.312 1 95.81 213 PRO B O 1
ATOM 4591 N N . LYS B 1 214 ? 17.125 19.031 19.141 1 94.19 214 LYS B N 1
ATOM 4592 C CA . LYS B 1 214 ? 17.656 20.281 18.609 1 94.19 214 LYS B CA 1
ATOM 4593 C C . LYS B 1 214 ? 18.562 20.031 17.406 1 94.19 214 LYS B C 1
ATOM 4595 O O . LYS B 1 214 ? 18.766 20.922 16.594 1 94.19 214 LYS B O 1
ATOM 4600 N N . ILE B 1 215 ? 19.047 18.844 17.344 1 94.88 215 ILE B N 1
ATOM 4601 C CA . ILE B 1 215 ? 19.969 18.5 16.266 1 94.88 215 ILE B CA 1
ATOM 4602 C C . ILE B 1 215 ? 19.266 18.609 14.914 1 94.88 215 ILE B C 1
ATOM 4604 O O . ILE B 1 215 ? 19.922 18.75 13.883 1 94.88 215 ILE B O 1
ATOM 4608 N N . PHE B 1 216 ? 17.953 18.578 14.898 1 96.12 216 PHE B N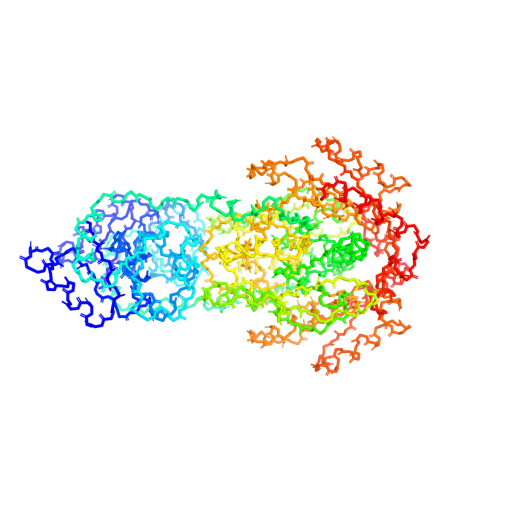 1
ATOM 4609 C CA . PHE B 1 216 ? 17.188 18.703 13.672 1 96.12 216 PHE B CA 1
ATOM 4610 C C . PHE B 1 216 ? 16.766 20.156 13.438 1 96.12 216 PHE B C 1
ATOM 4612 O O . PHE B 1 216 ? 15.898 20.422 12.609 1 96.12 216 PHE B O 1
ATOM 4619 N N . GLY B 1 217 ? 17.312 21.094 14.219 1 93.94 217 GLY B N 1
ATOM 4620 C CA . GLY B 1 217 ? 17.016 22.516 14.055 1 93.94 217 GLY B CA 1
ATOM 4621 C C . GLY B 1 217 ? 15.664 22.906 14.633 1 93.94 217 GLY B C 1
ATOM 4622 O O . GLY B 1 217 ? 15.312 22.5 15.742 1 93.94 217 GLY B O 1
ATOM 4623 N N . SER B 1 218 ? 14.938 23.734 13.883 1 94.94 218 SER B N 1
ATOM 4624 C CA . SER B 1 218 ? 13.672 24.266 14.375 1 94.94 218 SER B CA 1
ATOM 4625 C C . SER B 1 218 ? 12.492 23.484 13.789 1 94.94 218 SER B C 1
ATOM 4627 O O . SER B 1 218 ? 11.359 23.984 13.797 1 94.94 218 SER B O 1
ATOM 4629 N N . VAL B 1 219 ? 12.789 22.328 13.305 1 97.06 219 VAL B N 1
ATOM 4630 C CA . VAL B 1 219 ? 11.734 21.516 12.711 1 97.06 219 VAL B CA 1
ATOM 4631 C C . VAL B 1 219 ? 10.688 21.156 13.766 1 97.06 219 VAL B C 1
ATOM 4633 O O . VAL B 1 219 ? 11.039 20.75 14.875 1 97.06 219 VAL B O 1
ATOM 4636 N N . LYS B 1 220 ? 9.469 21.422 13.469 1 97.19 220 LYS B N 1
ATOM 4637 C CA . LYS B 1 220 ? 8.352 20.891 14.234 1 97.19 220 LYS B CA 1
ATOM 4638 C C . LYS B 1 220 ? 7.758 19.656 13.555 1 97.19 220 LYS B C 1
ATOM 4640 O O . LYS B 1 220 ? 7.73 19.578 12.328 1 97.19 220 LYS B O 1
ATOM 4645 N N . LEU B 1 221 ? 7.316 18.688 14.367 1 97.69 221 LEU B N 1
ATOM 4646 C CA . LEU B 1 221 ? 6.855 17.422 13.797 1 97.69 221 LEU B CA 1
ATOM 4647 C C . LEU B 1 221 ? 5.492 17.047 14.359 1 97.69 221 LEU B C 1
ATOM 4649 O O . LEU B 1 221 ? 5.309 17.016 15.578 1 97.69 221 LEU B O 1
ATOM 4653 N N . LEU B 1 222 ? 4.574 16.906 13.523 1 96.81 222 LEU B N 1
ATOM 4654 C CA . LEU B 1 222 ? 3.34 16.188 13.82 1 96.81 222 LEU B CA 1
ATOM 4655 C C . LEU B 1 222 ? 3.432 14.734 13.359 1 96.81 222 LEU B C 1
ATOM 4657 O O . LEU B 1 222 ? 3.252 14.438 12.172 1 96.81 222 LEU B O 1
ATOM 4661 N N . ALA B 1 223 ? 3.713 13.859 14.25 1 94.12 223 ALA B N 1
ATOM 4662 C CA . ALA B 1 223 ? 3.898 12.445 13.945 1 94.12 223 ALA B CA 1
ATOM 4663 C C . ALA B 1 223 ? 2.598 11.812 13.453 1 94.12 223 ALA B C 1
ATOM 4665 O O . ALA B 1 223 ? 1.511 12.328 13.727 1 94.12 223 ALA B O 1
ATOM 4666 N N . GLY B 1 224 ? 2.766 10.805 12.664 1 91.56 224 GLY B N 1
ATOM 4667 C CA . GLY B 1 224 ? 1.66 10.18 11.961 1 91.56 224 GLY B CA 1
ATOM 4668 C C . GLY B 1 224 ? 0.862 9.227 12.828 1 91.56 224 GLY B C 1
ATOM 4669 O O . GLY B 1 224 ? 0.516 9.555 13.961 1 91.56 224 GLY B O 1
ATOM 4670 N N . MET B 1 225 ? 0.535 8.07 12.062 1 83.62 225 MET B N 1
ATOM 4671 C CA . MET B 1 225 ? -0.252 7.031 12.719 1 83.62 225 MET B CA 1
ATOM 4672 C C . MET B 1 225 ? 0.651 5.938 13.281 1 83.62 225 MET B C 1
ATOM 4674 O O . MET B 1 225 ? 1.732 5.688 12.742 1 83.62 225 MET B O 1
ATOM 4678 N N . ASN B 1 226 ? 0.739 5.645 14.508 1 76.75 226 ASN B N 1
ATOM 4679 C CA . ASN B 1 226 ? 1.552 4.586 15.102 1 76.75 226 ASN B CA 1
ATOM 4680 C C . ASN B 1 226 ? 1.542 3.326 14.242 1 76.75 226 ASN B C 1
ATOM 4682 O O . ASN B 1 226 ? 2.584 2.701 14.039 1 76.75 226 ASN B O 1
ATOM 4686 N N . THR B 1 227 ? 0.408 3.02 13.648 1 77.25 227 THR B N 1
ATOM 4687 C CA . THR B 1 227 ? 0.252 1.883 12.742 1 77.25 227 THR B CA 1
ATOM 4688 C C . THR B 1 227 ? -0.619 2.258 11.547 1 77.25 227 THR B C 1
ATOM 4690 O O . THR B 1 227 ? -1.46 3.154 11.648 1 77.25 227 THR B O 1
ATOM 4693 N N . GLY B 1 228 ? -0.392 1.621 10.461 1 74.81 228 GLY B N 1
ATOM 4694 C CA . GLY B 1 228 ? -1.189 1.846 9.266 1 74.81 228 GLY B CA 1
ATOM 4695 C C . GLY B 1 228 ? -2.633 1.404 9.414 1 74.81 228 GLY B C 1
ATOM 4696 O O . GLY B 1 228 ? -3.473 1.703 8.57 1 74.81 228 GLY B O 1
ATOM 4697 N N . GLN B 1 229 ? -2.998 0.914 10.508 1 76.81 229 GLN B N 1
ATOM 4698 C CA . GLN B 1 229 ? -4.336 0.363 10.688 1 76.81 229 GLN B CA 1
ATOM 4699 C C . GLN B 1 229 ? -5.309 1.431 11.18 1 76.81 229 GLN B C 1
ATOM 4701 O O . GLN B 1 229 ? -6.523 1.218 11.188 1 76.81 229 GLN B O 1
ATOM 4706 N N . ARG B 1 230 ? -4.816 2.607 11.469 1 83.12 230 ARG B N 1
ATOM 4707 C CA . ARG B 1 230 ? -5.652 3.658 12.039 1 83.12 230 ARG B CA 1
ATOM 4708 C C . ARG B 1 230 ? -6.07 4.664 10.977 1 83.12 230 ARG B C 1
ATOM 4710 O O . ARG B 1 230 ? -6.539 5.758 11.297 1 83.12 230 ARG B O 1
ATOM 4717 N N . TRP B 1 231 ? -5.941 4.285 9.734 1 87.12 231 TRP B N 1
ATOM 4718 C CA . TRP B 1 231 ? -6.215 5.207 8.633 1 87.12 231 TRP B CA 1
ATOM 4719 C C . TRP B 1 231 ? -7.676 5.648 8.648 1 87.12 231 TRP B C 1
ATOM 4721 O O . TRP B 1 231 ? -8.008 6.734 8.172 1 87.12 231 TRP B O 1
ATOM 4731 N N . ARG B 1 232 ? -8.531 4.934 9.25 1 83.06 232 ARG B N 1
ATOM 4732 C CA . ARG B 1 232 ? -9.961 5.215 9.242 1 83.06 232 ARG B CA 1
ATOM 4733 C C . ARG B 1 232 ? -10.297 6.371 10.18 1 83.06 232 ARG B C 1
ATOM 4735 O O . ARG B 1 232 ? -11.383 6.941 10.109 1 83.06 232 ARG B O 1
ATOM 4742 N N . GLU B 1 233 ? -9.414 6.648 10.992 1 85.88 233 GLU B N 1
ATOM 4743 C CA . GLU B 1 233 ? -9.664 7.656 12.016 1 85.88 233 GLU B CA 1
ATOM 4744 C C . GLU B 1 233 ? -9.602 9.062 11.43 1 85.88 233 GLU B C 1
ATOM 4746 O O . GLU B 1 233 ? -10.008 10.031 12.078 1 85.88 233 GLU B O 1
ATOM 4751 N N . ILE B 1 234 ? -9.109 9.195 10.227 1 88.44 234 ILE B N 1
ATOM 4752 C CA . ILE B 1 234 ? -9.062 10.5 9.578 1 88.44 234 ILE B CA 1
ATOM 4753 C C . ILE B 1 234 ? -9.906 10.469 8.305 1 88.44 234 ILE B C 1
ATOM 4755 O O . ILE B 1 234 ? -9.453 9.977 7.266 1 88.44 234 ILE B O 1
ATOM 4759 N N . SER B 1 235 ? -11.047 10.984 8.453 1 82.31 235 SER B N 1
ATOM 4760 C CA . SER B 1 235 ? -11.93 11.062 7.297 1 82.31 235 SER B CA 1
ATOM 4761 C C . SER B 1 235 ? -11.523 12.195 6.363 1 82.31 235 SER B C 1
ATOM 4763 O O . SER B 1 235 ? -10.758 13.086 6.754 1 82.31 235 SER B O 1
ATOM 4765 N N . ARG B 1 236 ? -11.984 12.195 5.133 1 83.62 236 ARG B N 1
ATOM 4766 C CA . ARG B 1 236 ? -11.633 13.195 4.133 1 83.62 236 ARG B CA 1
ATOM 4767 C C . ARG B 1 236 ? -12.039 14.594 4.59 1 83.62 236 ARG B C 1
ATOM 4769 O O . ARG B 1 236 ? -11.242 15.531 4.52 1 83.62 236 ARG B O 1
ATOM 4776 N N . PRO B 1 237 ? -13.227 14.766 5.164 1 77.88 237 PRO B N 1
ATOM 4777 C CA . PRO B 1 237 ? -13.594 16.109 5.621 1 77.88 237 PRO B CA 1
ATOM 4778 C C . PRO B 1 237 ? -12.688 16.625 6.738 1 77.88 237 PRO B C 1
ATOM 4780 O O . PRO B 1 237 ? -12.383 17.812 6.793 1 77.88 237 PRO B O 1
ATOM 4783 N N . VAL B 1 238 ? -12.305 15.758 7.551 1 83.44 238 VAL B N 1
ATOM 4784 C CA . VAL B 1 238 ? -11.398 16.141 8.633 1 83.44 238 VAL B CA 1
ATOM 4785 C C . VAL B 1 238 ? -10.023 16.469 8.062 1 83.44 238 VAL B C 1
ATOM 4787 O O . VAL B 1 238 ? -9.43 17.484 8.422 1 83.44 238 VAL B O 1
ATOM 4790 N N . ALA B 1 239 ? -9.562 15.633 7.18 1 90.75 239 ALA B N 1
ATOM 4791 C CA . ALA B 1 239 ? -8.258 15.844 6.555 1 90.75 239 ALA B CA 1
ATOM 4792 C C . ALA B 1 239 ? -8.188 17.203 5.875 1 90.75 239 ALA B C 1
ATOM 4794 O O . ALA B 1 239 ? -7.203 17.938 6.023 1 90.75 239 ALA B O 1
ATOM 4795 N N . ASP B 1 240 ? -9.219 17.578 5.246 1 87.12 240 ASP B N 1
ATOM 4796 C CA . ASP B 1 240 ? -9.258 18.812 4.488 1 87.12 240 ASP B CA 1
ATOM 4797 C C . ASP B 1 240 ? -9.133 20.031 5.41 1 87.12 240 ASP B C 1
ATOM 4799 O O . ASP B 1 240 ? -8.727 21.109 4.973 1 87.12 240 ASP B O 1
ATOM 4803 N N . ARG B 1 241 ? -9.391 19.859 6.598 1 85.06 241 ARG B N 1
ATOM 4804 C CA . ARG B 1 241 ? -9.375 20.969 7.547 1 85.06 241 ARG B CA 1
ATOM 4805 C C . ARG B 1 241 ? -8.016 21.078 8.234 1 85.06 241 ARG B C 1
ATOM 4807 O O . ARG B 1 241 ? -7.703 22.094 8.859 1 85.06 241 ARG B O 1
ATOM 4814 N N . ILE B 1 242 ? -7.285 20.094 8.109 1 92.06 242 ILE B N 1
ATOM 4815 C CA . ILE B 1 242 ? -5.984 20.062 8.766 1 92.06 242 ILE B CA 1
ATOM 4816 C C . ILE B 1 242 ? -5.059 21.094 8.125 1 92.06 242 ILE B C 1
ATOM 4818 O O . ILE B 1 242 ? -4.375 21.844 8.828 1 92.06 242 ILE B O 1
ATOM 4822 N N . TRP B 1 243 ? -5.082 21.203 6.887 1 93.56 243 TRP B N 1
ATOM 4823 C CA . TRP B 1 243 ? -4.027 21.891 6.152 1 93.56 243 TRP B CA 1
ATOM 4824 C C . TRP B 1 243 ? -4.152 23.406 6.312 1 93.56 243 TRP B C 1
ATOM 4826 O O . TRP B 1 243 ? -3.182 24.078 6.664 1 93.56 243 TRP B O 1
ATOM 4836 N N . PRO B 1 244 ? -5.348 23.969 6.113 1 88.62 244 PRO B N 1
ATOM 4837 C CA . PRO B 1 244 ? -5.449 25.391 6.398 1 88.62 244 PRO B CA 1
ATOM 4838 C C . PRO B 1 244 ? -5.078 25.734 7.84 1 88.62 244 PRO B C 1
ATOM 4840 O O . PRO B 1 244 ? -4.457 26.781 8.094 1 88.62 244 PRO B O 1
ATOM 4843 N N . LEU B 1 245 ? -5.383 24.859 8.68 1 86.88 245 LEU B N 1
ATOM 4844 C CA . LEU B 1 245 ? -5.09 25.094 10.086 1 86.88 245 LEU B CA 1
ATOM 4845 C C . LEU B 1 245 ? -3.586 25.141 10.336 1 86.88 245 LEU B C 1
ATOM 4847 O O . LEU B 1 245 ? -3.08 26.094 10.922 1 86.88 245 LEU B O 1
ATOM 4851 N N . VAL B 1 246 ? -2.902 24.188 9.805 1 94.75 246 VAL B N 1
ATOM 4852 C CA . VAL B 1 246 ? -1.488 24.062 10.148 1 94.75 246 VAL B CA 1
ATOM 4853 C C . VAL B 1 246 ? -0.676 25.078 9.336 1 94.75 246 VAL B C 1
ATOM 4855 O O . VAL B 1 246 ? 0.326 25.609 9.82 1 94.75 246 VAL B O 1
ATOM 4858 N N . THR B 1 247 ? -1.059 25.375 8.156 1 94.69 247 THR B N 1
ATOM 4859 C CA . THR B 1 247 ? -0.321 26.344 7.363 1 94.69 247 THR B CA 1
ATOM 4860 C C . THR B 1 247 ? -0.518 27.75 7.922 1 94.69 247 THR B C 1
ATOM 4862 O O . THR B 1 247 ? 0.386 28.594 7.848 1 94.69 247 THR B O 1
ATOM 4865 N N . ASN B 1 248 ? -1.678 28 8.469 1 90.69 248 ASN B N 1
ATOM 4866 C CA . ASN B 1 248 ? -1.936 29.297 9.102 1 90.69 248 ASN B CA 1
ATOM 4867 C C . ASN B 1 248 ? -1.178 29.438 10.422 1 90.69 248 ASN B C 1
ATOM 4869 O O . ASN B 1 248 ? -0.759 30.531 10.789 1 90.69 248 ASN B O 1
ATOM 4873 N N . THR B 1 249 ? -1 28.391 11.039 1 91.12 249 THR B N 1
ATOM 4874 C CA . THR B 1 249 ? -0.43 28.406 12.383 1 91.12 249 THR B CA 1
ATOM 4875 C C . THR B 1 249 ? 1.094 28.344 12.32 1 91.12 249 THR B C 1
ATOM 4877 O O . THR B 1 249 ? 1.776 29.062 13.062 1 91.12 249 THR B O 1
ATOM 4880 N N . TYR B 1 250 ? 1.652 27.531 11.414 1 93.19 250 TYR B N 1
ATOM 4881 C CA . TYR B 1 250 ? 3.078 27.234 11.492 1 93.19 250 TYR B CA 1
ATOM 4882 C C . TYR B 1 250 ? 3.809 27.734 10.25 1 93.19 250 TYR B C 1
ATOM 4884 O O . TYR B 1 250 ? 5.035 27.625 10.156 1 93.19 250 TYR B O 1
ATOM 4892 N N . GLY B 1 251 ? 3.018 28.25 9.352 1 93.75 251 GLY B N 1
ATOM 4893 C CA . GLY B 1 251 ? 3.648 28.625 8.102 1 93.75 251 GLY B CA 1
ATOM 4894 C C . GLY B 1 251 ? 3.75 27.484 7.109 1 93.75 251 GLY B C 1
ATOM 4895 O O . GLY B 1 251 ? 2.754 26.812 6.82 1 93.75 251 GLY B O 1
ATOM 4896 N N . ASN B 1 252 ? 5 27.25 6.648 1 96.31 252 ASN B N 1
ATOM 4897 C CA . ASN B 1 252 ? 5.18 26.203 5.648 1 96.31 252 ASN B CA 1
ATOM 4898 C C . ASN B 1 252 ? 5.082 24.812 6.273 1 96.31 252 ASN B C 1
ATOM 4900 O O . ASN B 1 252 ? 5.566 24.594 7.383 1 96.31 252 ASN B O 1
ATOM 4904 N N . VAL B 1 253 ? 4.461 23.969 5.5 1 97.81 253 VAL B N 1
ATOM 4905 C CA . VAL B 1 253 ? 4.234 22.609 5.965 1 97.81 253 VAL B CA 1
ATOM 4906 C C . VAL B 1 253 ? 4.75 21.609 4.93 1 97.81 253 VAL B C 1
ATOM 4908 O O . VAL B 1 253 ? 4.48 21.75 3.734 1 97.81 253 VAL B O 1
ATOM 4911 N N . VAL B 1 254 ? 5.566 20.703 5.379 1 98.25 254 VAL B N 1
ATOM 4912 C CA . VAL B 1 254 ? 5.996 19.562 4.578 1 98.25 254 VAL B CA 1
ATOM 4913 C C . VAL B 1 254 ? 5.254 18.297 5.023 1 98.25 254 VAL B C 1
ATOM 4915 O O . VAL B 1 254 ? 5.207 18 6.219 1 98.25 254 VAL B O 1
ATOM 4918 N N . VAL B 1 255 ? 4.645 17.578 4.098 1 98.38 255 VAL B N 1
ATOM 4919 C CA . VAL B 1 255 ? 3.885 16.391 4.469 1 98.38 255 VAL B CA 1
ATOM 4920 C C . VAL B 1 255 ? 4.387 15.188 3.674 1 98.38 255 VAL B C 1
ATOM 4922 O O . VAL B 1 255 ? 4.562 15.273 2.455 1 98.38 255 VAL B O 1
ATOM 4925 N N . ASP B 1 256 ? 4.691 14.109 4.402 1 97.56 256 ASP B N 1
ATOM 4926 C CA . ASP B 1 256 ? 5.02 12.805 3.838 1 97.56 256 ASP B CA 1
ATOM 4927 C C . ASP B 1 256 ? 3.768 11.945 3.658 1 97.56 256 ASP B C 1
ATOM 4929 O O . ASP B 1 256 ? 3.102 11.602 4.637 1 97.56 256 ASP B O 1
ATOM 4933 N N . ILE B 1 257 ? 3.432 11.555 2.447 1 96.19 257 ILE B N 1
ATOM 4934 C CA . ILE B 1 257 ? 2.232 10.742 2.273 1 96.19 257 ILE B CA 1
ATOM 4935 C C . ILE B 1 257 ? 2.588 9.438 1.553 1 96.19 257 ILE B C 1
ATOM 4937 O O . ILE B 1 257 ? 3.572 9.383 0.812 1 96.19 257 ILE B O 1
ATOM 4941 N N . ALA B 1 258 ? 1.803 8.391 1.804 1 91.81 258 ALA B N 1
ATOM 4942 C CA . ALA B 1 258 ? 2.041 7.07 1.229 1 91.81 258 ALA B CA 1
ATOM 4943 C C . ALA B 1 258 ? 1.968 7.113 -0.294 1 91.81 258 ALA B C 1
ATOM 4945 O O . ALA B 1 258 ? 1.182 7.875 -0.863 1 91.81 258 ALA B O 1
ATOM 4946 N N . GLY B 1 259 ? 2.754 6.246 -0.887 1 89.56 259 GLY B N 1
ATOM 4947 C CA . GLY B 1 259 ? 2.74 6.152 -2.338 1 89.56 259 GLY B CA 1
ATOM 4948 C C . GLY B 1 259 ? 1.475 5.516 -2.883 1 89.56 259 GLY B C 1
ATOM 4949 O O . GLY B 1 259 ? 0.938 4.582 -2.285 1 89.56 259 GLY B O 1
ATOM 4950 N N . GLY B 1 260 ? 1.094 6.027 -4.094 1 85.88 260 GLY B N 1
ATOM 4951 C CA . GLY B 1 260 ? -0.051 5.457 -4.789 1 85.88 260 GLY B CA 1
ATOM 4952 C C . GLY B 1 260 ? -1.36 6.141 -4.438 1 85.88 260 GLY B C 1
ATOM 4953 O O . GLY B 1 260 ? -1.401 7.004 -3.561 1 85.88 260 GLY B O 1
ATOM 4954 N N . LEU B 1 261 ? -2.389 5.805 -5.152 1 85.75 261 LEU B N 1
ATOM 4955 C CA . LEU B 1 261 ? -3.736 6.332 -4.969 1 85.75 261 LEU B CA 1
ATOM 4956 C C . LEU B 1 261 ? -4.758 5.492 -5.727 1 85.75 261 LEU B C 1
ATOM 4958 O O . LEU B 1 261 ? -4.789 5.508 -6.957 1 85.75 261 LEU B O 1
ATOM 4962 N N . ASP B 1 262 ? -5.543 4.77 -4.965 1 80.56 262 ASP B N 1
ATOM 4963 C CA . ASP B 1 262 ? -6.609 4.008 -5.613 1 80.56 262 ASP B CA 1
ATOM 4964 C C . ASP B 1 262 ? -7.82 4.891 -5.895 1 80.56 262 ASP B C 1
ATOM 4966 O O . ASP B 1 262 ? -8.031 5.902 -5.219 1 80.56 262 ASP B O 1
ATOM 4970 N N . GLN B 1 263 ? -8.531 4.484 -6.91 1 74.25 263 GLN B N 1
ATOM 4971 C CA . GLN B 1 263 ? -9.812 5.145 -7.133 1 74.25 263 GLN B CA 1
ATOM 4972 C C . GLN B 1 263 ? -10.742 4.949 -5.941 1 74.25 263 GLN B C 1
ATOM 4974 O O . GLN B 1 263 ? -10.711 3.908 -5.285 1 74.25 263 GLN B O 1
ATOM 4979 N N . ARG B 1 264 ? -11.461 6.035 -5.727 1 64.69 264 ARG B N 1
ATOM 4980 C CA . ARG B 1 264 ? -12.406 5.953 -4.617 1 64.69 264 ARG B CA 1
ATOM 4981 C C . ARG B 1 264 ? -13.609 5.102 -4.984 1 64.69 264 ARG B C 1
ATOM 4983 O O . ARG B 1 264 ? -14.258 5.336 -6.008 1 64.69 264 ARG B O 1
ATOM 4990 N N . ILE B 1 265 ? -13.789 4.043 -4.352 1 56.62 265 ILE B N 1
ATOM 4991 C CA . ILE B 1 265 ? -14.922 3.211 -4.746 1 56.62 265 ILE B CA 1
ATOM 4992 C C . ILE B 1 265 ? -15.891 3.059 -3.57 1 56.62 265 ILE B C 1
ATOM 4994 O O . ILE B 1 265 ? -17.078 2.826 -3.766 1 56.62 265 ILE B O 1
ATOM 4998 N N . GLU B 1 266 ? -15.312 3.232 -2.42 1 59.19 266 GLU B N 1
ATOM 4999 C CA . GLU B 1 266 ? -16.141 2.848 -1.284 1 59.19 266 GLU B CA 1
ATOM 5000 C C . GLU B 1 266 ? -16.422 4.043 -0.378 1 59.19 266 GLU B C 1
ATOM 5002 O O . GLU B 1 266 ? -15.906 5.137 -0.606 1 59.19 266 GLU B O 1
ATOM 5007 N N . ARG B 1 267 ? -17.281 3.787 0.453 1 58.91 267 ARG B N 1
ATOM 5008 C CA . ARG B 1 267 ? -17.672 4.781 1.444 1 58.91 267 ARG B CA 1
ATOM 5009 C C . ARG B 1 267 ? -16.469 5.219 2.285 1 58.91 267 ARG B C 1
ATOM 5011 O O . ARG B 1 267 ? -16.234 6.418 2.463 1 58.91 267 ARG B O 1
ATOM 5018 N N . MET B 1 268 ? -15.789 4.215 2.73 1 69.94 268 MET B N 1
ATOM 5019 C CA . MET B 1 268 ? -14.555 4.543 3.432 1 69.94 268 MET B CA 1
ATOM 5020 C C . MET B 1 268 ? -13.375 4.598 2.463 1 69.94 268 MET B C 1
ATOM 5022 O O . MET B 1 268 ? -13.219 3.715 1.618 1 69.94 268 MET B O 1
ATOM 5026 N N . ASP B 1 269 ? -12.695 5.703 2.523 1 79.81 269 ASP B N 1
ATOM 5027 C CA . ASP B 1 269 ? -11.602 5.926 1.586 1 79.81 269 ASP B CA 1
ATOM 5028 C C . ASP B 1 269 ? -10.242 5.758 2.273 1 79.81 269 ASP B C 1
ATOM 5030 O O . ASP B 1 269 ? -9.805 6.637 3.014 1 79.81 269 ASP B O 1
ATOM 5034 N N . ARG B 1 270 ? -9.633 4.688 2.016 1 83.19 270 ARG B N 1
ATOM 5035 C CA . ARG B 1 270 ? -8.312 4.391 2.561 1 83.19 270 ARG B CA 1
ATOM 5036 C C . ARG B 1 270 ? -7.316 5.492 2.205 1 83.19 270 ARG B C 1
ATOM 5038 O O . ARG B 1 270 ? -6.348 5.719 2.934 1 83.19 270 ARG B O 1
ATOM 5045 N N . TRP B 1 271 ? -7.609 6.215 1.188 1 89.19 271 TRP B N 1
ATOM 5046 C CA . TRP B 1 271 ? -6.707 7.234 0.668 1 89.19 271 TRP B CA 1
ATOM 5047 C C . TRP B 1 271 ? -7.234 8.633 0.966 1 89.19 271 TRP B C 1
ATOM 5049 O O . TRP B 1 271 ? -6.844 9.602 0.311 1 89.19 271 TRP B O 1
ATOM 5059 N N . ALA B 1 272 ? -8.078 8.727 1.949 1 88.31 272 ALA B N 1
ATOM 5060 C CA . ALA B 1 272 ? -8.703 10.008 2.258 1 88.31 272 ALA B CA 1
ATOM 5061 C C . ALA B 1 272 ? -7.652 11.07 2.553 1 88.31 272 ALA B C 1
ATOM 5063 O O . ALA B 1 272 ? -7.715 12.18 2.016 1 88.31 272 ALA B O 1
ATOM 5064 N N . LEU B 1 273 ? -6.684 10.75 3.363 1 93.12 273 LEU B N 1
ATOM 5065 C CA . LEU B 1 273 ? -5.656 11.719 3.73 1 93.12 273 LEU B CA 1
ATOM 5066 C C . LEU B 1 273 ? -4.781 12.062 2.531 1 93.12 273 LEU B C 1
ATOM 5068 O O . LEU B 1 273 ? -4.504 13.242 2.275 1 93.12 273 LEU B O 1
ATOM 5072 N N . THR B 1 274 ? -4.348 11.055 1.794 1 93.88 274 THR B N 1
ATOM 5073 C CA . THR B 1 274 ? -3.539 11.281 0.601 1 93.88 274 THR B CA 1
ATOM 5074 C C . THR B 1 274 ? -4.289 12.148 -0.404 1 93.88 274 THR B C 1
ATOM 5076 O O . THR B 1 274 ? -3.734 13.102 -0.944 1 93.88 274 THR B O 1
ATOM 5079 N N . ARG B 1 275 ? -5.512 11.789 -0.608 1 91.44 275 ARG B N 1
ATOM 5080 C CA . ARG B 1 275 ? -6.332 12.555 -1.542 1 91.44 275 ARG B CA 1
ATOM 5081 C C . ARG B 1 275 ? -6.449 14.008 -1.104 1 91.44 275 ARG B C 1
ATOM 5083 O O . ARG B 1 275 ? -6.414 14.914 -1.936 1 91.44 275 ARG B O 1
ATOM 5090 N N . SER B 1 276 ? -6.641 14.203 0.141 1 91.81 276 SER B N 1
ATOM 5091 C CA . SER B 1 276 ? -6.738 15.547 0.698 1 91.81 276 SER B CA 1
ATOM 5092 C C . SER B 1 276 ? -5.453 16.328 0.461 1 91.81 276 SER B C 1
ATOM 5094 O O . SER B 1 276 ? -5.5 17.484 0.03 1 91.81 276 SER B O 1
ATOM 5096 N N . VAL B 1 277 ? -4.32 15.742 0.706 1 95.38 277 VAL B N 1
ATOM 5097 C CA . VAL B 1 277 ? -3.035 16.406 0.518 1 95.38 277 VAL B CA 1
ATOM 5098 C C . VAL B 1 277 ? -2.84 16.75 -0.958 1 95.38 277 VAL B C 1
ATOM 5100 O O . VAL B 1 277 ? -2.453 17.875 -1.297 1 95.38 277 VAL B O 1
ATOM 5103 N N . VAL B 1 278 ? -3.125 15.797 -1.807 1 91.94 278 VAL B N 1
ATOM 5104 C CA . VAL B 1 278 ? -2.943 15.984 -3.242 1 91.94 278 VAL B CA 1
ATOM 5105 C C . VAL B 1 278 ? -3.814 17.141 -3.734 1 91.94 278 VAL B C 1
ATOM 5107 O O . VAL B 1 278 ? -3.383 17.938 -4.562 1 91.94 278 VAL B O 1
ATOM 5110 N N . ALA B 1 279 ? -4.969 17.234 -3.186 1 88.06 279 ALA B N 1
ATOM 5111 C CA . ALA B 1 279 ? -5.914 18.266 -3.598 1 88.06 279 ALA B CA 1
ATOM 5112 C C . ALA B 1 279 ? -5.484 19.641 -3.078 1 88.06 279 ALA B C 1
ATOM 5114 O O . ALA B 1 279 ? -5.816 20.672 -3.674 1 88.06 279 ALA B O 1
ATOM 5115 N N . ASN B 1 280 ? -4.691 19.688 -2.014 1 90.75 280 ASN B N 1
ATOM 5116 C CA . ASN B 1 280 ? -4.445 20.953 -1.336 1 90.75 280 ASN B CA 1
ATOM 5117 C C . ASN B 1 280 ? -2.986 21.391 -1.465 1 90.75 280 ASN B C 1
ATOM 5119 O O . ASN B 1 280 ? -2.639 22.516 -1.129 1 90.75 280 ASN B O 1
ATOM 5123 N N . ALA B 1 281 ? -2.197 20.562 -1.973 1 94.44 281 ALA B N 1
ATOM 5124 C CA . ALA B 1 281 ? -0.767 20.844 -2.014 1 94.44 281 ALA B CA 1
ATOM 5125 C C . ALA B 1 281 ? -0.472 22.016 -2.947 1 94.44 281 ALA B C 1
ATOM 5127 O O . ALA B 1 281 ? -1.038 22.109 -4.039 1 94.44 281 ALA B O 1
ATOM 5128 N N . ASP B 1 282 ? 0.405 22.906 -2.471 1 93.75 282 ASP B N 1
ATOM 5129 C CA . ASP B 1 282 ? 0.909 23.984 -3.301 1 93.75 282 ASP B CA 1
ATOM 5130 C C . ASP B 1 282 ? 2.08 23.531 -4.164 1 93.75 282 ASP B C 1
ATOM 5132 O O . ASP B 1 282 ? 2.271 24.016 -5.277 1 93.75 282 ASP B O 1
ATOM 5136 N N . ILE B 1 283 ? 2.9 22.703 -3.619 1 95.75 283 ILE B N 1
ATOM 5137 C CA . ILE B 1 283 ? 4.062 22.125 -4.273 1 95.75 283 ILE B CA 1
ATOM 5138 C C . ILE B 1 283 ? 4.016 20.594 -4.133 1 95.75 283 ILE B C 1
ATOM 5140 O O . ILE B 1 283 ? 3.721 20.078 -3.057 1 95.75 283 ILE B O 1
ATOM 5144 N N . MET B 1 284 ? 4.219 19.938 -5.258 1 95.81 284 MET B N 1
ATOM 5145 C CA . MET B 1 284 ? 4.188 18.484 -5.25 1 95.81 284 MET B CA 1
ATOM 5146 C C . MET B 1 284 ? 5.516 17.906 -5.727 1 95.81 284 MET B C 1
ATOM 5148 O O . MET B 1 284 ? 5.961 18.203 -6.836 1 95.81 284 MET B O 1
ATOM 5152 N N . LEU B 1 285 ? 6.18 17.125 -4.902 1 97.06 285 LEU B N 1
ATOM 5153 C CA . LEU B 1 285 ? 7.355 16.359 -5.309 1 97.06 285 LEU B CA 1
ATOM 5154 C C . LEU B 1 285 ? 7 14.898 -5.543 1 97.06 285 LEU B C 1
ATOM 5156 O O . LEU B 1 285 ? 6.504 14.227 -4.637 1 97.06 285 LEU B O 1
ATOM 5160 N N . HIS B 1 286 ? 7.207 14.453 -6.734 1 96.56 286 HIS B N 1
ATOM 5161 C CA . HIS B 1 286 ? 7.023 13.047 -7.078 1 96.56 286 HIS B CA 1
ATOM 5162 C C . HIS B 1 286 ? 8.32 12.266 -6.906 1 96.56 286 HIS B 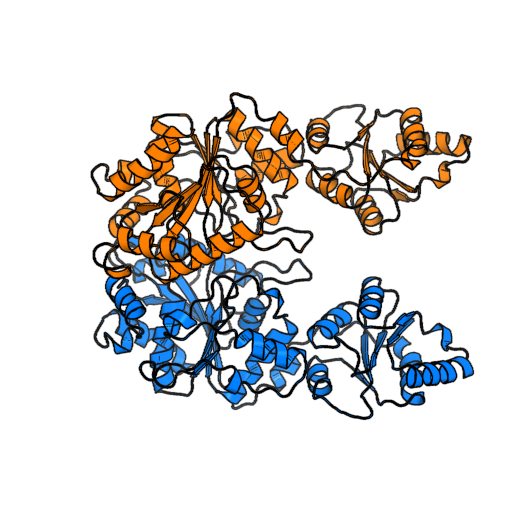C 1
ATOM 5164 O O . HIS B 1 286 ? 9.242 12.398 -7.719 1 96.56 286 HIS B O 1
ATOM 5170 N N . ILE B 1 287 ? 8.336 11.453 -5.875 1 97.88 287 ILE B N 1
ATOM 5171 C CA . ILE B 1 287 ? 9.562 10.758 -5.484 1 97.88 287 ILE B CA 1
ATOM 5172 C C . ILE B 1 287 ? 9.523 9.32 -5.992 1 97.88 287 ILE B C 1
ATOM 5174 O O . ILE B 1 287 ? 8.562 8.586 -5.727 1 97.88 287 ILE B O 1
ATOM 5178 N N . ALA B 1 288 ? 10.5 8.891 -6.695 1 97.19 288 ALA B N 1
ATOM 5179 C CA . ALA B 1 288 ? 10.609 7.527 -7.207 1 97.19 288 ALA B CA 1
ATOM 5180 C C . ALA B 1 288 ? 12.055 7.039 -7.16 1 97.19 288 ALA B C 1
ATOM 5182 O O . ALA B 1 288 ? 12.984 7.844 -7.082 1 97.19 288 ALA B O 1
ATOM 5183 N N . CYS B 1 289 ? 12.211 5.754 -7.152 1 95.69 289 CYS B N 1
ATOM 5184 C CA . CYS B 1 289 ? 13.547 5.168 -7.164 1 95.69 289 CYS B CA 1
ATOM 5185 C C . CYS B 1 289 ? 14.156 5.223 -8.562 1 95.69 289 CYS B C 1
ATOM 5187 O O . CYS B 1 289 ? 13.469 4.984 -9.555 1 95.69 289 CYS B O 1
ATOM 5189 N N . ALA B 1 290 ? 15.469 5.52 -8.617 1 96.94 290 ALA B N 1
ATOM 5190 C CA . ALA B 1 290 ? 16.172 5.613 -9.891 1 96.94 290 ALA B CA 1
ATOM 5191 C C . ALA B 1 290 ? 16.625 4.234 -10.367 1 96.94 290 ALA B C 1
ATOM 5193 O O . ALA B 1 290 ? 17.828 3.98 -10.516 1 96.94 290 ALA B O 1
ATOM 5194 N N . THR B 1 291 ? 15.742 3.354 -10.625 1 94.88 291 THR B N 1
ATOM 5195 C CA . THR B 1 291 ? 15.906 2.023 -11.203 1 94.88 291 THR B CA 1
ATOM 5196 C C . THR B 1 291 ? 14.914 1.8 -12.336 1 94.88 291 THR B C 1
ATOM 5198 O O . THR B 1 291 ? 13.945 2.553 -12.484 1 94.88 291 THR B O 1
ATOM 5201 N N . PRO B 1 292 ? 15.156 0.828 -13.188 1 93.38 292 PRO B N 1
ATOM 5202 C CA . PRO B 1 292 ? 14.188 0.556 -14.25 1 93.38 292 PRO B CA 1
ATOM 5203 C C . PRO B 1 292 ? 12.773 0.332 -13.719 1 93.38 292 PRO B C 1
ATOM 5205 O O . PRO B 1 292 ? 11.805 0.855 -14.281 1 93.38 292 PRO B O 1
ATOM 5208 N N . ILE B 1 293 ? 12.641 -0.374 -12.633 1 92.31 293 ILE B N 1
ATOM 5209 C CA . ILE B 1 293 ? 11.344 -0.639 -12.031 1 92.31 293 ILE B CA 1
ATOM 5210 C C . ILE B 1 293 ? 10.766 0.654 -11.453 1 92.31 293 ILE B C 1
ATOM 5212 O O . ILE B 1 293 ? 9.578 0.941 -11.625 1 92.31 293 ILE B O 1
ATOM 5216 N N . GLY B 1 294 ? 11.609 1.376 -10.773 1 94.5 294 GLY B N 1
ATOM 5217 C CA . GLY B 1 294 ? 11.172 2.646 -10.219 1 94.5 294 GLY B CA 1
ATOM 5218 C C . GLY B 1 294 ? 10.68 3.621 -11.281 1 94.5 294 GLY B C 1
ATOM 5219 O O . GLY B 1 294 ? 9.688 4.32 -11.07 1 94.5 294 GLY B O 1
ATOM 5220 N N . LEU B 1 295 ? 11.359 3.697 -12.398 1 94.75 295 LEU B N 1
ATOM 5221 C CA . LEU B 1 295 ? 10.961 4.586 -13.484 1 94.75 295 LEU B CA 1
ATOM 5222 C C . LEU B 1 295 ? 9.641 4.137 -14.102 1 94.75 295 LEU B C 1
ATOM 5224 O O . LEU B 1 295 ? 8.789 4.965 -14.422 1 94.75 295 LEU B O 1
ATOM 5228 N N . ARG B 1 296 ? 9.484 2.861 -14.258 1 91.5 296 ARG B N 1
ATOM 5229 C CA . ARG B 1 296 ? 8.219 2.354 -14.766 1 91.5 296 ARG B CA 1
ATOM 5230 C C . ARG B 1 296 ? 7.062 2.738 -13.852 1 91.5 296 ARG B C 1
ATOM 5232 O O . ARG B 1 296 ? 6.02 3.201 -14.32 1 91.5 296 ARG B O 1
ATOM 5239 N N . ARG B 1 297 ? 7.258 2.525 -12.578 1 92.94 297 ARG B N 1
ATOM 5240 C CA . ARG B 1 297 ? 6.227 2.871 -11.602 1 92.94 297 ARG B CA 1
ATOM 5241 C C . ARG B 1 297 ? 5.926 4.367 -11.633 1 92.94 297 ARG B C 1
ATOM 5243 O O . ARG B 1 297 ? 4.773 4.777 -11.469 1 92.94 297 ARG B O 1
ATOM 5250 N N . LEU B 1 298 ? 6.969 5.164 -11.805 1 94.75 298 LEU B N 1
ATOM 5251 C CA . LEU B 1 298 ? 6.789 6.609 -11.898 1 94.75 298 LEU B CA 1
ATOM 5252 C C . LEU B 1 298 ? 5.953 6.973 -13.125 1 94.75 298 LEU B C 1
ATOM 5254 O O . LEU B 1 298 ? 5.062 7.824 -13.039 1 94.75 298 LEU B O 1
ATOM 5258 N N . ILE B 1 299 ? 6.234 6.352 -14.219 1 93.19 299 ILE B N 1
ATOM 5259 C CA . ILE B 1 299 ? 5.5 6.602 -15.453 1 93.19 299 ILE B CA 1
ATOM 5260 C C . ILE B 1 299 ? 4.035 6.223 -15.266 1 93.19 299 ILE B C 1
ATOM 5262 O O . ILE B 1 299 ? 3.137 6.977 -15.648 1 93.19 299 ILE B O 1
ATOM 5266 N N . GLU B 1 300 ? 3.779 5.094 -14.633 1 88.88 300 GLU B N 1
ATOM 5267 C CA . GLU B 1 300 ? 2.41 4.676 -14.352 1 88.88 300 GLU B CA 1
ATOM 5268 C C . GLU B 1 300 ? 1.712 5.672 -13.422 1 88.88 300 GLU B C 1
ATOM 5270 O O . GLU B 1 300 ? 0.527 5.961 -13.602 1 88.88 300 GLU B O 1
ATOM 5275 N N . HIS B 1 301 ? 2.451 6.074 -12.492 1 91.38 301 HIS B N 1
ATOM 5276 C CA . HIS B 1 301 ? 1.972 7.082 -11.555 1 91.38 301 HIS B CA 1
ATOM 5277 C C . HIS B 1 301 ? 1.575 8.367 -12.273 1 91.38 301 HIS B C 1
ATOM 5279 O O . HIS B 1 301 ? 0.503 8.922 -12.016 1 91.38 301 HIS B O 1
ATOM 5285 N N . TRP B 1 302 ? 2.385 8.75 -13.094 1 88.56 302 TRP B N 1
ATOM 5286 C CA . TRP B 1 302 ? 2.156 9.969 -13.859 1 88.56 302 TRP B CA 1
ATOM 5287 C C . TRP B 1 302 ? 0.938 9.828 -14.758 1 88.56 302 TRP B C 1
ATOM 5289 O O . TRP B 1 302 ? 0.117 10.742 -14.859 1 88.56 302 TRP B O 1
ATOM 5299 N N . ASP B 1 303 ? 0.778 8.711 -15.344 1 85.12 303 ASP B N 1
ATOM 5300 C CA . ASP B 1 303 ? -0.361 8.43 -16.219 1 85.12 303 ASP B CA 1
ATOM 5301 C C . ASP B 1 303 ? -1.669 8.445 -15.43 1 85.12 303 ASP B C 1
ATOM 5303 O O . ASP B 1 303 ? -2.676 8.977 -15.898 1 85.12 303 ASP B O 1
ATOM 5307 N N . ALA B 1 304 ? -1.57 7.918 -14.32 1 83.31 304 ALA B N 1
ATOM 5308 C CA . ALA B 1 304 ? -2.764 7.852 -13.484 1 83.31 304 ALA B CA 1
ATOM 5309 C C . ALA B 1 304 ? -3.217 9.25 -13.062 1 83.31 304 ALA B C 1
ATOM 5311 O O . ALA B 1 304 ? -4.418 9.508 -12.953 1 83.31 304 ALA B O 1
ATOM 5312 N N . LEU B 1 305 ? -2.311 10.078 -12.781 1 81.94 305 LEU B N 1
ATOM 5313 C CA . LEU B 1 305 ? -2.619 11.453 -12.398 1 81.94 305 LEU B CA 1
ATOM 5314 C C . LEU B 1 305 ? -3.219 12.227 -13.562 1 81.94 305 LEU B C 1
ATOM 5316 O O . LEU B 1 305 ? -4.129 13.039 -13.375 1 81.94 305 LEU B O 1
ATOM 5320 N N . ALA B 1 306 ? -2.721 12.016 -14.68 1 76.88 306 ALA B N 1
ATOM 5321 C CA . ALA B 1 306 ? -3.244 12.68 -15.875 1 76.88 306 ALA B CA 1
ATOM 5322 C C . ALA B 1 306 ? -4.703 12.305 -16.109 1 76.88 306 ALA B C 1
ATOM 5324 O O . ALA B 1 306 ? -5.508 13.148 -16.516 1 76.88 306 ALA B O 1
ATOM 5325 N N . ASP B 1 307 ? -4.996 11.102 -15.773 1 73.25 307 ASP B N 1
ATOM 5326 C CA . ASP B 1 307 ? -6.352 10.602 -15.961 1 73.25 307 ASP B CA 1
ATOM 5327 C C . ASP B 1 307 ? -7.316 11.234 -14.961 1 73.25 307 ASP B C 1
ATOM 5329 O O . ASP B 1 307 ? -8.508 11.398 -15.258 1 73.25 307 ASP B O 1
ATOM 5333 N N . GLN B 1 308 ? -6.801 11.508 -13.812 1 65.88 308 GLN B N 1
ATOM 5334 C CA . GLN B 1 308 ? -7.656 12.055 -12.766 1 65.88 308 GLN B CA 1
ATOM 5335 C C . GLN B 1 308 ? -7.719 13.578 -12.844 1 65.88 308 GLN B C 1
ATOM 5337 O O . GLN B 1 308 ? -8.375 14.219 -12.023 1 65.88 308 GLN B O 1
ATOM 5342 N N . HIS B 1 309 ? -7.328 14.172 -13.891 1 57.38 309 HIS B N 1
ATOM 5343 C CA . HIS B 1 309 ? -7.363 15.594 -14.211 1 57.38 309 HIS B CA 1
ATOM 5344 C C . HIS B 1 309 ? -6.68 16.422 -13.125 1 57.38 309 HIS B C 1
ATOM 5346 O O . HIS B 1 309 ? -7.051 17.562 -12.883 1 57.38 309 HIS B O 1
ATOM 5352 N N . GLN B 1 310 ? -5.891 15.789 -12.477 1 58 310 GLN B N 1
ATOM 5353 C CA . GLN B 1 310 ? -5.176 16.625 -11.523 1 58 310 GLN B CA 1
ATOM 5354 C C . GLN B 1 310 ? -4.168 17.531 -12.227 1 58 310 GLN B C 1
ATOM 5356 O O . GLN B 1 310 ? -3.264 17.047 -12.914 1 58 310 GLN B O 1
ATOM 5361 N N . GLU B 1 311 ? -4.621 18.703 -12.594 1 53.12 311 GLU B N 1
ATOM 5362 C CA . GLU B 1 311 ? -3.803 19.672 -13.312 1 53.12 311 GLU B CA 1
ATOM 5363 C C . GLU B 1 311 ? -2.488 19.938 -12.578 1 53.12 311 GLU B C 1
ATOM 5365 O O . GLU B 1 311 ? -2.465 20.062 -11.352 1 53.12 311 GLU B O 1
ATOM 5370 N N . SER B 1 312 ? -1.442 19.594 -13.32 1 58.12 312 SER B N 1
ATOM 5371 C CA . SER B 1 312 ? -0.118 19.984 -12.844 1 58.12 312 SER B CA 1
ATOM 5372 C C . SER B 1 312 ? -0.031 21.484 -12.625 1 58.12 312 SER B C 1
ATOM 5374 O O . SER B 1 312 ? -0.407 22.281 -13.5 1 58.12 312 SER B O 1
ATOM 5376 N N . HIS B 1 313 ? -0.233 22.047 -11.422 1 58.62 313 HIS B N 1
ATOM 5377 C CA . HIS B 1 313 ? -0.284 23.469 -11.094 1 58.62 313 HIS B CA 1
ATOM 5378 C C . HIS B 1 313 ? 1.085 24.125 -11.25 1 58.62 313 HIS B C 1
ATOM 5380 O O . HIS B 1 313 ? 1.335 25.203 -10.688 1 58.62 313 HIS B O 1
ATOM 5386 N N . GLY B 1 314 ? 2.016 23.547 -12.094 1 72 314 GLY B N 1
ATOM 5387 C CA . GLY B 1 314 ? 3.309 24.172 -12.32 1 72 314 GLY B CA 1
ATOM 5388 C C . GLY B 1 314 ? 4.262 24.016 -11.148 1 72 314 GLY B C 1
ATOM 5389 O O . GLY B 1 314 ? 5.457 24.297 -11.273 1 72 314 GLY B O 1
ATOM 5390 N N . ASN B 1 315 ? 3.914 23.734 -10.047 1 91.81 315 ASN B N 1
ATOM 5391 C CA . ASN B 1 315 ? 4.762 23.578 -8.867 1 91.81 315 ASN B CA 1
ATOM 5392 C C . ASN B 1 315 ? 4.992 22.109 -8.523 1 91.81 315 ASN B C 1
ATOM 5394 O O . ASN B 1 315 ? 4.883 21.719 -7.359 1 91.81 315 ASN B O 1
ATOM 5398 N N . GLU B 1 316 ? 5.352 21.344 -9.602 1 94.25 316 GLU B N 1
ATOM 5399 C CA . GLU B 1 316 ? 5.66 19.938 -9.43 1 94.25 316 GLU B CA 1
ATOM 5400 C C . GLU B 1 316 ? 7.09 19.625 -9.859 1 94.25 316 GLU B C 1
ATOM 5402 O O . GLU B 1 316 ? 7.605 20.234 -10.805 1 94.25 316 GLU B O 1
ATOM 5407 N N . ALA B 1 317 ? 7.699 18.719 -9.227 1 97 317 ALA B N 1
ATOM 5408 C CA . ALA B 1 317 ? 9.023 18.234 -9.594 1 97 317 ALA B CA 1
ATOM 5409 C C . ALA B 1 317 ? 9.156 16.734 -9.336 1 97 317 ALA B C 1
ATOM 5411 O O . ALA B 1 317 ? 8.414 16.172 -8.531 1 97 317 ALA B O 1
ATOM 5412 N N . ILE B 1 318 ? 10.031 16.109 -10.07 1 97.31 318 ILE B N 1
ATOM 5413 C CA . ILE B 1 318 ? 10.375 14.711 -9.867 1 97.31 318 ILE B CA 1
ATOM 5414 C C . ILE B 1 318 ? 11.711 14.609 -9.125 1 97.31 318 ILE B C 1
ATOM 5416 O O . ILE B 1 318 ? 12.664 15.328 -9.445 1 97.31 318 ILE B O 1
ATOM 5420 N N . VAL B 1 319 ? 11.758 13.852 -8.086 1 98.62 319 VAL B N 1
ATOM 5421 C CA . VAL B 1 319 ? 13 13.555 -7.379 1 98.62 319 VAL B CA 1
ATOM 5422 C C . VAL B 1 319 ? 13.281 12.055 -7.438 1 98.62 319 VAL B C 1
ATOM 5424 O O . VAL B 1 319 ? 12.5 11.25 -6.938 1 98.62 319 VAL B O 1
ATOM 5427 N N . LEU B 1 320 ? 14.398 11.68 -8.023 1 98.5 320 LEU B N 1
ATOM 5428 C CA . LEU B 1 320 ? 14.812 10.281 -8.133 1 98.5 320 LEU B CA 1
ATOM 5429 C C . LEU B 1 320 ? 15.812 9.93 -7.031 1 98.5 320 LEU B C 1
ATOM 5431 O O . LEU B 1 320 ? 16.859 10.562 -6.918 1 98.5 320 LEU B O 1
ATOM 5435 N N . THR B 1 321 ? 15.445 8.938 -6.246 1 98 321 THR B N 1
ATOM 5436 C CA . THR B 1 321 ? 16.297 8.539 -5.121 1 98 321 THR B CA 1
ATOM 5437 C C . THR B 1 321 ? 17.156 7.348 -5.496 1 98 321 THR B C 1
ATOM 5439 O O . THR B 1 321 ? 16.922 6.68 -6.504 1 98 321 THR B O 1
ATOM 5442 N N . ALA B 1 322 ? 18.234 7.129 -4.691 1 97.19 322 ALA B N 1
ATOM 5443 C CA . ALA B 1 322 ? 19.172 6.023 -4.848 1 97.19 322 ALA B CA 1
ATOM 5444 C C . ALA B 1 322 ? 19.797 6.027 -6.238 1 97.19 322 ALA B C 1
ATOM 5446 O O . ALA B 1 322 ? 19.938 4.977 -6.867 1 97.19 322 ALA B O 1
ATOM 5447 N N . LEU B 1 323 ? 20.062 7.203 -6.711 1 98 323 LEU B N 1
ATOM 5448 C CA . LEU B 1 323 ? 20.672 7.359 -8.031 1 98 323 LEU B CA 1
ATOM 5449 C C . LEU B 1 323 ? 22.062 6.75 -8.055 1 98 323 LEU B C 1
ATOM 5451 O O . LEU B 1 323 ? 22.922 7.098 -7.238 1 98 323 LEU B O 1
ATOM 5455 N N . ARG B 1 324 ? 22.312 5.844 -8.977 1 97.38 324 ARG B N 1
ATOM 5456 C CA . ARG B 1 324 ? 23.594 5.156 -9.078 1 97.38 324 ARG B CA 1
ATOM 5457 C C . ARG B 1 324 ? 23.812 4.598 -10.477 1 97.38 324 ARG B C 1
ATOM 5459 O O . ARG B 1 324 ? 22.844 4.227 -11.156 1 97.38 324 ARG B O 1
ATOM 5466 N N . SER B 1 325 ? 25.031 4.434 -10.836 1 97.62 325 SER B N 1
ATOM 5467 C CA . SER B 1 325 ? 25.406 4.023 -12.188 1 97.62 325 SER B CA 1
ATOM 5468 C C . SER B 1 325 ? 25.094 2.547 -12.414 1 97.62 325 SER B C 1
ATOM 5470 O O . SER B 1 325 ? 24.781 2.139 -13.539 1 97.62 325 SER B O 1
ATOM 5472 N N . SER B 1 326 ? 25.078 1.754 -11.406 1 96.94 326 SER B N 1
ATOM 5473 C CA . SER B 1 326 ? 24.828 0.328 -11.578 1 96.94 326 SER B CA 1
ATOM 5474 C C . SER B 1 326 ? 23.391 0.075 -12.023 1 96.94 326 SER B C 1
ATOM 5476 O O . SER B 1 326 ? 23.109 -0.918 -12.695 1 96.94 326 SER B O 1
ATOM 5478 N N . ALA B 1 327 ? 22.484 1.042 -11.711 1 96 327 ALA B N 1
ATOM 5479 C CA . ALA B 1 327 ? 21.062 0.827 -11.984 1 96 327 ALA B CA 1
ATOM 5480 C C . ALA B 1 327 ? 20.672 1.422 -13.328 1 96 327 ALA B C 1
ATOM 5482 O O . ALA B 1 327 ? 19.781 0.898 -14.008 1 96 327 ALA B O 1
ATOM 5483 N N . LEU B 1 328 ? 21.328 2.516 -13.695 1 96.25 328 LEU B N 1
ATOM 5484 C CA . LEU B 1 328 ? 20.812 3.219 -14.859 1 96.25 328 LEU B CA 1
ATOM 5485 C C . LEU B 1 328 ? 21.938 3.576 -15.82 1 96.25 328 LEU B C 1
ATOM 5487 O O . LEU B 1 328 ? 21.75 4.367 -16.75 1 96.25 328 LEU B O 1
ATOM 5491 N N . GLY B 1 329 ? 23.156 3.08 -15.523 1 93.94 329 GLY B N 1
ATOM 5492 C CA . GLY B 1 329 ? 24.266 3.365 -16.406 1 93.94 329 GLY B CA 1
ATOM 5493 C C . GLY B 1 329 ? 25.156 4.484 -15.906 1 93.94 329 GLY B C 1
ATOM 5494 O O . GLY B 1 329 ? 24.938 5.02 -14.812 1 93.94 329 GLY B O 1
ATOM 5495 N N . PRO B 1 330 ? 26.156 4.871 -16.672 1 94.81 330 PRO B N 1
ATOM 5496 C CA . PRO B 1 330 ? 27.219 5.781 -16.203 1 94.81 330 PRO B CA 1
ATOM 5497 C C . PRO B 1 330 ? 26.703 7.191 -15.938 1 94.81 330 PRO B C 1
ATOM 5499 O O . PRO B 1 330 ? 27.234 7.891 -15.078 1 94.81 330 PRO B O 1
ATOM 5502 N N . GLN B 1 331 ? 25.781 7.648 -16.719 1 97.06 331 GLN B N 1
ATOM 5503 C CA . GLN B 1 331 ? 25.094 8.922 -16.484 1 97.06 331 GLN B CA 1
ATOM 5504 C C . GLN B 1 331 ? 23.641 8.703 -16.109 1 97.06 331 GLN B C 1
ATOM 5506 O O . GLN B 1 331 ? 22.734 9.008 -16.891 1 97.06 331 GLN B O 1
ATOM 5511 N N . PRO B 1 332 ? 23.516 8.312 -14.875 1 97.44 332 PRO B N 1
ATOM 5512 C CA . PRO B 1 332 ? 22.219 7.754 -14.516 1 97.44 332 PRO B CA 1
ATOM 5513 C C . PRO B 1 332 ? 21.094 8.789 -14.586 1 97.44 332 PRO B C 1
ATOM 5515 O O . PRO B 1 332 ? 19.984 8.477 -15.016 1 97.44 332 PRO B O 1
ATOM 5518 N N . LEU B 1 333 ? 21.344 10.047 -14.117 1 98.12 333 LEU B N 1
ATOM 5519 C CA . LEU B 1 333 ? 20.281 11.062 -14.148 1 98.12 333 LEU B CA 1
ATOM 5520 C C . LEU B 1 333 ? 19.906 11.398 -15.586 1 98.12 333 LEU B C 1
ATOM 5522 O O . LEU B 1 333 ? 18.719 11.547 -15.898 1 98.12 333 LEU B O 1
ATOM 5526 N N . SER B 1 334 ? 20.875 11.531 -16.453 1 97.44 334 SER B N 1
ATOM 5527 C CA . SER B 1 334 ? 20.609 11.789 -17.859 1 97.44 334 SER B CA 1
ATOM 5528 C C . SER B 1 334 ? 19.812 10.664 -18.5 1 97.44 334 SER B C 1
ATOM 5530 O O . SER B 1 334 ? 18.875 10.906 -19.266 1 97.44 334 SER B O 1
ATOM 5532 N N . GLN B 1 335 ? 20.203 9.453 -18.156 1 94.94 335 GLN B N 1
ATOM 5533 C CA . GLN B 1 335 ? 19.469 8.289 -18.656 1 94.94 335 GLN B CA 1
ATOM 5534 C C . GLN B 1 335 ? 18.016 8.305 -18.188 1 94.94 335 GLN B C 1
ATOM 5536 O O . GLN B 1 335 ? 17.109 8.023 -18.969 1 94.94 335 GLN B O 1
ATOM 5541 N N . ALA B 1 336 ? 17.812 8.602 -16.938 1 97.31 336 ALA B N 1
ATOM 5542 C CA . ALA B 1 336 ? 16.469 8.68 -16.391 1 97.31 336 ALA B CA 1
ATOM 5543 C C . ALA B 1 336 ? 15.648 9.742 -17.125 1 97.31 336 ALA B C 1
ATOM 5545 O O . ALA B 1 336 ? 14.5 9.508 -17.5 1 97.31 336 ALA B O 1
ATOM 5546 N N . ARG B 1 337 ? 16.203 10.891 -17.344 1 97.44 337 ARG B N 1
ATOM 5547 C CA . ARG B 1 337 ? 15.523 11.984 -18.047 1 97.44 337 ARG B CA 1
ATOM 5548 C C . ARG B 1 337 ? 15.125 11.57 -19.453 1 97.44 337 ARG B C 1
ATOM 5550 O O . ARG B 1 337 ? 14.047 11.922 -19.938 1 97.44 337 ARG B O 1
ATOM 5557 N N . GLU B 1 338 ? 15.977 10.859 -20.078 1 94.38 338 GLU B N 1
ATOM 5558 C CA . GLU B 1 338 ? 15.703 10.398 -21.422 1 94.38 338 GLU B CA 1
ATOM 5559 C C . GLU B 1 338 ? 14.516 9.445 -21.453 1 94.38 338 GLU B C 1
ATOM 5561 O O . GLU B 1 338 ? 13.648 9.555 -22.328 1 94.38 338 GLU B O 1
ATOM 5566 N N . VAL B 1 339 ? 14.523 8.539 -20.531 1 95.12 339 VAL B N 1
ATOM 5567 C CA . VAL B 1 339 ? 13.422 7.582 -20.438 1 95.12 339 VAL B CA 1
ATOM 5568 C C . VAL B 1 339 ? 12.109 8.328 -20.203 1 95.12 339 VAL B C 1
ATOM 5570 O O . VAL B 1 339 ? 11.102 8.039 -20.844 1 95.12 339 VAL B O 1
ATOM 5573 N N . LEU B 1 340 ? 12.094 9.258 -19.297 1 95.88 340 LEU B N 1
ATOM 5574 C CA . LEU B 1 340 ? 10.898 10.031 -18.984 1 95.88 340 LEU B CA 1
ATOM 5575 C C . LEU B 1 340 ? 10.469 10.883 -20.172 1 95.88 340 LEU B C 1
ATOM 5577 O O . LEU B 1 340 ? 9.281 10.945 -20.5 1 95.88 340 LEU B O 1
ATOM 5581 N N . ALA B 1 341 ? 11.43 11.477 -20.844 1 95 341 ALA B N 1
ATOM 5582 C CA . ALA B 1 341 ? 11.148 12.312 -22 1 95 341 ALA B CA 1
ATOM 5583 C C . ALA B 1 341 ? 10.508 11.492 -23.125 1 95 341 ALA B C 1
ATOM 5585 O O . ALA B 1 341 ? 9.641 11.992 -23.844 1 95 341 ALA B O 1
ATOM 5586 N N . ALA B 1 342 ? 10.938 10.289 -23.234 1 91.62 342 ALA B N 1
ATOM 5587 C CA . ALA B 1 342 ? 10.453 9.414 -24.297 1 91.62 342 ALA B CA 1
ATOM 5588 C C . ALA B 1 342 ? 8.961 9.133 -24.141 1 91.62 342 ALA B C 1
ATOM 5590 O O . ALA B 1 342 ? 8.266 8.852 -25.125 1 91.62 342 ALA B O 1
ATOM 5591 N N . VAL B 1 343 ? 8.508 9.305 -22.922 1 92.62 343 VAL B N 1
ATOM 5592 C CA . VAL B 1 343 ? 7.09 9.023 -22.719 1 92.62 343 VAL B CA 1
ATOM 5593 C C . VAL B 1 343 ? 6.332 10.336 -22.5 1 92.62 343 VAL B C 1
ATOM 5595 O O . VAL B 1 343 ? 5.199 10.328 -22.016 1 92.62 343 VAL B O 1
ATOM 5598 N N . GLY B 1 344 ? 6.984 11.43 -22.703 1 90.88 344 GLY B N 1
ATOM 5599 C CA . GLY B 1 344 ? 6.301 12.711 -22.719 1 90.88 344 GLY B CA 1
ATOM 5600 C C . GLY B 1 344 ? 6.441 13.492 -21.438 1 90.88 344 GLY B C 1
ATOM 5601 O O . GLY B 1 344 ? 5.824 14.547 -21.266 1 90.88 344 GLY B O 1
ATOM 5602 N N . ILE B 1 345 ? 7.152 12.992 -20.484 1 91.62 345 ILE B N 1
ATOM 5603 C CA . ILE B 1 345 ? 7.418 13.719 -19.25 1 91.62 345 ILE B CA 1
ATOM 5604 C C . ILE B 1 345 ? 8.68 14.57 -19.406 1 91.62 345 ILE B C 1
ATOM 5606 O O . ILE B 1 345 ? 9.789 14.094 -19.156 1 91.62 345 ILE B O 1
ATOM 5610 N N . LYS B 1 346 ? 8.484 15.797 -19.891 1 87.75 346 LYS B N 1
ATOM 5611 C CA . LYS B 1 346 ? 9.656 16.594 -20.25 1 87.75 346 LYS B CA 1
ATOM 5612 C C . LYS B 1 346 ? 9.586 17.984 -19.609 1 87.75 346 LYS B C 1
ATOM 5614 O O . LYS B 1 346 ? 10.609 18.672 -19.484 1 87.75 346 LYS B O 1
ATOM 5619 N N . ASP B 1 347 ? 8.531 18.469 -19.188 1 87.25 347 ASP B N 1
ATOM 5620 C CA . ASP B 1 347 ? 8.359 19.844 -18.734 1 87.25 347 ASP B CA 1
ATOM 5621 C C . ASP B 1 347 ? 8.352 19.906 -17.203 1 87.25 347 ASP B C 1
ATOM 5623 O O . ASP B 1 347 ? 7.855 20.875 -16.625 1 87.25 347 ASP B O 1
ATOM 5627 N N . VAL B 1 348 ? 8.773 18.938 -16.578 1 92.75 348 VAL B N 1
ATOM 5628 C CA . VAL B 1 348 ? 8.852 18.922 -15.117 1 92.75 348 VAL B CA 1
ATOM 5629 C C . VAL B 1 348 ? 10.297 18.75 -14.68 1 92.75 348 VAL B C 1
ATOM 5631 O O . VAL B 1 348 ? 11.023 17.906 -15.227 1 92.75 348 VAL B O 1
ATOM 5634 N N . PRO B 1 349 ? 10.797 19.625 -13.797 1 95.94 349 PRO B N 1
ATOM 5635 C CA . PRO B 1 349 ? 12.164 19.438 -13.305 1 95.94 349 PRO B CA 1
ATOM 5636 C C . PRO B 1 349 ? 12.383 18.047 -12.695 1 95.94 349 PRO B C 1
ATOM 5638 O O . PRO B 1 349 ? 11.5 17.516 -12.023 1 95.94 349 PRO B O 1
ATOM 5641 N N . VAL B 1 350 ? 13.586 17.469 -13.008 1 97.94 350 VAL B N 1
ATOM 5642 C CA . VAL B 1 350 ? 13.969 16.172 -12.461 1 97.94 350 VAL B CA 1
ATOM 5643 C C . VAL B 1 350 ? 15.258 16.312 -11.656 1 97.94 350 VAL B C 1
ATOM 5645 O O . VAL B 1 350 ? 16.297 16.703 -12.195 1 97.94 350 VAL B O 1
ATOM 5648 N N . PHE B 1 351 ? 15.188 16.031 -10.375 1 98.5 351 PHE B N 1
ATOM 5649 C CA . PHE B 1 351 ? 16.344 16.031 -9.492 1 98.5 351 PHE B CA 1
ATOM 5650 C C . PHE B 1 351 ? 16.797 14.617 -9.18 1 98.5 351 PHE B C 1
ATOM 5652 O O . PHE B 1 351 ? 15.977 13.695 -9.109 1 98.5 351 PHE B O 1
ATOM 5659 N N . GLY B 1 352 ? 18.094 14.414 -9.047 1 98.69 352 GLY B N 1
ATOM 5660 C CA . GLY B 1 352 ? 18.641 13.141 -8.617 1 98.69 352 GLY B CA 1
ATOM 5661 C C . GLY B 1 352 ? 19.328 13.211 -7.266 1 98.69 352 GLY B C 1
ATOM 5662 O O . GLY B 1 352 ? 20.094 14.141 -6.996 1 98.69 352 GLY B O 1
ATOM 5663 N N . ILE B 1 353 ? 18.984 12.289 -6.418 1 98.69 353 ILE B N 1
ATOM 5664 C CA . ILE B 1 353 ? 19.672 12.102 -5.145 1 98.69 353 ILE B CA 1
ATOM 5665 C C . ILE B 1 353 ? 20.562 10.859 -5.215 1 98.69 353 ILE B C 1
ATOM 5667 O O . ILE B 1 353 ? 20.062 9.742 -5.344 1 98.69 353 ILE B O 1
ATOM 5671 N N . ARG B 1 354 ? 21.812 11.047 -5.082 1 98.25 354 ARG B N 1
ATOM 5672 C CA . ARG B 1 354 ? 22.766 9.945 -5.23 1 98.25 354 ARG B CA 1
ATOM 5673 C C . ARG B 1 354 ? 22.609 8.93 -4.105 1 98.25 354 ARG B C 1
ATOM 5675 O O . ARG B 1 354 ? 22.172 9.273 -3.006 1 98.25 354 ARG B O 1
ATOM 5682 N N . ASP B 1 355 ? 22.953 7.699 -4.367 1 96.75 355 ASP B N 1
ATOM 5683 C CA . ASP B 1 355 ? 22.891 6.625 -3.381 1 96.75 355 ASP B CA 1
ATOM 5684 C C . ASP B 1 355 ? 24.062 6.723 -2.4 1 96.75 355 ASP B C 1
ATOM 5686 O O . ASP B 1 355 ? 25.234 6.691 -2.809 1 96.75 355 ASP B O 1
ATOM 5690 N N . GLU B 1 356 ? 23.781 6.914 -1.197 1 96.62 356 GLU B N 1
ATOM 5691 C CA . GLU B 1 356 ? 24.734 6.891 -0.089 1 96.62 356 GLU B CA 1
ATOM 5692 C C . GLU B 1 356 ? 24.219 6.043 1.068 1 96.62 356 GLU B C 1
ATOM 5694 O O . GLU B 1 356 ? 24.125 6.516 2.203 1 96.62 356 GLU B O 1
ATOM 5699 N N . ARG B 1 357 ? 24.062 4.867 0.819 1 94.5 357 ARG B N 1
ATOM 5700 C CA . ARG B 1 357 ? 23.297 3.98 1.696 1 94.5 357 ARG B CA 1
ATOM 5701 C C . ARG B 1 357 ? 23.969 3.855 3.061 1 94.5 357 ARG B C 1
ATOM 5703 O O . ARG B 1 357 ? 23.312 3.963 4.094 1 94.5 357 ARG B O 1
ATOM 5710 N N . SER B 1 358 ? 25.297 3.637 3.088 1 96.19 358 SER B N 1
ATOM 5711 C CA . SER B 1 358 ? 26 3.463 4.355 1 96.19 358 SER B CA 1
ATOM 5712 C C . SER B 1 358 ? 25.891 4.715 5.223 1 96.19 358 SER B C 1
ATOM 5714 O O . SER B 1 358 ? 25.719 4.621 6.438 1 96.19 358 SER B O 1
ATOM 5716 N N . ARG B 1 359 ? 25.953 5.836 4.605 1 97.5 359 ARG B N 1
ATOM 5717 C CA . ARG B 1 359 ? 25.844 7.094 5.34 1 97.5 359 ARG B CA 1
ATOM 5718 C C . ARG B 1 359 ? 24.406 7.328 5.812 1 97.5 359 ARG B C 1
ATOM 5720 O O . ARG B 1 359 ? 24.188 7.84 6.91 1 97.5 359 ARG B O 1
ATOM 5727 N N . LEU B 1 360 ? 23.484 6.988 4.957 1 97.19 360 LEU B N 1
ATOM 5728 C CA . LEU B 1 360 ? 22.078 7.117 5.332 1 97.19 360 LEU B CA 1
ATOM 5729 C C . LEU B 1 360 ? 21.75 6.23 6.531 1 97.19 360 LEU B C 1
ATOM 5731 O O . LEU B 1 360 ? 21.016 6.645 7.43 1 97.19 360 LEU B O 1
ATOM 5735 N N . ASP B 1 361 ? 22.312 5.027 6.531 1 96.75 361 ASP B N 1
ATOM 5736 C CA . ASP B 1 361 ? 22.156 4.141 7.676 1 96.75 361 ASP B CA 1
ATOM 5737 C C . ASP B 1 361 ? 22.703 4.785 8.953 1 96.75 361 ASP B C 1
ATOM 5739 O O . ASP B 1 361 ? 22.031 4.773 9.992 1 96.75 361 ASP B O 1
ATOM 5743 N N . ARG B 1 362 ? 23.859 5.352 8.844 1 96.38 362 ARG B N 1
ATOM 5744 C CA . ARG B 1 362 ? 24.5 5.984 9.992 1 96.38 362 ARG B CA 1
ATOM 5745 C C . ARG B 1 362 ? 23.688 7.168 10.492 1 96.38 362 ARG B C 1
ATOM 5747 O O . ARG B 1 362 ? 23.562 7.379 11.703 1 96.38 362 ARG B O 1
ATOM 5754 N N . ALA B 1 363 ? 23.172 7.91 9.562 1 97 363 ALA B N 1
ATOM 5755 C CA . ALA B 1 363 ? 22.344 9.055 9.93 1 97 363 ALA B CA 1
ATOM 5756 C C . ALA B 1 363 ? 21.109 8.609 10.695 1 97 363 ALA B C 1
ATOM 5758 O O . ALA B 1 363 ? 20.734 9.227 11.703 1 97 363 ALA B O 1
ATOM 5759 N N . LEU B 1 364 ? 20.484 7.562 10.219 1 95.12 364 LEU B N 1
ATOM 5760 C CA . LEU B 1 364 ? 19.281 7.051 10.875 1 95.12 364 LEU B CA 1
ATOM 5761 C C . LEU B 1 364 ? 19.609 6.531 12.273 1 95.12 364 LEU B C 1
ATOM 5763 O O . LEU B 1 364 ? 18.938 6.887 13.242 1 95.12 364 LEU B O 1
ATOM 5767 N N . ILE B 1 365 ? 20.656 5.766 12.352 1 94.25 365 ILE B N 1
ATOM 5768 C CA . ILE B 1 365 ? 21.062 5.176 13.625 1 94.25 365 ILE B CA 1
ATOM 5769 C C . ILE B 1 365 ? 21.5 6.277 14.586 1 94.25 365 ILE B C 1
ATOM 5771 O O . ILE B 1 365 ? 21.203 6.215 15.789 1 94.25 365 ILE B O 1
ATOM 5775 N N . GLY B 1 366 ? 22.094 7.277 14.07 1 94.12 366 GLY B N 1
ATOM 5776 C CA . GLY B 1 366 ? 22.609 8.375 14.883 1 94.12 366 GLY B CA 1
ATOM 5777 C C . GLY B 1 366 ? 21.547 9.406 15.227 1 94.12 366 GLY B C 1
ATOM 5778 O O . GLY B 1 366 ? 21.797 10.312 16.031 1 94.12 366 GLY B O 1
ATOM 5779 N N . GLY B 1 367 ? 20.438 9.242 14.688 1 94.44 367 GLY B N 1
ATOM 5780 C CA . GLY B 1 367 ? 19.375 10.203 14.938 1 94.44 367 GLY B CA 1
ATOM 5781 C C . GLY B 1 367 ? 19.688 11.594 14.414 1 94.44 367 GLY B C 1
ATOM 5782 O O . GLY B 1 367 ? 19.547 12.586 15.133 1 94.44 367 GLY B O 1
ATOM 5783 N N . GLN B 1 368 ? 20.234 11.672 13.227 1 96.81 368 GLN B N 1
ATOM 5784 C CA . GLN B 1 368 ? 20.609 12.953 12.617 1 96.81 368 GLN B CA 1
ATOM 5785 C C . GLN B 1 368 ? 20.234 12.984 11.141 1 96.81 368 GLN B C 1
ATOM 5787 O O . GLN B 1 368 ? 19.969 11.945 10.531 1 96.81 368 GLN B O 1
ATOM 5792 N N . ALA B 1 369 ? 20.203 14.156 10.602 1 98.12 369 ALA B N 1
ATOM 5793 C CA . ALA B 1 369 ? 20 14.336 9.164 1 98.12 369 ALA B CA 1
ATOM 5794 C C . ALA B 1 369 ? 21.328 14.359 8.422 1 98.12 369 ALA B C 1
ATOM 5796 O O . ALA B 1 369 ? 22.359 14.766 8.977 1 98.12 369 ALA B O 1
ATOM 5797 N N . MET B 1 370 ? 21.328 13.961 7.199 1 98.19 370 MET B N 1
ATOM 5798 C CA . MET B 1 370 ? 22.516 13.883 6.367 1 98.19 370 MET B CA 1
ATOM 5799 C C . MET B 1 370 ? 23.156 15.266 6.203 1 98.19 370 MET B C 1
ATOM 5801 O O . MET B 1 370 ? 24.375 15.406 6.332 1 98.19 370 MET B O 1
ATOM 5805 N N . PRO B 1 371 ? 22.328 16.328 5.992 1 97.81 371 PRO B N 1
ATOM 5806 C CA . PRO B 1 371 ? 22.969 17.641 5.816 1 97.81 371 PRO B CA 1
ATOM 5807 C C . PRO B 1 371 ? 23.688 18.125 7.078 1 97.81 371 PRO B C 1
ATOM 5809 O O . PRO B 1 371 ? 24.547 19 7 1 97.81 371 PRO B O 1
ATOM 5812 N N . VAL B 1 372 ? 23.359 17.594 8.219 1 97.31 372 VAL B N 1
ATOM 5813 C CA . VAL B 1 372 ? 23.984 17.953 9.484 1 97.31 372 VAL B CA 1
ATOM 5814 C C . VAL B 1 372 ? 25.203 17.047 9.719 1 97.31 372 VAL B C 1
ATOM 5816 O O . VAL B 1 372 ? 26.297 17.531 10.008 1 97.31 372 VAL B O 1
ATOM 5819 N N . MET B 1 373 ? 25.078 15.75 9.531 1 97.38 373 MET B N 1
ATOM 5820 C CA . MET B 1 373 ? 26.109 14.758 9.828 1 97.38 373 MET B CA 1
ATOM 5821 C C . MET B 1 373 ? 27.203 14.773 8.766 1 97.38 373 MET B C 1
ATOM 5823 O O . MET B 1 373 ? 28.375 14.562 9.07 1 97.38 373 MET B O 1
ATOM 5827 N N . PHE B 1 374 ? 26.812 14.953 7.539 1 98 374 PHE B N 1
ATOM 5828 C CA . PHE B 1 374 ? 27.719 14.961 6.402 1 98 374 PHE B CA 1
ATOM 5829 C C . PHE B 1 374 ? 27.469 16.172 5.508 1 98 374 PHE B C 1
ATOM 5831 O O . PHE B 1 374 ? 27.109 16.016 4.336 1 98 374 PHE B O 1
ATOM 5838 N N . PRO B 1 375 ? 27.703 17.375 5.941 1 97.5 375 PRO B N 1
ATOM 5839 C CA . PRO B 1 375 ? 27.328 18.594 5.23 1 97.5 375 PRO B CA 1
ATOM 5840 C C . PRO B 1 375 ? 28.062 18.75 3.898 1 97.5 375 PRO B C 1
ATOM 5842 O O . PRO B 1 375 ? 27.547 19.406 2.986 1 97.5 375 PRO B O 1
ATOM 5845 N N . LYS B 1 376 ? 29.188 18.062 3.689 1 97.81 376 LYS B N 1
ATOM 5846 C CA . LYS B 1 376 ? 29.984 18.25 2.482 1 97.81 376 LYS B CA 1
ATOM 5847 C C . LYS B 1 376 ? 29.797 17.094 1.51 1 97.81 376 LYS B C 1
ATOM 5849 O O . LYS B 1 376 ? 30.453 17.031 0.47 1 97.81 376 LYS B O 1
ATOM 5854 N N . SER B 1 377 ? 28.953 16.203 1.842 1 97.94 377 SER B N 1
ATOM 5855 C CA . SER B 1 377 ? 28.734 15.039 0.986 1 97.94 377 SER B CA 1
ATOM 5856 C C . SER B 1 377 ? 27.984 15.422 -0.287 1 97.94 377 SER B C 1
ATOM 5858 O O . SER B 1 377 ? 27.297 16.453 -0.324 1 97.94 377 SER B O 1
ATOM 5860 N N . GLY B 1 378 ? 28.25 14.633 -1.372 1 98.19 378 GLY B N 1
ATOM 5861 C CA . GLY B 1 378 ? 27.469 14.805 -2.586 1 98.19 378 GLY B CA 1
ATOM 5862 C C . GLY B 1 378 ? 25.969 14.688 -2.355 1 98.19 378 GLY B C 1
ATOM 5863 O O . GLY B 1 378 ? 25.188 15.406 -2.979 1 98.19 378 GLY B O 1
ATOM 5864 N N . TYR B 1 379 ? 25.609 13.844 -1.431 1 98.5 379 TYR B N 1
ATOM 5865 C CA . TYR B 1 379 ? 24.219 13.672 -1.06 1 98.5 379 TYR B CA 1
ATOM 5866 C C . TYR B 1 379 ? 23.625 14.969 -0.538 1 98.5 379 TYR B C 1
ATOM 5868 O O . TYR B 1 379 ? 22.547 15.383 -0.972 1 98.5 379 TYR B O 1
ATOM 5876 N N . SER B 1 380 ? 24.281 15.602 0.395 1 98.69 380 SER B N 1
ATOM 5877 C CA . SER B 1 380 ? 23.812 16.844 0.987 1 98.69 380 SER B CA 1
ATOM 5878 C C . SER B 1 380 ? 23.703 17.953 -0.06 1 98.69 380 SER B C 1
ATOM 5880 O O . SER B 1 380 ? 22.812 18.797 0.015 1 98.69 380 SER B O 1
ATOM 5882 N N . ARG B 1 381 ? 24.578 17.906 -1.036 1 98.62 381 ARG B N 1
ATOM 5883 C CA . ARG B 1 381 ? 24.484 18.859 -2.139 1 98.62 381 ARG B CA 1
ATOM 5884 C C . ARG B 1 381 ? 23.234 18.594 -2.973 1 98.62 381 ARG B C 1
ATOM 5886 O O . ARG B 1 381 ? 22.578 19.531 -3.416 1 98.62 381 ARG B O 1
ATOM 5893 N N . ASP B 1 382 ? 22.984 17.312 -3.256 1 98.75 382 ASP B N 1
ATOM 5894 C CA . ASP B 1 382 ? 21.766 16.953 -3.984 1 98.75 382 ASP B CA 1
ATOM 5895 C C . ASP B 1 382 ? 20.516 17.453 -3.246 1 98.75 382 ASP B C 1
ATOM 5897 O O . ASP B 1 382 ? 19.594 18 -3.863 1 98.75 382 ASP B O 1
ATOM 5901 N N . ILE B 1 383 ? 20.469 17.312 -1.941 1 98.75 383 ILE B N 1
ATOM 5902 C CA . ILE B 1 383 ? 19.375 17.781 -1.1 1 98.75 383 ILE B CA 1
ATOM 5903 C C . ILE B 1 383 ? 19.234 19.297 -1.217 1 98.75 383 ILE B C 1
ATOM 5905 O O . ILE B 1 383 ? 18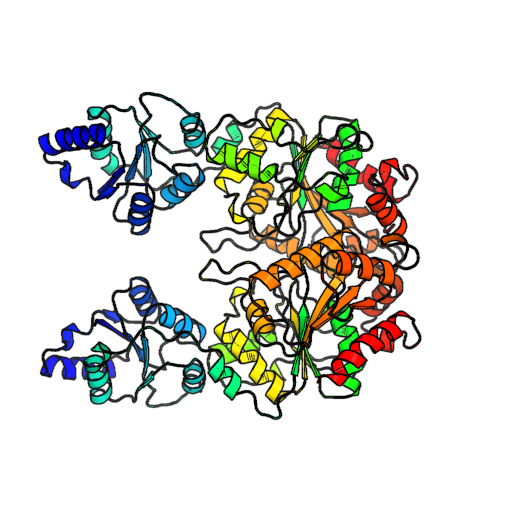.125 19.812 -1.364 1 98.75 383 ILE B O 1
ATOM 5909 N N . ALA B 1 384 ? 20.312 19.953 -1.157 1 98.38 384 ALA B N 1
ATOM 5910 C CA . ALA B 1 384 ? 20.312 21.406 -1.234 1 98.38 384 ALA B CA 1
ATOM 5911 C C . ALA B 1 384 ? 19.672 21.891 -2.535 1 98.38 384 ALA B C 1
ATOM 5913 O O . ALA B 1 384 ? 18.984 22.906 -2.555 1 98.38 384 ALA B O 1
ATOM 5914 N N . ARG B 1 385 ? 19.906 21.188 -3.592 1 98.38 385 ARG B N 1
ATOM 5915 C CA . ARG B 1 385 ? 19.344 21.562 -4.883 1 98.38 385 ARG B CA 1
ATOM 5916 C C . ARG B 1 385 ? 17.828 21.438 -4.863 1 98.38 385 ARG B C 1
ATOM 5918 O O . ARG B 1 385 ? 17.125 22.328 -5.352 1 98.38 385 ARG B O 1
ATOM 5925 N N . VAL B 1 386 ? 17.328 20.375 -4.316 1 98.56 386 VAL B N 1
ATOM 5926 C CA . VAL B 1 386 ? 15.883 20.188 -4.191 1 98.56 386 VAL B CA 1
ATOM 5927 C C . VAL B 1 386 ? 15.297 21.297 -3.314 1 98.56 386 VAL B C 1
ATOM 5929 O O . VAL B 1 386 ? 14.273 21.906 -3.662 1 98.56 386 VAL B O 1
ATOM 5932 N N . CYS B 1 387 ? 15.984 21.594 -2.207 1 98.31 387 CYS B N 1
ATOM 5933 C CA . CYS B 1 387 ? 15.492 22.578 -1.252 1 98.31 387 CYS B CA 1
ATOM 5934 C C . CYS B 1 387 ? 15.492 23.969 -1.864 1 98.31 387 CYS B C 1
ATOM 5936 O O . CYS B 1 387 ? 14.617 24.781 -1.569 1 98.31 387 CYS B O 1
ATOM 5938 N N . SER B 1 388 ? 16.516 24.266 -2.645 1 97.75 388 SER B N 1
ATOM 5939 C CA . SER B 1 388 ? 16.547 25.547 -3.332 1 97.75 388 SER B CA 1
ATOM 5940 C C . SER B 1 388 ? 15.32 25.719 -4.227 1 97.75 388 SER B C 1
ATOM 5942 O O . SER B 1 388 ? 14.711 26.797 -4.246 1 97.75 388 SER B O 1
ATOM 5944 N N . TRP B 1 389 ? 14.992 24.719 -4.926 1 97.56 389 TRP B N 1
ATOM 5945 C CA . TRP B 1 389 ? 13.82 24.75 -5.797 1 97.56 389 TRP B CA 1
ATOM 5946 C C . TRP B 1 389 ? 12.547 24.969 -4.988 1 97.56 389 TRP B C 1
ATOM 5948 O O . TRP B 1 389 ? 11.688 25.766 -5.383 1 97.56 389 TRP B O 1
ATOM 5958 N N . ILE B 1 390 ? 12.398 24.281 -3.887 1 97.31 390 ILE B N 1
ATOM 5959 C CA . ILE B 1 390 ? 11.234 24.422 -3.021 1 97.31 390 ILE B CA 1
ATOM 5960 C C . ILE B 1 390 ? 11.18 25.844 -2.461 1 97.31 390 ILE B C 1
ATOM 5962 O O . ILE B 1 390 ? 10.125 26.484 -2.479 1 97.31 390 ILE B O 1
ATOM 5966 N N . SER B 1 391 ? 12.305 26.344 -1.969 1 95.56 391 SER B N 1
ATOM 5967 C CA . SER B 1 391 ? 12.391 27.656 -1.323 1 95.56 391 SER B CA 1
ATOM 5968 C C . SER B 1 391 ? 11.969 28.766 -2.271 1 95.56 391 SER B C 1
ATOM 5970 O O . SER B 1 391 ? 11.375 29.766 -1.846 1 95.56 391 SER B O 1
ATOM 5972 N N . ASP B 1 392 ? 12.227 28.594 -3.506 1 94.06 392 ASP B N 1
ATOM 5973 C CA . ASP B 1 392 ? 11.883 29.578 -4.516 1 94.06 392 ASP B CA 1
ATOM 5974 C C . ASP B 1 392 ? 10.367 29.656 -4.715 1 94.06 392 ASP B C 1
ATOM 5976 O O . ASP B 1 392 ? 9.859 30.594 -5.324 1 94.06 392 ASP B O 1
ATOM 5980 N N . ARG B 1 393 ? 9.727 28.75 -4.141 1 92.56 393 ARG B N 1
ATOM 5981 C CA . ARG B 1 393 ? 8.305 28.625 -4.461 1 92.56 393 ARG B CA 1
ATOM 5982 C C . ARG B 1 393 ? 7.445 28.766 -3.209 1 92.56 393 ARG B C 1
ATOM 5984 O O . ARG B 1 393 ? 6.215 28.688 -3.283 1 92.56 393 ARG B O 1
ATOM 5991 N N . ILE B 1 394 ? 8.102 28.844 -2.115 1 89.5 394 ILE B N 1
ATOM 5992 C CA . ILE B 1 394 ? 7.324 28.984 -0.886 1 89.5 394 ILE B CA 1
ATOM 5993 C C . ILE B 1 394 ? 7.488 30.406 -0.343 1 89.5 394 ILE B C 1
ATOM 5995 O O . ILE B 1 394 ? 8.484 31.062 -0.618 1 89.5 394 ILE B O 1
#

Radius of gyration: 29.43 Å; Cα contacts (8 Å, |Δi|>4): 1598; chains: 2; bounding box: 82×71×50 Å

Sequence (788 aa):
MSVLLCLSSELDSAVLAHLAETGEAHLIVRRCADMVEVLAGARARIGTLAIISEDMEYLDVTTVSQLRQYVGVAVVASTHPHGNIIDDIRSLGDVEVLAPQAHEIAERIRSAKLVESPRSFDGDYLAEQKRATAGKLVAFWGPEGSHGRSSLVRDCSVVLAGHSQLLVVDGDTVSPSLAQFFDVAESSGLIGLARMIDQGRNIDCDVMLSSVPKIFGSVKLLAGMNTGQRWREISRPVADRIWPLVTNTYGNVVVDIAGGLDQRIERMDRWALTRSVVANADIMLHIACATPIGLRRLIEHWDALADQHQESHGNEAIVLTALRSSALGPQPLSQAREVLAAVGIKDVPVFGIRDERSRLDRALIGGQAMPVMFPKSGYSRDIARVCSWISDRIMSVLLCLSSELDSAVLAHLAETGEAHLIVRRCADMVEVLAGARARIGTLAIISEDMEYLDVTTVSQLRQYVGVAVVASTHPHGNIIDDIRSLGDVEVLAPQAHEIAERIRSAKLVESPRSFDGDYLAEQKRATAGKLVAFWGPEGSHGRSSLVRDCSVVLAGHSQLLVVDGDTVSPSLAQFFDVAESSGLIGLARMIDQGRNIDCDVMLSSVPKIFGSVKLLAGMNTGQRWREISRPVADRIWPLVTNTYGNVVVDIAGGLDQRIERMDRWALTRSVVANADIMLHIACATPIGLRRLIEHWDALADQHQESHGNEAIVLTALRSSALGPQPLSQAREVLAAVGIKDVPVFGIRDERSRLDRALIGGQAMPVMFPKSGYSRDIARVCSWISDRI